Protein AF-A0A2N6DI32-F1 (afdb_monomer)

Mean predicted aligned error: 8.27 Å

Nearest PDB structures (foldseek):
  6s6u-assembly1_A  TM=7.591E-01  e=1.519E-30  Azospirillum brasilense
  6s6s-assembly1_C  TM=7.737E-01  e=5.708E-29  Azospirillum brasilense
  1ofd-assembly2_B  TM=6.991E-01  e=5.480E-30  Synechocystis sp. PCC 6803
  1ofe-assembly2_B  TM=6.999E-01  e=8.436E-29  Synechocystis sp. PCC 6803
  7mfm-assembly1_G  TM=6.688E-01  e=2.805E-30  Bacillus subtilis

Secondary structure (DSSP, 8-state):
----S--EEEEEEEEPPPS--STT----SEEEEE--TTTSTTTS-----TTTTT----SS-GGGS--SEEEEEEEEETTS-EE-TTSS--EEEEEEEEEE-GGG-----HHHHH-TT--EEEEE-HHHHSSSBTTB-HHHHHHHHHHHTT---EE--S-SSS--TTTTSEEEPP-SS-SS---TTTSS-SB--SEEE-SSS--EEES-SEE-----BTTB-HHHHHHHHHHHHHTT--EE--TT---GGGGGGGGGEEEEE-TT--STTS-GGGSSEEEEE---GGGTT---EE-GGGS-HHHHHHTTS-TTS-EE--SS-TT-SSSTHHHHHHHHHHHHH-SSSEEEEEEETT-TTHHHHHHHHHHHT-SEEEEE-TT---SSEEHHHHHS----HHHHHHHHHHHHHHTT-GGG-EEEEESS--SHHHHHHHHHTT-SEEE-SHHHHHHTT----S-GGGT--TTSSS-STTGGGS-HHHHHHHHHHHHHHHHHHHHHHHHHTT--BHHHHTT---EEE-SS-HHHIIIIISSPPPSS------------PPPPHHHHHHHTHHHHHHHHTTEETTEEEEETTTTT--HHHHHHHHHHHHHTT--EEEEEEEES-TTTTTT---SEEEEEEEBPTTTTTT-BS-EEEEE-EE-SS-EEP--B-TTTTTT-B-SEEEESS-B-TTTTTT--SSEEEESS-B-TTTTTT--S---GGGTS---GGGTT--HHHHHHHHHHHHHHHHHHHHHS-HHHHHHHHHHHHHT----EEEE---SS--B-TTTTTT-EEEEEEE--TT--SS-B-SSBTTT--EEEEEEES---GGGBPTTEEEES---HHHHHHHHHHHHHHHHHHTTS---HHHHHHHHHHHHHHHH-HHHHHHTEEEEEEGGGGTTT---

Foldseek 3Di:
DDDDDPAAEAEEEAEDDQPDDDLLSLAAQKFKAFAACVRPPQLHDPLPCQQQQQQLQDLVCNPPSGHQKDKDKWWAAPVRDTDDPPPPGDTRYIYIYIYGHGRRDLPLCSSCVSRPSSRMDMDGDCSQQVPDDPVATSVNSNLVSCVVVVHAQKWWWFDPPDHDPLPPFKDFFFDPQQVVQDDLVPDLFLQAAQDWQFLFQATATFGFQEAAEADEDLLWAPLLLLLRLLLCLVRSAADEHHCQEDALLQLLSQCRYAYEQWLLRFYLQFQNLSHLAYEYEQDAQLFPLFGDWAALVSQFLSSCQRRLFDHSHIDGGGSGNPQDDDLVCLLVVVLLRCLRRFRRHAYEYEDELPDDPLQVVLVSNLLSQHREYEYRAFQTIGLMDRPVSSVPGGDDQLVSQLSNQVSCQLQVRLSRHAYETEHSQDFLSSQLSNQLSAHLHYYDHVNLVVLLSGPPSRNSNVLRSCSSTSHHLNVVNRDSVVSSVSSNVRSVVSRSVSSNVRVSRNGSYSVLSGNQLSMAGRDDDPVCCVVGVPDDDDSDDPRDPHPPDPDCNPDGLVRLCVVCVVLLVVQLVQDDPQEGEEACVVSVAAQSRQSSSLQVSVVVRHAEYHYAPDDAREQACSNHDHAEYEAEAEHHHQHLEQAAQHEYHQFWHDDPVDIHASEYEEQYHACYAYQEHAGLAEYEYNAHANPAAHEYEHAAEYYEQHQHAFGLANFCSSVPRDNVVSSPDRSVVSSVSSVVSVVVLVVVSVVDRPVVSSVVSVVRSVPGHTYEYEYAHDDPDAYYACALALYSEYEYEYLPLVADQDRYAAQHHANHPYYKYKHFHDDDPRRHHPQKDKDQDDDPVRLVVVLVVLVVNLVVNQPRPRDPVSNVSSVVSVVCCVVCVPVSRNRIMMMGGPCVCPPDPPD

Structure (mmCIF, N/CA/C/O backbone):
data_AF-A0A2N6DI32-F1
#
_entry.id   AF-A0A2N6DI32-F1
#
loop_
_atom_site.group_PDB
_atom_site.id
_atom_site.type_symbol
_atom_site.label_atom_id
_atom_site.label_alt_id
_atom_site.label_comp_id
_atom_site.label_asym_id
_atom_site.label_entity_id
_atom_site.label_seq_id
_atom_site.pdbx_PDB_ins_code
_atom_site.Cartn_x
_atom_site.Cartn_y
_atom_site.Cartn_z
_atom_site.occupancy
_atom_site.B_iso_or_equiv
_atom_site.auth_seq_id
_atom_site.auth_comp_id
_atom_site.auth_asym_id
_atom_site.auth_atom_id
_atom_site.pdbx_PDB_model_num
ATOM 1 N N . MET A 1 1 ? -1.134 34.005 -55.681 1.00 38.00 1 MET A N 1
ATOM 2 C CA . MET A 1 1 ? 0.020 33.602 -54.850 1.00 38.00 1 MET A CA 1
ATOM 3 C C . MET A 1 1 ? 0.696 32.433 -55.537 1.00 38.00 1 MET A C 1
ATOM 5 O O . MET A 1 1 ? 0.252 31.301 -55.417 1.00 38.00 1 MET A O 1
ATOM 9 N N . THR A 1 2 ? 1.678 32.744 -56.372 1.00 32.62 2 THR A N 1
ATOM 10 C CA . THR A 1 2 ? 2.462 31.800 -57.170 1.00 32.62 2 THR A CA 1
ATOM 11 C C . THR A 1 2 ? 3.555 31.219 -56.276 1.00 32.62 2 THR A C 1
ATOM 13 O O . THR A 1 2 ? 4.546 31.882 -55.995 1.00 32.62 2 THR A O 1
ATOM 16 N N . VAL A 1 3 ? 3.347 30.003 -55.776 1.00 45.50 3 VAL A N 1
ATOM 17 C CA . VAL A 1 3 ? 4.396 29.197 -55.140 1.00 45.50 3 VAL A CA 1
ATOM 18 C C . VAL A 1 3 ? 5.023 28.359 -56.248 1.00 45.50 3 VAL A C 1
ATOM 20 O O . VAL A 1 3 ? 4.326 27.527 -56.813 1.00 45.50 3 VAL A O 1
ATOM 23 N N . ASN A 1 4 ? 6.279 28.638 -56.608 1.00 47.22 4 ASN A N 1
ATOM 24 C CA . ASN A 1 4 ? 7.213 27.694 -57.244 1.00 47.22 4 ASN A CA 1
ATOM 25 C C . ASN A 1 4 ? 8.596 28.358 -57.408 1.00 47.22 4 ASN A C 1
ATOM 27 O O . ASN A 1 4 ? 9.001 28.747 -58.500 1.00 47.22 4 ASN A O 1
ATOM 31 N N . LYS A 1 5 ? 9.321 28.507 -56.296 1.00 57.47 5 LYS A N 1
ATOM 32 C CA . LYS A 1 5 ? 10.789 28.433 -56.292 1.00 57.47 5 LYS A CA 1
ATOM 33 C C . LYS A 1 5 ? 11.129 27.150 -55.536 1.00 57.47 5 LYS A C 1
ATOM 35 O O . LYS A 1 5 ? 10.571 26.936 -54.459 1.00 57.47 5 LYS A O 1
ATOM 40 N N . ASP A 1 6 ? 11.977 26.298 -56.109 1.00 66.38 6 ASP A N 1
ATOM 41 C CA . ASP A 1 6 ? 12.478 25.091 -55.447 1.00 66.38 6 ASP A CA 1
ATOM 42 C C . ASP A 1 6 ? 13.255 25.503 -54.188 1.00 66.38 6 ASP A C 1
ATOM 44 O O . ASP A 1 6 ? 14.390 25.965 -54.269 1.00 66.38 6 ASP A O 1
ATOM 48 N N . ILE A 1 7 ? 12.624 25.396 -53.015 1.00 76.75 7 ILE A N 1
ATOM 49 C CA . ILE A 1 7 ? 13.287 25.667 -51.736 1.00 76.75 7 ILE A CA 1
ATOM 50 C C . ILE A 1 7 ? 14.304 24.551 -51.502 1.00 76.75 7 ILE A C 1
ATOM 52 O O . ILE A 1 7 ? 13.934 23.383 -51.350 1.00 76.75 7 ILE A O 1
ATOM 56 N N . VAL A 1 8 ? 15.584 24.904 -51.422 1.00 80.94 8 VAL A N 1
ATOM 57 C CA . VAL A 1 8 ? 16.639 23.954 -51.060 1.00 80.94 8 VAL A CA 1
ATOM 58 C C . VAL A 1 8 ? 16.494 23.620 -49.574 1.00 80.94 8 VAL A C 1
ATOM 60 O O . VAL A 1 8 ? 16.430 24.518 -48.737 1.00 80.94 8 VAL A O 1
ATOM 63 N N . ILE A 1 9 ? 16.427 22.332 -49.221 1.00 82.31 9 ILE A N 1
ATOM 64 C CA . ILE A 1 9 ? 16.386 21.885 -47.820 1.00 82.31 9 ILE A CA 1
ATOM 65 C C . ILE A 1 9 ? 17.758 21.343 -47.437 1.00 82.31 9 ILE A C 1
ATOM 67 O O . ILE A 1 9 ? 18.144 20.252 -47.861 1.00 82.31 9 ILE A O 1
ATOM 71 N N . GLN A 1 10 ? 18.467 22.071 -46.582 1.00 85.56 10 GLN A N 1
ATOM 72 C CA . GLN A 1 10 ? 19.710 21.612 -45.977 1.00 85.56 10 GLN A CA 1
ATOM 73 C C . GLN A 1 10 ? 19.417 20.988 -44.613 1.00 85.56 10 GLN A C 1
ATOM 75 O O . GLN A 1 10 ? 18.693 21.552 -43.795 1.00 85.56 10 GLN A O 1
ATOM 80 N N . ARG A 1 11 ? 19.977 19.806 -44.354 1.00 86.94 11 ARG A N 1
ATOM 81 C CA . ARG A 1 11 ? 19.801 19.087 -43.088 1.00 86.94 11 ARG A CA 1
ATOM 82 C C . ARG A 1 11 ? 21.128 19.034 -42.347 1.00 86.94 11 ARG A C 1
ATOM 84 O O . ARG A 1 11 ? 22.136 18.666 -42.940 1.00 86.94 11 ARG A O 1
ATOM 91 N N . SER A 1 12 ? 21.125 19.370 -41.061 1.00 89.25 12 SER A N 1
ATOM 92 C CA . SER A 1 12 ? 22.316 19.282 -40.212 1.00 89.25 12 SER A CA 1
ATOM 93 C C . SER A 1 12 ? 21.998 18.630 -38.865 1.00 89.25 12 SER A C 1
ATOM 95 O O . SER A 1 12 ? 20.857 18.641 -38.390 1.00 89.25 12 SER A O 1
ATOM 97 N N . ILE A 1 13 ? 23.002 17.983 -38.274 1.00 89.81 13 ILE A N 1
ATOM 98 C CA . ILE A 1 13 ? 22.945 17.387 -36.935 1.00 89.81 13 ILE A CA 1
ATOM 99 C C . ILE A 1 13 ? 23.963 18.137 -36.084 1.00 89.81 13 ILE A C 1
ATOM 101 O O . ILE A 1 13 ? 25.131 18.228 -36.459 1.00 89.81 13 ILE A O 1
ATOM 105 N N . ARG A 1 14 ? 23.524 18.699 -34.957 1.00 91.38 14 ARG A N 1
ATOM 106 C CA . ARG A 1 14 ? 24.370 19.497 -34.062 1.00 91.38 14 ARG A CA 1
ATOM 107 C C . ARG A 1 14 ? 24.242 19.005 -32.627 1.00 91.38 14 ARG A C 1
ATOM 109 O O . ARG A 1 14 ? 23.155 18.642 -32.184 1.00 91.38 14 ARG A O 1
ATOM 116 N N . TYR A 1 15 ? 25.350 19.020 -31.898 1.00 89.88 15 TYR A N 1
ATOM 117 C CA . TYR A 1 15 ? 25.393 18.673 -30.480 1.00 89.88 15 TYR A CA 1
ATOM 118 C C . TYR A 1 15 ? 25.462 19.951 -29.653 1.00 89.88 15 TYR A C 1
ATOM 120 O O . TYR A 1 15 ? 26.185 20.879 -30.012 1.00 89.88 15 TYR A O 1
ATOM 128 N N . THR A 1 16 ? 24.684 20.020 -28.577 1.00 86.62 16 THR A N 1
ATOM 129 C CA . THR A 1 16 ? 24.751 21.146 -27.644 1.00 86.62 16 THR A CA 1
ATOM 130 C C . THR A 1 16 ? 26.021 21.040 -26.813 1.00 86.62 16 THR A C 1
ATOM 132 O O . THR A 1 16 ? 26.351 19.954 -26.330 1.00 86.62 16 THR A O 1
ATOM 135 N N . GLU A 1 17 ? 26.710 22.160 -26.618 1.00 82.38 17 GLU A N 1
ATOM 136 C CA . GLU A 1 17 ? 27.833 22.216 -25.685 1.00 82.38 17 GLU A CA 1
ATOM 137 C C . GLU A 1 17 ? 27.347 22.023 -24.234 1.00 82.38 17 GLU A C 1
ATOM 139 O O . GLU A 1 17 ? 26.215 22.400 -23.919 1.00 82.38 17 GLU A O 1
ATOM 144 N N . PRO A 1 18 ? 28.168 21.441 -23.342 1.00 77.56 18 PRO A N 1
ATOM 145 C CA . PRO A 1 18 ? 27.829 21.337 -21.927 1.00 77.56 18 PRO A CA 1
ATOM 146 C C . PRO A 1 18 ? 27.716 22.719 -21.268 1.00 77.56 18 PRO A C 1
ATOM 148 O O . PRO A 1 18 ? 28.631 23.537 -21.369 1.00 77.56 18 PRO A O 1
ATOM 151 N N . ASP A 1 19 ? 26.630 22.947 -20.526 1.00 72.62 19 ASP A N 1
ATOM 152 C CA . ASP A 1 19 ? 26.385 24.214 -19.813 1.00 72.62 19 ASP A CA 1
ATOM 153 C C . ASP A 1 19 ? 27.373 24.461 -18.652 1.00 72.62 19 ASP A C 1
ATOM 155 O O . ASP A 1 19 ? 27.590 25.596 -18.232 1.00 72.62 19 ASP A O 1
ATOM 159 N N . GLU A 1 20 ? 27.958 23.392 -18.102 1.00 74.38 20 GLU A N 1
ATOM 160 C CA . GLU A 1 20 ? 28.834 23.425 -16.928 1.00 74.38 20 GLU A CA 1
ATOM 161 C C . GLU A 1 20 ? 30.216 22.847 -17.268 1.00 74.38 20 GLU A C 1
ATOM 163 O O . GLU A 1 20 ? 30.333 21.883 -18.025 1.00 74.38 20 GLU A O 1
ATOM 168 N N . LYS A 1 21 ? 31.274 23.410 -16.668 1.00 80.75 21 LYS A N 1
ATOM 169 C CA . LYS A 1 21 ? 32.662 22.923 -16.765 1.00 80.75 21 LYS A CA 1
ATOM 170 C C . LYS A 1 21 ? 33.224 22.664 -15.363 1.00 80.75 21 LYS A C 1
ATOM 172 O O . LYS A 1 21 ? 32.835 23.328 -14.405 1.00 80.75 21 LYS A O 1
ATOM 177 N N . GLY A 1 22 ? 34.172 21.732 -15.240 1.00 80.50 22 GLY A N 1
ATOM 178 C CA . GLY A 1 22 ? 34.866 21.426 -13.980 1.00 80.50 22 GLY A CA 1
ATOM 179 C C . GLY A 1 22 ? 34.326 20.194 -13.247 1.00 80.50 22 GLY A C 1
ATOM 180 O O . GLY A 1 22 ? 33.578 19.404 -13.809 1.00 80.50 22 GLY A O 1
ATOM 181 N N . ILE A 1 23 ? 34.713 20.012 -11.978 1.00 78.00 23 ILE A N 1
ATOM 182 C CA . ILE A 1 23 ? 34.514 18.742 -11.250 1.00 78.00 23 ILE A CA 1
ATOM 183 C C . ILE A 1 23 ? 33.040 18.332 -11.076 1.00 78.00 23 ILE A C 1
ATOM 185 O O . ILE A 1 23 ? 32.751 17.150 -10.941 1.00 78.00 23 ILE A O 1
ATOM 189 N N . PHE A 1 24 ? 32.096 19.280 -11.109 1.00 80.06 24 PHE A N 1
ATOM 190 C CA . PHE A 1 24 ? 30.657 18.996 -11.018 1.00 80.06 24 PHE A CA 1
ATOM 191 C C . PHE A 1 24 ? 29.988 18.717 -12.378 1.00 80.06 24 PHE A C 1
ATOM 193 O O . PHE A 1 24 ? 28.855 18.223 -12.404 1.00 80.06 24 PHE A O 1
ATOM 200 N N . ALA A 1 25 ? 30.696 18.946 -13.489 1.00 78.19 25 ALA A N 1
ATOM 201 C CA . ALA A 1 25 ? 30.246 18.655 -14.846 1.00 78.19 25 ALA A CA 1
ATOM 202 C C . ALA A 1 25 ? 30.511 17.180 -15.194 1.00 78.19 25 ALA A C 1
ATOM 204 O O . ALA A 1 25 ? 31.466 16.834 -15.878 1.00 78.19 25 ALA A O 1
ATOM 205 N N . GLN A 1 26 ? 29.662 16.289 -14.679 1.00 72.50 26 GLN A N 1
ATOM 206 C CA . GLN A 1 26 ? 29.861 14.831 -14.745 1.00 72.50 26 GLN A CA 1
ATOM 207 C C . GLN A 1 26 ? 29.691 14.209 -16.146 1.00 72.50 26 GLN A C 1
ATOM 209 O O . GLN A 1 26 ? 29.974 13.025 -16.314 1.00 72.50 26 GLN A O 1
ATOM 214 N N . GLY A 1 27 ? 29.187 14.970 -17.127 1.00 74.44 27 GLY A N 1
ATOM 215 C CA . GLY A 1 27 ? 28.735 14.446 -18.421 1.00 74.44 27 GLY A CA 1
ATOM 216 C C . GLY A 1 27 ? 27.597 13.416 -18.298 1.00 74.44 27 GLY A C 1
ATOM 217 O O . GLY A 1 27 ? 27.193 13.009 -17.202 1.00 74.44 27 GLY A O 1
ATOM 218 N N . ALA A 1 28 ? 27.042 12.965 -19.425 1.00 80.06 28 ALA A N 1
ATOM 219 C CA . ALA A 1 28 ? 26.132 11.814 -19.421 1.00 80.06 28 ALA A CA 1
ATOM 220 C C . ALA A 1 28 ? 26.875 10.480 -19.315 1.00 80.06 28 ALA A C 1
ATOM 222 O O . ALA A 1 28 ? 27.913 10.280 -19.933 1.00 80.06 28 ALA A O 1
ATOM 223 N N . LYS A 1 29 ? 26.242 9.498 -18.660 1.00 84.19 29 LYS A N 1
ATOM 224 C CA . LYS A 1 29 ? 26.674 8.087 -18.690 1.00 84.19 29 LYS A CA 1
ATOM 225 C C . LYS A 1 29 ? 26.616 7.468 -20.098 1.00 84.19 29 LYS A C 1
ATOM 227 O O . LYS A 1 29 ? 27.282 6.476 -20.374 1.00 84.19 29 LYS A O 1
ATOM 232 N N . TYR A 1 30 ? 25.801 8.031 -20.990 1.00 88.94 30 TYR A N 1
ATOM 233 C CA . TYR A 1 30 ? 25.572 7.501 -22.330 1.00 88.94 30 TYR A CA 1
ATOM 234 C C . TYR A 1 30 ? 25.611 8.607 -23.375 1.00 88.94 30 TYR A C 1
ATOM 236 O O . TYR A 1 30 ? 24.992 9.652 -23.187 1.00 88.94 30 TYR A O 1
ATOM 244 N N . TRP A 1 31 ? 26.232 8.329 -24.515 1.00 88.44 31 TRP A N 1
ATOM 245 C CA . TRP A 1 31 ? 26.175 9.191 -25.688 1.00 88.44 31 TRP A CA 1
ATOM 246 C C . TRP A 1 31 ? 25.137 8.715 -26.688 1.00 88.44 31 TRP A C 1
ATOM 248 O O . TRP A 1 31 ? 24.828 7.526 -26.805 1.00 88.44 31 TRP A O 1
ATOM 258 N N . VAL A 1 32 ? 24.585 9.679 -27.412 1.00 90.31 32 VAL A N 1
ATOM 259 C CA . VAL A 1 32 ? 23.668 9.453 -28.522 1.00 90.31 32 VAL A CA 1
ATOM 260 C C . VAL A 1 32 ? 24.376 9.904 -29.782 1.00 90.31 32 VAL A C 1
ATOM 262 O O . VAL A 1 32 ? 24.815 11.042 -29.833 1.00 90.31 32 VAL A O 1
ATOM 265 N N . LYS A 1 33 ? 24.437 9.046 -30.798 1.00 91.06 33 LYS A N 1
ATOM 266 C CA . LYS A 1 33 ? 24.870 9.424 -32.144 1.00 91.06 33 LYS A CA 1
ATOM 267 C C . LYS A 1 33 ? 23.714 9.247 -33.112 1.00 91.06 33 LYS A C 1
ATOM 269 O O . LYS A 1 33 ? 23.041 8.216 -33.089 1.00 91.06 33 LYS A O 1
ATOM 274 N N . VAL A 1 34 ? 23.490 10.246 -33.953 1.00 91.31 34 VAL A N 1
ATOM 275 C CA . VAL A 1 34 ? 22.561 10.159 -35.081 1.00 91.31 34 VAL A CA 1
ATOM 276 C C . VAL A 1 34 ? 23.393 10.148 -36.356 1.00 91.31 34 VAL A C 1
ATOM 278 O O . VAL A 1 34 ? 24.178 11.068 -36.559 1.00 91.31 34 VAL A O 1
ATOM 281 N N . THR A 1 35 ? 23.254 9.097 -37.160 1.00 91.50 35 THR A N 1
ATOM 282 C CA . THR A 1 35 ? 23.937 8.963 -38.452 1.00 91.50 35 THR A CA 1
ATOM 283 C C . THR A 1 35 ? 23.149 9.696 -39.536 1.00 91.50 35 THR A C 1
ATOM 285 O O . THR A 1 35 ? 21.912 9.722 -39.507 1.00 91.50 35 THR A O 1
ATOM 288 N N . ASP A 1 36 ? 23.849 10.330 -40.471 1.00 88.75 36 ASP A N 1
ATOM 289 C CA . ASP A 1 36 ? 23.265 10.910 -41.683 1.00 88.75 36 ASP A CA 1
ATOM 290 C C . ASP A 1 36 ? 23.432 9.957 -42.880 1.00 88.75 36 ASP A C 1
ATOM 292 O O . ASP A 1 36 ? 23.908 8.830 -42.734 1.00 88.75 36 ASP A O 1
ATOM 296 N N . ASP A 1 37 ? 22.953 10.370 -44.053 1.00 83.81 37 ASP A N 1
ATOM 297 C CA . ASP A 1 37 ? 22.980 9.521 -45.253 1.00 83.81 37 ASP A CA 1
ATOM 298 C C . ASP A 1 37 ? 24.383 9.415 -45.870 1.00 83.81 37 ASP A C 1
ATOM 300 O O . ASP A 1 37 ? 24.641 8.514 -46.661 1.00 83.81 37 ASP A O 1
ATOM 304 N N . ILE A 1 38 ? 25.302 10.303 -45.477 1.00 85.81 38 ILE A N 1
ATOM 305 C CA . ILE A 1 38 ? 26.711 10.235 -45.872 1.00 85.81 38 ILE A CA 1
ATOM 306 C C . ILE A 1 38 ? 27.407 9.146 -45.048 1.00 85.81 38 ILE A C 1
ATOM 308 O O . ILE A 1 38 ? 28.132 8.322 -45.602 1.00 85.81 38 ILE A O 1
ATOM 312 N N . GLU A 1 39 ? 27.170 9.116 -43.733 1.00 87.62 39 GLU A N 1
ATOM 313 C CA . GLU A 1 39 ? 27.724 8.105 -42.831 1.00 87.62 39 GLU A CA 1
ATOM 314 C C . GLU A 1 39 ? 27.109 6.714 -43.053 1.00 87.62 39 GLU A C 1
ATOM 316 O O . GLU A 1 39 ? 27.825 5.712 -43.025 1.00 87.62 39 GLU A O 1
ATOM 321 N N . GLU A 1 40 ? 25.788 6.626 -43.243 1.00 87.62 40 GLU A N 1
ATOM 322 C CA . GLU A 1 40 ? 25.073 5.363 -43.462 1.00 87.62 40 GLU A CA 1
ATOM 323 C C . GLU A 1 40 ? 24.058 5.474 -44.614 1.00 87.62 40 GLU A C 1
ATOM 325 O O . GLU A 1 40 ? 22.861 5.659 -44.365 1.00 87.62 40 GLU A O 1
ATOM 330 N N . PRO A 1 41 ? 24.498 5.299 -45.875 1.00 87.38 41 PRO A N 1
ATOM 331 C CA . PRO A 1 41 ? 23.632 5.416 -47.047 1.00 87.38 41 PRO A CA 1
ATOM 332 C C . PRO A 1 41 ? 22.394 4.518 -46.970 1.00 87.38 41 PRO A C 1
ATOM 334 O O . PRO A 1 41 ? 22.481 3.317 -46.693 1.00 87.38 41 PRO A O 1
ATOM 337 N N . GLY A 1 42 ? 21.214 5.098 -47.191 1.00 85.00 42 GLY A N 1
ATOM 338 C CA . GLY A 1 42 ? 19.931 4.393 -47.113 1.00 85.00 42 GLY A CA 1
ATOM 339 C C . GLY A 1 42 ? 19.483 4.060 -45.686 1.00 85.00 42 GLY A C 1
ATOM 340 O O . GLY A 1 42 ? 18.430 3.442 -45.511 1.00 85.00 42 GLY A O 1
ATOM 341 N N . ARG A 1 43 ? 20.251 4.476 -44.668 1.00 86.31 43 ARG A N 1
ATOM 342 C CA . ARG A 1 43 ? 19.929 4.399 -43.230 1.00 86.31 43 ARG A CA 1
ATOM 343 C C . ARG A 1 43 ? 20.187 5.712 -42.473 1.00 86.31 43 ARG A C 1
ATOM 345 O O . ARG A 1 43 ? 20.021 5.757 -41.255 1.00 86.31 43 ARG A O 1
ATOM 352 N N . GLY A 1 44 ? 20.494 6.794 -43.182 1.00 88.75 44 GLY A N 1
ATOM 353 C CA . GLY A 1 44 ? 20.724 8.113 -42.608 1.00 88.75 44 GLY A CA 1
ATOM 354 C C . GLY A 1 44 ? 19.463 8.834 -42.143 1.00 88.75 44 GLY A C 1
ATOM 355 O O . GLY A 1 44 ? 18.394 8.710 -42.738 1.00 88.75 44 GLY A O 1
ATOM 356 N N . CYS A 1 45 ? 19.571 9.621 -41.073 1.00 88.94 45 CYS A N 1
ATOM 357 C CA . CYS A 1 45 ? 18.463 10.406 -40.536 1.00 88.94 45 CYS A CA 1
ATOM 358 C C . CYS A 1 45 ? 17.845 11.337 -41.592 1.00 88.94 45 CYS A C 1
ATOM 360 O O . CYS A 1 45 ? 18.531 12.142 -42.211 1.00 88.94 45 CYS A O 1
ATOM 362 N N . VAL A 1 46 ? 16.518 11.270 -41.728 1.00 87.81 46 VAL A N 1
ATOM 363 C CA . VAL A 1 46 ? 15.738 12.097 -42.669 1.00 87.81 46 VAL A CA 1
ATOM 364 C C . VAL A 1 46 ? 15.058 13.305 -42.006 1.00 87.81 46 VAL A C 1
ATOM 366 O O . VAL A 1 46 ? 14.242 13.981 -42.631 1.00 87.81 46 VAL A O 1
ATOM 369 N N . HIS A 1 47 ? 15.350 13.565 -40.726 1.00 85.75 47 HIS A N 1
ATOM 370 C CA . HIS A 1 47 ? 14.817 14.687 -39.932 1.00 85.75 47 HIS A CA 1
ATOM 371 C C . HIS A 1 47 ? 13.277 14.747 -39.860 1.00 85.75 47 HIS A C 1
ATOM 373 O O . HIS A 1 47 ? 12.696 15.820 -39.734 1.00 85.75 47 HIS A O 1
ATOM 379 N N . CYS A 1 48 ? 12.601 13.589 -39.881 1.00 83.94 48 CYS A N 1
ATOM 380 C CA . CYS A 1 48 ? 11.140 13.501 -39.704 1.00 83.94 48 CYS A CA 1
ATOM 381 C C . CYS A 1 48 ? 10.668 13.807 -38.272 1.00 83.94 48 CYS A C 1
ATOM 383 O O . CYS A 1 48 ? 9.481 14.016 -38.046 1.00 83.94 48 CYS A O 1
ATOM 385 N N . SER A 1 49 ? 11.586 13.805 -37.299 1.00 79.56 49 SER A N 1
ATOM 386 C CA . SER A 1 49 ? 11.370 14.024 -35.860 1.00 79.56 49 SER A CA 1
ATOM 387 C C . SER A 1 49 ? 10.467 13.020 -35.124 1.00 79.56 49 SER A C 1
ATOM 389 O O . SER A 1 49 ? 10.541 12.939 -33.903 1.00 79.56 49 SER A O 1
ATOM 391 N N . THR A 1 50 ? 9.710 12.165 -35.813 1.00 80.31 50 THR A N 1
ATOM 392 C CA . THR A 1 50 ? 8.716 11.249 -35.215 1.00 80.31 50 THR A CA 1
ATOM 393 C C . THR A 1 50 ? 9.283 10.343 -34.115 1.00 80.31 50 THR A C 1
ATOM 395 O O . THR A 1 50 ? 8.645 10.078 -33.098 1.00 80.31 50 THR A O 1
ATOM 398 N N . CYS A 1 51 ? 10.517 9.862 -34.278 1.00 78.69 51 CYS A N 1
ATOM 399 C CA . CYS A 1 51 ? 11.150 8.968 -33.306 1.00 78.69 51 CYS A CA 1
ATOM 400 C C . CYS A 1 51 ? 11.625 9.673 -32.028 1.00 78.69 51 CYS A C 1
ATOM 402 O O . CYS A 1 51 ? 11.783 9.029 -30.983 1.00 78.69 51 CYS A O 1
ATOM 404 N N . VAL A 1 52 ? 11.852 10.983 -32.114 1.00 76.44 52 VAL A N 1
ATOM 405 C CA . VAL A 1 52 ? 12.326 11.838 -31.020 1.00 76.44 52 VAL A CA 1
ATOM 406 C C . VAL A 1 52 ? 11.253 12.796 -30.511 1.00 76.44 52 VAL A C 1
ATOM 408 O O . VAL A 1 52 ? 11.473 13.457 -29.496 1.00 76.44 52 VAL A O 1
ATOM 411 N N . GLU A 1 53 ? 10.088 12.812 -31.164 1.00 68.56 53 GLU A N 1
ATOM 412 C CA . GLU A 1 53 ? 8.906 13.559 -30.767 1.00 68.56 53 GLU A CA 1
ATOM 413 C C . GLU A 1 53 ? 8.624 13.274 -29.289 1.00 68.56 53 GLU A C 1
ATOM 415 O O . GLU A 1 53 ? 8.384 12.132 -28.871 1.00 68.56 53 GLU A O 1
ATOM 420 N N . SER A 1 54 ? 8.747 14.332 -28.482 1.00 68.75 54 SER A N 1
ATOM 421 C CA . SER A 1 54 ? 8.635 14.309 -27.023 1.00 68.75 54 SER A CA 1
ATOM 422 C C . SER A 1 54 ? 9.540 13.276 -26.328 1.00 68.75 54 SER A C 1
ATOM 424 O O . SER A 1 54 ? 9.099 12.494 -25.473 1.00 68.75 54 SER A O 1
ATOM 426 N N . CYS A 1 55 ? 10.839 13.267 -26.659 1.00 84.88 55 CYS A N 1
ATOM 427 C CA . CYS A 1 55 ? 11.840 12.732 -25.735 1.00 84.88 55 CYS A CA 1
ATOM 428 C C . CYS A 1 55 ? 11.634 13.380 -24.360 1.00 84.88 55 CYS A C 1
ATOM 430 O O . CYS A 1 55 ? 11.583 14.594 -24.230 1.00 84.88 55 CYS A O 1
ATOM 432 N N . THR A 1 56 ? 11.498 12.554 -23.332 1.00 82.62 56 THR A N 1
ATOM 433 C CA . THR A 1 56 ? 11.059 12.988 -21.999 1.00 82.62 56 THR A CA 1
ATOM 434 C C . THR A 1 56 ? 12.219 13.266 -21.050 1.00 82.62 56 THR A C 1
ATOM 436 O O . THR A 1 56 ? 12.002 13.655 -19.909 1.00 82.62 56 THR A O 1
ATOM 439 N N . HIS A 1 57 ? 13.450 13.002 -21.490 1.00 82.88 57 HIS A N 1
ATOM 440 C CA . HIS A 1 57 ? 14.653 13.206 -20.693 1.00 82.88 57 HIS A CA 1
ATOM 441 C C . HIS A 1 57 ? 15.116 14.652 -20.839 1.00 82.88 57 HIS A C 1
ATOM 443 O O . HIS A 1 57 ? 15.783 14.989 -21.812 1.00 82.88 57 HIS A O 1
ATOM 449 N N . ASN A 1 58 ? 14.675 15.477 -19.897 1.00 79.31 58 ASN A N 1
ATOM 450 C CA . ASN A 1 58 ? 15.028 16.883 -19.719 1.00 79.31 58 ASN A CA 1
ATOM 451 C C . ASN A 1 58 ? 15.012 17.215 -18.222 1.00 79.31 58 ASN A C 1
ATOM 453 O O . ASN A 1 58 ? 14.213 18.023 -17.753 1.00 79.31 58 ASN A O 1
ATOM 457 N N . ILE A 1 59 ? 15.828 16.521 -17.428 1.00 73.69 59 ILE A N 1
ATOM 458 C CA . ILE A 1 59 ? 15.817 16.680 -15.968 1.00 73.69 59 ILE A CA 1
ATOM 459 C C . ILE A 1 59 ? 16.208 18.110 -15.583 1.00 73.69 59 ILE A C 1
ATOM 461 O O . ILE A 1 59 ? 15.581 18.665 -14.678 1.00 73.69 59 ILE A O 1
ATOM 465 N N . LYS A 1 60 ? 17.183 18.708 -16.283 1.00 74.94 60 LYS A N 1
ATOM 466 C CA . LYS A 1 60 ? 17.611 20.098 -16.063 1.00 74.94 60 LYS A CA 1
ATOM 467 C C . LYS A 1 60 ? 16.524 21.117 -16.423 1.00 74.94 60 LYS A C 1
ATOM 469 O O . LYS A 1 60 ? 16.338 22.083 -15.692 1.00 74.94 60 LYS A O 1
ATOM 474 N N . GLN A 1 61 ? 15.775 20.888 -17.507 1.00 77.50 61 GLN A N 1
ATOM 475 C CA . GLN A 1 61 ? 14.737 21.811 -17.993 1.00 77.50 61 GLN A CA 1
ATOM 476 C C . GLN A 1 61 ? 13.411 21.098 -18.330 1.00 77.50 61 GLN A C 1
ATOM 478 O O . GLN A 1 61 ? 13.027 21.008 -19.498 1.00 77.50 61 GLN A O 1
ATOM 483 N N . PRO A 1 62 ? 12.646 20.622 -17.326 1.00 70.75 62 PRO A N 1
ATOM 484 C CA . PRO A 1 62 ? 11.415 19.864 -17.571 1.00 70.75 62 PRO A CA 1
ATOM 485 C C . PRO A 1 62 ? 10.337 20.638 -18.346 1.00 70.75 62 PRO A C 1
ATOM 487 O O . PRO A 1 62 ? 9.490 20.023 -18.993 1.00 70.75 62 PRO A O 1
ATOM 490 N N . ALA A 1 63 ? 10.366 21.974 -18.279 1.00 69.69 63 ALA A N 1
ATOM 491 C CA . ALA A 1 63 ? 9.407 22.866 -18.928 1.00 69.69 63 ALA A CA 1
ATOM 492 C C . ALA A 1 63 ? 9.649 23.059 -20.436 1.00 69.69 63 ALA A C 1
ATOM 494 O O . ALA A 1 63 ? 8.744 23.513 -21.127 1.00 69.69 63 ALA A O 1
ATOM 495 N N . ALA A 1 64 ? 10.823 22.685 -20.961 1.00 70.69 64 ALA A N 1
ATOM 496 C CA . ALA A 1 64 ? 11.219 22.970 -22.344 1.00 70.69 64 ALA A CA 1
ATOM 497 C C . ALA A 1 64 ? 10.363 22.254 -23.412 1.00 70.69 64 ALA A C 1
ATOM 499 O O . ALA A 1 64 ? 10.473 22.545 -24.597 1.00 70.69 64 ALA A O 1
ATOM 500 N N . GLY A 1 65 ? 9.536 21.273 -23.029 1.00 67.62 65 GLY A N 1
ATOM 501 C CA . GLY A 1 65 ? 8.703 20.493 -23.958 1.00 67.62 65 GLY A CA 1
ATOM 502 C C . GLY A 1 65 ? 9.481 19.517 -24.856 1.00 67.62 65 GLY A C 1
ATOM 503 O O . GLY A 1 65 ? 8.891 18.591 -25.412 1.00 67.62 65 GLY A O 1
ATOM 504 N N . HIS A 1 66 ? 10.803 19.665 -24.934 1.00 75.81 66 HIS A N 1
ATOM 505 C CA . HIS A 1 66 ? 11.734 18.781 -25.622 1.00 75.81 66 HIS A CA 1
ATOM 506 C C . HIS A 1 66 ? 12.742 18.155 -24.645 1.00 75.81 66 HIS A C 1
ATOM 508 O O . HIS A 1 66 ? 12.971 18.661 -23.544 1.00 75.81 66 HIS A O 1
ATOM 514 N N . GLY A 1 67 ? 13.309 17.018 -25.049 1.00 83.62 67 GLY A N 1
ATOM 515 C CA . GLY A 1 67 ? 14.265 16.235 -24.264 1.00 83.62 67 GLY A CA 1
ATOM 516 C C . GLY A 1 67 ? 15.694 16.391 -24.768 1.00 83.62 67 GLY A C 1
ATOM 517 O O . GLY A 1 67 ? 16.124 17.478 -25.127 1.00 83.62 67 GLY A O 1
ATOM 518 N N . VAL A 1 68 ? 16.373 15.250 -24.901 1.00 87.75 68 VAL A N 1
ATOM 519 C CA . VAL A 1 68 ? 17.659 15.085 -25.602 1.00 87.75 68 VAL A CA 1
ATOM 520 C C . VAL A 1 68 ? 17.649 15.645 -27.028 1.00 87.75 68 VAL A C 1
ATOM 522 O O . VAL A 1 68 ? 18.709 15.955 -27.545 1.00 87.75 68 VAL A O 1
ATOM 525 N N . PHE A 1 69 ? 16.494 15.749 -27.685 1.00 89.44 69 PHE A N 1
ATOM 526 C CA . PHE A 1 69 ? 16.409 16.150 -29.087 1.00 89.44 69 PHE A CA 1
ATOM 527 C C . PHE A 1 69 ? 15.479 17.345 -29.264 1.00 89.44 69 PHE A C 1
ATOM 529 O O . PHE A 1 69 ? 14.356 17.309 -28.751 1.00 89.44 69 PHE A O 1
ATOM 536 N N . THR A 1 70 ? 15.910 18.315 -30.069 1.00 87.94 70 THR A N 1
ATOM 537 C CA . THR A 1 70 ? 15.110 19.474 -30.491 1.00 87.94 70 THR A CA 1
ATOM 538 C C . THR A 1 70 ? 15.319 19.724 -31.977 1.00 87.94 70 THR A C 1
ATOM 540 O O . THR A 1 70 ? 16.427 19.574 -32.483 1.00 87.94 70 THR A O 1
ATOM 543 N N . MET A 1 71 ? 14.256 20.097 -32.684 1.00 87.31 71 MET A N 1
ATOM 544 C CA . MET A 1 71 ? 14.334 20.505 -34.085 1.00 87.31 71 MET A CA 1
ATOM 545 C C . MET A 1 71 ? 14.236 22.024 -34.177 1.00 87.31 71 MET A C 1
ATOM 547 O O . MET A 1 71 ? 13.329 22.614 -33.594 1.00 87.31 71 MET A O 1
ATOM 551 N N . GLU A 1 72 ? 15.150 22.639 -34.919 1.00 88.81 72 GLU A N 1
ATOM 552 C CA . GLU A 1 72 ? 15.105 24.057 -35.273 1.00 88.81 72 GLU A CA 1
ATOM 553 C C . GLU A 1 72 ? 15.033 24.188 -36.797 1.00 88.81 72 GLU A C 1
ATOM 555 O O . GLU A 1 72 ? 15.793 23.539 -37.518 1.00 88.81 72 GLU A O 1
ATOM 560 N N . GLU A 1 73 ? 14.126 25.031 -37.287 1.00 89.44 73 GLU A N 1
ATOM 561 C CA . GLU A 1 73 ? 14.045 25.396 -38.702 1.00 89.44 73 GLU A CA 1
ATOM 562 C C . GLU A 1 73 ? 14.452 26.863 -38.872 1.00 89.44 73 GLU A C 1
ATOM 564 O O . GLU A 1 73 ? 13.958 27.750 -38.168 1.00 89.44 73 GLU A O 1
ATOM 569 N N . ARG A 1 74 ? 15.378 27.123 -39.798 1.00 89.75 74 ARG A N 1
ATOM 570 C CA . ARG A 1 74 ? 15.836 28.471 -40.159 1.00 89.75 74 ARG A CA 1
ATOM 571 C C . ARG A 1 74 ? 15.586 28.710 -41.641 1.00 89.75 74 ARG A C 1
ATOM 573 O O . ARG A 1 74 ? 15.893 27.851 -42.463 1.00 89.75 74 ARG A O 1
ATOM 580 N N . PHE A 1 75 ? 15.041 29.876 -41.969 1.00 88.50 75 PHE A N 1
ATOM 581 C CA . PHE A 1 75 ? 14.692 30.254 -43.336 1.00 88.50 75 PHE A CA 1
ATOM 582 C C . PHE A 1 75 ? 15.596 31.391 -43.798 1.00 88.50 75 PHE A C 1
ATOM 584 O O . PHE A 1 75 ? 15.843 32.331 -43.036 1.00 88.50 75 PHE A O 1
ATOM 591 N N . TYR A 1 76 ? 16.066 31.299 -45.037 1.00 87.12 76 TYR A N 1
ATOM 592 C CA . TYR A 1 76 ? 16.968 32.266 -45.650 1.00 87.12 76 TYR A CA 1
ATOM 593 C C . TYR A 1 76 ? 16.439 32.710 -47.021 1.00 87.12 76 TYR A C 1
ATOM 595 O O . TYR A 1 76 ? 15.792 31.926 -47.726 1.00 87.12 76 TYR A O 1
ATOM 603 N N . ASN A 1 77 ? 16.693 33.971 -47.378 1.00 85.44 77 ASN A N 1
ATOM 604 C CA . ASN A 1 77 ? 16.439 34.501 -48.720 1.00 85.44 77 ASN A CA 1
ATOM 605 C C . ASN A 1 77 ? 17.623 34.217 -49.672 1.00 85.44 77 ASN A C 1
ATOM 607 O O . ASN A 1 77 ? 18.650 33.677 -49.258 1.00 85.44 77 ASN A O 1
ATOM 611 N N . ASP A 1 78 ? 17.495 34.603 -50.947 1.00 81.94 78 ASP A N 1
ATOM 612 C CA . ASP A 1 78 ? 18.540 34.429 -51.977 1.00 81.94 78 ASP A CA 1
ATOM 613 C C . ASP A 1 78 ? 19.878 35.122 -51.630 1.00 81.94 78 ASP A C 1
ATOM 615 O O . ASP A 1 78 ? 20.922 34.735 -52.146 1.00 81.94 78 ASP A O 1
ATOM 619 N N . GLU A 1 79 ? 19.862 36.110 -50.731 1.00 80.69 79 GLU A N 1
ATOM 620 C CA . GLU A 1 79 ? 21.042 36.848 -50.256 1.00 80.69 79 GLU A CA 1
ATOM 621 C C . GLU A 1 79 ? 21.686 36.211 -49.007 1.00 80.69 79 GLU A C 1
ATOM 623 O O . GLU A 1 79 ? 22.706 36.693 -48.518 1.00 80.69 79 GLU A O 1
ATOM 628 N N . GLY A 1 80 ? 21.102 35.135 -48.466 1.00 79.50 80 GLY A N 1
ATOM 629 C CA . GLY A 1 80 ? 21.575 34.469 -47.249 1.00 79.50 80 GLY A CA 1
ATOM 630 C C . GLY A 1 80 ? 21.151 35.146 -45.939 1.00 79.50 80 GLY A C 1
ATOM 631 O O . GLY A 1 80 ? 21.628 34.766 -44.867 1.00 79.50 80 GLY A O 1
ATOM 632 N N . HIS A 1 81 ? 20.239 36.120 -45.978 1.00 85.25 81 HIS A N 1
ATOM 633 C CA . HIS A 1 81 ? 19.684 36.766 -44.788 1.00 85.25 81 HIS A CA 1
ATOM 634 C C . HIS A 1 81 ? 18.568 35.923 -44.158 1.00 85.25 81 HIS A C 1
ATOM 636 O O . HIS A 1 81 ? 17.737 35.343 -44.860 1.00 85.25 81 HIS A O 1
ATOM 642 N N . ARG A 1 82 ? 18.532 35.862 -42.817 1.00 84.19 82 ARG A N 1
ATOM 643 C CA . ARG A 1 82 ? 17.498 35.131 -42.067 1.00 84.19 82 ARG A CA 1
ATOM 644 C C . ARG A 1 82 ? 16.154 35.848 -42.209 1.00 84.19 82 ARG A C 1
ATOM 646 O O . ARG A 1 82 ? 16.037 37.007 -41.824 1.00 84.19 82 ARG A O 1
ATOM 653 N N . VAL A 1 83 ? 15.140 35.138 -42.691 1.00 84.31 83 VAL A N 1
ATOM 654 C CA . VAL A 1 83 ? 13.779 35.658 -42.907 1.00 84.31 83 VAL A CA 1
ATOM 655 C C . VAL A 1 83 ? 12.749 34.859 -42.108 1.00 84.31 83 VAL A C 1
ATOM 657 O O . VAL A 1 83 ? 13.030 33.754 -41.638 1.00 84.31 83 VAL A O 1
ATOM 660 N N . SER A 1 84 ? 11.555 35.423 -41.909 1.00 79.06 84 SER A N 1
ATOM 661 C CA . SER A 1 84 ? 10.461 34.741 -41.202 1.00 79.06 84 SER A CA 1
ATOM 662 C C . SER A 1 84 ? 9.522 34.041 -42.191 1.00 79.06 84 SER A C 1
ATOM 664 O O . SER A 1 84 ? 9.236 34.603 -43.249 1.00 79.06 84 SER A O 1
ATOM 666 N N . PRO A 1 85 ? 8.982 32.851 -41.860 1.00 67.06 85 PRO A N 1
ATOM 667 C CA . PRO A 1 85 ? 8.007 32.158 -42.697 1.00 67.06 85 PRO A CA 1
ATOM 668 C C . PRO A 1 85 ? 6.677 32.931 -42.687 1.00 67.06 85 PRO A C 1
ATOM 670 O O . PRO A 1 85 ? 5.803 32.684 -41.862 1.00 67.06 85 PRO A O 1
ATOM 673 N N . GLY A 1 86 ? 6.559 33.932 -43.563 1.00 66.12 86 GLY A N 1
ATOM 674 C CA . GLY A 1 86 ? 5.381 34.799 -43.672 1.00 66.12 86 GLY A CA 1
ATOM 675 C C . GLY A 1 86 ? 5.658 36.288 -43.904 1.00 66.12 86 GLY A C 1
ATOM 676 O O . GLY A 1 86 ? 4.698 37.031 -44.076 1.00 66.12 86 GLY A O 1
ATOM 677 N N . SER A 1 87 ? 6.918 36.745 -43.948 1.00 60.44 87 SER A N 1
ATOM 678 C CA . SER A 1 87 ? 7.253 38.174 -44.125 1.00 60.44 87 SER A CA 1
ATOM 679 C C . SER A 1 87 ? 7.063 38.721 -45.549 1.00 60.44 87 SER A C 1
ATOM 681 O O . SER A 1 87 ? 7.349 39.886 -45.793 1.00 60.44 87 SER A O 1
ATOM 683 N N . GLY A 1 88 ? 6.564 37.919 -46.498 1.00 60.41 88 GLY A N 1
ATOM 684 C CA . GLY A 1 88 ? 6.444 38.306 -47.911 1.00 60.41 88 GLY A CA 1
ATOM 685 C C . GLY A 1 88 ? 7.753 38.192 -48.708 1.00 60.41 88 GLY A C 1
ATOM 686 O O . GLY A 1 88 ? 7.711 38.251 -49.935 1.00 60.41 88 GLY A O 1
ATOM 687 N N . ASP A 1 89 ? 8.881 37.955 -48.032 1.00 64.31 89 ASP A N 1
ATOM 688 C CA . ASP A 1 89 ? 10.191 37.715 -48.643 1.00 64.31 89 ASP A CA 1
ATOM 689 C C . ASP A 1 89 ? 10.273 36.323 -49.294 1.00 64.31 89 ASP A C 1
ATOM 691 O O . ASP A 1 89 ? 9.735 35.338 -48.776 1.00 64.31 89 ASP A O 1
ATOM 695 N N . SER A 1 90 ? 10.976 36.212 -50.428 1.00 73.25 90 SER A N 1
ATOM 696 C CA . SER A 1 90 ? 11.167 34.926 -51.108 1.00 73.25 90 SER A CA 1
ATOM 697 C C . SER A 1 90 ? 12.171 34.047 -50.357 1.00 73.25 90 SER A C 1
ATOM 699 O O . SER A 1 90 ? 13.371 34.324 -50.364 1.00 73.25 90 SER A O 1
ATOM 701 N N . VAL A 1 91 ? 11.678 32.970 -49.741 1.00 79.75 91 VAL A N 1
ATOM 702 C CA . VAL A 1 91 ? 12.500 31.910 -49.137 1.00 79.75 91 VAL A CA 1
ATOM 703 C C . VAL A 1 91 ? 13.147 31.075 -50.239 1.00 79.75 91 VAL A C 1
ATOM 705 O O . VAL A 1 91 ? 12.453 30.599 -51.137 1.00 79.75 91 VAL A O 1
ATOM 708 N N . SER A 1 92 ? 14.455 30.858 -50.143 1.00 82.62 92 SER A N 1
ATOM 709 C CA . SER A 1 92 ? 15.228 30.057 -51.102 1.00 82.62 92 SER A CA 1
ATOM 710 C C . SER A 1 92 ? 15.948 28.870 -50.467 1.00 82.62 92 SER A C 1
ATOM 712 O O . SER A 1 92 ? 16.102 27.828 -51.105 1.00 82.62 92 SER A O 1
ATOM 714 N N . LEU A 1 93 ? 16.311 28.983 -49.186 1.00 83.88 93 LEU A N 1
ATOM 715 C CA . LEU A 1 93 ? 16.956 27.929 -48.408 1.00 83.88 93 LEU A CA 1
ATOM 716 C C . LEU A 1 93 ? 16.251 27.745 -47.060 1.00 83.88 93 LEU A C 1
ATOM 718 O O . LEU A 1 93 ? 15.978 28.702 -46.332 1.00 83.88 93 LEU A O 1
ATOM 722 N N . MET A 1 94 ? 16.007 26.486 -46.709 1.00 87.12 94 MET A N 1
ATOM 723 C CA . MET A 1 94 ? 15.535 26.058 -45.397 1.00 87.12 94 MET A CA 1
ATOM 724 C C . MET A 1 94 ? 16.586 25.153 -44.750 1.00 87.12 94 MET A C 1
ATOM 726 O O . MET A 1 94 ? 16.855 24.059 -45.248 1.00 87.12 94 MET A O 1
ATOM 730 N N . GLU A 1 95 ? 17.149 25.571 -43.618 1.00 88.69 95 GLU A N 1
ATOM 731 C CA . GLU A 1 95 ? 18.004 24.713 -42.793 1.00 88.69 95 GLU A CA 1
ATOM 732 C C . GLU A 1 95 ? 17.154 24.016 -41.724 1.00 88.69 95 GLU A C 1
ATOM 734 O O . GLU A 1 95 ? 16.518 24.672 -40.897 1.00 88.69 95 GLU A O 1
ATOM 739 N N . LYS A 1 96 ? 17.162 22.680 -41.720 1.00 88.62 96 LYS A N 1
ATOM 740 C CA . LYS A 1 96 ? 16.596 21.849 -40.651 1.00 88.62 96 LYS A CA 1
ATOM 741 C C . LYS A 1 96 ? 17.719 21.311 -39.776 1.00 88.62 96 LYS A C 1
ATOM 743 O O . LYS A 1 96 ? 18.473 20.429 -40.195 1.00 88.62 96 LYS A O 1
ATOM 748 N N . ILE A 1 97 ? 17.796 21.809 -38.550 1.00 89.81 97 ILE A N 1
ATOM 749 C CA . ILE A 1 97 ? 18.828 21.451 -37.580 1.00 89.81 97 ILE A CA 1
ATOM 750 C C . ILE A 1 97 ? 18.229 20.508 -36.539 1.00 89.81 97 ILE A C 1
ATOM 752 O O . ILE A 1 97 ? 17.266 20.859 -35.855 1.00 89.81 97 ILE A O 1
ATOM 756 N N . LEU A 1 98 ? 18.819 19.321 -36.391 1.00 90.31 98 LEU A N 1
ATOM 757 C CA . LEU A 1 98 ? 18.562 18.438 -35.254 1.00 90.31 98 LEU A CA 1
ATOM 758 C C . LEU A 1 98 ? 19.596 18.716 -34.161 1.00 90.31 98 LEU A C 1
ATOM 760 O O . LEU A 1 98 ? 20.753 18.317 -34.289 1.00 90.31 98 LEU A O 1
ATOM 764 N N . TRP A 1 99 ? 19.163 19.365 -33.085 1.00 89.94 99 TRP A N 1
ATOM 765 C CA . TRP A 1 99 ? 19.957 19.580 -31.881 1.00 89.94 99 TRP A CA 1
ATOM 766 C C . TRP A 1 99 ? 19.886 18.362 -30.962 1.00 89.94 99 TRP A C 1
ATOM 768 O O . TRP A 1 99 ? 18.799 17.849 -30.682 1.00 89.94 99 TRP A O 1
ATOM 778 N N . ILE A 1 100 ? 21.044 17.915 -30.478 1.00 90.44 100 ILE A N 1
ATOM 779 C CA . ILE A 1 100 ? 21.193 16.776 -29.572 1.00 90.44 100 ILE A CA 1
ATOM 780 C C . ILE A 1 100 ? 21.886 17.243 -28.294 1.00 90.44 100 ILE A C 1
ATOM 782 O O . ILE A 1 100 ? 23.032 17.680 -28.341 1.00 90.44 100 ILE A O 1
ATOM 786 N N . ASN A 1 101 ? 21.217 17.084 -27.155 1.00 88.25 101 ASN A N 1
ATOM 787 C CA . ASN A 1 101 ? 21.801 17.237 -25.829 1.00 88.25 101 ASN A CA 1
ATOM 788 C C . ASN A 1 101 ? 22.162 15.860 -25.246 1.00 88.25 101 ASN A C 1
ATOM 790 O O . ASN A 1 101 ? 21.296 15.192 -24.661 1.00 88.25 101 ASN A O 1
ATOM 794 N N . PRO A 1 102 ? 23.416 15.399 -25.412 1.00 82.38 102 PRO A N 1
ATOM 795 C CA . PRO A 1 102 ? 23.821 14.077 -24.954 1.00 82.38 102 PRO A CA 1
ATOM 796 C C . PRO A 1 102 ? 23.773 13.940 -23.425 1.00 82.38 102 PRO A C 1
ATOM 798 O O . PRO A 1 102 ? 23.498 12.837 -22.951 1.00 82.38 102 PRO A O 1
ATOM 801 N N . ASP A 1 103 ? 23.925 15.031 -22.662 1.00 81.56 103 ASP A N 1
ATOM 802 C CA . ASP A 1 103 ? 24.007 15.025 -21.190 1.00 81.56 103 ASP A CA 1
ATOM 803 C C . ASP A 1 103 ? 22.727 14.540 -20.491 1.00 81.56 103 ASP A C 1
ATOM 805 O O . ASP A 1 103 ? 22.742 14.113 -19.333 1.00 81.56 103 ASP A O 1
ATOM 809 N N . GLU A 1 104 ? 21.598 14.549 -21.194 1.00 84.69 104 GLU A N 1
ATOM 810 C CA . GLU A 1 104 ? 20.315 14.102 -20.654 1.00 84.69 104 GLU A CA 1
ATOM 811 C C . GLU A 1 104 ? 20.017 12.620 -20.942 1.00 84.69 104 GLU A C 1
ATOM 813 O O . GLU A 1 104 ? 19.098 12.041 -20.343 1.00 84.69 104 GLU A O 1
ATOM 818 N N . CYS A 1 105 ? 20.789 11.962 -21.816 1.00 87.94 105 CYS A N 1
ATOM 819 C CA . CYS A 1 105 ? 20.516 10.594 -22.246 1.00 87.94 105 CYS A CA 1
ATOM 820 C C . CYS A 1 105 ? 20.619 9.576 -21.096 1.00 87.94 105 CYS A C 1
ATOM 822 O O . CYS A 1 105 ? 21.544 9.568 -20.289 1.00 87.94 105 CYS A O 1
ATOM 824 N N . CYS A 1 106 ? 19.648 8.662 -21.037 1.00 86.12 106 CYS A N 1
ATOM 825 C CA . CYS A 1 106 ? 19.562 7.614 -20.014 1.00 86.12 106 CYS A CA 1
ATOM 826 C C . CYS A 1 106 ? 19.555 6.192 -20.582 1.00 86.12 106 CYS A C 1
ATOM 828 O O . CYS A 1 106 ? 19.260 5.239 -19.863 1.00 86.12 106 CYS A O 1
ATOM 830 N N . ASN A 1 107 ? 19.777 6.055 -21.890 1.00 89.69 107 ASN A N 1
ATOM 831 C CA . ASN A 1 107 ? 19.732 4.772 -22.581 1.00 89.69 107 ASN A CA 1
ATOM 832 C C . ASN A 1 107 ? 18.380 4.025 -22.476 1.00 89.69 107 ASN A C 1
ATOM 834 O O . ASN A 1 107 ? 18.325 2.801 -22.421 1.00 89.69 107 ASN A O 1
ATOM 838 N N . CYS A 1 108 ? 17.251 4.747 -22.516 1.00 89.50 108 CYS A N 1
ATOM 839 C CA . CYS A 1 108 ? 15.914 4.129 -22.574 1.00 89.50 108 CYS A CA 1
ATOM 840 C C . CYS A 1 108 ? 15.609 3.382 -23.883 1.00 89.50 108 CYS A C 1
ATOM 842 O O . CYS A 1 108 ? 14.546 2.784 -24.005 1.00 89.50 108 CYS A O 1
ATOM 844 N N . LYS A 1 109 ? 16.472 3.497 -24.901 1.00 91.25 109 LYS A N 1
ATOM 845 C CA . LYS A 1 109 ? 16.338 2.895 -26.240 1.00 91.25 109 LYS A CA 1
ATOM 846 C C . LYS A 1 109 ? 15.036 3.184 -27.009 1.00 91.25 109 LYS A C 1
ATOM 848 O O . LYS A 1 109 ? 14.884 2.667 -28.112 1.00 91.25 109 LYS A O 1
ATOM 853 N N . ARG A 1 110 ? 14.128 4.042 -26.523 1.00 91.12 110 ARG A N 1
ATOM 854 C CA . ARG A 1 110 ? 12.895 4.372 -27.257 1.00 91.12 110 ARG A CA 1
ATOM 855 C C . ARG A 1 110 ? 13.191 5.028 -28.602 1.00 91.12 110 ARG A C 1
ATOM 857 O O . ARG A 1 110 ? 12.689 4.553 -29.607 1.00 91.12 110 ARG A O 1
ATOM 864 N N . CYS A 1 111 ? 14.015 6.077 -28.637 1.00 90.12 111 CYS A N 1
ATOM 865 C CA . CYS A 1 111 ? 14.369 6.760 -29.890 1.00 90.12 111 CYS A CA 1
ATOM 866 C C . CYS A 1 111 ? 15.001 5.798 -30.911 1.00 90.12 111 CYS A C 1
ATOM 868 O O . CYS A 1 111 ? 14.638 5.827 -32.080 1.00 90.12 111 CYS A O 1
ATOM 870 N N . VAL A 1 112 ? 15.859 4.884 -30.445 1.00 91.94 112 VAL A N 1
ATOM 871 C CA . VAL A 1 112 ? 16.470 3.824 -31.263 1.00 91.94 112 VAL A CA 1
ATOM 872 C C . VAL A 1 112 ? 15.407 2.897 -31.857 1.00 91.94 112 VAL A C 1
ATOM 874 O O . VAL A 1 112 ? 15.445 2.601 -33.045 1.00 91.94 112 VAL A O 1
ATOM 877 N N . LYS A 1 113 ? 14.443 2.442 -31.046 1.00 91.25 113 LYS A N 1
ATOM 878 C CA . LYS A 1 113 ? 13.384 1.520 -31.488 1.00 91.25 113 LYS A CA 1
ATOM 879 C C . LYS A 1 113 ? 12.311 2.178 -32.351 1.00 91.25 113 LYS A C 1
ATOM 881 O O . LYS A 1 113 ? 11.752 1.505 -33.205 1.00 91.25 113 LYS A O 1
ATOM 886 N N . MET A 1 114 ? 12.035 3.461 -32.131 1.00 89.38 114 MET A N 1
ATOM 887 C CA . MET A 1 114 ? 11.023 4.216 -32.873 1.00 89.38 114 MET A CA 1
ATOM 888 C C . MET A 1 114 ? 11.574 4.859 -34.149 1.00 89.38 114 MET A C 1
ATOM 890 O O . MET A 1 114 ? 10.789 5.386 -34.930 1.00 89.38 114 MET A O 1
ATOM 894 N N . CYS A 1 115 ? 12.896 4.866 -34.361 1.00 90.56 115 CYS A N 1
ATOM 895 C CA . CYS A 1 115 ? 13.482 5.401 -35.585 1.00 90.56 115 CYS A CA 1
ATOM 896 C C . CYS A 1 115 ? 13.181 4.458 -36.759 1.00 90.56 115 CYS A C 1
ATOM 898 O O . CYS A 1 115 ? 13.727 3.350 -36.776 1.00 90.56 115 CYS A O 1
ATOM 900 N N . PRO A 1 116 ? 12.370 4.876 -37.753 1.00 87.75 116 PRO A N 1
ATOM 901 C CA . PRO A 1 116 ? 12.046 4.023 -38.899 1.00 87.75 116 PRO A CA 1
ATOM 902 C C . PRO A 1 116 ? 13.304 3.646 -39.688 1.00 87.75 116 PRO A C 1
ATOM 904 O O . PRO A 1 116 ? 13.425 2.530 -40.183 1.00 87.75 116 PRO A O 1
ATOM 907 N N . GLN A 1 117 ? 14.275 4.556 -39.706 1.00 90.12 117 GLN A N 1
ATOM 908 C CA . GLN A 1 117 ? 15.528 4.414 -40.424 1.00 90.12 117 GLN A CA 1
ATOM 909 C C . GLN A 1 117 ? 16.621 3.682 -39.625 1.00 90.12 117 GLN A C 1
ATOM 911 O O . GLN A 1 117 ? 17.616 3.227 -40.179 1.00 90.12 117 GLN A O 1
ATOM 916 N N . ARG A 1 118 ? 16.433 3.534 -38.305 1.00 89.75 118 ARG A N 1
ATOM 917 C CA . ARG A 1 118 ? 17.440 3.000 -37.368 1.00 89.75 118 ARG A CA 1
ATOM 918 C C . ARG A 1 118 ? 18.751 3.808 -37.324 1.00 89.75 118 ARG A C 1
ATOM 920 O O . ARG A 1 118 ? 19.776 3.271 -36.919 1.00 89.75 118 ARG A O 1
ATOM 927 N N . SER A 1 119 ? 18.687 5.102 -37.640 1.00 92.12 119 SER A N 1
ATOM 928 C CA . SER A 1 119 ? 19.824 6.041 -37.649 1.00 92.12 119 SER A CA 1
ATOM 929 C C . SER A 1 119 ? 20.311 6.488 -36.262 1.00 92.12 119 SER A C 1
ATOM 931 O O . SER A 1 119 ? 21.337 7.150 -36.136 1.00 92.12 119 SER A O 1
ATOM 933 N N . ILE A 1 120 ? 19.571 6.178 -35.190 1.00 91.56 120 ILE A N 1
ATOM 934 C CA . ILE A 1 120 ? 19.912 6.610 -33.826 1.00 91.56 120 ILE A CA 1
ATOM 935 C C . ILE A 1 120 ? 20.615 5.474 -33.089 1.00 91.56 120 ILE A C 1
ATOM 937 O O . ILE A 1 120 ? 20.044 4.399 -32.897 1.00 91.56 120 ILE A O 1
ATOM 941 N N . LYS A 1 121 ? 21.819 5.746 -32.590 1.00 91.00 121 LYS A N 1
ATOM 942 C CA . LYS A 1 121 ? 22.644 4.830 -31.799 1.00 91.00 121 LYS A CA 1
ATOM 943 C C . LYS A 1 121 ? 22.884 5.419 -30.414 1.00 91.00 121 LYS A C 1
ATOM 945 O O . LYS A 1 121 ? 23.016 6.626 -30.253 1.00 91.00 121 LYS A O 1
ATOM 950 N N . VAL A 1 122 ? 22.926 4.557 -29.400 1.00 91.31 122 VAL A N 1
ATOM 951 C CA . VAL A 1 122 ? 23.231 4.955 -28.017 1.00 91.31 122 VAL A CA 1
ATOM 952 C C . VAL A 1 122 ? 24.260 3.992 -27.451 1.00 91.31 122 VAL A C 1
ATOM 954 O O . VAL A 1 122 ? 24.004 2.783 -27.462 1.00 91.31 122 VAL A O 1
ATOM 957 N N . TYR A 1 123 ? 25.370 4.522 -26.956 1.00 89.75 123 TYR A N 1
ATOM 958 C CA . TYR A 1 123 ? 26.519 3.778 -26.437 1.00 89.75 123 TYR A CA 1
ATOM 959 C C . TYR A 1 123 ? 26.998 4.388 -25.113 1.00 89.75 123 TYR A C 1
ATOM 961 O O . TYR A 1 123 ? 26.525 5.451 -24.705 1.00 89.75 123 TYR A O 1
ATOM 969 N N . GLU A 1 124 ? 27.850 3.664 -24.393 1.00 89.00 124 GLU A N 1
ATOM 970 C CA . GLU A 1 124 ? 28.462 4.152 -23.152 1.00 89.00 124 GLU A CA 1
ATOM 971 C C . GLU A 1 124 ? 29.398 5.320 -23.453 1.00 89.00 124 GLU A C 1
ATOM 973 O O . GLU A 1 124 ? 30.059 5.323 -24.489 1.00 89.00 124 GLU A O 1
ATOM 978 N N . ASN A 1 125 ? 29.402 6.330 -22.583 1.00 88.00 125 ASN A N 1
ATOM 979 C CA . ASN A 1 125 ? 30.290 7.479 -22.724 1.00 88.00 125 ASN A CA 1
ATOM 980 C C . ASN A 1 125 ? 31.687 7.117 -22.176 1.00 88.00 125 ASN A C 1
ATOM 982 O O . ASN A 1 125 ? 31.793 6.935 -20.959 1.00 88.00 125 ASN A O 1
ATOM 986 N N . PRO A 1 126 ? 32.740 7.030 -23.013 1.00 85.88 126 PRO A N 1
ATOM 987 C CA . PRO A 1 126 ? 34.093 6.719 -22.551 1.00 85.88 126 PRO A CA 1
ATOM 988 C C . PRO A 1 126 ? 34.570 7.695 -21.473 1.00 85.88 126 PRO A C 1
ATOM 990 O O . PRO A 1 126 ? 35.000 7.259 -20.410 1.00 85.88 126 PRO A O 1
ATOM 993 N N . ASP A 1 127 ? 34.330 8.996 -21.662 1.00 83.25 127 ASP A N 1
ATOM 994 C CA . ASP A 1 127 ? 34.740 10.043 -20.720 1.00 83.25 127 ASP A CA 1
ATOM 995 C C . ASP A 1 127 ? 34.099 9.866 -19.337 1.00 83.25 127 ASP A C 1
ATOM 997 O O . ASP A 1 127 ? 34.687 10.216 -18.318 1.00 83.25 127 ASP A O 1
ATOM 1001 N N . TYR A 1 128 ? 32.887 9.305 -19.278 1.00 85.06 128 TYR A N 1
ATOM 1002 C CA . TYR A 1 128 ? 32.234 8.991 -18.008 1.00 85.06 128 TYR A CA 1
ATOM 1003 C C . TYR A 1 128 ? 32.885 7.786 -17.324 1.00 85.06 128 TYR A C 1
ATOM 1005 O O . TYR A 1 128 ? 33.007 7.768 -16.100 1.00 85.06 128 TYR A O 1
ATOM 1013 N N . HIS A 1 129 ? 33.255 6.762 -18.095 1.00 82.81 129 HIS A N 1
ATOM 1014 C CA . HIS A 1 129 ? 33.729 5.476 -17.586 1.00 82.81 129 HIS A CA 1
ATOM 1015 C C . HIS A 1 129 ? 35.229 5.447 -17.271 1.00 82.81 129 HIS A C 1
ATOM 1017 O O . HIS A 1 129 ? 35.625 4.706 -16.365 1.00 82.81 129 HIS A O 1
ATOM 1023 N N . ASP A 1 130 ? 36.015 6.295 -17.935 1.00 84.62 130 ASP A N 1
ATOM 1024 C CA . ASP A 1 130 ? 37.461 6.448 -17.742 1.00 84.62 130 ASP A CA 1
ATOM 1025 C C . ASP A 1 130 ? 37.814 7.238 -16.467 1.00 84.62 130 ASP A C 1
ATOM 1027 O O . ASP A 1 130 ? 38.972 7.292 -16.053 1.00 84.62 130 ASP A O 1
ATOM 1031 N N . ILE A 1 131 ? 36.820 7.823 -15.785 1.00 82.62 131 ILE A N 1
ATOM 1032 C CA . ILE A 1 131 ? 37.024 8.503 -14.502 1.00 82.62 131 ILE A CA 1
ATOM 1033 C C . ILE A 1 131 ? 37.310 7.481 -13.391 1.00 82.62 131 ILE A C 1
ATOM 1035 O O . ILE A 1 131 ? 36.494 6.615 -13.076 1.00 82.62 131 ILE A O 1
ATOM 1039 N N . GLY A 1 132 ? 38.431 7.666 -12.697 1.00 83.94 132 GLY A N 1
ATOM 1040 C CA . GLY A 1 132 ? 38.791 6.900 -11.505 1.00 83.94 132 GLY A CA 1
ATOM 1041 C C . GLY A 1 132 ? 39.859 5.841 -11.749 1.00 83.94 132 GLY A C 1
ATOM 1042 O O . GLY A 1 132 ? 40.547 5.835 -12.762 1.00 83.94 132 GLY A O 1
ATOM 1043 N N . VAL A 1 133 ? 40.038 4.966 -10.763 1.00 84.25 133 VAL A N 1
ATOM 1044 C CA . VAL A 1 133 ? 41.030 3.877 -10.773 1.00 84.25 133 VAL A CA 1
ATOM 1045 C C . VAL A 1 133 ? 40.430 2.635 -10.119 1.00 84.25 133 VAL A C 1
ATOM 1047 O O . VAL A 1 133 ? 39.338 2.689 -9.558 1.00 84.25 133 VAL A O 1
ATOM 1050 N N . THR A 1 134 ? 41.156 1.517 -10.107 1.00 79.38 134 THR A N 1
ATOM 1051 C CA . THR A 1 134 ? 40.694 0.242 -9.527 1.00 79.38 134 THR A CA 1
ATOM 1052 C C . THR A 1 134 ? 40.205 0.356 -8.076 1.00 79.38 134 THR A C 1
ATOM 1054 O O . THR A 1 134 ? 39.308 -0.380 -7.676 1.00 79.38 134 THR A O 1
ATOM 1057 N N . LEU A 1 135 ? 40.754 1.293 -7.290 1.00 83.56 135 LEU A N 1
ATOM 1058 C CA . LEU A 1 135 ? 40.316 1.555 -5.912 1.00 83.56 135 LEU A CA 1
ATOM 1059 C C . LEU A 1 135 ? 38.946 2.251 -5.841 1.00 83.56 135 LEU A C 1
ATOM 1061 O O . LEU A 1 135 ? 38.120 1.901 -5.000 1.00 83.56 135 LEU A O 1
ATOM 1065 N N . THR A 1 136 ? 38.697 3.219 -6.726 1.00 85.06 136 THR A N 1
ATOM 1066 C CA . THR A 1 136 ? 37.469 4.021 -6.748 1.00 85.06 136 THR A CA 1
ATOM 1067 C C . THR A 1 136 ? 37.068 4.275 -8.198 1.00 85.06 136 THR A C 1
ATOM 1069 O O . THR A 1 136 ? 37.645 5.132 -8.866 1.00 85.06 136 THR A O 1
ATOM 1072 N N . GLY A 1 137 ? 36.077 3.524 -8.679 1.00 86.75 137 GLY A N 1
ATOM 1073 C CA . GLY A 1 137 ? 35.580 3.641 -10.049 1.00 86.75 137 GLY A CA 1
ATOM 1074 C C . GLY A 1 137 ? 34.696 4.870 -10.290 1.00 86.75 137 GLY A C 1
ATOM 1075 O O . GLY A 1 137 ? 34.253 5.553 -9.357 1.00 86.75 137 GLY A O 1
ATOM 1076 N N . HIS A 1 138 ? 34.391 5.112 -11.565 1.00 86.31 138 HIS A N 1
ATOM 1077 C CA . HIS A 1 138 ? 33.594 6.246 -12.037 1.00 86.31 138 HIS A CA 1
ATOM 1078 C C . HIS A 1 138 ? 32.239 6.380 -11.334 1.00 86.31 138 HIS A C 1
ATOM 1080 O O . HIS A 1 138 ? 31.838 7.490 -10.987 1.00 86.31 138 HIS A O 1
ATOM 1086 N N . GLU A 1 139 ? 31.506 5.285 -11.088 1.00 81.94 139 GLU A N 1
ATOM 1087 C CA . GLU A 1 139 ? 30.188 5.377 -10.444 1.00 81.94 139 GLU A CA 1
ATOM 1088 C C . GLU A 1 139 ? 30.301 5.902 -9.010 1.00 81.94 139 GLU A C 1
ATOM 1090 O O . GLU A 1 139 ? 29.484 6.717 -8.581 1.00 81.94 139 GLU A O 1
ATOM 1095 N N . GLN A 1 140 ? 31.298 5.449 -8.246 1.00 85.31 140 GLN A N 1
ATOM 1096 C CA . GLN A 1 140 ? 31.529 5.913 -6.880 1.00 85.31 140 GLN A CA 1
ATOM 1097 C C . GLN A 1 140 ? 31.892 7.399 -6.875 1.00 85.31 140 GLN A C 1
ATOM 1099 O O . GLN A 1 140 ? 31.276 8.162 -6.130 1.00 85.31 140 GLN A O 1
ATOM 1104 N N . ILE A 1 141 ? 32.819 7.815 -7.742 1.00 87.94 141 ILE A N 1
ATOM 1105 C CA . ILE A 1 141 ? 33.260 9.212 -7.865 1.00 87.94 141 ILE A CA 1
ATOM 1106 C C . ILE A 1 141 ? 32.086 10.115 -8.243 1.00 87.94 141 ILE A C 1
ATOM 1108 O O . ILE A 1 14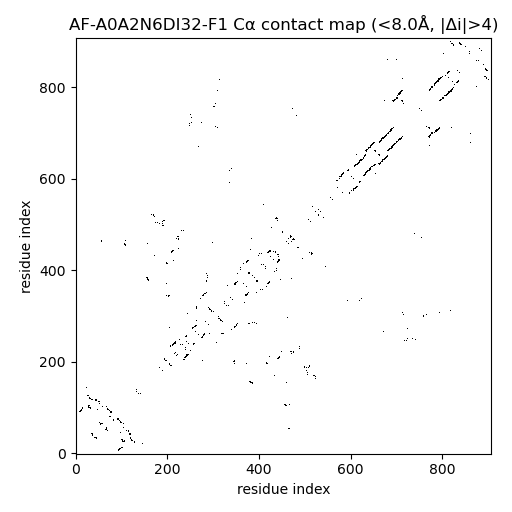1 ? 31.788 11.073 -7.530 1.00 87.94 141 ILE A O 1
ATOM 1112 N N . ASN A 1 142 ? 31.348 9.770 -9.299 1.00 85.31 142 ASN A N 1
ATOM 1113 C CA . ASN A 1 142 ? 30.199 10.552 -9.744 1.00 85.31 142 ASN A CA 1
ATOM 1114 C C . ASN A 1 142 ? 29.098 10.615 -8.676 1.00 85.31 142 ASN A C 1
ATOM 1116 O O . ASN A 1 142 ? 28.501 11.669 -8.456 1.00 85.31 142 ASN A O 1
ATOM 1120 N N . ASN A 1 143 ? 28.862 9.536 -7.929 1.00 84.62 143 ASN A N 1
ATOM 1121 C CA . ASN A 1 143 ? 27.910 9.562 -6.818 1.00 84.62 143 ASN A CA 1
ATOM 1122 C C . ASN A 1 143 ? 28.371 10.460 -5.658 1.00 84.62 143 ASN A C 1
ATOM 1124 O O . ASN A 1 143 ? 27.533 11.121 -5.042 1.00 84.62 143 ASN A O 1
ATOM 1128 N N . ILE A 1 144 ? 29.671 10.497 -5.348 1.00 86.69 144 ILE A N 1
ATOM 1129 C CA . ILE A 1 144 ? 30.243 11.381 -4.318 1.00 86.69 144 ILE A CA 1
ATOM 1130 C C . ILE A 1 144 ? 30.129 12.841 -4.753 1.00 86.69 144 ILE A C 1
ATOM 1132 O O . ILE A 1 144 ? 29.603 13.655 -3.999 1.00 86.69 144 ILE A O 1
ATOM 1136 N N . ILE A 1 145 ? 30.535 13.162 -5.980 1.00 87.44 145 ILE A N 1
ATOM 1137 C CA . ILE A 1 145 ? 30.445 14.518 -6.536 1.00 87.44 145 ILE A CA 1
ATOM 1138 C C . ILE A 1 145 ? 28.981 14.978 -6.594 1.00 87.44 145 ILE A C 1
ATOM 1140 O O . ILE A 1 145 ? 28.670 16.105 -6.215 1.00 87.44 145 ILE A O 1
ATOM 1144 N N . ALA A 1 146 ? 28.050 14.101 -6.987 1.00 83.12 146 ALA A N 1
ATOM 1145 C CA . ALA A 1 146 ? 26.626 14.429 -7.023 1.00 83.12 146 ALA A CA 1
ATOM 1146 C C . ALA A 1 146 ? 26.096 14.764 -5.620 1.00 83.12 146 ALA A C 1
ATOM 1148 O O . ALA A 1 146 ? 25.357 15.734 -5.458 1.00 83.12 146 ALA A O 1
ATOM 1149 N N . ARG A 1 147 ? 26.512 14.004 -4.597 1.00 86.38 147 ARG A N 1
ATOM 1150 C CA . ARG A 1 147 ? 26.185 14.283 -3.188 1.00 86.38 147 ARG A CA 1
ATOM 1151 C C . ARG A 1 147 ? 26.810 15.584 -2.696 1.00 86.38 147 ARG A C 1
ATOM 1153 O O . ARG A 1 147 ? 26.127 16.335 -2.011 1.00 86.38 147 ARG A O 1
ATOM 1160 N N . ALA A 1 148 ? 28.068 15.851 -3.048 1.00 87.81 148 ALA A N 1
ATOM 1161 C CA . ALA A 1 148 ? 28.748 17.101 -2.713 1.00 87.81 148 ALA A CA 1
ATOM 1162 C C . ALA A 1 148 ? 28.027 18.312 -3.330 1.00 87.81 148 ALA A C 1
ATOM 1164 O O . ALA A 1 148 ? 27.923 19.352 -2.692 1.00 87.81 148 ALA A O 1
ATOM 1165 N N . GLY A 1 149 ? 27.435 18.140 -4.517 1.00 83.19 149 GLY A N 1
ATOM 1166 C CA . GLY A 1 149 ? 26.544 19.117 -5.148 1.00 83.19 149 GLY A CA 1
ATOM 1167 C C . GLY A 1 149 ? 25.100 19.121 -4.620 1.00 83.19 149 GLY A C 1
ATOM 1168 O O . GLY A 1 149 ? 24.230 19.700 -5.261 1.00 83.19 149 GLY A O 1
ATOM 1169 N N . GLY A 1 150 ? 24.800 18.432 -3.512 1.00 81.06 150 GLY A N 1
ATOM 1170 C CA . GLY A 1 150 ? 23.468 18.404 -2.891 1.00 81.06 150 GLY A CA 1
ATOM 1171 C C . GLY A 1 150 ? 22.408 17.569 -3.625 1.00 81.06 150 GLY A C 1
ATOM 1172 O O . GLY A 1 150 ? 21.226 17.639 -3.282 1.00 81.06 150 GLY A O 1
ATOM 1173 N N . LYS A 1 151 ? 22.784 16.762 -4.629 1.00 77.81 151 LYS A N 1
ATOM 1174 C CA . LYS A 1 151 ? 21.830 15.960 -5.415 1.00 77.81 151 LYS A CA 1
ATOM 1175 C C . LYS A 1 151 ? 21.334 14.742 -4.629 1.00 77.81 151 LYS A C 1
ATOM 1177 O O . LYS A 1 151 ? 22.081 14.049 -3.934 1.00 77.81 151 LYS A O 1
ATOM 1182 N N . SER A 1 152 ? 20.046 14.438 -4.790 1.00 73.12 152 SER A N 1
ATOM 1183 C CA . SER A 1 152 ? 19.410 13.257 -4.198 1.00 73.12 152 SER A CA 1
ATOM 1184 C C . SER A 1 152 ? 19.968 11.956 -4.785 1.00 73.12 152 SER A C 1
ATOM 1186 O O . SER A 1 152 ? 20.168 11.831 -5.988 1.00 73.12 152 SER A O 1
ATOM 1188 N N . THR A 1 153 ? 20.161 10.945 -3.936 1.00 81.06 153 THR A N 1
ATOM 1189 C CA . THR A 1 153 ? 20.713 9.626 -4.312 1.00 81.06 153 THR A CA 1
ATOM 1190 C C . THR A 1 153 ? 19.633 8.580 -4.582 1.00 81.06 153 THR A C 1
ATOM 1192 O O . THR A 1 153 ? 19.816 7.388 -4.325 1.00 81.06 153 THR A O 1
ATOM 1195 N N . ILE A 1 154 ? 18.461 9.024 -5.029 1.00 83.75 154 ILE A N 1
ATOM 1196 C CA . ILE A 1 154 ? 17.332 8.145 -5.323 1.00 83.75 154 ILE A CA 1
ATOM 1197 C C . ILE A 1 154 ? 17.510 7.551 -6.721 1.00 83.75 154 ILE A C 1
ATOM 1199 O O . ILE A 1 154 ? 17.808 8.257 -7.675 1.00 83.75 154 ILE A O 1
ATOM 1203 N N . SER A 1 155 ? 17.303 6.242 -6.833 1.00 85.12 155 SER A N 1
ATOM 1204 C CA . SER A 1 155 ? 17.300 5.500 -8.092 1.00 85.12 155 SER A CA 1
ATOM 1205 C C . SER A 1 155 ? 16.113 4.528 -8.130 1.00 85.12 155 SER A C 1
ATOM 1207 O O . SER A 1 155 ? 15.209 4.582 -7.289 1.00 85.12 155 SER A O 1
ATOM 1209 N N . SER A 1 156 ? 16.043 3.680 -9.153 1.00 85.62 156 SER A N 1
ATOM 1210 C CA . SER A 1 156 ? 14.949 2.733 -9.371 1.00 85.62 156 SER A CA 1
ATOM 1211 C C . SER A 1 156 ? 15.384 1.521 -10.192 1.00 85.62 156 SER A C 1
ATOM 1213 O O . SER A 1 156 ? 16.415 1.564 -10.852 1.00 85.62 156 SER A O 1
ATOM 1215 N N . ALA A 1 157 ? 14.539 0.487 -10.202 1.00 78.69 157 ALA A N 1
ATOM 1216 C CA . ALA A 1 157 ? 14.798 -0.865 -10.690 1.00 78.69 157 ALA A CA 1
ATOM 1217 C C . ALA A 1 157 ? 15.967 -1.569 -9.969 1.00 78.69 157 ALA A C 1
ATOM 1219 O O . ALA A 1 157 ? 16.863 -0.938 -9.416 1.00 78.69 157 ALA A O 1
ATOM 1220 N N . HIS A 1 158 ? 15.937 -2.903 -9.945 1.00 69.31 158 HIS A N 1
ATOM 1221 C CA . HIS A 1 158 ? 17.065 -3.710 -9.482 1.00 69.31 158 HIS A CA 1
ATOM 1222 C C . HIS A 1 158 ? 17.204 -4.947 -10.372 1.00 69.31 158 HIS A C 1
ATOM 1224 O O . HIS A 1 158 ? 16.225 -5.666 -10.554 1.00 69.31 158 HIS A O 1
ATOM 1230 N N . LEU A 1 159 ? 18.393 -5.061 -10.981 1.00 56.12 159 LEU A N 1
ATOM 1231 C CA . LEU A 1 159 ? 18.977 -6.113 -11.847 1.00 56.12 159 LEU A CA 1
ATOM 1232 C C . LEU A 1 159 ? 20.075 -5.534 -12.777 1.00 56.12 159 LEU A C 1
ATOM 1234 O O . LEU A 1 159 ? 20.645 -6.244 -13.592 1.00 56.12 159 LEU A O 1
ATOM 1238 N N . GLY A 1 160 ? 20.412 -4.241 -12.656 1.00 51.00 160 GLY A N 1
ATOM 1239 C CA . GLY A 1 160 ? 21.368 -3.560 -13.542 1.00 51.00 160 GLY A CA 1
ATOM 1240 C C . GLY A 1 160 ? 22.836 -3.529 -13.098 1.00 51.00 160 GLY A C 1
ATOM 1241 O O . GLY A 1 160 ? 23.605 -2.807 -13.715 1.00 51.00 160 GLY A O 1
ATOM 1242 N N . ARG A 1 161 ? 23.230 -4.242 -12.029 1.00 50.50 161 ARG A N 1
ATOM 1243 C CA . ARG A 1 161 ? 24.646 -4.321 -11.589 1.00 50.50 161 ARG A CA 1
ATOM 1244 C C . ARG A 1 161 ? 25.328 -5.659 -11.899 1.00 50.50 161 ARG A C 1
ATOM 1246 O O . ARG A 1 161 ? 26.537 -5.750 -11.778 1.00 50.50 161 ARG A O 1
ATOM 1253 N N . GLY A 1 162 ? 24.575 -6.703 -12.245 1.00 55.66 162 GLY A N 1
ATOM 1254 C CA . GLY A 1 162 ? 25.118 -8.018 -12.592 1.00 55.66 162 GLY A CA 1
ATOM 1255 C C . GLY A 1 162 ? 24.018 -8.959 -13.075 1.00 55.66 162 GLY A C 1
ATOM 1256 O O . GLY A 1 162 ? 22.853 -8.752 -12.731 1.00 55.66 162 GLY A O 1
ATOM 1257 N N . GLN A 1 163 ? 24.385 -9.959 -13.877 1.00 61.78 163 GLN A N 1
ATOM 1258 C CA . GLN A 1 163 ? 23.461 -11.004 -14.320 1.00 61.78 163 GLN A CA 1
ATOM 1259 C C . GLN A 1 163 ? 23.002 -11.859 -13.128 1.00 61.78 163 GLN A C 1
ATOM 1261 O O . GLN A 1 163 ? 23.719 -11.990 -12.134 1.00 61.78 163 GLN A O 1
ATOM 1266 N N . SER A 1 164 ? 21.789 -12.414 -13.212 1.00 65.56 164 SER A N 1
ATOM 1267 C CA . SER A 1 164 ? 21.310 -13.351 -12.194 1.00 65.56 164 SER A CA 1
ATOM 1268 C C . SER A 1 164 ? 22.181 -14.605 -12.218 1.00 65.56 164 SER A C 1
ATOM 1270 O O . SER A 1 164 ? 22.349 -15.211 -13.274 1.00 65.56 164 SER A O 1
ATOM 1272 N N . LYS A 1 165 ? 22.681 -15.026 -11.051 1.00 68.44 165 LYS A N 1
ATOM 1273 C CA . LYS A 1 165 ? 23.424 -16.289 -10.905 1.00 68.44 165 LYS A CA 1
ATOM 1274 C C . LYS A 1 165 ? 22.552 -17.534 -11.141 1.00 68.44 165 LYS A C 1
ATOM 1276 O O . LYS A 1 165 ? 23.059 -18.645 -11.145 1.00 68.44 165 LYS A O 1
ATOM 1281 N N . MET A 1 166 ? 21.237 -17.377 -11.331 1.00 77.31 166 MET A N 1
ATOM 1282 C CA . MET A 1 166 ? 20.347 -18.505 -11.625 1.00 77.31 166 MET A CA 1
ATOM 1283 C C . MET A 1 166 ? 20.512 -19.070 -13.045 1.00 77.31 166 MET A C 1
ATOM 1285 O O . MET A 1 166 ? 20.094 -20.195 -13.281 1.00 77.31 166 MET A O 1
ATOM 1289 N N . TYR A 1 167 ? 21.165 -18.341 -13.958 1.00 72.00 167 TYR A N 1
ATOM 1290 C CA . TYR A 1 167 ? 21.337 -18.771 -15.350 1.00 72.00 167 TYR A CA 1
ATOM 1291 C C . TYR A 1 167 ? 22.441 -19.805 -15.570 1.00 72.00 167 TYR A C 1
ATOM 1293 O O . TYR A 1 167 ? 22.313 -20.651 -16.447 1.00 72.00 167 TYR A O 1
ATOM 1301 N N . THR A 1 168 ? 23.549 -19.693 -14.840 1.00 78.38 168 THR A N 1
ATOM 1302 C CA . THR A 1 168 ? 24.776 -20.445 -15.146 1.00 78.38 168 THR A CA 1
ATOM 1303 C C . THR A 1 168 ? 25.098 -21.519 -14.132 1.00 78.38 168 THR A C 1
ATOM 1305 O O . THR A 1 168 ? 25.883 -22.397 -14.449 1.00 78.38 168 THR A O 1
ATOM 1308 N N . ASP A 1 169 ? 24.529 -21.435 -12.931 1.00 88.75 169 ASP A N 1
ATOM 1309 C CA . ASP A 1 169 ? 25.015 -22.188 -11.774 1.00 88.75 169 ASP A CA 1
ATOM 1310 C C . ASP A 1 169 ? 24.055 -23.307 -11.338 1.00 88.75 169 ASP A C 1
ATOM 1312 O O . ASP A 1 169 ? 24.334 -24.020 -10.372 1.00 88.75 169 ASP A O 1
ATOM 1316 N N . TRP A 1 170 ? 22.905 -23.430 -12.007 1.00 90.81 170 TRP A N 1
ATOM 1317 C CA . TRP A 1 170 ? 21.825 -24.343 -11.644 1.00 90.81 170 TRP A CA 1
ATOM 1318 C C . TRP A 1 170 ? 21.467 -25.268 -12.798 1.00 90.81 170 TRP A C 1
ATOM 1320 O O . TRP A 1 170 ? 21.366 -24.841 -13.946 1.00 90.81 170 TRP A O 1
ATOM 1330 N N . LEU A 1 171 ? 21.178 -26.520 -12.460 1.00 89.00 171 LEU A N 1
ATOM 1331 C CA . LEU A 1 171 ? 20.699 -27.542 -13.382 1.00 89.00 171 LEU A CA 1
ATOM 1332 C C . LEU A 1 171 ? 19.444 -28.188 -12.793 1.00 89.00 171 LEU A C 1
ATOM 1334 O O . LEU A 1 171 ? 19.440 -28.529 -11.616 1.00 89.00 171 LEU A O 1
ATOM 1338 N N . ILE A 1 172 ? 18.400 -28.389 -13.595 1.00 88.94 172 ILE A N 1
ATOM 1339 C CA . ILE A 1 172 ? 17.277 -29.265 -13.229 1.00 88.94 172 ILE A CA 1
ATOM 1340 C C . ILE A 1 172 ? 17.630 -30.681 -13.698 1.00 88.94 172 ILE A C 1
ATOM 1342 O O . ILE A 1 172 ? 18.006 -30.866 -14.855 1.00 88.94 172 ILE A O 1
ATOM 1346 N N . ASP A 1 173 ? 17.550 -31.663 -12.799 1.00 81.06 173 ASP A N 1
ATOM 1347 C CA . ASP A 1 173 ? 17.947 -33.045 -13.093 1.00 81.06 173 ASP A CA 1
ATOM 1348 C C . ASP A 1 173 ? 17.022 -33.663 -14.143 1.00 81.06 173 ASP A C 1
ATOM 1350 O O . ASP A 1 173 ? 15.809 -33.654 -13.965 1.00 81.06 173 ASP A O 1
ATOM 1354 N N . ALA A 1 174 ? 17.566 -34.259 -15.203 1.00 73.56 174 ALA A N 1
ATOM 1355 C CA . ALA A 1 174 ? 16.757 -34.998 -16.171 1.00 73.56 174 ALA A CA 1
ATOM 1356 C C . ALA A 1 174 ? 16.251 -36.334 -15.589 1.00 73.56 174 ALA A C 1
ATOM 1358 O O . ALA A 1 174 ? 16.905 -36.946 -14.741 1.00 73.56 174 ALA A O 1
ATOM 1359 N N . ALA A 1 175 ? 15.107 -36.819 -16.078 1.00 72.81 175 ALA A N 1
ATOM 1360 C CA . ALA A 1 175 ? 14.655 -38.185 -15.829 1.00 72.81 175 ALA A CA 1
ATOM 1361 C C . ALA A 1 175 ? 14.964 -39.064 -17.052 1.00 72.81 175 ALA A C 1
ATOM 1363 O O . ALA A 1 175 ? 14.366 -38.887 -18.108 1.00 72.81 175 ALA A O 1
ATOM 1364 N N . GLU A 1 176 ? 15.891 -40.014 -16.910 1.00 69.69 176 GLU A N 1
ATOM 1365 C CA . GLU A 1 176 ? 16.242 -40.962 -17.982 1.00 69.69 176 GLU A CA 1
ATOM 1366 C C . GLU A 1 176 ? 15.181 -42.063 -18.145 1.00 69.69 176 GLU A C 1
ATOM 1368 O O . GLU A 1 176 ? 14.847 -42.464 -19.256 1.00 69.69 176 GLU A O 1
ATOM 1373 N N . ILE A 1 177 ? 14.586 -42.493 -17.027 1.00 70.62 177 ILE A N 1
ATOM 1374 C CA . ILE A 1 177 ? 13.417 -43.372 -17.003 1.00 70.62 177 ILE A CA 1
ATOM 1375 C C . ILE A 1 177 ? 12.280 -42.614 -16.328 1.00 70.62 177 ILE A C 1
ATOM 1377 O O . ILE A 1 177 ? 12.274 -42.390 -15.115 1.00 70.62 177 ILE A O 1
ATOM 1381 N N . LEU A 1 178 ? 11.301 -42.220 -17.133 1.00 67.81 178 LEU A N 1
ATOM 1382 C CA . LEU A 1 178 ? 10.046 -41.665 -16.654 1.00 67.81 178 LEU A CA 1
ATOM 1383 C C . LEU A 1 178 ? 9.236 -42.802 -16.018 1.00 67.81 178 LEU A C 1
ATOM 1385 O O . LEU A 1 178 ? 8.995 -43.835 -16.635 1.00 67.81 178 LEU A O 1
ATOM 1389 N N . SER A 1 179 ? 8.842 -42.649 -14.759 1.00 59.94 179 SER A N 1
ATOM 1390 C CA . SER A 1 179 ? 7.961 -43.599 -14.079 1.00 59.94 179 SER A CA 1
ATOM 1391 C C . SER A 1 179 ? 6.817 -42.832 -13.428 1.00 59.94 179 SER A C 1
ATOM 1393 O O . SER A 1 179 ? 7.016 -42.263 -12.351 1.00 59.94 179 SER A O 1
ATOM 1395 N N . PRO A 1 180 ? 5.636 -42.796 -14.079 1.00 60.03 180 PRO A N 1
ATOM 1396 C CA . PRO A 1 180 ? 5.288 -43.460 -15.356 1.00 60.03 180 PRO A CA 1
ATOM 1397 C C . PRO A 1 180 ? 5.950 -42.827 -16.594 1.00 60.03 180 PRO A C 1
ATOM 1399 O O . PRO A 1 180 ? 6.219 -41.626 -16.581 1.00 60.03 180 PRO A O 1
ATOM 1402 N N . THR A 1 181 ? 6.172 -43.607 -17.661 1.00 62.41 181 THR A N 1
ATOM 1403 C CA . THR A 1 181 ? 6.585 -43.103 -18.989 1.00 62.41 181 THR A CA 1
ATOM 1404 C C . THR A 1 181 ? 5.496 -42.225 -19.568 1.00 62.41 181 THR A C 1
ATOM 1406 O O . THR A 1 181 ? 4.359 -42.685 -19.629 1.00 62.41 181 THR A O 1
ATOM 1409 N N . ARG A 1 182 ? 5.829 -40.977 -19.922 1.00 66.69 182 ARG A N 1
ATOM 1410 C CA . ARG A 1 182 ? 4.835 -39.944 -20.231 1.00 66.69 182 ARG A CA 1
ATOM 1411 C C . ARG A 1 182 ? 5.263 -39.004 -21.349 1.00 66.69 182 ARG A C 1
ATOM 1413 O O . ARG A 1 182 ? 6.407 -38.555 -21.363 1.00 66.69 182 ARG A O 1
ATOM 1420 N N . ASP A 1 183 ? 4.316 -38.646 -22.212 1.00 61.72 183 ASP A N 1
ATOM 1421 C CA . ASP A 1 183 ? 4.459 -37.603 -23.234 1.00 61.72 183 ASP A CA 1
ATOM 1422 C C . ASP A 1 183 ? 3.568 -36.389 -22.924 1.00 61.72 183 ASP A C 1
ATOM 1424 O O . ASP A 1 183 ? 2.348 -36.498 -22.837 1.00 61.72 183 ASP A O 1
ATOM 1428 N N . HIS A 1 184 ? 4.174 -35.208 -22.809 1.00 63.06 184 HIS A N 1
ATOM 1429 C CA . HIS A 1 184 ? 3.470 -33.942 -22.590 1.00 63.06 184 HIS A CA 1
ATOM 1430 C C . HIS A 1 184 ? 2.479 -33.553 -23.697 1.00 63.06 184 HIS A C 1
ATOM 1432 O O . HIS A 1 184 ? 1.538 -32.811 -23.424 1.00 63.06 184 HIS A O 1
ATOM 1438 N N . MET A 1 185 ? 2.677 -34.020 -24.936 1.00 59.44 185 MET A N 1
ATOM 1439 C CA . MET A 1 185 ? 1.821 -33.634 -26.065 1.00 59.44 185 MET A CA 1
ATOM 1440 C C . MET A 1 185 ? 0.549 -34.475 -26.160 1.00 59.44 185 MET A C 1
ATOM 1442 O O . MET A 1 185 ? -0.456 -33.994 -26.681 1.00 59.44 185 MET A O 1
ATOM 1446 N N . ASN A 1 186 ? 0.592 -35.722 -25.681 1.00 61.38 186 ASN A N 1
ATOM 1447 C CA . ASN A 1 186 ? -0.456 -36.717 -25.922 1.00 61.38 186 ASN A CA 1
ATOM 1448 C C . ASN A 1 186 ? -1.022 -37.358 -24.639 1.00 61.38 186 ASN A C 1
ATOM 1450 O O . ASN A 1 186 ? -2.033 -38.057 -24.712 1.00 61.38 186 ASN A O 1
ATOM 1454 N N . GLU A 1 187 ? -0.423 -37.118 -23.467 1.00 62.91 187 GLU A N 1
ATOM 1455 C CA . GLU A 1 187 ? -0.853 -37.681 -22.181 1.00 62.91 187 GLU A CA 1
ATOM 1456 C C . GLU A 1 187 ? -1.139 -36.603 -21.120 1.00 62.91 187 GLU A C 1
ATOM 1458 O O . GLU A 1 187 ? -0.689 -35.462 -21.204 1.00 62.91 187 GLU A O 1
ATOM 1463 N N . TYR A 1 188 ? -1.881 -36.973 -20.067 1.00 62.84 188 TYR A N 1
ATOM 1464 C CA . TYR A 1 188 ? -2.197 -36.103 -18.923 1.00 62.84 188 TYR A CA 1
ATOM 1465 C C . TYR A 1 188 ? -0.987 -35.958 -17.972 1.00 62.84 188 TYR A C 1
ATOM 1467 O O . TYR A 1 188 ? -1.007 -36.400 -16.818 1.00 62.84 188 TYR A O 1
ATOM 1475 N N . ALA A 1 189 ? 0.103 -35.380 -18.477 1.00 71.75 189 ALA A N 1
ATOM 1476 C CA . ALA A 1 189 ? 1.354 -35.140 -17.761 1.00 71.75 189 ALA A CA 1
ATOM 1477 C C . ALA A 1 189 ? 1.712 -33.648 -17.748 1.00 71.75 189 ALA A C 1
ATOM 1479 O O . ALA A 1 189 ? 1.294 -32.893 -18.623 1.00 71.75 189 ALA A O 1
ATOM 1480 N N . GLY A 1 190 ? 2.460 -33.222 -16.726 1.00 77.50 190 GLY A N 1
ATOM 1481 C CA . GLY A 1 190 ? 2.922 -31.842 -16.588 1.00 77.50 190 GLY A CA 1
ATOM 1482 C C . GLY A 1 190 ? 1.821 -30.789 -16.432 1.00 77.50 190 GLY A C 1
ATOM 1483 O O . GLY A 1 190 ? 2.095 -29.622 -16.653 1.00 77.50 190 GLY A O 1
ATOM 1484 N N . GLN A 1 191 ? 0.590 -31.153 -16.060 1.00 86.25 191 GLN A N 1
ATOM 1485 C CA . GLN A 1 191 ? -0.541 -30.220 -16.001 1.00 86.25 191 GLN A CA 1
ATOM 1486 C C . GLN A 1 191 ? -0.408 -29.271 -14.802 1.00 86.25 191 GLN A C 1
ATOM 1488 O O . GLN A 1 191 ? -0.740 -29.619 -13.664 1.00 86.25 191 GLN A O 1
ATOM 1493 N N . LEU A 1 192 ? 0.038 -28.040 -15.045 1.00 90.88 192 LEU A N 1
ATOM 1494 C CA . LEU A 1 192 ? 0.207 -27.010 -14.013 1.00 90.88 192 LEU A CA 1
ATOM 1495 C C . LEU A 1 192 ? -1.008 -26.068 -13.985 1.00 90.88 192 LEU A C 1
ATOM 1497 O O . LEU A 1 192 ? -0.885 -24.848 -13.945 1.00 90.88 192 LEU A O 1
ATOM 1501 N N . ARG A 1 193 ? -2.216 -26.645 -14.012 1.00 89.19 193 ARG A N 1
ATOM 1502 C CA . ARG A 1 193 ? -3.500 -25.934 -14.167 1.00 89.19 193 ARG A CA 1
ATOM 1503 C C . ARG A 1 193 ? -4.478 -26.268 -13.043 1.00 89.19 193 ARG A C 1
ATOM 1505 O O . ARG A 1 193 ? -4.324 -27.264 -12.344 1.00 89.19 193 ARG A O 1
ATOM 1512 N N . GLY A 1 194 ? -5.512 -25.436 -12.880 1.00 86.69 194 GLY A N 1
ATOM 1513 C CA . GLY A 1 194 ? -6.597 -25.684 -11.920 1.00 86.69 194 GLY A CA 1
ATOM 1514 C C . GLY A 1 194 ? -6.157 -25.629 -10.454 1.00 86.69 194 GLY A C 1
ATOM 1515 O O . GLY A 1 194 ? -6.771 -26.265 -9.597 1.00 86.69 194 GLY A O 1
ATOM 1516 N N . MET A 1 195 ? -5.091 -24.885 -10.160 1.00 94.12 195 MET A N 1
ATOM 1517 C CA . MET A 1 195 ? -4.536 -24.777 -8.813 1.00 94.12 195 MET A CA 1
ATOM 1518 C C . MET A 1 195 ? -5.369 -23.800 -7.979 1.00 94.12 195 MET A C 1
ATOM 1520 O O . MET A 1 195 ? -6.254 -23.099 -8.480 1.00 94.12 195 MET A O 1
ATOM 1524 N N . THR A 1 196 ? -5.092 -23.738 -6.680 1.00 95.38 196 THR A N 1
ATOM 1525 C CA . THR A 1 196 ? -5.778 -22.820 -5.768 1.00 95.38 196 THR A CA 1
ATOM 1526 C C . THR A 1 196 ? -4.765 -22.049 -4.936 1.00 95.38 196 THR A C 1
ATOM 1528 O O . THR A 1 196 ? -3.932 -22.646 -4.259 1.00 95.38 196 THR A O 1
ATOM 1531 N N . LEU A 1 197 ? -4.854 -20.719 -4.971 1.00 96.69 197 LEU A N 1
ATOM 1532 C CA . LEU A 1 197 ? -4.187 -19.858 -4.003 1.00 96.69 197 LEU A CA 1
ATOM 1533 C C . LEU A 1 197 ? -5.000 -19.836 -2.706 1.00 96.69 197 LEU A C 1
ATOM 1535 O O . LEU A 1 197 ? -6.200 -19.554 -2.731 1.00 96.69 197 LEU A O 1
ATOM 1539 N N . GLY A 1 198 ? -4.325 -20.099 -1.587 1.00 92.88 198 GLY A N 1
ATOM 1540 C CA . GLY A 1 198 ? -4.937 -20.282 -0.276 1.00 92.88 198 GLY A CA 1
ATOM 1541 C C . GLY A 1 198 ? -5.313 -21.743 -0.033 1.00 92.88 198 GLY A C 1
ATOM 1542 O O . GLY A 1 198 ? -5.942 -22.390 -0.867 1.00 92.88 198 GLY A O 1
ATOM 1543 N N . LYS A 1 199 ? -4.914 -22.279 1.126 1.00 88.31 199 LYS A N 1
ATOM 1544 C CA . LYS A 1 199 ? -5.174 -23.683 1.503 1.00 88.31 199 LYS A CA 1
ATOM 1545 C C . LYS A 1 199 ? -6.249 -23.846 2.591 1.00 88.31 199 LYS A C 1
ATOM 1547 O O . LYS A 1 199 ? -6.613 -24.965 2.942 1.00 88.31 199 LYS A O 1
ATOM 1552 N N . ARG A 1 200 ? -6.786 -22.734 3.112 1.00 85.62 200 ARG A N 1
ATOM 1553 C CA . ARG A 1 200 ? -7.831 -22.692 4.156 1.00 85.62 200 ARG A CA 1
ATOM 1554 C C . ARG A 1 200 ? -9.227 -22.531 3.524 1.00 85.62 200 ARG A C 1
ATOM 1556 O O . ARG A 1 200 ? -9.479 -23.085 2.452 1.00 85.62 200 ARG A O 1
ATOM 1563 N N . ALA A 1 201 ? -10.129 -21.819 4.208 1.00 84.00 201 ALA A N 1
ATOM 1564 C CA . ALA A 1 201 ? -11.479 -21.510 3.735 1.00 84.00 201 ALA A CA 1
ATOM 1565 C C . ALA A 1 201 ? -11.455 -20.572 2.517 1.00 84.00 201 ALA A C 1
ATOM 1567 O O . ALA A 1 201 ? -12.083 -20.868 1.502 1.00 84.00 201 ALA A O 1
ATOM 1568 N N . ALA A 1 202 ? -10.674 -19.492 2.590 1.00 89.38 202 ALA A N 1
ATOM 1569 C CA . ALA A 1 202 ? -10.461 -18.594 1.465 1.00 89.38 202 ALA A CA 1
ATOM 1570 C C . ALA A 1 202 ? -9.601 -19.262 0.387 1.00 89.38 202 ALA A C 1
ATOM 1572 O O . ALA A 1 202 ? -8.504 -19.765 0.657 1.00 89.38 202 ALA A O 1
ATOM 1573 N N . ARG A 1 203 ? -10.127 -19.267 -0.839 1.00 91.56 203 ARG A N 1
ATOM 1574 C CA . ARG A 1 203 ? -9.566 -19.973 -1.991 1.00 91.56 203 ARG A CA 1
ATOM 1575 C C . ARG A 1 203 ? -9.792 -19.168 -3.259 1.00 91.56 203 ARG A C 1
ATOM 1577 O O . ARG A 1 203 ? -10.911 -18.743 -3.532 1.00 91.56 203 ARG A O 1
ATOM 1584 N N . PHE A 1 204 ? -8.748 -19.021 -4.065 1.00 95.06 204 PHE A N 1
ATOM 1585 C CA . PHE A 1 204 ? -8.831 -18.402 -5.386 1.00 95.06 204 PHE A CA 1
ATOM 1586 C C . PHE A 1 204 ? -8.311 -19.376 -6.443 1.00 95.06 204 PHE A C 1
ATOM 1588 O O . PHE A 1 204 ? -7.148 -19.777 -6.397 1.00 95.06 204 PHE A O 1
ATOM 1595 N N . LYS A 1 205 ? -9.170 -19.770 -7.390 1.00 95.12 205 LYS A N 1
ATOM 1596 C CA . LYS A 1 205 ? -8.790 -20.671 -8.488 1.00 95.12 205 LYS A CA 1
ATOM 1597 C C . LYS A 1 205 ? -7.857 -19.961 -9.461 1.00 95.12 205 LYS A C 1
ATOM 1599 O O . LYS A 1 205 ? -8.130 -18.823 -9.841 1.00 95.12 205 LYS A O 1
ATOM 1604 N N . VAL A 1 206 ? -6.787 -20.637 -9.866 1.00 95.75 206 VAL A N 1
ATOM 1605 C CA . VAL A 1 206 ? -5.775 -20.078 -10.764 1.00 95.75 206 VAL A CA 1
ATOM 1606 C C . VAL A 1 206 ? -5.429 -21.023 -11.912 1.00 95.75 206 VAL A C 1
ATOM 1608 O O . VAL A 1 206 ? -5.270 -22.231 -11.723 1.00 95.75 206 VAL A O 1
ATOM 1611 N N . ASP A 1 207 ? -5.281 -20.449 -13.107 1.00 95.25 207 ASP A N 1
ATOM 1612 C CA . ASP A 1 207 ? -5.024 -21.209 -14.341 1.00 95.25 207 ASP A CA 1
ATOM 1613 C C . ASP A 1 207 ? -3.520 -21.351 -14.664 1.00 95.25 207 ASP A C 1
ATOM 1615 O O . ASP A 1 207 ? -3.154 -22.132 -15.535 1.00 95.25 207 ASP A O 1
ATOM 1619 N N . THR A 1 208 ? -2.641 -20.603 -13.985 1.00 96.25 208 THR A N 1
ATOM 1620 C CA . THR A 1 208 ? -1.179 -20.622 -14.194 1.00 96.25 208 THR A CA 1
ATOM 1621 C C . THR A 1 208 ? -0.429 -20.398 -12.874 1.00 96.25 208 THR A C 1
ATOM 1623 O O . THR A 1 208 ? -0.915 -19.623 -12.040 1.00 96.25 208 THR A O 1
ATOM 1626 N N . PRO A 1 209 ? 0.748 -21.026 -12.662 1.00 97.12 209 PRO A N 1
ATOM 1627 C CA . PRO A 1 209 ? 1.526 -20.843 -11.440 1.00 97.12 209 PRO A CA 1
ATOM 1628 C C . PRO A 1 209 ? 2.313 -19.520 -11.408 1.00 97.12 209 PRO A C 1
ATOM 1630 O O . PRO A 1 209 ? 2.887 -19.150 -10.381 1.00 97.12 209 PRO A O 1
ATOM 1633 N N . ILE A 1 210 ? 2.364 -18.802 -12.535 1.00 97.88 210 ILE A N 1
ATOM 1634 C CA . ILE A 1 210 ? 3.092 -17.542 -12.672 1.00 97.88 210 ILE A CA 1
ATOM 1635 C C . ILE A 1 210 ? 2.135 -16.389 -12.384 1.00 97.88 210 ILE A C 1
ATOM 1637 O O . ILE A 1 210 ? 1.137 -16.207 -13.084 1.00 97.88 210 ILE A O 1
ATOM 1641 N N . PHE A 1 211 ? 2.459 -15.551 -11.408 1.00 97.50 211 PHE A N 1
ATOM 1642 C CA . PHE A 1 211 ? 1.686 -14.381 -11.004 1.00 97.50 211 PHE A CA 1
ATOM 1643 C C . PHE A 1 211 ? 2.340 -13.062 -11.433 1.00 97.50 211 PHE A C 1
ATOM 1645 O O . PHE A 1 211 ? 3.547 -12.964 -11.668 1.00 97.50 211 PHE A O 1
ATOM 1652 N N . ASP A 1 212 ? 1.508 -12.025 -11.552 1.00 96.00 212 ASP A N 1
ATOM 1653 C CA . ASP A 1 212 ? 1.985 -10.639 -11.517 1.00 96.00 212 ASP A CA 1
ATOM 1654 C C . ASP A 1 212 ? 2.387 -10.273 -10.078 1.00 96.00 212 ASP A C 1
ATOM 1656 O O . ASP A 1 212 ? 2.036 -10.986 -9.142 1.00 96.00 212 ASP A O 1
ATOM 1660 N N . VAL A 1 213 ? 3.110 -9.171 -9.880 1.00 95.44 213 VAL A N 1
ATOM 1661 C CA . VAL A 1 213 ? 3.575 -8.765 -8.541 1.00 95.44 213 VAL A CA 1
ATOM 1662 C C . VAL A 1 213 ? 2.990 -7.431 -8.108 1.00 95.44 213 VAL A C 1
ATOM 1664 O O . VAL A 1 213 ? 2.590 -6.603 -8.926 1.00 95.44 213 VAL A O 1
ATOM 1667 N N . HIS A 1 214 ? 3.011 -7.176 -6.804 1.00 95.38 214 HIS A N 1
ATOM 1668 C CA . HIS A 1 214 ? 2.602 -5.895 -6.243 1.00 95.38 214 HIS A CA 1
ATOM 1669 C C . HIS A 1 214 ? 3.445 -4.725 -6.781 1.00 95.38 214 HIS A C 1
ATOM 1671 O O . HIS A 1 214 ? 4.615 -4.555 -6.432 1.00 95.38 214 HIS A O 1
ATOM 1677 N N . GLN A 1 215 ? 2.832 -3.867 -7.602 1.00 94.31 215 GLN A N 1
ATOM 1678 C CA . GLN A 1 215 ? 3.438 -2.623 -8.087 1.00 94.31 215 GLN A CA 1
ATOM 1679 C C . GLN A 1 215 ? 2.379 -1.520 -8.169 1.00 94.31 215 GLN A C 1
ATOM 1681 O O . GLN A 1 215 ? 1.431 -1.622 -8.943 1.00 94.31 215 GLN A O 1
ATOM 1686 N N . SER A 1 216 ? 2.582 -0.445 -7.408 1.00 94.12 216 SER A N 1
ATOM 1687 C CA . SER A 1 216 ? 1.554 0.564 -7.146 1.00 94.12 216 SER A CA 1
ATOM 1688 C C . SER A 1 216 ? 1.135 1.401 -8.361 1.00 94.12 216 SER A C 1
ATOM 1690 O O . SER A 1 216 ? 1.973 1.851 -9.158 1.00 94.12 216 SER A O 1
ATOM 1692 N N . TYR A 1 217 ? -0.161 1.725 -8.417 1.00 94.25 217 TYR A N 1
ATOM 1693 C CA . TYR A 1 217 ? -0.664 2.876 -9.167 1.00 94.25 217 TYR A CA 1
ATOM 1694 C C . TYR A 1 217 ? -0.030 4.165 -8.616 1.00 94.25 217 TYR A C 1
ATOM 1696 O O . TYR A 1 217 ? 0.077 4.371 -7.399 1.00 94.25 217 TYR A O 1
ATOM 1704 N N . GLY A 1 218 ? 0.487 5.000 -9.514 1.00 91.94 218 GLY A N 1
ATOM 1705 C CA . GLY A 1 218 ? 1.340 6.147 -9.188 1.00 91.94 218 GLY A CA 1
ATOM 1706 C C . GLY A 1 218 ? 2.818 5.858 -9.437 1.00 91.94 218 GLY A C 1
ATOM 1707 O O . GLY A 1 218 ? 3.501 6.683 -10.039 1.00 91.94 218 GLY A O 1
ATOM 1708 N N . SER A 1 219 ? 3.318 4.664 -9.086 1.00 93.25 219 SER A N 1
ATOM 1709 C CA . SER A 1 219 ? 4.623 4.220 -9.601 1.00 93.25 219 SER A CA 1
ATOM 1710 C C . SER A 1 219 ? 4.517 3.903 -11.093 1.00 93.25 219 SER A C 1
ATOM 1712 O O . SER A 1 219 ? 5.320 4.403 -11.883 1.00 93.25 219 SER A O 1
ATOM 1714 N N . ASN A 1 220 ? 3.491 3.139 -11.470 1.00 95.94 220 ASN A N 1
ATOM 1715 C CA . ASN A 1 220 ? 3.120 2.850 -12.853 1.00 95.94 220 ASN A CA 1
ATOM 1716 C C . ASN A 1 220 ? 2.024 3.821 -13.329 1.00 95.94 220 ASN A C 1
ATOM 1718 O O . ASN A 1 220 ? 1.257 4.351 -12.517 1.00 95.94 220 ASN A O 1
ATOM 1722 N N . SER A 1 221 ? 1.967 4.059 -14.638 1.00 96.00 221 SER A N 1
ATOM 1723 C CA . SER A 1 221 ? 0.903 4.811 -15.303 1.00 96.00 221 SER A CA 1
ATOM 1724 C C . SER A 1 221 ? -0.418 4.043 -15.296 1.00 96.00 221 SER A C 1
ATOM 1726 O O . SER A 1 221 ? -0.464 2.849 -14.987 1.00 96.00 221 SER A O 1
ATOM 1728 N N . HIS A 1 222 ? -1.502 4.737 -15.646 1.00 96.44 222 HIS A N 1
ATOM 1729 C CA . HIS A 1 222 ? -2.827 4.132 -15.723 1.00 96.44 222 HIS A CA 1
ATOM 1730 C C . HIS A 1 222 ? -2.852 2.976 -16.727 1.00 96.44 222 HIS A C 1
ATOM 1732 O O . HIS A 1 222 ? -3.323 1.885 -16.418 1.00 96.44 222 HIS A O 1
ATOM 1738 N N . GLU A 1 223 ? -2.275 3.201 -17.901 1.00 97.56 223 GLU A N 1
ATOM 1739 C CA . GLU A 1 223 ? -2.222 2.266 -19.017 1.00 97.56 223 GLU A CA 1
ATOM 1740 C C . GLU A 1 223 ? -1.382 1.031 -18.681 1.00 97.56 223 GLU A C 1
ATOM 1742 O O . GLU A 1 223 ? -1.790 -0.090 -18.987 1.00 97.56 223 GLU A O 1
ATOM 1747 N N . ALA A 1 224 ? -0.252 1.202 -17.988 1.00 97.69 224 ALA A N 1
ATOM 1748 C CA . ALA A 1 224 ? 0.588 0.084 -17.559 1.00 97.69 224 ALA A CA 1
ATOM 1749 C C . ALA A 1 224 ? -0.108 -0.804 -16.513 1.00 97.69 224 ALA A C 1
ATOM 1751 O O . ALA A 1 224 ? -0.075 -2.032 -16.626 1.00 97.69 224 ALA A O 1
ATOM 1752 N N . VAL A 1 225 ? -0.768 -0.201 -15.515 1.00 97.62 225 VAL A N 1
ATOM 1753 C CA . VAL A 1 225 ? -1.554 -0.946 -14.513 1.00 97.62 225 VAL A CA 1
ATOM 1754 C C . VAL A 1 225 ? -2.722 -1.667 -15.181 1.00 97.62 225 VAL A C 1
ATOM 1756 O O . VAL A 1 225 ? -2.916 -2.857 -14.940 1.00 97.62 225 VAL A O 1
ATOM 1759 N N . LEU A 1 226 ? -3.451 -0.986 -16.069 1.00 98.00 226 LEU A N 1
ATOM 1760 C CA . LEU A 1 226 ? -4.583 -1.571 -16.782 1.00 98.00 226 LEU A CA 1
ATOM 1761 C C . LEU A 1 226 ? -4.162 -2.756 -17.660 1.00 98.00 226 LEU A C 1
ATOM 1763 O O . LEU A 1 226 ? -4.815 -3.795 -17.631 1.00 98.00 226 LEU A O 1
ATOM 1767 N N . SER A 1 227 ? -3.044 -2.632 -18.383 1.00 98.44 227 SER A N 1
ATOM 1768 C CA . SER A 1 227 ? -2.486 -3.708 -19.218 1.00 98.44 227 SER A CA 1
ATOM 1769 C C . SER A 1 227 ? -2.224 -4.975 -18.404 1.00 98.44 227 SER A C 1
ATOM 1771 O O . SER A 1 227 ? -2.617 -6.073 -18.798 1.00 98.44 227 SER A O 1
ATOM 1773 N N . ARG A 1 228 ? -1.575 -4.822 -17.242 1.00 98.19 228 ARG A N 1
ATOM 1774 C CA . ARG A 1 228 ? -1.257 -5.934 -16.338 1.00 98.19 228 ARG A CA 1
ATOM 1775 C C . ARG A 1 228 ? -2.515 -6.540 -15.719 1.00 98.19 228 ARG A C 1
ATOM 1777 O O . ARG A 1 228 ? -2.648 -7.760 -15.696 1.00 98.19 228 ARG A O 1
ATOM 1784 N N . MET A 1 229 ? -3.459 -5.705 -15.288 1.00 98.06 229 MET A N 1
ATOM 1785 C CA . MET A 1 229 ? -4.732 -6.153 -14.720 1.00 98.06 229 MET A CA 1
ATOM 1786 C C . MET A 1 229 ? -5.562 -6.948 -15.731 1.00 98.06 229 MET A C 1
ATOM 1788 O O . MET A 1 229 ? -5.994 -8.059 -15.430 1.00 98.06 229 MET A O 1
ATOM 1792 N N . MET A 1 230 ? -5.732 -6.426 -16.949 1.00 98.50 230 MET A N 1
ATOM 1793 C CA . MET A 1 230 ? -6.424 -7.133 -18.029 1.00 98.50 230 MET A CA 1
ATOM 1794 C C . MET A 1 230 ? -5.733 -8.460 -18.361 1.00 98.50 230 MET A C 1
ATOM 1796 O O . MET A 1 230 ? -6.412 -9.461 -18.582 1.00 98.50 230 MET A O 1
ATOM 1800 N N . ALA A 1 231 ? -4.395 -8.503 -18.347 1.00 98.44 231 ALA A N 1
ATOM 1801 C CA . ALA A 1 231 ? -3.654 -9.745 -18.549 1.00 98.44 231 ALA A CA 1
ATOM 1802 C C . ALA A 1 231 ? -3.942 -10.769 -17.438 1.00 98.44 231 ALA A C 1
ATOM 1804 O O . ALA A 1 231 ? -4.159 -11.938 -17.741 1.00 98.44 231 ALA A O 1
ATOM 1805 N N . CYS A 1 232 ? -4.009 -10.352 -16.168 1.00 98.06 232 CYS A N 1
ATOM 1806 C CA . CYS A 1 232 ? -4.375 -11.243 -15.062 1.00 98.06 232 CYS A CA 1
ATOM 1807 C C . CYS A 1 232 ? -5.794 -11.813 -15.200 1.00 98.06 232 CYS A C 1
ATOM 1809 O O . CYS A 1 232 ? -5.975 -13.015 -15.011 1.00 98.06 232 CYS A O 1
ATOM 1811 N N . VAL A 1 233 ? -6.775 -10.995 -15.603 1.00 97.31 233 VAL A N 1
ATOM 1812 C CA . VAL A 1 233 ? -8.150 -11.467 -15.864 1.00 97.31 233 VAL A CA 1
ATOM 1813 C C . VAL A 1 233 ? -8.160 -12.510 -16.990 1.00 97.31 233 VAL A C 1
ATOM 1815 O O . VAL A 1 233 ? -8.720 -13.593 -16.813 1.00 97.31 233 VAL A O 1
ATOM 1818 N N . LYS A 1 234 ? -7.473 -12.238 -18.111 1.00 97.62 234 LYS A N 1
ATOM 1819 C CA . LYS A 1 234 ? -7.327 -13.174 -19.246 1.00 97.62 234 LYS A CA 1
ATOM 1820 C C . LYS A 1 234 ? -6.669 -14.495 -18.838 1.00 97.62 234 LYS A C 1
ATOM 1822 O O . LYS A 1 234 ? -7.085 -15.555 -19.293 1.00 97.62 234 LYS A O 1
ATOM 1827 N N . LEU A 1 235 ? -5.654 -14.425 -17.979 1.00 96.62 235 LEU A N 1
ATOM 1828 C CA . LEU A 1 235 ? -4.892 -15.570 -17.474 1.00 96.62 235 LEU A CA 1
ATOM 1829 C C . LEU A 1 235 ? -5.560 -16.276 -16.284 1.00 96.62 235 LEU A C 1
ATOM 1831 O O . LEU A 1 235 ? -4.967 -17.203 -15.751 1.00 96.62 235 LEU A O 1
ATOM 1835 N N . GLY A 1 236 ? -6.734 -15.822 -15.824 1.00 95.31 236 GLY A N 1
ATOM 1836 C CA . GLY A 1 236 ? -7.428 -16.424 -14.681 1.00 95.31 236 GLY A CA 1
ATOM 1837 C C . GLY A 1 236 ? -6.588 -16.479 -13.408 1.00 95.31 236 GLY A C 1
ATOM 1838 O O . GLY A 1 236 ? -6.614 -17.476 -12.701 1.00 95.31 236 GLY A O 1
ATOM 1839 N N . ARG A 1 237 ? -5.821 -15.425 -13.126 1.00 95.75 237 ARG A N 1
ATOM 1840 C CA . ARG A 1 237 ? -4.963 -15.312 -11.936 1.00 95.75 237 ARG A CA 1
ATOM 1841 C C . ARG A 1 237 ? -5.246 -13.998 -11.197 1.00 95.75 237 ARG A C 1
ATOM 1843 O O . ARG A 1 237 ? -5.766 -13.067 -11.822 1.00 95.75 237 ARG A O 1
ATOM 1850 N N . PRO A 1 238 ? -4.908 -13.874 -9.903 1.00 96.69 238 PRO A N 1
ATOM 1851 C CA . PRO A 1 238 ? -5.087 -12.616 -9.190 1.00 96.69 238 PRO A CA 1
ATOM 1852 C C . PRO A 1 238 ? -4.190 -11.502 -9.755 1.00 96.69 238 PRO A C 1
ATOM 1854 O O . PRO A 1 238 ? -3.085 -11.734 -10.256 1.00 96.69 238 PRO A O 1
ATOM 1857 N N . PHE A 1 239 ? -4.670 -10.266 -9.662 1.00 97.56 239 PHE A N 1
ATOM 1858 C CA . PHE A 1 239 ? -3.895 -9.054 -9.897 1.00 97.56 239 PHE A CA 1
ATOM 1859 C C . PHE A 1 239 ? -3.461 -8.442 -8.562 1.00 97.56 239 PHE A C 1
ATOM 1861 O O . PHE A 1 239 ? -4.287 -8.149 -7.700 1.00 97.56 239 PHE A O 1
ATOM 1868 N N . PHE A 1 240 ? -2.163 -8.204 -8.402 1.00 97.12 240 PHE A N 1
ATOM 1869 C CA . PHE A 1 240 ? -1.576 -7.682 -7.172 1.00 97.12 240 PHE A CA 1
ATOM 1870 C C . PHE A 1 240 ? -1.365 -6.163 -7.288 1.00 97.12 240 PHE A C 1
ATOM 1872 O O . PHE A 1 240 ? -0.489 -5.680 -8.006 1.00 97.12 240 PHE A O 1
ATOM 1879 N N . THR A 1 241 ? -2.152 -5.373 -6.553 1.00 94.81 241 THR A N 1
ATOM 1880 C CA . THR A 1 241 ? -2.314 -3.926 -6.838 1.00 94.81 241 THR A CA 1
ATOM 1881 C C . THR A 1 241 ? -1.125 -3.058 -6.431 1.00 94.81 241 THR A C 1
ATOM 1883 O O . THR A 1 241 ? -0.869 -2.004 -7.012 1.00 94.81 241 THR A O 1
ATOM 1886 N N . GLY A 1 242 ? -0.411 -3.483 -5.390 1.00 93.75 242 GLY A N 1
ATOM 1887 C CA . GLY A 1 242 ? 0.631 -2.702 -4.737 1.00 93.75 242 GLY A CA 1
ATOM 1888 C C . GLY A 1 242 ? 0.058 -1.630 -3.804 1.00 93.75 242 GLY A C 1
ATOM 1889 O O . GLY A 1 242 ? -1.151 -1.412 -3.755 1.00 93.75 242 GLY A O 1
ATOM 1890 N N . GLU A 1 243 ? 0.940 -0.918 -3.101 1.00 91.31 243 GLU A N 1
ATOM 1891 C CA . GLU A 1 243 ? 0.607 0.081 -2.061 1.00 91.31 243 GLU A CA 1
ATOM 1892 C C . GLU A 1 243 ? -0.118 1.350 -2.568 1.00 91.31 243 GLU A C 1
ATOM 1894 O O . GLU A 1 243 ? -0.225 2.329 -1.841 1.00 91.31 243 GLU A O 1
ATOM 1899 N N . GLY A 1 244 ? -0.514 1.418 -3.843 1.00 87.81 244 GLY A N 1
ATOM 1900 C CA . GLY A 1 244 ? -1.072 2.631 -4.464 1.00 87.81 244 GLY A CA 1
ATOM 1901 C C . GLY A 1 244 ? -2.588 2.657 -4.585 1.00 87.81 244 GLY A C 1
ATOM 1902 O O . GLY A 1 244 ? -3.109 3.639 -5.102 1.00 87.81 244 GLY A O 1
ATOM 1903 N N . PHE A 1 245 ? -3.255 1.591 -4.142 1.00 89.62 245 PHE A N 1
ATOM 1904 C CA . PHE A 1 245 ? -4.665 1.304 -4.386 1.00 89.62 245 PHE A CA 1
ATOM 1905 C C . PHE A 1 245 ? -5.051 1.139 -5.870 1.00 89.62 245 PHE A C 1
ATOM 1907 O O . PHE A 1 245 ? -4.182 1.045 -6.740 1.00 89.62 245 PHE A O 1
ATOM 1914 N N . VAL A 1 246 ? -6.353 1.017 -6.152 1.00 90.06 246 VAL A N 1
ATOM 1915 C CA . VAL A 1 246 ? -6.925 0.753 -7.483 1.00 90.06 246 VAL A CA 1
ATOM 1916 C C . VAL A 1 246 ? -7.695 1.972 -7.968 1.00 90.06 246 VAL A C 1
ATOM 1918 O O . VAL A 1 246 ? -8.455 2.558 -7.214 1.00 90.06 246 VAL A O 1
ATOM 1921 N N . HIS A 1 247 ? -7.526 2.365 -9.229 1.00 91.69 247 HIS A N 1
ATOM 1922 C CA . HIS A 1 247 ? -8.273 3.490 -9.791 1.00 91.69 247 HIS A CA 1
ATOM 1923 C C . HIS A 1 247 ? -9.762 3.130 -10.016 1.00 91.69 247 HIS A C 1
ATOM 1925 O O . HIS A 1 247 ? -10.031 2.017 -10.466 1.00 91.69 247 HIS A O 1
ATOM 1931 N N . PRO A 1 248 ? -10.731 4.049 -9.813 1.00 89.00 248 PRO A N 1
ATOM 1932 C CA . PRO A 1 248 ? -12.162 3.809 -10.060 1.00 89.00 248 PRO A CA 1
ATOM 1933 C C . PRO A 1 248 ? -12.507 3.153 -11.408 1.00 89.00 248 PRO A C 1
ATOM 1935 O O . PRO A 1 248 ? -13.331 2.244 -11.464 1.00 89.00 248 PRO A O 1
ATOM 1938 N N . ASP A 1 249 ? -11.835 3.557 -12.492 1.00 91.12 249 ASP A N 1
ATOM 1939 C CA . ASP A 1 249 ? -11.999 2.965 -13.838 1.00 91.12 249 ASP A CA 1
ATOM 1940 C C . ASP A 1 249 ? -11.709 1.453 -13.899 1.00 91.12 249 ASP A C 1
ATOM 1942 O O . ASP A 1 249 ? -12.130 0.784 -14.839 1.00 91.12 249 ASP A O 1
ATOM 1946 N N . MET A 1 250 ? -10.988 0.917 -12.914 1.00 92.88 250 MET A N 1
ATOM 1947 C CA . MET A 1 250 ? -10.532 -0.471 -12.854 1.00 92.88 250 MET A CA 1
ATOM 1948 C C . MET A 1 250 ? -11.379 -1.346 -11.921 1.00 92.88 250 MET A C 1
ATOM 1950 O O . MET A 1 250 ? -11.169 -2.555 -11.841 1.00 92.88 250 MET A O 1
ATOM 1954 N N . MET A 1 251 ? -12.360 -0.763 -11.225 1.00 91.12 251 MET A N 1
ATOM 1955 C CA . MET A 1 251 ? -13.131 -1.453 -10.184 1.00 91.12 251 MET A CA 1
ATOM 1956 C C . MET A 1 251 ? -14.019 -2.590 -10.707 1.00 91.12 251 MET A C 1
ATOM 1958 O O . MET A 1 251 ? -14.439 -3.434 -9.921 1.00 91.12 251 MET A O 1
ATOM 1962 N N . ALA A 1 252 ? -14.252 -2.676 -12.022 1.00 93.19 252 ALA A N 1
ATOM 1963 C CA . ALA A 1 252 ? -14.908 -3.834 -12.633 1.00 93.19 252 ALA A CA 1
ATOM 1964 C C . ALA A 1 252 ? -14.141 -5.150 -12.393 1.00 93.19 252 ALA A C 1
ATOM 1966 O O . ALA A 1 252 ? -14.749 -6.213 -12.377 1.00 93.19 252 ALA A O 1
ATOM 1967 N N . ALA A 1 253 ? -12.824 -5.084 -12.168 1.00 94.38 253 ALA A N 1
ATOM 1968 C CA . ALA A 1 253 ? -11.978 -6.239 -11.872 1.00 94.38 253 ALA A CA 1
ATOM 1969 C C . ALA A 1 253 ? -11.643 -6.387 -10.376 1.00 94.38 253 ALA A C 1
ATOM 1971 O O . ALA A 1 253 ? -10.710 -7.114 -10.035 1.00 94.38 253 ALA A O 1
ATOM 1972 N N . ALA A 1 254 ? -12.364 -5.710 -9.469 1.00 92.31 254 ALA A N 1
ATOM 1973 C CA . ALA A 1 254 ? -12.074 -5.751 -8.031 1.00 92.31 254 ALA A CA 1
ATOM 1974 C C . ALA A 1 254 ? -12.031 -7.190 -7.481 1.00 92.31 254 ALA A C 1
ATOM 1976 O O . ALA A 1 254 ? -11.095 -7.535 -6.764 1.00 92.31 254 ALA A O 1
ATOM 1977 N N . SER A 1 255 ? -12.943 -8.061 -7.922 1.00 91.50 255 SER A N 1
ATOM 1978 C CA . SER A 1 255 ? -13.002 -9.483 -7.544 1.00 91.50 255 SER A CA 1
ATOM 1979 C C . SER A 1 255 ? -11.794 -10.319 -7.989 1.00 91.50 255 SER A C 1
ATOM 1981 O O . SER A 1 255 ? -11.627 -11.435 -7.513 1.00 91.50 255 SER A O 1
ATOM 1983 N N . HIS A 1 256 ? -10.934 -9.791 -8.866 1.00 94.00 256 HIS A N 1
ATOM 1984 C CA . HIS A 1 256 ? -9.655 -10.391 -9.261 1.00 94.00 256 HIS A CA 1
ATOM 1985 C C . HIS A 1 256 ? -8.453 -9.738 -8.567 1.00 94.00 256 HIS A C 1
ATOM 1987 O O . HIS A 1 256 ? -7.318 -10.164 -8.774 1.00 94.00 256 HIS A O 1
ATOM 1993 N N . CYS A 1 257 ? -8.663 -8.681 -7.787 1.00 95.06 257 CYS A N 1
ATOM 1994 C CA . CYS A 1 257 ? -7.593 -7.869 -7.228 1.00 95.06 257 CYS A CA 1
ATOM 1995 C C . CYS A 1 257 ? -7.294 -8.260 -5.777 1.00 95.06 257 CYS A C 1
ATOM 1997 O O . CYS A 1 257 ? -8.192 -8.322 -4.940 1.00 95.06 257 CYS A O 1
ATOM 1999 N N . ILE A 1 258 ? -6.010 -8.449 -5.480 1.00 96.19 258 ILE A N 1
ATOM 2000 C CA . ILE A 1 258 ? -5.465 -8.565 -4.129 1.00 96.19 258 ILE A CA 1
ATOM 2001 C C . ILE A 1 258 ? -4.864 -7.215 -3.749 1.00 96.19 258 ILE A C 1
ATOM 2003 O O . ILE A 1 258 ? -3.861 -6.774 -4.329 1.00 96.19 258 ILE A O 1
ATOM 2007 N N . LEU A 1 259 ? -5.490 -6.542 -2.788 1.00 94.94 259 LEU A N 1
ATOM 2008 C CA . LEU A 1 259 ? -5.072 -5.220 -2.336 1.00 94.94 259 LEU A CA 1
ATOM 2009 C C . LEU A 1 259 ? -3.856 -5.305 -1.430 1.00 94.94 259 LEU A C 1
ATOM 2011 O O . LEU A 1 259 ? -3.870 -6.048 -0.461 1.00 94.94 259 LEU A O 1
ATOM 2015 N N . GLN A 1 260 ? -2.825 -4.504 -1.679 1.00 94.50 260 GLN A N 1
ATOM 2016 C CA . GLN A 1 260 ? -1.705 -4.426 -0.741 1.00 94.50 260 GLN A CA 1
ATOM 2017 C C . GLN A 1 260 ? -1.935 -3.338 0.308 1.00 94.50 260 GLN A C 1
ATOM 2019 O O . GLN A 1 260 ? -2.038 -2.160 -0.036 1.00 94.50 260 GLN A O 1
ATOM 2024 N N . PHE A 1 261 ? -1.914 -3.714 1.582 1.00 93.00 261 PHE A N 1
ATOM 2025 C CA . PHE A 1 261 ? -1.907 -2.783 2.702 1.00 93.00 261 PHE A CA 1
ATOM 2026 C C . PHE A 1 261 ? -0.465 -2.552 3.178 1.00 93.00 261 PHE A C 1
ATOM 2028 O O . PHE A 1 261 ? 0.127 -3.372 3.884 1.00 93.00 261 PHE A O 1
ATOM 2035 N N . GLY A 1 262 ? 0.128 -1.439 2.740 1.00 92.19 262 GLY A N 1
ATOM 2036 C CA . GLY A 1 262 ? 1.458 -0.989 3.168 1.00 92.19 262 GLY A CA 1
ATOM 2037 C C . GLY A 1 262 ? 1.430 -0.109 4.416 1.00 92.19 262 GLY A C 1
ATOM 2038 O O . GLY A 1 262 ? 0.370 0.302 4.878 1.00 92.19 262 GLY A O 1
ATOM 2039 N N . SER A 1 263 ? 2.607 0.255 4.928 1.00 92.31 263 SER A N 1
ATOM 2040 C CA . SER A 1 263 ? 2.748 1.141 6.096 1.00 92.31 263 SER A CA 1
ATOM 2041 C C . SER A 1 263 ? 2.212 2.559 5.868 1.00 92.31 263 SER A C 1
ATOM 2043 O O . SER A 1 263 ? 1.931 3.267 6.822 1.00 92.31 263 SER A O 1
ATOM 2045 N N . GLY A 1 264 ? 2.040 2.996 4.615 1.00 91.12 264 GLY A N 1
ATOM 2046 C CA . GLY A 1 264 ? 1.375 4.268 4.302 1.00 91.12 264 GLY A CA 1
ATOM 2047 C C . GLY A 1 264 ? -0.151 4.230 4.457 1.00 91.12 264 GLY A C 1
ATOM 2048 O O . GLY A 1 264 ? -0.779 5.290 4.448 1.00 91.12 264 GLY A O 1
ATOM 2049 N N . GLY A 1 265 ? -0.737 3.029 4.566 1.00 89.50 265 GLY A N 1
ATOM 2050 C CA . GLY A 1 265 ? -2.178 2.792 4.680 1.00 89.50 265 GLY A CA 1
ATOM 2051 C C . GLY A 1 265 ? -2.995 3.452 3.574 1.00 89.50 265 GLY A C 1
ATOM 2052 O O . GLY A 1 265 ? -3.991 4.109 3.853 1.00 89.50 265 GLY A O 1
ATOM 2053 N N . PHE A 1 266 ? -2.541 3.341 2.323 1.00 88.50 266 PHE A N 1
ATOM 2054 C CA . PHE A 1 266 ? -3.285 3.833 1.166 1.00 88.50 266 PHE A CA 1
ATOM 2055 C C . PHE A 1 266 ? -4.241 2.759 0.648 1.00 88.50 266 PHE A C 1
ATOM 2057 O O . PHE A 1 266 ? -3.836 1.616 0.448 1.00 88.50 266 PHE A O 1
ATOM 2064 N N . GLY A 1 267 ? -5.478 3.149 0.353 1.00 75.88 267 GLY A N 1
ATOM 2065 C CA . GLY A 1 267 ? -6.458 2.302 -0.312 1.00 75.88 267 GLY A CA 1
ATOM 2066 C C . GLY A 1 267 ? -7.543 1.590 0.497 1.00 75.88 267 GLY A C 1
ATOM 2067 O O . GLY A 1 267 ? -8.462 1.074 -0.122 1.00 75.88 267 GLY A O 1
ATOM 2068 N N . PRO A 1 268 ? -7.572 1.552 1.832 1.00 76.94 268 PRO A N 1
ATOM 2069 C CA . PRO A 1 268 ? -8.680 0.912 2.545 1.00 76.94 268 PRO A CA 1
ATOM 2070 C C . PRO A 1 268 ? -9.954 1.788 2.607 1.00 76.94 268 PRO A C 1
ATOM 2072 O O . PRO A 1 268 ? -10.568 1.930 3.656 1.00 76.94 268 PRO A O 1
ATOM 2075 N N . TRP A 1 269 ? -10.318 2.451 1.506 1.00 73.75 269 TRP A N 1
ATOM 2076 C CA . TRP A 1 269 ? -11.311 3.536 1.488 1.00 73.75 269 TRP A CA 1
ATOM 2077 C C . TRP A 1 269 ? -12.746 3.080 1.215 1.00 73.75 269 TRP A C 1
ATOM 2079 O O . TRP A 1 269 ? -13.701 3.800 1.498 1.00 73.75 269 TRP A O 1
ATOM 2089 N N . VAL A 1 270 ? -12.892 1.925 0.572 1.00 68.31 270 VAL A N 1
ATOM 2090 C CA . VAL A 1 270 ? -14.167 1.377 0.094 1.00 68.31 270 VAL A CA 1
ATOM 2091 C C . VAL A 1 270 ? -14.399 -0.007 0.658 1.00 68.31 270 VAL A C 1
ATOM 2093 O O . VAL A 1 270 ? -13.509 -0.574 1.273 1.00 68.31 270 VAL A O 1
ATOM 2096 N N . GLU A 1 271 ? -15.595 -0.540 0.422 1.00 72.56 271 GLU A N 1
ATOM 2097 C CA . GLU A 1 271 ? -16.015 -1.880 0.823 1.00 72.56 271 GLU A CA 1
ATOM 2098 C C . GLU A 1 271 ? -14.980 -2.935 0.377 1.00 72.56 271 GLU A C 1
ATOM 2100 O O . GLU A 1 271 ? -14.893 -3.319 -0.792 1.00 72.56 271 GLU A O 1
ATOM 2105 N N . LEU A 1 272 ? -14.102 -3.331 1.305 1.00 84.69 272 LEU A N 1
ATOM 2106 C CA . LEU A 1 272 ? -12.944 -4.178 1.015 1.00 84.69 272 LEU A CA 1
ATOM 2107 C C . LEU A 1 272 ? -13.340 -5.632 0.716 1.00 84.69 272 LEU A C 1
ATOM 2109 O O . LEU A 1 272 ? -12.589 -6.355 0.064 1.00 84.69 272 LEU A O 1
ATOM 2113 N N . ASP A 1 273 ? -14.552 -6.031 1.104 1.00 84.75 273 ASP A N 1
ATOM 2114 C CA . ASP A 1 273 ? -15.196 -7.314 0.791 1.00 84.75 273 ASP A CA 1
ATOM 2115 C C . ASP A 1 273 ? -15.451 -7.522 -0.714 1.00 84.75 273 ASP A C 1
ATOM 2117 O O . ASP A 1 273 ? -15.801 -8.620 -1.147 1.00 84.75 273 ASP A O 1
ATOM 2121 N N . LYS A 1 274 ? -15.273 -6.490 -1.547 1.00 86.94 274 LYS A N 1
ATOM 2122 C CA . LYS A 1 274 ? -15.406 -6.594 -3.011 1.00 86.94 274 LYS A CA 1
ATOM 2123 C C . LYS A 1 274 ? -14.161 -7.157 -3.689 1.00 86.94 274 LYS A C 1
ATOM 2125 O O . LYS A 1 274 ? -14.224 -7.543 -4.856 1.00 86.94 274 LYS A O 1
ATOM 2130 N N . PHE A 1 275 ? -13.034 -7.165 -2.986 1.00 92.06 275 PHE A N 1
ATOM 2131 C CA . PHE A 1 275 ? -11.755 -7.615 -3.514 1.00 92.06 275 PHE A CA 1
ATOM 2132 C C . PHE A 1 275 ? -11.562 -9.120 -3.313 1.00 92.06 275 PHE A C 1
ATOM 2134 O O . PHE A 1 275 ? -12.218 -9.732 -2.471 1.00 92.06 275 PHE A O 1
ATOM 2141 N N . ALA A 1 276 ? -10.647 -9.731 -4.072 1.00 93.44 276 ALA A N 1
ATOM 2142 C CA . ALA A 1 276 ? -10.279 -11.139 -3.877 1.00 93.44 276 ALA A CA 1
ATOM 2143 C C . ALA A 1 276 ? -9.623 -11.379 -2.503 1.00 93.44 276 ALA A C 1
ATOM 2145 O O . ALA A 1 276 ? -9.652 -12.487 -1.964 1.00 93.44 276 ALA A O 1
ATOM 2146 N N . GLY A 1 277 ? -9.010 -10.335 -1.946 1.00 94.56 277 GLY A N 1
ATOM 2147 C CA . GLY A 1 277 ? -8.296 -10.391 -0.684 1.00 94.56 277 GLY A CA 1
ATOM 2148 C C . GLY A 1 277 ? -7.400 -9.182 -0.445 1.00 94.56 277 GLY A C 1
ATOM 2149 O O . GLY A 1 277 ? -7.340 -8.250 -1.255 1.00 94.56 277 GLY A O 1
ATOM 2150 N N . ILE A 1 278 ? -6.682 -9.222 0.673 1.00 94.94 278 ILE A N 1
ATOM 2151 C CA . ILE A 1 278 ? -5.729 -8.200 1.109 1.00 94.94 278 ILE A CA 1
ATOM 2152 C C . ILE A 1 278 ? -4.391 -8.863 1.448 1.00 94.94 278 ILE A C 1
ATOM 2154 O O . ILE A 1 278 ? -4.364 -9.889 2.114 1.00 94.94 278 ILE A O 1
ATOM 2158 N N . SER A 1 279 ? -3.278 -8.252 1.045 1.00 95.50 279 SER A N 1
ATOM 2159 C CA . SER A 1 279 ? -1.923 -8.617 1.461 1.00 95.50 279 SER A CA 1
ATOM 2160 C C . SER A 1 279 ? -1.345 -7.556 2.389 1.00 95.50 279 SER A C 1
ATOM 2162 O O . SER A 1 279 ? -1.206 -6.392 2.004 1.00 95.50 279 SER A O 1
ATOM 2164 N N . MET A 1 280 ? -0.966 -7.946 3.601 1.00 95.12 280 MET A N 1
ATOM 2165 C CA . MET A 1 280 ? -0.228 -7.097 4.531 1.00 95.12 280 MET A CA 1
ATOM 2166 C C . MET A 1 280 ? 1.232 -7.020 4.100 1.00 95.12 280 MET A C 1
ATOM 2168 O O . MET A 1 280 ? 1.923 -8.034 4.033 1.00 95.12 280 MET A O 1
ATOM 2172 N N . LYS A 1 281 ? 1.736 -5.817 3.827 1.00 93.38 281 LYS A N 1
ATOM 2173 C CA . LYS A 1 281 ? 3.143 -5.636 3.471 1.00 93.38 281 LYS A CA 1
ATOM 2174 C C . LYS A 1 281 ? 3.989 -5.381 4.713 1.00 93.38 281 LYS A C 1
ATOM 2176 O O . LYS A 1 281 ? 3.940 -4.288 5.275 1.00 93.38 281 LYS A O 1
ATOM 2181 N N . TYR A 1 282 ? 4.828 -6.352 5.058 1.00 91.44 282 TYR A N 1
ATOM 2182 C CA . TYR A 1 282 ? 5.853 -6.222 6.094 1.00 91.44 282 TYR A CA 1
ATOM 2183 C C . TYR A 1 282 ? 7.190 -5.756 5.517 1.00 91.44 282 TYR A C 1
ATOM 2185 O O . TYR A 1 282 ? 7.914 -5.016 6.175 1.00 91.44 282 TYR A O 1
ATOM 2193 N N . GLY A 1 283 ? 7.491 -6.057 4.249 1.00 86.25 283 GLY A N 1
ATOM 2194 C CA . GLY A 1 283 ? 8.521 -5.302 3.537 1.00 86.25 283 GLY A CA 1
ATOM 2195 C C . GLY A 1 283 ? 8.790 -5.726 2.100 1.00 86.25 283 GLY A C 1
ATOM 2196 O O . GLY A 1 283 ? 8.002 -6.417 1.463 1.00 86.25 283 GLY A O 1
ATOM 2197 N N . GLN A 1 284 ? 9.879 -5.184 1.559 1.00 87.69 284 GLN A N 1
ATOM 2198 C CA . GLN A 1 284 ? 10.292 -5.318 0.165 1.00 87.69 284 GLN A CA 1
ATOM 2199 C C . GLN A 1 284 ? 11.819 -5.266 0.106 1.00 87.69 284 GLN A C 1
ATOM 2201 O O . GLN A 1 284 ? 12.411 -4.262 0.502 1.00 87.69 284 GLN A O 1
ATOM 2206 N N . ASP A 1 285 ? 12.451 -6.303 -0.438 1.00 85.75 285 ASP A N 1
ATOM 2207 C CA . ASP A 1 285 ? 13.907 -6.453 -0.335 1.00 85.75 285 ASP A CA 1
ATOM 2208 C C . ASP A 1 285 ? 14.711 -5.377 -1.082 1.00 85.75 285 ASP A C 1
ATOM 2210 O O . ASP A 1 285 ? 15.770 -4.963 -0.626 1.00 85.75 285 ASP A O 1
ATOM 2214 N N . ALA A 1 286 ? 14.140 -4.794 -2.145 1.00 82.94 286 ALA A N 1
ATOM 2215 C CA . ALA A 1 286 ? 14.717 -3.642 -2.850 1.00 82.94 286 ALA A CA 1
ATOM 2216 C C . ALA A 1 286 ? 15.007 -2.427 -1.937 1.00 82.94 286 ALA A C 1
ATOM 2218 O O . ALA A 1 286 ? 15.691 -1.487 -2.346 1.00 82.94 286 ALA A O 1
ATOM 2219 N N . LYS A 1 287 ? 14.399 -2.391 -0.742 1.00 84.12 287 LYS A N 1
ATOM 2220 C CA . LYS A 1 287 ? 14.588 -1.366 0.288 1.00 84.12 287 LYS A CA 1
ATOM 2221 C C . LYS A 1 287 ? 14.290 -1.924 1.683 1.00 84.12 287 LYS A C 1
ATOM 2223 O O . LYS A 1 287 ? 13.260 -1.634 2.293 1.00 84.12 287 LYS A O 1
ATOM 2228 N N . LYS A 1 288 ? 15.231 -2.727 2.176 1.00 81.81 288 LYS A N 1
ATOM 2229 C CA . LYS A 1 288 ? 15.172 -3.406 3.478 1.00 81.81 288 LYS A CA 1
ATOM 2230 C C . LYS A 1 288 ? 14.866 -2.432 4.621 1.00 81.81 288 LYS A C 1
ATOM 2232 O O . LYS A 1 288 ? 15.487 -1.375 4.730 1.00 81.81 288 LYS A O 1
ATOM 2237 N N . GLY A 1 289 ? 13.891 -2.796 5.456 1.00 80.06 289 GLY A N 1
ATOM 2238 C CA . GLY A 1 289 ? 13.477 -2.012 6.625 1.00 80.06 289 GLY A CA 1
ATOM 2239 C C . GLY A 1 289 ? 12.884 -0.632 6.311 1.00 80.06 289 GLY A C 1
ATOM 2240 O O . GLY A 1 289 ? 12.840 0.212 7.202 1.00 80.06 289 GLY A O 1
ATOM 2241 N N . LYS A 1 290 ? 12.474 -0.362 5.061 1.00 85.56 290 LYS A N 1
ATOM 2242 C CA . LYS A 1 290 ? 11.983 0.956 4.627 1.00 85.56 290 LYS A CA 1
ATOM 2243 C C . LYS A 1 290 ? 10.637 0.894 3.904 1.00 85.56 290 LYS A C 1
ATOM 2245 O O . LYS A 1 290 ? 10.350 -0.016 3.123 1.00 85.56 290 LYS A O 1
ATOM 2250 N N . GLY A 1 291 ? 9.830 1.932 4.113 1.00 84.12 291 GLY A N 1
ATOM 2251 C CA . GLY A 1 291 ? 8.489 2.062 3.543 1.00 84.12 291 GLY A CA 1
ATOM 2252 C C . GLY A 1 291 ? 8.426 2.378 2.040 1.00 84.12 291 GLY A C 1
ATOM 2253 O O . GLY A 1 291 ? 9.424 2.613 1.344 1.00 84.12 291 GLY A O 1
ATOM 2254 N N . GLY A 1 292 ? 7.199 2.387 1.508 1.00 88.31 292 GLY A N 1
ATOM 2255 C CA . GLY A 1 292 ? 6.832 2.944 0.203 1.00 88.31 292 GLY A CA 1
ATOM 2256 C C . GLY A 1 292 ? 7.427 4.340 -0.049 1.00 88.31 292 GLY A C 1
ATOM 2257 O O . GLY A 1 292 ? 7.563 5.138 0.872 1.00 88.31 292 GLY A O 1
ATOM 2258 N N . ARG A 1 293 ? 7.802 4.644 -1.301 1.00 88.81 293 ARG A N 1
ATOM 2259 C CA . ARG A 1 293 ? 8.260 5.987 -1.701 1.00 88.81 293 ARG A CA 1
ATOM 2260 C C . ARG A 1 293 ? 7.659 6.385 -3.038 1.00 88.81 293 ARG A C 1
ATOM 2262 O O . ARG A 1 293 ? 7.761 5.624 -4.000 1.00 88.81 293 ARG A O 1
ATOM 2269 N N . LEU A 1 294 ? 7.077 7.577 -3.096 1.00 91.56 294 LEU A N 1
ATOM 2270 C CA . LEU A 1 294 ? 6.618 8.220 -4.322 1.00 91.56 294 LEU A CA 1
ATOM 2271 C C . LEU A 1 294 ? 7.093 9.677 -4.329 1.00 91.56 294 LEU A C 1
ATOM 2273 O O . LEU A 1 294 ? 6.900 10.394 -3.350 1.00 91.56 294 LEU A O 1
ATOM 2277 N N . GLN A 1 295 ? 7.740 10.091 -5.420 1.00 86.69 295 GLN A N 1
ATOM 2278 C CA . GLN A 1 295 ? 8.211 11.468 -5.568 1.00 86.69 295 GLN A CA 1
ATOM 2279 C C . GLN A 1 295 ? 7.035 12.424 -5.793 1.00 86.69 295 GLN A C 1
ATOM 2281 O O . GLN A 1 295 ? 6.044 12.043 -6.416 1.00 86.69 295 GLN A O 1
ATOM 2286 N N . ASP A 1 296 ? 7.183 13.650 -5.306 1.00 83.19 296 ASP A N 1
ATOM 2287 C CA . ASP A 1 296 ? 6.285 14.797 -5.471 1.00 83.19 296 ASP A CA 1
ATOM 2288 C C . ASP A 1 296 ? 5.701 14.928 -6.887 1.00 83.19 296 ASP A C 1
ATOM 2290 O O . ASP A 1 296 ? 4.484 14.909 -7.053 1.00 83.19 296 ASP A O 1
ATOM 2294 N N . LYS A 1 297 ? 6.546 14.916 -7.926 1.00 83.06 297 LYS A N 1
ATOM 2295 C CA . LYS A 1 297 ? 6.13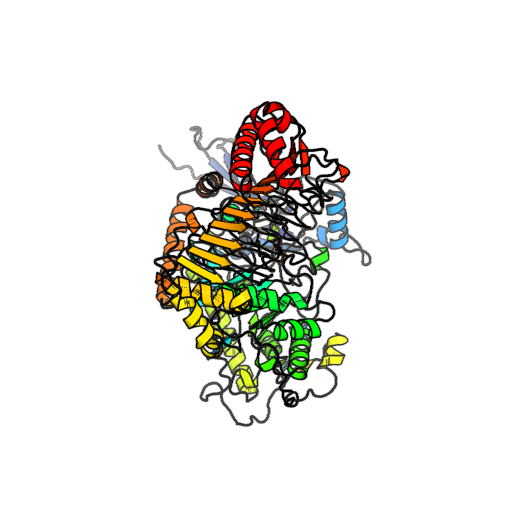3 15.037 -9.338 1.00 83.06 297 LYS A CA 1
ATOM 2296 C C . LYS A 1 297 ? 5.221 13.905 -9.814 1.00 83.06 297 LYS A C 1
ATOM 2298 O O . LYS A 1 297 ? 4.562 14.030 -10.842 1.00 83.06 297 LYS A O 1
ATOM 2303 N N . LYS A 1 298 ? 5.217 12.772 -9.107 1.00 90.62 298 LYS A N 1
ATOM 2304 C CA . LYS A 1 298 ? 4.363 11.611 -9.392 1.00 90.62 298 LYS A CA 1
ATOM 2305 C C . LYS A 1 298 ? 3.130 11.554 -8.493 1.00 90.62 298 LYS A C 1
ATOM 2307 O O . LYS A 1 298 ? 2.230 10.774 -8.788 1.00 90.62 298 LYS A O 1
ATOM 2312 N N . ASN A 1 299 ? 3.081 12.344 -7.424 1.00 92.06 299 ASN A N 1
ATOM 2313 C CA . ASN A 1 299 ? 1.902 12.536 -6.589 1.00 92.06 299 ASN A CA 1
ATOM 2314 C C . ASN A 1 299 ? 1.050 13.687 -7.155 1.00 92.06 299 ASN A C 1
ATOM 2316 O O . ASN A 1 299 ? 0.864 14.716 -6.513 1.00 92.06 299 ASN A O 1
ATOM 2320 N N . ASP A 1 300 ? 0.591 13.542 -8.400 1.00 92.31 300 ASP A N 1
ATOM 2321 C CA . ASP A 1 300 ? -0.290 14.530 -9.033 1.00 92.31 300 ASP A CA 1
ATOM 2322 C C . ASP A 1 300 ? -1.693 14.552 -8.395 1.00 92.31 300 ASP A C 1
ATOM 2324 O O . ASP A 1 300 ? -2.010 13.744 -7.521 1.00 92.31 300 ASP A O 1
ATOM 2328 N N . TYR A 1 301 ? -2.553 15.469 -8.842 1.00 92.81 301 TYR A N 1
ATOM 2329 C CA . TYR A 1 301 ? -3.897 15.644 -8.286 1.00 92.81 301 TYR A CA 1
ATOM 2330 C C . TYR A 1 301 ? -4.771 14.374 -8.341 1.00 92.81 301 TYR A C 1
ATOM 2332 O O . TYR A 1 301 ? -5.560 14.129 -7.430 1.00 92.81 301 TYR A O 1
ATOM 2340 N N . GLU A 1 302 ? -4.617 13.519 -9.359 1.00 92.31 302 GLU A N 1
ATOM 2341 C CA . GLU A 1 302 ? -5.361 12.254 -9.435 1.00 92.31 302 GLU A CA 1
ATOM 2342 C C . GLU A 1 302 ? -4.827 11.235 -8.417 1.00 92.31 302 GLU A C 1
ATOM 2344 O O . GLU A 1 302 ? -5.605 10.546 -7.756 1.00 92.31 302 GLU A O 1
ATOM 2349 N N . ILE A 1 303 ? -3.502 11.145 -8.253 1.00 93.44 303 ILE A N 1
ATOM 2350 C CA . ILE A 1 303 ? -2.887 10.277 -7.237 1.00 93.44 303 ILE A CA 1
ATOM 2351 C C . ILE A 1 303 ? -3.236 10.746 -5.823 1.00 93.44 303 ILE A C 1
ATOM 2353 O O . ILE A 1 303 ? -3.530 9.914 -4.962 1.00 93.44 303 ILE A O 1
ATOM 2357 N N . ALA A 1 304 ? -3.259 12.055 -5.594 1.00 92.56 304 ALA A N 1
ATOM 2358 C CA . ALA A 1 304 ? -3.627 12.651 -4.319 1.00 92.56 304 ALA A CA 1
ATOM 2359 C C . ALA A 1 304 ? -5.081 12.345 -3.931 1.00 92.56 304 ALA A C 1
ATOM 2361 O O . ALA A 1 304 ? -5.355 12.006 -2.777 1.00 92.56 304 ALA A O 1
ATOM 2362 N N . LEU A 1 305 ? -6.006 12.381 -4.900 1.00 90.56 305 LEU A N 1
ATOM 2363 C CA . LEU A 1 305 ? -7.388 11.935 -4.697 1.00 90.56 305 LEU A CA 1
ATOM 2364 C C . LEU A 1 305 ? -7.430 10.452 -4.352 1.00 90.56 305 LEU A C 1
ATOM 2366 O O . LEU A 1 305 ? -8.047 10.064 -3.364 1.00 90.56 305 LEU A O 1
ATOM 2370 N N . LEU A 1 306 ? -6.739 9.628 -5.143 1.00 90.44 306 LEU A N 1
ATOM 2371 C CA . LEU A 1 306 ? -6.739 8.179 -4.977 1.00 90.44 306 LEU A CA 1
ATOM 2372 C C . LEU A 1 306 ? -6.213 7.747 -3.608 1.00 90.44 306 LEU A C 1
ATOM 2374 O O . LEU A 1 306 ? -6.700 6.777 -3.035 1.00 90.44 306 LEU A O 1
ATOM 2378 N N . ARG A 1 307 ? -5.204 8.446 -3.093 1.00 91.81 307 ARG A N 1
ATOM 2379 C CA . ARG A 1 307 ? -4.543 8.133 -1.821 1.00 91.81 307 ARG A CA 1
ATOM 2380 C C . ARG A 1 307 ? -5.089 8.928 -0.639 1.00 91.81 307 ARG A C 1
ATOM 2382 O O . ARG A 1 307 ? -4.578 8.750 0.462 1.00 91.81 307 ARG A O 1
ATOM 2389 N N . CYS A 1 308 ? -6.091 9.779 -0.859 1.00 91.62 308 CYS A N 1
ATOM 2390 C CA . CYS A 1 308 ? -6.630 10.684 0.152 1.00 91.62 308 CYS A CA 1
ATOM 2391 C C . CYS A 1 308 ? -5.529 11.544 0.806 1.00 91.62 308 CYS A C 1
ATOM 2393 O O . CYS A 1 308 ? -5.485 11.695 2.016 1.00 91.62 308 CYS A O 1
ATOM 2395 N N . VAL A 1 309 ? -4.600 12.090 0.023 1.00 91.38 309 VAL A N 1
ATOM 2396 C CA . VAL A 1 309 ? -3.497 12.944 0.513 1.00 91.38 309 VAL A CA 1
ATOM 2397 C C . VAL A 1 309 ? -3.512 14.302 -0.181 1.00 91.38 309 VAL A C 1
ATOM 2399 O O . VAL A 1 309 ? -4.336 14.540 -1.069 1.00 91.38 309 VAL A O 1
ATOM 2402 N N . GLU A 1 310 ? -2.615 15.200 0.215 1.00 87.75 310 GLU A N 1
ATOM 2403 C CA . GLU A 1 310 ? -2.312 16.408 -0.554 1.00 87.75 310 GLU A CA 1
ATOM 2404 C C . GLU A 1 310 ? -1.484 16.103 -1.810 1.00 87.75 310 GLU A C 1
ATOM 2406 O O . GLU A 1 310 ? -0.639 15.201 -1.833 1.00 87.75 310 GLU A O 1
ATOM 2411 N N . ALA A 1 311 ? -1.741 16.871 -2.869 1.00 90.31 311 ALA A N 1
ATOM 2412 C CA . ALA A 1 311 ? -1.028 16.767 -4.136 1.00 90.31 311 ALA A CA 1
ATOM 2413 C C . ALA A 1 311 ? 0.358 17.418 -4.063 1.00 90.31 311 ALA A C 1
ATOM 2415 O O . ALA A 1 311 ? 0.618 18.283 -3.232 1.00 90.31 311 ALA A O 1
ATOM 2416 N N . LEU A 1 312 ? 1.248 16.999 -4.963 1.00 87.62 312 LEU A N 1
ATOM 2417 C CA . LEU A 1 312 ? 2.578 17.579 -5.188 1.00 87.62 312 LEU A CA 1
ATOM 2418 C C . LEU A 1 312 ? 3.514 17.526 -3.967 1.00 87.62 312 LEU A C 1
ATOM 2420 O O . LEU A 1 312 ? 4.501 18.251 -3.888 1.00 87.62 312 LEU A O 1
ATOM 2424 N N . ARG A 1 313 ? 3.239 16.620 -3.023 1.00 85.50 313 ARG A N 1
ATOM 2425 C CA . ARG A 1 313 ? 4.110 16.306 -1.880 1.00 85.50 313 ARG A CA 1
ATOM 2426 C C . ARG A 1 313 ? 4.786 14.953 -2.058 1.00 85.50 313 ARG A C 1
ATOM 2428 O O . ARG A 1 313 ? 4.190 14.024 -2.610 1.00 85.50 313 ARG A O 1
ATOM 2435 N N . HIS A 1 314 ? 6.010 14.812 -1.546 1.00 84.31 314 HIS A N 1
ATOM 2436 C CA . HIS A 1 314 ? 6.653 13.503 -1.437 1.00 84.31 314 HIS A CA 1
ATOM 2437 C C . HIS A 1 314 ? 5.848 12.603 -0.498 1.00 84.31 314 HIS A C 1
ATOM 2439 O O . HIS A 1 314 ? 5.555 12.979 0.634 1.00 84.31 314 HIS A O 1
ATOM 2445 N N . LEU A 1 315 ? 5.559 11.379 -0.936 1.00 88.25 315 LEU A N 1
ATOM 2446 C CA . LEU A 1 315 ? 4.940 10.369 -0.085 1.00 88.25 315 LEU A CA 1
ATOM 2447 C C . LEU A 1 315 ? 6.015 9.375 0.342 1.00 88.25 315 LEU A C 1
ATOM 2449 O O . LEU A 1 315 ? 6.441 8.529 -0.450 1.00 88.25 315 LEU A O 1
ATOM 2453 N N . SER A 1 316 ? 6.448 9.484 1.594 1.00 86.38 316 SER A N 1
ATOM 2454 C CA . SER A 1 316 ? 7.306 8.496 2.246 1.00 86.38 316 SER A CA 1
ATOM 2455 C C . SER A 1 316 ? 6.485 7.776 3.301 1.00 86.38 316 SER A C 1
ATOM 2457 O O . SER A 1 316 ? 6.024 8.394 4.254 1.00 86.38 316 SER A O 1
ATOM 2459 N N . SER A 1 317 ? 6.256 6.483 3.103 1.00 90.25 317 SER A N 1
ATOM 2460 C CA . SER A 1 317 ? 5.571 5.667 4.100 1.00 90.25 317 SER A CA 1
ATOM 2461 C C . SER A 1 317 ? 6.509 5.379 5.277 1.00 90.25 317 SER A C 1
ATOM 2463 O O . SER A 1 317 ? 7.719 5.258 5.050 1.00 90.25 317 SER A O 1
ATOM 2465 N N . PRO A 1 318 ? 5.977 5.208 6.499 1.00 91.00 318 PRO A N 1
ATOM 2466 C CA . PRO A 1 318 ? 6.769 4.791 7.648 1.00 91.00 318 PRO A CA 1
ATOM 2467 C C . PRO A 1 318 ? 7.547 3.502 7.384 1.00 91.00 318 PRO A C 1
ATOM 2469 O O . PRO A 1 318 ? 7.155 2.668 6.561 1.00 91.00 318 PRO A O 1
ATOM 2472 N N . ASN A 1 319 ? 8.663 3.341 8.087 1.00 89.38 319 ASN A N 1
ATOM 2473 C CA . ASN A 1 319 ? 9.482 2.138 7.995 1.00 89.38 319 ASN A CA 1
ATOM 2474 C C . ASN A 1 319 ? 8.769 0.906 8.583 1.00 89.38 319 ASN A C 1
ATOM 2476 O O . ASN A 1 319 ? 8.626 -0.071 7.846 1.00 89.38 319 ASN A O 1
ATOM 2480 N N . PRO A 1 320 ? 8.298 0.926 9.848 1.00 89.56 320 PRO A N 1
ATOM 2481 C CA . PRO A 1 320 ? 7.537 -0.185 10.397 1.00 89.56 320 PRO A CA 1
ATOM 2482 C C . PRO A 1 320 ? 6.077 -0.147 9.937 1.00 89.56 320 PRO A C 1
ATOM 2484 O O . PRO A 1 320 ? 5.525 0.898 9.582 1.00 89.56 320 PRO A O 1
ATOM 2487 N N . GLN A 1 321 ? 5.424 -1.303 10.007 1.00 89.12 321 GLN A N 1
ATOM 2488 C CA . GLN A 1 321 ? 3.972 -1.369 9.989 1.00 89.12 321 GLN A CA 1
ATOM 2489 C C . GLN A 1 321 ? 3.466 -1.020 11.395 1.00 89.12 321 GLN A C 1
ATOM 2491 O O . GLN A 1 321 ? 3.426 -1.883 12.255 1.00 89.12 321 GLN A O 1
ATOM 2496 N N . HIS A 1 322 ? 3.072 0.232 11.643 1.00 89.25 322 HIS A N 1
ATOM 2497 C CA . HIS A 1 322 ? 2.625 0.689 12.975 1.00 89.25 322 HIS A CA 1
ATOM 2498 C C . HIS A 1 322 ? 1.396 -0.046 13.524 1.00 89.25 322 HIS A C 1
ATOM 2500 O O . HIS A 1 322 ? 1.081 0.056 14.698 1.00 89.25 322 HIS A O 1
ATOM 2506 N N . LEU A 1 323 ? 0.693 -0.782 12.670 1.00 85.06 323 LEU A N 1
ATOM 2507 C CA . LEU A 1 323 ? -0.402 -1.663 13.053 1.00 85.06 323 LEU A CA 1
ATOM 2508 C C . LEU A 1 323 ? 0.059 -3.016 13.626 1.00 85.06 323 LEU A C 1
ATOM 2510 O O . LEU A 1 323 ? -0.798 -3.855 13.915 1.00 85.06 323 LEU A O 1
ATOM 2514 N N . GLN A 1 324 ? 1.374 -3.245 13.688 1.00 87.81 324 GLN A N 1
ATOM 2515 C CA . GLN A 1 324 ? 2.004 -4.514 14.019 1.00 87.81 324 GLN A CA 1
ATOM 2516 C C . GLN A 1 324 ? 3.442 -4.314 14.545 1.00 87.81 324 GLN A C 1
ATOM 2518 O O . GLN A 1 324 ? 4.385 -4.150 13.766 1.00 87.81 324 GLN A O 1
ATOM 2523 N N . TYR A 1 325 ? 3.628 -4.393 15.854 1.00 88.38 325 TYR A N 1
ATOM 2524 C CA . TYR A 1 325 ? 4.920 -4.308 16.534 1.00 88.38 325 TYR A CA 1
ATOM 2525 C C . TYR A 1 325 ? 5.459 -5.654 17.007 1.00 88.38 325 TYR A C 1
ATOM 2527 O O . TYR A 1 325 ? 6.671 -5.783 17.186 1.00 88.38 325 TYR A O 1
ATOM 2535 N N . SER A 1 326 ? 4.597 -6.652 17.194 1.00 89.19 326 SER A N 1
ATOM 2536 C CA . SER A 1 326 ? 5.008 -7.944 17.744 1.00 89.19 326 SER A CA 1
ATOM 2537 C C . SER A 1 326 ? 4.351 -9.130 17.028 1.00 89.19 326 SER A C 1
ATOM 2539 O O . SER A 1 326 ? 3.461 -8.964 16.194 1.00 89.19 326 SER A O 1
ATOM 2541 N N . ILE A 1 327 ? 4.813 -10.351 17.298 1.00 86.94 327 ILE A N 1
ATOM 2542 C CA . ILE A 1 327 ? 4.290 -11.583 16.678 1.00 86.94 327 ILE A CA 1
ATOM 2543 C C . ILE A 1 327 ? 2.892 -11.946 17.219 1.00 86.94 327 ILE A C 1
ATOM 2545 O O . ILE A 1 327 ? 2.062 -12.513 16.510 1.00 86.94 327 ILE A O 1
ATOM 2549 N N . GLU A 1 328 ? 2.611 -11.556 18.455 1.00 85.56 328 GLU A N 1
ATOM 2550 C CA . GLU A 1 328 ? 1.389 -11.770 19.237 1.00 85.56 328 GLU A CA 1
ATOM 2551 C C . GLU A 1 328 ? 0.207 -10.982 18.673 1.00 85.56 328 GLU A C 1
ATOM 2553 O O . GLU A 1 328 ? -0.945 -11.396 18.798 1.00 85.56 328 GLU A O 1
ATOM 2558 N N . GLU A 1 329 ? 0.490 -9.871 18.002 1.00 88.19 329 GLU A N 1
ATOM 2559 C CA . GLU A 1 329 ? -0.511 -9.052 17.333 1.00 88.19 329 GLU A CA 1
ATOM 2560 C C . GLU A 1 329 ? -0.916 -9.645 15.965 1.00 88.19 329 GLU A C 1
ATOM 2562 O O . GLU A 1 329 ? -1.918 -9.225 15.390 1.00 88.19 329 GLU A O 1
ATOM 2567 N N . LEU A 1 330 ? -0.158 -10.602 15.388 1.00 90.00 330 LEU A N 1
ATOM 2568 C CA . LEU A 1 330 ? -0.419 -11.107 14.024 1.00 90.00 330 LEU A CA 1
ATOM 2569 C C . LEU A 1 330 ? -1.784 -11.808 13.946 1.00 90.00 330 LEU A C 1
ATOM 2571 O O . LEU A 1 330 ? -2.546 -11.503 13.025 1.00 90.00 330 LEU A O 1
ATOM 2575 N N . PRO A 1 331 ? -2.153 -12.689 14.903 1.00 87.25 331 PRO A N 1
ATOM 2576 C CA . PRO A 1 331 ? -3.502 -13.239 14.955 1.00 87.25 331 PRO A CA 1
ATOM 2577 C C . PRO A 1 331 ? -4.567 -12.152 15.118 1.00 87.25 331 PRO A C 1
ATOM 2579 O O . PRO A 1 331 ? -5.622 -12.252 14.505 1.00 87.25 331 PRO A O 1
ATOM 2582 N N . MET A 1 332 ? -4.287 -11.088 15.882 1.00 86.06 332 MET A N 1
ATOM 2583 C CA . MET A 1 332 ? -5.226 -9.973 16.081 1.00 86.06 332 MET A CA 1
ATOM 2584 C C . MET A 1 332 ? -5.467 -9.199 14.782 1.00 86.06 332 MET A C 1
ATOM 2586 O O . MET A 1 332 ? -6.583 -8.765 14.495 1.00 86.06 332 MET A O 1
ATOM 2590 N N . ARG A 1 333 ? -4.427 -9.059 13.954 1.00 89.25 333 ARG A N 1
ATOM 2591 C CA . ARG A 1 333 ? -4.543 -8.475 12.619 1.00 89.25 333 ARG A CA 1
ATOM 2592 C C . ARG A 1 333 ? -5.422 -9.333 11.720 1.00 89.25 333 ARG A C 1
ATOM 2594 O O . ARG A 1 333 ? -6.350 -8.793 11.117 1.00 89.25 333 ARG A O 1
ATOM 2601 N N . VAL A 1 334 ? -5.165 -10.639 11.654 1.00 90.19 334 VAL A N 1
ATOM 2602 C CA . VAL A 1 334 ? -5.990 -11.585 10.882 1.00 90.19 334 VAL A CA 1
ATOM 2603 C C . VAL A 1 334 ? -7.438 -11.552 11.370 1.00 90.19 334 VAL A C 1
ATOM 2605 O O . VAL A 1 334 ? -8.343 -11.440 10.552 1.00 90.19 334 VAL A O 1
ATOM 2608 N N . GLU A 1 335 ? -7.661 -11.542 12.683 1.00 86.62 335 GLU A N 1
ATOM 2609 C CA . GLU A 1 335 ? -8.975 -11.425 13.323 1.00 86.62 335 GLU A CA 1
ATOM 2610 C C . GLU A 1 335 ? -9.712 -10.149 12.887 1.00 86.62 335 GLU A C 1
ATOM 2612 O O . GLU A 1 335 ? -10.841 -10.230 12.406 1.00 86.62 335 GLU A O 1
ATOM 2617 N N . SER A 1 336 ? -9.055 -8.983 12.934 1.00 87.88 336 SER A N 1
ATOM 2618 C CA . SER A 1 336 ? -9.647 -7.713 12.483 1.00 87.88 336 SER A CA 1
ATOM 2619 C C . SER A 1 336 ? -9.993 -7.704 10.988 1.00 87.88 336 SER A C 1
ATOM 2621 O O . SER A 1 336 ? -11.032 -7.182 10.585 1.00 87.88 336 SER A O 1
ATOM 2623 N N . LEU A 1 337 ? -9.149 -8.318 10.154 1.00 90.81 337 LEU A N 1
ATOM 2624 C CA . LEU A 1 337 ? -9.373 -8.415 8.714 1.00 90.81 337 LEU A CA 1
ATOM 2625 C C . LEU A 1 337 ? -10.469 -9.428 8.382 1.00 90.81 337 LEU A C 1
ATOM 2627 O O . LEU A 1 337 ? -11.261 -9.168 7.486 1.00 90.81 337 LEU A O 1
ATOM 2631 N N . ARG A 1 338 ? -10.580 -10.537 9.117 1.00 88.75 338 ARG A N 1
ATOM 2632 C CA . ARG A 1 338 ? -11.695 -11.490 8.997 1.00 88.75 338 ARG A CA 1
ATOM 2633 C C . ARG A 1 338 ? -13.010 -10.864 9.444 1.00 88.75 338 ARG A C 1
ATOM 2635 O O . ARG A 1 338 ? -14.018 -10.988 8.748 1.00 88.75 338 ARG A O 1
ATOM 2642 N N . ALA A 1 339 ? -12.982 -10.121 10.551 1.00 87.12 339 ALA A N 1
ATOM 2643 C CA . ALA A 1 339 ? -14.109 -9.333 11.029 1.00 87.12 339 ALA A CA 1
ATOM 2644 C C . ALA A 1 339 ? -14.586 -8.320 9.981 1.00 87.12 339 ALA A C 1
ATOM 2646 O O . ALA A 1 339 ? -15.774 -8.037 9.936 1.00 87.12 339 ALA A O 1
ATOM 2647 N N . LEU A 1 340 ? -13.721 -7.835 9.090 1.00 88.44 340 LEU A N 1
ATOM 2648 C CA . LEU A 1 340 ? -14.113 -6.997 7.957 1.00 88.44 340 LEU A CA 1
ATOM 2649 C C . LEU A 1 340 ? -14.564 -7.817 6.735 1.00 88.44 340 LEU A C 1
ATOM 2651 O O . LEU A 1 340 ? -15.687 -7.663 6.265 1.00 88.44 340 LEU A O 1
ATOM 2655 N N . LEU A 1 341 ? -13.684 -8.678 6.225 1.00 88.88 341 LEU A N 1
ATOM 2656 C CA . LEU A 1 341 ? -13.764 -9.290 4.897 1.00 88.88 341 LEU A CA 1
ATOM 2657 C C . LEU A 1 341 ? -14.656 -10.533 4.826 1.00 88.88 341 LEU A C 1
ATOM 2659 O O . LEU A 1 341 ? -15.126 -10.868 3.745 1.00 88.88 341 LEU A O 1
ATOM 2663 N N . GLY A 1 342 ? -14.862 -11.226 5.948 1.00 86.25 342 GLY A N 1
ATOM 2664 C CA . GLY A 1 342 ? -15.413 -12.580 5.954 1.00 86.25 342 GLY A CA 1
ATOM 2665 C C . GLY A 1 342 ? -14.358 -13.654 5.673 1.00 86.25 342 GLY A C 1
ATOM 2666 O O . GLY A 1 342 ? -13.155 -13.383 5.627 1.00 86.25 342 GLY A O 1
ATOM 2667 N N . ASP A 1 343 ? -14.812 -14.896 5.527 1.00 83.94 343 ASP A N 1
ATOM 2668 C CA . ASP A 1 343 ? -13.957 -16.093 5.513 1.00 83.94 343 ASP A CA 1
ATOM 2669 C C . ASP A 1 343 ? -13.512 -16.534 4.115 1.00 83.94 343 ASP A C 1
ATOM 2671 O O . ASP A 1 343 ? -12.581 -17.326 3.985 1.00 83.94 343 ASP A O 1
ATOM 2675 N N . ASP A 1 344 ? -14.162 -16.030 3.068 1.00 87.38 344 ASP A N 1
ATOM 2676 C CA . ASP A 1 344 ? -13.914 -16.397 1.673 1.00 87.38 344 ASP A CA 1
ATOM 2677 C C . ASP A 1 344 ? -12.797 -15.567 1.021 1.00 87.38 344 ASP A C 1
ATOM 2679 O O . ASP A 1 344 ? -12.304 -15.924 -0.050 1.00 87.38 344 ASP A O 1
ATOM 2683 N N . LYS A 1 345 ? -12.365 -14.473 1.663 1.00 92.38 345 LYS A N 1
ATOM 2684 C CA . LYS A 1 345 ? -11.347 -13.555 1.126 1.00 92.38 345 LYS A CA 1
ATOM 2685 C C . LYS A 1 345 ? -9.943 -13.926 1.564 1.00 92.38 345 LYS A C 1
ATOM 2687 O O . LYS A 1 345 ? -9.711 -14.263 2.724 1.00 92.38 345 LYS A O 1
ATOM 2692 N N . LEU A 1 346 ? -8.976 -13.815 0.663 1.00 95.38 346 LEU A N 1
ATOM 2693 C CA . LEU A 1 346 ? -7.584 -14.117 0.988 1.00 95.38 346 LEU A CA 1
ATOM 2694 C C . LEU A 1 346 ? -6.974 -13.040 1.899 1.00 95.38 346 LEU A C 1
ATOM 2696 O O . LEU A 1 346 ? -7.166 -11.846 1.669 1.00 95.38 346 LEU A O 1
ATOM 2700 N N . ILE A 1 347 ? -6.200 -13.458 2.899 1.00 95.88 347 ILE A N 1
ATOM 2701 C CA . ILE A 1 347 ? -5.361 -12.594 3.729 1.00 95.88 347 ILE A CA 1
ATOM 2702 C C . ILE A 1 347 ? -3.914 -13.077 3.593 1.00 95.88 347 ILE A C 1
ATOM 2704 O O . ILE A 1 347 ? -3.543 -14.158 4.048 1.00 95.88 347 ILE A O 1
ATOM 2708 N N . GLY A 1 348 ? -3.089 -12.269 2.937 1.00 96.62 348 GLY A N 1
ATOM 2709 C CA . GLY A 1 348 ? -1.683 -12.559 2.682 1.00 96.62 348 GLY A CA 1
ATOM 2710 C C . GLY A 1 348 ? -0.716 -11.725 3.498 1.00 96.62 348 GLY A C 1
ATOM 2711 O O . GLY A 1 348 ? -1.085 -10.699 4.074 1.00 96.62 348 GLY A O 1
ATOM 2712 N N . ALA A 1 349 ? 0.542 -12.150 3.505 1.00 96.62 349 ALA A N 1
ATOM 2713 C CA . ALA A 1 349 ? 1.644 -11.409 4.099 1.00 96.62 349 ALA A CA 1
ATOM 2714 C C . ALA A 1 349 ? 2.841 -11.350 3.146 1.00 96.62 349 ALA A C 1
ATOM 2716 O O . ALA A 1 349 ? 3.339 -12.384 2.708 1.00 96.62 349 ALA A O 1
ATOM 2717 N N . ASP A 1 350 ? 3.351 -10.150 2.876 1.00 95.31 350 ASP A N 1
ATOM 2718 C CA . ASP A 1 350 ? 4.563 -9.940 2.087 1.00 95.31 350 ASP A CA 1
ATOM 2719 C C . ASP A 1 350 ? 5.747 -9.676 3.017 1.00 95.31 350 ASP A C 1
ATOM 2721 O O . ASP A 1 350 ? 5.815 -8.630 3.673 1.00 95.31 350 ASP A O 1
ATOM 2725 N N . VAL A 1 351 ? 6.702 -10.601 3.040 1.00 92.88 351 VAL A N 1
ATOM 2726 C CA . VAL A 1 351 ? 7.873 -10.566 3.922 1.00 92.88 351 VAL A CA 1
ATOM 2727 C C . VAL A 1 351 ? 9.159 -10.375 3.128 1.00 92.88 351 VAL A C 1
ATOM 2729 O O . VAL A 1 351 ? 9.320 -10.911 2.032 1.00 92.88 351 VAL A O 1
ATOM 2732 N N . TYR A 1 352 ? 10.095 -9.606 3.682 1.00 87.50 352 TYR A N 1
ATOM 2733 C CA . TYR A 1 352 ? 11.443 -9.491 3.130 1.00 87.50 352 TYR A CA 1
ATOM 2734 C C . TYR A 1 352 ? 12.243 -10.736 3.508 1.00 87.50 352 TYR A C 1
ATOM 2736 O O . TYR A 1 352 ? 12.336 -11.095 4.681 1.00 87.50 352 TYR A O 1
ATOM 2744 N N . GLY A 1 353 ? 12.817 -11.393 2.505 1.00 82.50 353 GLY A N 1
ATOM 2745 C CA . GLY A 1 353 ? 13.571 -12.630 2.668 1.00 82.50 353 GLY A CA 1
ATOM 2746 C C . GLY A 1 353 ? 14.807 -12.472 3.546 1.00 82.50 353 GLY A C 1
ATOM 2747 O O . GLY A 1 353 ? 15.228 -13.417 4.198 1.00 82.50 353 GLY A O 1
ATOM 2748 N N . THR A 1 354 ? 15.371 -11.266 3.631 1.00 80.31 354 THR A N 1
ATOM 2749 C CA . THR A 1 354 ? 16.511 -10.993 4.518 1.00 80.31 354 THR A CA 1
ATOM 2750 C C . THR A 1 354 ? 16.123 -10.610 5.939 1.00 80.31 354 THR A C 1
ATOM 2752 O O . THR A 1 354 ? 16.923 -9.980 6.634 1.00 80.31 354 THR A O 1
ATOM 2755 N N . ALA A 1 355 ? 14.891 -10.879 6.370 1.00 83.31 355 ALA A N 1
ATOM 2756 C CA . ALA A 1 355 ? 14.543 -10.709 7.770 1.00 83.31 355 ALA A CA 1
ATOM 2757 C C . ALA A 1 355 ? 15.419 -11.622 8.636 1.00 83.31 355 ALA A C 1
ATOM 2759 O O . ALA A 1 355 ? 15.659 -12.781 8.294 1.00 83.31 355 ALA A O 1
ATOM 2760 N N . TRP A 1 356 ? 15.881 -11.105 9.774 1.00 79.44 356 TRP A N 1
ATOM 2761 C CA . TRP A 1 356 ? 16.469 -11.958 10.800 1.00 79.44 356 TRP A CA 1
ATOM 2762 C C . TRP A 1 356 ? 15.383 -12.939 11.280 1.00 79.44 356 TRP A C 1
ATOM 2764 O O . TRP A 1 356 ? 14.241 -12.519 11.459 1.00 79.44 356 TRP A O 1
ATOM 2774 N N . ASN A 1 357 ? 15.711 -14.223 11.459 1.00 89.69 357 ASN A N 1
ATOM 2775 C CA . ASN A 1 357 ? 14.741 -15.287 11.780 1.00 89.69 357 ASN A CA 1
ATOM 2776 C C . ASN A 1 357 ? 13.632 -15.462 10.718 1.00 89.69 357 ASN A C 1
ATOM 2778 O O . ASN A 1 357 ? 12.451 -15.620 11.033 1.00 89.69 357 ASN A O 1
ATOM 2782 N N . PHE A 1 358 ? 13.990 -15.379 9.431 1.00 93.38 358 PHE A N 1
ATOM 2783 C CA . PHE A 1 358 ? 13.036 -15.489 8.320 1.00 93.38 358 PHE A CA 1
ATOM 2784 C C . PHE A 1 358 ? 12.167 -16.762 8.380 1.00 93.38 358 PHE A C 1
ATOM 2786 O O . PHE A 1 358 ? 10.958 -16.699 8.139 1.00 93.38 358 PHE A O 1
ATOM 2793 N N . ALA A 1 359 ? 12.760 -17.905 8.736 1.00 94.62 359 ALA A N 1
ATOM 2794 C CA . ALA A 1 359 ? 12.052 -19.177 8.866 1.00 94.62 359 ALA A CA 1
ATOM 2795 C C . ALA A 1 359 ? 10.979 -19.120 9.969 1.00 94.62 359 ALA A C 1
ATOM 2797 O O . ALA A 1 359 ? 9.820 -19.480 9.743 1.00 94.62 359 ALA A O 1
ATOM 2798 N N . GLU A 1 360 ? 11.335 -18.594 11.139 1.00 94.75 360 GLU A N 1
ATOM 2799 C CA . GLU A 1 360 ? 10.447 -18.431 12.289 1.00 94.75 360 GLU A CA 1
ATOM 2800 C C . GLU A 1 360 ? 9.324 -17.436 11.989 1.00 94.75 360 GLU A C 1
ATOM 2802 O O . GLU A 1 360 ? 8.179 -17.671 12.373 1.00 94.75 360 GLU A O 1
ATOM 2807 N N . ILE A 1 361 ? 9.616 -16.359 11.252 1.00 94.62 361 ILE A N 1
ATOM 2808 C CA . ILE A 1 361 ? 8.608 -15.394 10.787 1.00 94.62 361 ILE A CA 1
ATOM 2809 C C . ILE A 1 361 ? 7.599 -16.072 9.851 1.00 94.62 361 ILE A C 1
ATOM 2811 O O . ILE A 1 361 ? 6.394 -15.852 9.986 1.00 94.62 361 ILE A O 1
ATOM 2815 N N . CYS A 1 362 ? 8.045 -16.937 8.934 1.00 96.12 362 CYS A N 1
ATOM 2816 C CA . CYS A 1 362 ? 7.128 -17.682 8.066 1.00 96.12 362 CYS A CA 1
ATOM 2817 C C . CYS A 1 362 ? 6.203 -18.600 8.880 1.00 96.12 362 CYS A C 1
ATOM 2819 O O . CYS A 1 362 ? 4.988 -18.620 8.671 1.00 96.12 362 CYS A O 1
ATOM 2821 N N . VAL A 1 363 ? 6.763 -19.312 9.861 1.00 94.50 363 VAL A N 1
ATOM 2822 C CA . VAL A 1 363 ? 6.005 -20.159 10.794 1.00 94.50 363 VAL A CA 1
ATOM 2823 C C . VAL A 1 363 ? 5.003 -19.334 11.605 1.00 94.50 363 VAL A C 1
ATOM 2825 O O . VAL A 1 363 ? 3.855 -19.747 11.778 1.00 94.50 363 VAL A O 1
ATOM 2828 N N . ALA A 1 364 ? 5.409 -18.164 12.090 1.00 93.38 364 ALA A N 1
ATOM 2829 C CA . ALA A 1 364 ? 4.571 -17.244 12.847 1.00 93.38 364 ALA A CA 1
ATOM 2830 C C . ALA A 1 364 ? 3.350 -16.770 12.056 1.00 93.38 364 ALA A C 1
ATOM 2832 O O . ALA A 1 364 ? 2.220 -16.843 12.539 1.00 93.38 364 ALA A O 1
ATOM 2833 N N . ILE A 1 365 ? 3.576 -16.334 10.818 1.00 94.44 365 ILE A N 1
ATOM 2834 C CA . ILE A 1 365 ? 2.529 -15.867 9.908 1.00 94.44 365 ILE A CA 1
ATOM 2835 C C . ILE A 1 365 ? 1.550 -17.002 9.591 1.00 94.44 365 ILE A C 1
ATOM 2837 O O . ILE A 1 365 ? 0.335 -16.819 9.681 1.00 94.44 365 ILE A O 1
ATOM 2841 N N . ALA A 1 366 ? 2.055 -18.205 9.307 1.00 93.19 366 ALA A N 1
ATOM 2842 C CA . ALA A 1 366 ? 1.201 -19.367 9.075 1.00 93.19 366 ALA A CA 1
ATOM 2843 C C . ALA A 1 366 ? 0.361 -19.735 10.317 1.00 93.19 366 ALA A C 1
ATOM 2845 O O . ALA A 1 366 ? -0.824 -20.062 10.182 1.00 93.19 366 ALA A O 1
ATOM 2846 N N . LYS A 1 367 ? 0.940 -19.635 11.527 1.00 90.50 367 LYS A N 1
ATOM 2847 C CA . LYS A 1 367 ? 0.241 -19.837 12.814 1.00 90.50 367 LYS A CA 1
ATOM 2848 C C . LYS A 1 367 ? -0.821 -18.767 13.081 1.00 90.50 367 LYS A C 1
ATOM 2850 O O . LYS A 1 367 ? -1.846 -19.094 13.670 1.00 90.50 367 LYS A O 1
ATOM 2855 N N . ALA A 1 368 ? -0.595 -17.529 12.645 1.00 90.69 368 ALA A N 1
ATOM 2856 C CA . ALA A 1 368 ? -1.536 -16.424 12.815 1.00 90.69 368 ALA A CA 1
ATOM 2857 C C . ALA A 1 368 ? -2.799 -16.547 11.947 1.00 90.69 368 ALA A C 1
ATOM 2859 O O . ALA A 1 368 ? -3.804 -15.911 12.252 1.00 90.69 368 ALA A O 1
ATOM 2860 N N . GLY A 1 369 ? -2.773 -17.389 10.908 1.00 89.44 369 GLY A N 1
ATOM 2861 C CA . GLY A 1 369 ? -3.947 -17.690 10.085 1.00 89.44 369 GLY A CA 1
ATOM 2862 C C . GLY A 1 369 ? -3.971 -17.012 8.717 1.00 89.44 369 GLY A C 1
ATOM 2863 O O . GLY A 1 369 ? -5.018 -17.016 8.085 1.00 89.44 369 GLY A O 1
ATOM 2864 N N . PHE A 1 370 ? -2.846 -16.469 8.246 1.00 93.94 370 PHE A N 1
ATOM 2865 C CA . PHE A 1 370 ? -2.715 -16.002 6.863 1.00 93.94 370 PHE A CA 1
ATOM 2866 C C . PHE A 1 370 ? -2.834 -17.173 5.868 1.00 93.94 370 PHE A C 1
ATOM 2868 O O . PHE A 1 370 ? -2.366 -18.284 6.139 1.00 93.94 370 PHE A O 1
ATOM 2875 N N . GLU A 1 371 ? -3.434 -16.934 4.700 1.00 94.88 371 GLU A N 1
ATOM 2876 C CA . GLU A 1 371 ? -3.623 -17.951 3.654 1.00 94.88 371 GLU A CA 1
ATOM 2877 C C . GLU A 1 371 ? -2.406 -18.143 2.765 1.00 94.88 371 GLU A C 1
ATOM 2879 O O . GLU A 1 371 ? -2.205 -19.237 2.227 1.00 94.88 371 GLU A O 1
ATOM 2884 N N . TYR A 1 372 ? -1.610 -17.093 2.582 1.00 97.81 372 TYR A N 1
ATOM 2885 C CA . TYR A 1 372 ? -0.387 -17.168 1.802 1.00 97.81 372 TYR A CA 1
ATOM 2886 C C . TYR A 1 372 ? 0.699 -16.232 2.328 1.00 97.81 372 TYR A C 1
ATOM 2888 O O . TYR A 1 372 ? 0.429 -15.197 2.942 1.00 97.81 372 TYR A O 1
ATOM 2896 N N . ILE A 1 373 ? 1.943 -16.608 2.051 1.00 98.19 373 ILE A N 1
ATOM 2897 C CA . ILE A 1 373 ? 3.143 -15.833 2.349 1.00 98.19 373 ILE A CA 1
ATOM 2898 C C . ILE A 1 373 ? 3.829 -15.530 1.029 1.00 98.19 373 ILE A C 1
ATOM 2900 O O . ILE A 1 373 ? 4.162 -16.438 0.270 1.00 98.19 373 ILE A O 1
ATOM 2904 N N . THR A 1 374 ? 4.062 -14.251 0.777 1.00 97.81 374 THR A N 1
ATOM 2905 C CA . THR A 1 374 ? 4.843 -13.782 -0.356 1.00 97.81 374 THR A CA 1
ATOM 2906 C C . THR A 1 374 ? 6.265 -13.485 0.095 1.00 97.81 374 THR A C 1
ATOM 2908 O O . THR A 1 374 ? 6.513 -12.523 0.826 1.00 97.81 374 THR A O 1
ATOM 2911 N N . ILE A 1 375 ? 7.209 -14.295 -0.364 1.00 96.38 375 ILE A N 1
ATOM 2912 C CA . ILE A 1 375 ? 8.637 -14.159 -0.103 1.00 96.38 375 ILE A CA 1
ATOM 2913 C C . ILE A 1 375 ? 9.213 -13.156 -1.102 1.00 96.38 375 ILE A C 1
ATOM 2915 O O . ILE A 1 375 ? 9.268 -13.423 -2.302 1.00 96.38 375 ILE A O 1
ATOM 2919 N N . LYS A 1 376 ? 9.652 -11.993 -0.613 1.00 92.06 376 LYS A N 1
ATOM 2920 C CA . LYS A 1 376 ? 10.340 -10.974 -1.418 1.00 92.06 376 LYS A CA 1
ATOM 2921 C C . LYS A 1 376 ? 11.852 -11.137 -1.249 1.00 92.06 376 LYS A C 1
ATOM 2923 O O . LYS A 1 376 ? 12.390 -10.748 -0.216 1.00 92.06 376 LYS A O 1
ATOM 2928 N N . ALA A 1 377 ? 12.533 -11.695 -2.245 1.00 88.75 377 ALA A N 1
ATOM 2929 C CA . ALA A 1 377 ? 13.979 -11.940 -2.233 1.00 88.75 377 ALA A CA 1
ATOM 2930 C C . ALA A 1 377 ? 14.816 -10.793 -2.835 1.00 88.75 377 ALA A C 1
ATOM 2932 O O . ALA A 1 377 ? 14.283 -9.819 -3.377 1.00 88.75 377 ALA A O 1
ATOM 2933 N N . GLY A 1 378 ? 16.145 -10.942 -2.752 1.00 79.19 378 GLY A N 1
ATOM 2934 C CA . GLY A 1 378 ? 17.147 -9.900 -3.007 1.00 79.19 378 GLY A CA 1
ATOM 2935 C C . GLY A 1 378 ? 17.143 -9.247 -4.378 1.00 79.19 378 GLY A C 1
ATOM 2936 O O . GLY A 1 378 ? 17.439 -8.060 -4.494 1.00 79.19 378 GLY A O 1
ATOM 2937 N N . ASP A 1 379 ? 16.747 -9.983 -5.410 1.00 79.88 379 ASP A N 1
ATOM 2938 C CA . ASP A 1 379 ? 16.717 -9.485 -6.788 1.00 79.88 379 ASP A CA 1
ATOM 2939 C C . ASP A 1 379 ? 15.385 -8.778 -7.135 1.00 79.88 379 ASP A C 1
ATOM 2941 O O . ASP A 1 379 ? 14.991 -8.656 -8.299 1.00 79.88 379 ASP A O 1
ATOM 2945 N N . GLY A 1 380 ? 14.640 -8.330 -6.119 1.00 79.50 380 GLY A N 1
ATOM 2946 C CA . GLY A 1 380 ? 13.411 -7.553 -6.269 1.00 79.50 380 GLY A CA 1
ATOM 2947 C C . GLY A 1 380 ? 13.667 -6.116 -6.742 1.00 79.50 380 GLY A C 1
ATOM 2948 O O . GLY A 1 380 ? 14.583 -5.442 -6.286 1.00 79.50 380 GLY A O 1
ATOM 2949 N N . SER A 1 381 ? 12.812 -5.598 -7.629 1.00 85.19 381 SER A N 1
ATOM 2950 C CA . SER A 1 381 ? 12.915 -4.232 -8.174 1.00 85.19 381 SER A CA 1
ATOM 2951 C C . SER A 1 381 ? 12.036 -3.212 -7.425 1.00 85.19 381 SER A C 1
ATOM 2953 O O . SER A 1 381 ? 11.185 -3.570 -6.610 1.00 85.19 381 SER A O 1
ATOM 2955 N N . THR A 1 382 ? 12.225 -1.913 -7.687 1.00 90.50 382 THR A N 1
ATOM 2956 C CA . THR A 1 382 ? 11.420 -0.828 -7.088 1.00 90.50 382 THR A CA 1
ATOM 2957 C C . THR A 1 382 ? 11.284 0.375 -8.017 1.00 90.50 382 THR A C 1
ATOM 2959 O O . THR A 1 382 ? 12.182 0.670 -8.799 1.00 90.50 382 THR A O 1
ATOM 2962 N N . GLY A 1 383 ? 10.183 1.121 -7.912 1.00 90.81 383 GLY A N 1
ATOM 2963 C CA . GLY A 1 383 ? 10.013 2.389 -8.630 1.00 90.81 383 GLY A CA 1
ATOM 2964 C C . GLY A 1 383 ? 10.857 3.538 -8.066 1.00 90.81 383 GLY A C 1
ATOM 2965 O O . GLY A 1 383 ? 11.158 4.472 -8.805 1.00 90.81 383 GLY A O 1
ATOM 2966 N N . ALA A 1 384 ? 11.238 3.469 -6.784 1.00 90.69 384 ALA A N 1
ATOM 2967 C CA . ALA A 1 384 ? 12.094 4.445 -6.108 1.00 90.69 384 ALA A CA 1
ATOM 2968 C C . ALA A 1 384 ? 12.697 3.868 -4.808 1.00 90.69 384 ALA A C 1
ATOM 2970 O O . ALA A 1 384 ? 11.962 3.365 -3.949 1.00 90.69 384 ALA A O 1
ATOM 2971 N N . ALA A 1 385 ? 14.015 3.979 -4.644 1.00 88.75 385 ALA A N 1
ATOM 2972 C CA . ALA A 1 385 ? 14.761 3.694 -3.410 1.00 88.75 385 ALA A CA 1
ATOM 2973 C C . ALA A 1 385 ? 16.083 4.479 -3.390 1.00 88.75 385 ALA A C 1
ATOM 2975 O O . ALA A 1 385 ? 16.514 4.973 -4.432 1.00 88.75 385 ALA A O 1
ATOM 2976 N N . HIS A 1 386 ? 16.737 4.610 -2.233 1.00 84.75 386 HIS A N 1
ATOM 2977 C CA . HIS A 1 386 ? 18.098 5.152 -2.220 1.00 84.75 386 HIS A CA 1
ATOM 2978 C C . HIS A 1 386 ? 19.075 4.151 -2.841 1.00 84.75 386 HIS A C 1
ATOM 2980 O O . HIS A 1 386 ? 18.916 2.943 -2.686 1.00 84.75 386 HIS A O 1
ATOM 2986 N N . MET A 1 387 ? 20.126 4.645 -3.495 1.00 81.00 387 MET A N 1
ATOM 2987 C CA . MET A 1 387 ? 21.144 3.782 -4.105 1.00 81.00 387 MET A CA 1
ATOM 2988 C C . MET A 1 387 ? 21.789 2.809 -3.113 1.00 81.00 387 MET A C 1
ATOM 2990 O O . MET A 1 387 ? 22.030 1.666 -3.481 1.00 81.00 387 MET A O 1
ATOM 2994 N N . VAL A 1 388 ? 22.012 3.229 -1.862 1.00 81.06 388 VAL A N 1
ATOM 2995 C CA . VAL A 1 388 ? 22.570 2.352 -0.814 1.00 81.06 388 VAL A CA 1
ATOM 2996 C C . VAL A 1 388 ? 21.644 1.176 -0.490 1.00 81.06 388 VAL A C 1
ATOM 2998 O O . VAL A 1 388 ? 22.111 0.069 -0.244 1.00 81.06 388 VAL A O 1
ATOM 3001 N N . ASP A 1 389 ? 20.329 1.388 -0.571 1.00 83.62 389 ASP A N 1
ATOM 3002 C CA . ASP A 1 389 ? 19.341 0.335 -0.335 1.00 83.62 389 ASP A CA 1
ATOM 3003 C C . ASP A 1 389 ? 19.372 -0.692 -1.466 1.00 83.62 389 ASP A C 1
ATOM 3005 O O . ASP A 1 389 ? 19.375 -1.890 -1.216 1.00 83.62 389 ASP A O 1
ATOM 3009 N N . LEU A 1 390 ? 19.494 -0.215 -2.709 1.00 79.88 390 LEU A N 1
ATOM 3010 C CA . LEU A 1 390 ? 19.640 -1.067 -3.889 1.00 79.88 390 LEU A CA 1
ATOM 3011 C C . LEU A 1 390 ? 20.981 -1.815 -3.922 1.00 79.88 390 LEU A C 1
ATOM 3013 O O . LEU A 1 390 ? 21.086 -2.833 -4.594 1.00 79.88 390 LEU A O 1
ATOM 3017 N N . GLN A 1 391 ? 22.025 -1.310 -3.262 1.00 76.81 391 GLN A N 1
ATOM 3018 C CA . GLN A 1 391 ? 23.325 -1.985 -3.171 1.00 76.81 391 GLN A CA 1
ATOM 3019 C C . GLN A 1 391 ? 23.313 -3.141 -2.174 1.00 76.81 391 GLN A C 1
ATOM 3021 O O . GLN A 1 391 ? 24.018 -4.128 -2.377 1.00 76.81 391 GLN A O 1
ATOM 3026 N N . ASN A 1 392 ? 22.516 -3.023 -1.114 1.00 76.81 392 ASN A N 1
ATOM 3027 C CA . ASN A 1 392 ? 22.381 -4.038 -0.083 1.00 76.81 392 ASN A CA 1
ATOM 3028 C C . ASN A 1 392 ? 21.503 -5.199 -0.583 1.00 76.81 392 ASN A C 1
ATOM 3030 O O . ASN A 1 392 ? 20.351 -5.331 -0.175 1.00 76.81 392 ASN A O 1
ATOM 3034 N N . ARG A 1 393 ? 22.046 -6.032 -1.483 1.00 71.62 393 ARG A N 1
ATOM 3035 C CA . ARG A 1 393 ? 21.344 -7.183 -2.075 1.00 71.62 393 ARG A CA 1
ATOM 3036 C C . ARG A 1 393 ? 20.892 -8.177 -1.018 1.00 71.62 393 ARG A C 1
ATOM 3038 O O . ARG A 1 393 ? 21.583 -8.406 -0.026 1.00 71.62 393 ARG A O 1
ATOM 3045 N N . GLY A 1 394 ? 19.709 -8.744 -1.204 1.00 76.62 394 GLY A N 1
ATOM 3046 C CA . GLY A 1 394 ? 19.247 -9.846 -0.372 1.00 76.62 394 GLY A CA 1
ATOM 3047 C C . GLY A 1 394 ? 19.695 -11.216 -0.828 1.00 76.62 394 GLY A C 1
ATOM 3048 O O . GLY A 1 394 ? 20.479 -11.361 -1.762 1.00 76.62 394 GLY A O 1
ATOM 3049 N N . LEU A 1 395 ? 19.178 -12.220 -0.127 1.00 86.56 395 LEU A N 1
ATOM 3050 C CA . LEU A 1 395 ? 19.462 -13.620 -0.400 1.00 86.56 395 LEU A CA 1
ATOM 3051 C C . LEU A 1 395 ? 18.723 -14.096 -1.655 1.00 86.56 395 LEU A C 1
ATOM 3053 O O . LEU A 1 395 ? 17.707 -13.523 -2.065 1.00 86.56 395 LEU A O 1
ATOM 3057 N N . ASN A 1 396 ? 19.262 -15.153 -2.258 1.00 89.06 396 ASN A N 1
ATOM 3058 C CA . ASN A 1 396 ? 18.710 -15.784 -3.448 1.00 89.06 396 ASN A CA 1
ATOM 3059 C C . ASN A 1 396 ? 17.319 -16.387 -3.162 1.00 89.06 396 ASN A C 1
ATOM 3061 O O . ASN A 1 396 ? 17.076 -16.948 -2.090 1.00 89.06 396 ASN A O 1
ATOM 3065 N N . ILE A 1 397 ? 16.410 -16.285 -4.135 1.00 91.94 397 ILE A N 1
ATOM 3066 C CA . ILE A 1 397 ? 15.022 -16.731 -3.979 1.00 91.94 397 ILE A CA 1
ATOM 3067 C C . ILE A 1 397 ? 14.889 -18.244 -3.763 1.00 91.94 397 ILE A C 1
ATOM 3069 O O . ILE A 1 397 ? 14.028 -18.657 -2.990 1.00 91.94 397 ILE A O 1
ATOM 3073 N N . ILE A 1 398 ? 15.750 -19.066 -4.370 1.00 93.12 398 ILE A N 1
ATOM 3074 C CA . ILE A 1 398 ? 15.734 -20.530 -4.225 1.00 93.12 398 ILE A CA 1
ATOM 3075 C C . ILE A 1 398 ? 16.049 -20.921 -2.781 1.00 93.12 398 ILE A C 1
ATOM 3077 O O . ILE A 1 398 ? 15.305 -21.684 -2.167 1.00 93.12 398 ILE A O 1
ATOM 3081 N N . TYR A 1 399 ? 17.092 -20.316 -2.207 1.00 92.44 399 TYR A N 1
ATOM 3082 C CA . TYR A 1 399 ? 17.482 -20.522 -0.812 1.00 92.44 399 TYR A CA 1
ATOM 3083 C C . TYR A 1 399 ? 16.366 -20.137 0.166 1.00 92.44 399 TYR A C 1
ATOM 3085 O O . TYR A 1 399 ? 15.967 -20.935 1.010 1.00 92.44 399 TYR A O 1
ATOM 3093 N N . LEU A 1 400 ? 15.803 -18.936 0.014 1.00 94.56 400 LEU A N 1
ATOM 3094 C CA . LEU A 1 400 ? 14.736 -18.452 0.892 1.00 94.56 400 LEU A CA 1
ATOM 3095 C C . LEU A 1 400 ? 13.461 -19.291 0.780 1.00 94.56 400 LEU A C 1
ATOM 3097 O O . LEU A 1 400 ? 12.837 -19.615 1.788 1.00 94.56 400 LEU A O 1
ATOM 3101 N N . THR A 1 401 ? 13.091 -19.678 -0.440 1.00 96.00 401 THR A N 1
ATOM 3102 C CA . THR A 1 401 ? 11.935 -20.549 -0.681 1.00 96.00 401 THR A CA 1
ATOM 3103 C C . THR A 1 401 ? 12.123 -21.896 0.008 1.00 96.00 401 THR A C 1
ATOM 3105 O O . THR A 1 401 ? 11.227 -22.349 0.720 1.00 96.00 401 THR A O 1
ATOM 3108 N N . HIS A 1 402 ? 13.306 -22.498 -0.140 1.00 94.12 402 HIS A N 1
ATOM 3109 C CA . HIS A 1 402 ? 13.654 -23.749 0.521 1.00 94.12 402 HIS A CA 1
ATOM 3110 C C . HIS A 1 402 ? 13.560 -23.634 2.046 1.00 94.12 402 HIS A C 1
ATOM 3112 O O . HIS A 1 402 ? 12.932 -24.484 2.675 1.00 94.12 402 HIS A O 1
ATOM 3118 N N . MET A 1 403 ? 14.129 -22.581 2.642 1.00 95.00 403 MET A N 1
ATOM 3119 C CA . MET A 1 403 ? 14.061 -22.356 4.091 1.00 95.00 403 MET A CA 1
ATOM 3120 C C . MET A 1 403 ? 12.618 -22.261 4.597 1.00 95.00 403 MET A C 1
ATOM 3122 O O . MET A 1 403 ? 12.274 -22.906 5.587 1.00 95.00 403 MET A O 1
ATOM 3126 N N . ALA A 1 404 ? 11.772 -21.474 3.923 1.00 96.56 404 ALA A N 1
ATOM 3127 C CA . ALA A 1 404 ? 10.372 -21.317 4.308 1.00 96.56 404 ALA A CA 1
ATOM 3128 C C . ALA A 1 404 ? 9.600 -22.640 4.195 1.00 96.56 404 ALA A C 1
ATOM 3130 O O . ALA A 1 404 ? 8.882 -23.010 5.124 1.00 96.56 404 ALA A O 1
ATOM 3131 N N . ASP A 1 405 ? 9.769 -23.373 3.088 1.00 95.75 405 ASP A N 1
ATOM 3132 C CA . ASP A 1 405 ? 9.131 -24.677 2.878 1.00 95.75 405 ASP A CA 1
ATOM 3133 C C . ASP A 1 405 ? 9.550 -25.687 3.958 1.00 95.75 405 ASP A C 1
ATOM 3135 O O . ASP A 1 405 ? 8.683 -26.307 4.576 1.00 95.75 405 ASP A O 1
ATOM 3139 N N . MET A 1 406 ? 10.851 -25.797 4.257 1.00 92.81 406 MET A N 1
ATOM 3140 C CA . MET A 1 406 ? 11.367 -26.697 5.297 1.00 92.81 406 MET A CA 1
ATOM 3141 C C . MET A 1 406 ? 10.827 -26.348 6.686 1.00 92.81 406 MET A C 1
ATOM 3143 O O . MET A 1 406 ? 10.342 -27.233 7.391 1.00 92.81 406 MET A O 1
ATOM 3147 N N . ALA A 1 407 ? 10.860 -25.070 7.071 1.00 94.12 407 ALA A N 1
ATOM 3148 C CA . ALA A 1 407 ? 10.388 -24.620 8.379 1.00 94.12 407 ALA A CA 1
ATOM 3149 C C . ALA A 1 407 ? 8.886 -24.881 8.571 1.00 94.12 407 ALA A C 1
ATOM 3151 O O . ALA A 1 407 ? 8.451 -25.365 9.617 1.00 94.12 407 ALA A O 1
ATOM 3152 N N . LEU A 1 408 ? 8.081 -24.621 7.538 1.00 94.25 408 LEU A N 1
ATOM 3153 C CA . LEU A 1 408 ? 6.645 -24.885 7.573 1.00 94.25 408 LEU A CA 1
ATOM 3154 C C . LEU A 1 408 ? 6.328 -26.380 7.620 1.00 94.25 408 LEU A C 1
ATOM 3156 O O . LEU A 1 408 ? 5.376 -26.767 8.296 1.00 94.25 408 LEU A O 1
ATOM 3160 N N . ARG A 1 409 ? 7.097 -27.227 6.926 1.00 90.12 409 ARG A N 1
ATOM 3161 C CA . ARG A 1 409 ? 6.933 -28.689 6.987 1.00 90.12 409 ARG A CA 1
ATOM 3162 C C . ARG A 1 409 ? 7.315 -29.245 8.353 1.00 90.12 409 ARG A C 1
ATOM 3164 O O . ARG A 1 409 ? 6.553 -30.038 8.896 1.00 90.12 409 ARG A O 1
ATOM 3171 N N . ALA A 1 410 ? 8.429 -28.788 8.925 1.00 89.19 410 ALA A N 1
ATOM 3172 C CA . ALA A 1 410 ? 8.875 -29.191 10.259 1.00 89.19 410 ALA A CA 1
ATOM 3173 C C . ALA A 1 410 ? 7.814 -28.911 11.339 1.00 89.19 410 ALA A C 1
ATOM 3175 O O . ALA A 1 410 ? 7.641 -29.698 12.266 1.00 89.19 410 ALA A O 1
ATOM 3176 N N . GLU A 1 411 ? 7.051 -27.829 11.175 1.00 88.25 411 GLU A N 1
ATOM 3177 C CA . GLU A 1 411 ? 5.972 -27.435 12.087 1.00 88.25 411 GLU A CA 1
ATOM 3178 C C . GLU A 1 411 ? 4.586 -27.989 11.700 1.00 88.25 411 GLU A C 1
ATOM 3180 O O . GLU A 1 411 ? 3.603 -27.687 12.378 1.00 88.25 411 GLU A O 1
ATOM 3185 N N . GLY A 1 412 ? 4.471 -28.769 10.618 1.00 87.69 412 GLY A N 1
ATOM 3186 C CA . GLY A 1 412 ? 3.191 -29.311 10.137 1.00 87.69 412 GLY A CA 1
ATOM 3187 C C . GLY A 1 412 ? 2.225 -28.259 9.570 1.00 87.69 412 GLY A C 1
ATOM 3188 O O . GLY A 1 412 ? 1.016 -28.465 9.565 1.00 87.69 412 GLY A O 1
ATOM 3189 N N . LEU A 1 413 ? 2.731 -27.110 9.111 1.00 90.62 413 LEU A N 1
ATOM 3190 C CA . LEU A 1 413 ? 1.934 -25.961 8.653 1.00 90.62 413 LEU A CA 1
ATOM 3191 C C . LEU A 1 413 ? 1.862 -25.810 7.130 1.00 90.62 413 LEU A C 1
ATOM 3193 O O . LEU A 1 413 ? 1.054 -25.022 6.636 1.00 90.62 413 LEU A O 1
ATOM 3197 N N . ARG A 1 414 ? 2.693 -26.536 6.374 1.00 91.12 414 ARG A N 1
ATOM 3198 C CA . ARG A 1 414 ? 2.834 -26.364 4.915 1.00 91.12 414 ARG A CA 1
ATOM 3199 C C . ARG A 1 414 ? 1.538 -26.596 4.126 1.00 91.12 414 ARG A C 1
ATOM 3201 O O . ARG A 1 414 ? 1.338 -25.969 3.082 1.00 91.12 414 ARG A O 1
ATOM 3208 N N . GLU A 1 415 ? 0.640 -27.430 4.646 1.00 89.06 415 GLU A N 1
ATOM 3209 C CA . GLU A 1 415 ? -0.676 -27.697 4.049 1.00 89.06 415 GLU A CA 1
ATOM 3210 C C . GLU A 1 415 ? -1.744 -26.651 4.394 1.00 89.06 415 GLU A C 1
ATOM 3212 O O . GLU A 1 415 ? -2.846 -26.689 3.857 1.00 89.06 415 GLU A O 1
ATOM 3217 N N . HIS A 1 416 ? -1.425 -25.664 5.233 1.00 88.75 416 HIS A N 1
ATOM 3218 C CA . HIS A 1 416 ? -2.355 -24.603 5.630 1.00 88.75 416 HIS A CA 1
ATOM 3219 C C . HIS A 1 416 ? -2.042 -23.240 5.010 1.00 88.75 416 HIS A C 1
ATOM 3221 O O . HIS A 1 416 ? -2.820 -22.303 5.187 1.00 88.75 416 HIS A O 1
ATOM 3227 N N . VAL A 1 417 ? -0.926 -23.113 4.289 1.00 94.06 417 VAL A N 1
ATOM 3228 C CA . VAL A 1 417 ? -0.466 -21.841 3.727 1.00 94.06 417 VAL A CA 1
ATOM 3229 C C . VAL A 1 417 ? 0.156 -22.043 2.347 1.00 94.06 417 VAL A C 1
ATOM 3231 O O . VAL A 1 417 ? 0.864 -23.023 2.109 1.00 94.06 417 VAL A O 1
ATOM 3234 N N . SER A 1 418 ? -0.133 -21.129 1.420 1.00 98.00 418 SER A N 1
ATOM 3235 C CA . SER A 1 418 ? 0.550 -21.073 0.122 1.00 98.00 418 SER A CA 1
ATOM 3236 C C . SER A 1 418 ? 1.818 -20.216 0.201 1.00 98.00 418 SER A C 1
ATOM 3238 O O . SER A 1 418 ? 1.836 -19.198 0.886 1.00 98.00 418 SER A O 1
ATOM 3240 N N . LEU A 1 419 ? 2.864 -20.584 -0.529 1.00 98.50 419 LEU A N 1
ATOM 3241 C CA . LEU A 1 419 ? 4.082 -19.800 -0.705 1.00 98.50 419 LEU A CA 1
ATOM 3242 C C . LEU A 1 419 ? 4.114 -19.197 -2.110 1.00 98.50 419 LEU A C 1
ATOM 3244 O O . LEU A 1 419 ? 4.056 -19.922 -3.104 1.00 98.50 419 LEU A O 1
ATOM 3248 N N . ILE A 1 420 ? 4.229 -17.872 -2.180 1.00 98.38 420 ILE A N 1
ATOM 3249 C CA . ILE A 1 420 ? 4.492 -17.124 -3.410 1.00 98.38 420 ILE A CA 1
ATOM 3250 C C . ILE A 1 420 ? 5.929 -16.616 -3.339 1.00 98.38 420 ILE A C 1
ATOM 3252 O O . ILE A 1 420 ? 6.283 -15.903 -2.404 1.00 98.38 420 ILE A O 1
ATOM 3256 N N . SER A 1 421 ? 6.752 -16.936 -4.328 1.00 97.25 421 SER A N 1
ATOM 3257 C CA . SER A 1 421 ? 8.164 -16.548 -4.339 1.00 97.25 421 SER A CA 1
ATOM 3258 C C . SER A 1 421 ? 8.454 -15.515 -5.424 1.00 97.25 421 SER A C 1
ATOM 3260 O O . SER A 1 421 ? 8.190 -15.739 -6.605 1.00 97.25 421 SER A O 1
ATOM 3262 N N . GLU A 1 422 ? 9.002 -14.362 -5.033 1.00 93.50 422 GLU A N 1
ATOM 3263 C CA . GLU A 1 422 ? 9.308 -13.250 -5.935 1.00 93.50 422 GLU A CA 1
ATOM 3264 C C . GLU A 1 422 ? 10.719 -12.691 -5.714 1.00 93.50 422 GLU A C 1
ATOM 3266 O O . GLU A 1 422 ? 11.191 -12.563 -4.587 1.00 93.50 422 GLU A O 1
ATOM 3271 N N . GLY A 1 423 ? 11.351 -12.228 -6.793 1.00 88.19 423 GLY A N 1
ATOM 3272 C CA . GLY A 1 423 ? 12.679 -11.605 -6.766 1.00 88.19 423 GLY A CA 1
ATOM 3273 C C . GLY A 1 423 ? 13.657 -12.387 -7.632 1.00 88.19 423 GLY A C 1
ATOM 3274 O O . GLY A 1 423 ? 14.055 -13.489 -7.284 1.00 88.19 423 GLY A O 1
ATOM 3275 N N . GLY A 1 424 ? 14.018 -11.831 -8.791 1.00 83.88 424 GLY A N 1
ATOM 3276 C CA . GLY A 1 424 ? 14.958 -12.475 -9.717 1.00 83.88 424 GLY A CA 1
ATOM 3277 C C . GLY A 1 424 ? 14.393 -13.608 -10.584 1.00 83.88 424 GLY A C 1
ATOM 3278 O O . GLY A 1 424 ? 15.142 -14.175 -11.373 1.00 83.88 424 GLY A O 1
ATOM 3279 N N . VAL A 1 425 ? 13.096 -13.927 -10.513 1.00 90.69 425 VAL A N 1
ATOM 3280 C CA . VAL A 1 425 ? 12.462 -14.908 -11.417 1.00 90.69 425 VAL A CA 1
ATOM 3281 C C . VAL A 1 425 ? 12.274 -14.280 -12.803 1.00 90.69 425 VAL A C 1
ATOM 3283 O O . VAL A 1 425 ? 11.622 -13.239 -12.941 1.00 90.69 425 VAL A O 1
ATOM 3286 N N . MET A 1 426 ? 12.908 -14.860 -13.824 1.00 87.88 426 MET A N 1
ATOM 3287 C CA . MET A 1 426 ? 13.164 -14.165 -15.093 1.00 87.88 426 MET A CA 1
ATOM 3288 C C . MET A 1 426 ? 12.559 -14.850 -16.323 1.00 87.88 426 MET A C 1
ATOM 3290 O O . MET A 1 426 ? 12.330 -14.158 -17.315 1.00 87.88 426 MET A O 1
ATOM 3294 N N . ASP A 1 427 ? 12.301 -16.149 -16.254 1.00 92.56 427 ASP A N 1
ATOM 3295 C CA . ASP A 1 427 ? 11.796 -17.005 -17.331 1.00 92.56 427 ASP A CA 1
ATOM 3296 C C . ASP A 1 427 ? 11.178 -18.285 -16.737 1.00 92.56 427 ASP A C 1
ATOM 3298 O O . ASP A 1 427 ? 11.055 -18.417 -15.512 1.00 92.56 427 ASP A O 1
ATOM 3302 N N . SER A 1 428 ? 10.756 -19.200 -17.612 1.00 94.75 428 SER A N 1
ATOM 3303 C CA . SER A 1 428 ? 10.178 -20.505 -17.278 1.00 94.75 428 SER A CA 1
ATOM 3304 C C . SER A 1 428 ? 11.132 -21.399 -16.480 1.00 94.75 428 SER A C 1
ATOM 3306 O O . SER A 1 428 ? 10.697 -22.027 -15.515 1.00 94.75 428 SER A O 1
ATOM 3308 N N . PHE A 1 429 ? 12.434 -21.398 -16.789 1.00 94.06 429 PHE A N 1
ATOM 3309 C CA . PHE A 1 429 ? 13.435 -22.174 -16.048 1.00 94.06 429 PHE A CA 1
ATOM 3310 C C . PHE A 1 429 ? 13.559 -21.700 -14.593 1.00 94.06 429 PHE A C 1
ATOM 3312 O O . PHE A 1 429 ? 13.430 -22.502 -13.666 1.00 94.06 429 PHE A O 1
ATOM 3319 N N . HIS A 1 430 ? 13.715 -20.390 -14.360 1.00 93.69 430 HIS A N 1
ATOM 3320 C CA . HIS A 1 430 ? 13.759 -19.844 -12.995 1.00 93.69 430 HIS A CA 1
ATOM 3321 C C . HIS A 1 430 ? 12.454 -20.105 -12.233 1.00 93.69 430 HIS A C 1
ATOM 3323 O O . HIS A 1 430 ? 12.479 -20.368 -11.028 1.00 93.69 430 HIS A O 1
ATOM 3329 N N . ALA A 1 431 ? 11.310 -20.004 -12.917 1.00 95.94 431 ALA A N 1
ATOM 3330 C CA . ALA A 1 431 ? 10.002 -20.280 -12.333 1.00 95.94 431 ALA A CA 1
ATOM 3331 C C . ALA A 1 431 ? 9.897 -21.735 -11.859 1.00 95.94 431 ALA A C 1
ATOM 3333 O O . ALA A 1 431 ? 9.561 -21.975 -10.697 1.00 95.94 431 ALA A O 1
ATOM 3334 N N . MET A 1 432 ? 10.260 -22.685 -12.724 1.00 95.81 432 MET A N 1
ATOM 3335 C CA . MET A 1 432 ? 10.272 -24.112 -12.409 1.00 95.81 432 MET A CA 1
ATOM 3336 C C . MET A 1 432 ? 11.227 -24.424 -11.251 1.00 95.81 432 MET A C 1
ATOM 3338 O O . MET A 1 432 ? 10.829 -25.063 -10.278 1.00 95.81 432 MET A O 1
ATOM 3342 N N . LEU A 1 433 ? 12.455 -23.896 -11.296 1.00 94.75 433 LEU A N 1
ATOM 3343 C CA . LEU A 1 433 ? 13.450 -24.058 -10.232 1.00 94.75 433 LEU A CA 1
ATOM 3344 C C . LEU A 1 433 ? 12.927 -23.561 -8.873 1.00 94.75 433 LEU A C 1
ATOM 3346 O O . LEU A 1 433 ? 13.093 -24.221 -7.848 1.00 94.75 433 LEU A O 1
ATOM 3350 N N . THR A 1 434 ? 12.238 -22.419 -8.862 1.00 96.12 434 THR A N 1
ATOM 3351 C CA . THR A 1 434 ? 11.658 -21.840 -7.640 1.00 96.12 434 THR A CA 1
ATOM 3352 C C . THR A 1 434 ? 10.522 -22.702 -7.078 1.00 96.12 434 THR A C 1
ATOM 3354 O O . THR A 1 434 ? 10.424 -22.872 -5.862 1.00 96.12 434 THR A O 1
ATOM 3357 N N . MET A 1 435 ? 9.684 -23.297 -7.932 1.00 97.00 435 MET A N 1
ATOM 3358 C CA . MET A 1 435 ? 8.642 -24.233 -7.488 1.00 97.00 435 MET A CA 1
ATOM 3359 C C . MET A 1 435 ? 9.233 -25.532 -6.936 1.00 97.00 435 MET A C 1
ATOM 3361 O O . MET A 1 435 ? 8.847 -25.973 -5.851 1.00 97.00 435 MET A O 1
ATOM 3365 N N . LEU A 1 436 ? 10.240 -26.096 -7.613 1.00 94.81 436 LEU A N 1
ATOM 3366 C CA . LEU A 1 436 ? 10.982 -27.264 -7.126 1.00 94.81 436 LEU A CA 1
ATOM 3367 C C . LEU A 1 436 ? 11.611 -27.011 -5.747 1.00 94.81 436 LEU A C 1
ATOM 3369 O O . LEU A 1 436 ? 11.764 -27.950 -4.967 1.00 94.81 436 LEU A O 1
ATOM 3373 N N . ALA A 1 437 ? 11.956 -25.760 -5.426 1.00 94.94 437 ALA A N 1
ATOM 3374 C CA . ALA A 1 437 ? 12.492 -25.371 -4.123 1.00 94.94 437 ALA A CA 1
ATOM 3375 C C . ALA A 1 437 ? 11.434 -25.328 -3.005 1.00 94.94 437 ALA A C 1
ATOM 3377 O O . ALA A 1 437 ? 11.798 -25.375 -1.831 1.00 94.94 437 ALA A O 1
ATOM 3378 N N . GLY A 1 438 ? 10.142 -25.258 -3.349 1.00 95.56 438 GLY A N 1
ATOM 3379 C CA . GLY A 1 438 ? 9.031 -25.303 -2.392 1.00 95.56 438 GLY A CA 1
ATOM 3380 C C . GLY A 1 438 ? 7.925 -24.267 -2.602 1.00 95.56 438 GLY A C 1
ATOM 3381 O O . GLY A 1 438 ? 6.940 -24.298 -1.860 1.00 95.56 438 GLY A O 1
ATOM 3382 N N . ALA A 1 439 ? 8.049 -23.358 -3.576 1.00 97.88 439 ALA A N 1
ATOM 3383 C CA . ALA A 1 439 ? 7.012 -22.364 -3.854 1.00 97.88 439 ALA A CA 1
ATOM 3384 C C . ALA A 1 439 ? 5.779 -23.013 -4.496 1.00 97.88 439 ALA A C 1
ATOM 3386 O O . ALA A 1 439 ? 5.914 -23.819 -5.414 1.00 97.88 439 ALA A O 1
ATOM 3387 N N . ASP A 1 440 ? 4.578 -22.622 -4.062 1.00 98.06 440 ASP A N 1
ATOM 3388 C CA . ASP A 1 440 ? 3.350 -22.978 -4.781 1.00 98.06 440 ASP A CA 1
ATOM 3389 C C . ASP A 1 440 ? 3.198 -22.101 -6.034 1.00 98.06 440 ASP A C 1
ATOM 3391 O O . ASP A 1 440 ? 2.765 -22.572 -7.080 1.00 98.06 440 ASP A O 1
ATOM 3395 N N . PHE A 1 441 ? 3.582 -20.827 -5.949 1.00 98.31 441 PHE A N 1
ATOM 3396 C CA . PHE A 1 441 ? 3.452 -19.861 -7.040 1.00 98.31 441 PHE A CA 1
ATOM 3397 C C . PHE A 1 441 ? 4.690 -18.971 -7.138 1.00 98.31 441 PHE A C 1
ATOM 3399 O O . PHE A 1 441 ? 5.408 -18.767 -6.157 1.00 98.31 441 PHE A O 1
ATOM 3406 N N . VAL A 1 442 ? 4.927 -18.386 -8.310 1.00 97.75 442 VAL A N 1
ATOM 3407 C CA . VAL A 1 442 ? 6.070 -17.489 -8.541 1.00 97.75 442 VAL A CA 1
ATOM 3408 C C . VAL A 1 442 ? 5.617 -16.142 -9.081 1.00 97.75 442 VAL A C 1
ATOM 3410 O O . VAL A 1 442 ? 4.719 -16.075 -9.914 1.00 97.75 442 VAL A O 1
ATOM 3413 N N . GLY A 1 443 ? 6.237 -15.050 -8.639 1.00 96.06 443 GLY A N 1
ATOM 3414 C CA . GLY A 1 443 ? 5.902 -13.705 -9.110 1.00 96.06 443 GLY A CA 1
ATOM 3415 C C . GLY A 1 443 ? 6.918 -13.136 -10.098 1.00 96.06 443 GLY A C 1
ATOM 3416 O O . GLY A 1 443 ? 8.120 -13.097 -9.824 1.00 96.06 443 GLY A O 1
ATOM 3417 N N . MET A 1 444 ? 6.429 -12.604 -11.224 1.00 93.75 444 MET A N 1
ATOM 3418 C CA . MET A 1 444 ? 7.241 -11.940 -12.250 1.00 93.75 444 MET A CA 1
ATOM 3419 C C . MET A 1 444 ? 6.813 -10.483 -12.462 1.00 93.75 444 MET A C 1
ATOM 3421 O O . MET A 1 444 ? 5.839 -10.194 -13.152 1.00 93.75 444 MET A O 1
ATOM 3425 N N . GLY A 1 445 ? 7.586 -9.538 -11.917 1.00 91.50 445 GLY A N 1
ATOM 3426 C CA . GLY A 1 445 ? 7.327 -8.102 -12.091 1.00 91.50 445 GLY A CA 1
ATOM 3427 C C . GLY A 1 445 ? 8.023 -7.478 -13.296 1.00 91.50 445 GLY A C 1
ATOM 3428 O O . GLY A 1 445 ? 7.396 -6.890 -14.166 1.00 91.50 445 GLY A O 1
ATOM 3429 N N . MET A 1 446 ? 9.352 -7.577 -13.373 1.00 89.62 446 MET A N 1
ATOM 3430 C CA . MET A 1 446 ? 10.107 -6.857 -14.410 1.00 89.62 446 MET A CA 1
ATOM 3431 C C . MET A 1 446 ? 9.801 -7.342 -15.831 1.00 89.62 446 MET A C 1
ATOM 3433 O O . MET A 1 446 ? 9.821 -6.542 -16.764 1.00 89.62 446 MET A O 1
ATOM 3437 N N . ARG A 1 447 ? 9.494 -8.633 -16.001 1.00 90.88 447 ARG A N 1
ATOM 3438 C CA . ARG A 1 447 ? 9.203 -9.220 -17.315 1.00 90.88 447 ARG A CA 1
ATOM 3439 C C . ARG A 1 447 ? 7.906 -8.697 -17.916 1.00 90.88 447 ARG A C 1
ATOM 3441 O O . ARG A 1 447 ? 7.888 -8.387 -19.102 1.00 90.88 447 ARG A O 1
ATOM 3448 N N . THR A 1 448 ? 6.875 -8.467 -17.102 1.00 93.81 448 THR A N 1
ATOM 3449 C CA . THR A 1 448 ? 5.644 -7.828 -17.590 1.00 93.81 448 THR A CA 1
ATOM 3450 C C . THR A 1 448 ? 5.919 -6.399 -18.065 1.00 93.81 448 THR A C 1
ATOM 3452 O O . THR A 1 448 ? 5.402 -5.996 -19.101 1.00 93.81 448 THR A O 1
ATOM 3455 N N . LEU A 1 449 ? 6.817 -5.658 -17.402 1.00 95.06 449 LEU A N 1
ATOM 3456 C CA . LEU A 1 449 ? 7.216 -4.311 -17.835 1.00 95.06 449 LEU A CA 1
ATOM 3457 C C . LEU A 1 449 ? 8.101 -4.300 -19.093 1.00 95.06 449 LEU A C 1
ATOM 3459 O O . LEU A 1 449 ? 8.074 -3.319 -19.835 1.00 95.06 449 LEU A O 1
ATOM 3463 N N . HIS A 1 450 ? 8.880 -5.353 -19.358 1.00 93.62 450 HIS A N 1
ATOM 3464 C CA . HIS A 1 450 ? 9.652 -5.475 -20.604 1.00 93.62 450 HIS A CA 1
ATOM 3465 C C . HIS A 1 450 ? 8.737 -5.591 -21.825 1.00 93.62 450 HIS A C 1
ATOM 3467 O O . HIS A 1 450 ? 9.009 -4.957 -22.841 1.00 93.62 450 HIS A O 1
ATOM 3473 N N . VAL A 1 451 ? 7.613 -6.304 -21.700 1.00 95.50 451 VAL A N 1
ATOM 3474 C CA . VAL A 1 451 ? 6.580 -6.366 -22.751 1.00 95.50 451 VAL A CA 1
ATOM 3475 C C . VAL A 1 451 ? 6.002 -4.979 -23.060 1.00 95.50 451 VAL A C 1
ATOM 3477 O O . VAL A 1 451 ? 5.663 -4.695 -24.204 1.00 95.50 451 VAL A O 1
ATOM 3480 N N . LEU A 1 452 ? 5.954 -4.085 -22.065 1.00 95.81 452 LEU A N 1
ATOM 3481 C CA . LEU A 1 452 ? 5.535 -2.686 -22.234 1.00 95.81 452 LEU A CA 1
ATOM 3482 C C . LEU A 1 452 ? 6.646 -1.770 -22.791 1.00 95.81 452 LEU A C 1
ATOM 3484 O O . LEU A 1 452 ? 6.420 -0.576 -22.976 1.00 95.81 452 LEU A O 1
ATOM 3488 N N . GLY A 1 453 ? 7.853 -2.298 -23.022 1.00 92.56 453 GLY A N 1
ATOM 3489 C CA . GLY A 1 453 ? 8.996 -1.572 -23.584 1.00 92.56 453 GLY A CA 1
ATOM 3490 C C . GLY A 1 453 ? 10.085 -1.171 -22.585 1.00 92.56 453 GLY A C 1
ATOM 3491 O O . GLY A 1 453 ? 11.047 -0.512 -22.971 1.00 92.56 453 GLY A O 1
ATOM 3492 N N . CYS A 1 454 ? 9.995 -1.546 -21.304 1.00 93.00 454 CYS A N 1
ATOM 3493 C CA . CYS A 1 454 ? 11.041 -1.211 -20.334 1.00 93.00 454 CYS A CA 1
ATOM 3494 C C . CYS A 1 454 ? 12.398 -1.800 -20.756 1.00 93.00 454 CYS A C 1
ATOM 3496 O O . CYS A 1 454 ? 12.528 -3.006 -20.936 1.00 93.00 454 CYS A O 1
ATOM 3498 N N . THR A 1 455 ? 13.421 -0.947 -20.837 1.00 90.00 455 THR A N 1
ATOM 3499 C CA . THR A 1 455 ? 14.812 -1.335 -21.133 1.00 90.00 455 THR A CA 1
ATOM 3500 C C . THR A 1 455 ? 15.749 -1.109 -19.943 1.00 90.00 455 THR A C 1
ATOM 3502 O O . THR A 1 455 ? 16.951 -0.952 -20.126 1.00 90.00 455 THR A O 1
ATOM 3505 N N . LEU A 1 456 ? 15.199 -1.024 -18.724 1.00 88.06 456 LEU A N 1
ATOM 3506 C CA . LEU A 1 456 ? 15.955 -0.832 -17.479 1.00 88.06 456 LEU A CA 1
ATOM 3507 C C . LEU A 1 456 ? 16.832 0.438 -17.441 1.00 88.06 456 LEU A C 1
ATOM 3509 O O . LEU A 1 456 ? 17.939 0.422 -16.916 1.00 88.06 456 LEU A O 1
ATOM 3513 N N . CYS A 1 457 ? 16.310 1.582 -17.896 1.00 87.50 457 CYS A N 1
ATOM 3514 C CA . CYS A 1 457 ? 17.020 2.872 -17.820 1.00 87.50 457 CYS A CA 1
ATOM 3515 C C . CYS A 1 457 ? 17.099 3.490 -16.405 1.00 87.50 457 CYS A C 1
ATOM 3517 O O . CYS A 1 457 ? 17.622 4.587 -16.243 1.00 87.50 457 CYS A O 1
ATOM 3519 N N . GLN A 1 458 ? 16.514 2.837 -15.390 1.00 87.88 458 GLN A N 1
ATOM 3520 C CA . GLN A 1 458 ? 16.586 3.202 -13.962 1.00 87.88 458 GLN A CA 1
ATOM 3521 C C . GLN A 1 458 ? 16.116 4.628 -13.594 1.00 87.88 458 GLN A C 1
ATOM 3523 O O . GLN A 1 458 ? 16.386 5.119 -12.497 1.00 87.88 458 GLN A O 1
ATOM 3528 N N . ARG A 1 459 ? 15.301 5.265 -14.447 1.00 87.38 459 ARG A N 1
ATOM 3529 C CA . ARG A 1 459 ? 14.699 6.596 -14.211 1.00 87.38 459 ARG A CA 1
ATOM 3530 C C . ARG A 1 459 ? 13.214 6.561 -13.822 1.00 87.38 459 ARG A C 1
ATOM 3532 O O . ARG A 1 459 ? 12.483 7.523 -14.025 1.00 87.38 459 ARG A O 1
ATOM 3539 N N . CYS A 1 460 ? 12.725 5.467 -13.244 1.00 91.62 460 CYS A N 1
ATOM 3540 C CA . CYS A 1 460 ? 11.302 5.322 -12.904 1.00 91.62 460 CYS A CA 1
ATOM 3541 C C . CYS A 1 460 ? 10.815 6.341 -11.860 1.00 91.62 460 CYS A C 1
ATOM 3543 O O . CYS A 1 460 ? 9.635 6.703 -11.834 1.00 91.62 460 CYS A O 1
ATOM 3545 N N . HIS A 1 461 ? 11.721 6.794 -10.996 1.00 90.06 461 HIS A N 1
ATOM 3546 C CA . HIS A 1 461 ? 11.444 7.733 -9.915 1.00 90.06 461 HIS A CA 1
ATOM 3547 C C . HIS A 1 461 ? 11.188 9.166 -10.413 1.00 90.06 461 HIS A C 1
ATOM 3549 O O . HIS A 1 461 ? 10.534 9.923 -9.705 1.00 90.06 461 HIS A O 1
ATOM 3555 N N . THR A 1 462 ? 11.642 9.531 -11.620 1.00 87.44 462 THR A N 1
ATOM 3556 C CA . THR A 1 462 ? 11.549 10.912 -12.135 1.00 87.44 462 THR A CA 1
ATOM 3557 C C . THR A 1 462 ? 10.173 11.266 -12.695 1.00 87.44 462 THR A C 1
ATOM 3559 O O . THR A 1 462 ? 9.870 12.437 -12.892 1.00 87.44 462 THR A O 1
ATOM 3562 N N . GLY A 1 463 ? 9.342 10.262 -12.999 1.00 88.88 463 GLY A N 1
ATOM 3563 C CA . GLY A 1 463 ? 8.073 10.476 -13.697 1.00 88.88 463 GLY A CA 1
ATOM 3564 C C . GLY A 1 463 ? 8.233 10.759 -15.195 1.00 88.88 463 GLY A C 1
ATOM 3565 O O . GLY A 1 463 ? 7.262 11.145 -15.836 1.00 88.88 463 GLY A O 1
ATOM 3566 N N . GLN A 1 464 ? 9.420 10.535 -15.772 1.00 88.31 464 GLN A N 1
ATOM 3567 C CA . GLN A 1 464 ? 9.749 10.847 -17.172 1.00 88.31 464 GLN A CA 1
ATOM 3568 C C . GLN A 1 464 ? 10.110 9.604 -18.004 1.00 88.31 464 GLN A C 1
ATOM 3570 O O . GLN A 1 464 ? 10.888 9.684 -18.950 1.00 88.31 464 GLN A O 1
ATOM 3575 N N . CYS A 1 465 ? 9.582 8.426 -17.671 1.00 91.56 465 CYS A N 1
ATOM 3576 C CA . CYS A 1 465 ? 9.770 7.232 -18.495 1.00 91.56 465 CYS A CA 1
ATOM 3577 C C . CYS A 1 465 ? 9.284 7.467 -19.935 1.00 91.56 465 CYS A C 1
ATOM 3579 O O . CYS A 1 465 ? 8.085 7.620 -20.168 1.00 91.56 465 CYS A O 1
ATOM 3581 N N . ALA A 1 466 ? 10.205 7.423 -20.902 1.00 90.06 466 ALA A N 1
ATOM 3582 C CA . ALA A 1 466 ? 9.876 7.635 -22.311 1.00 90.06 466 ALA A CA 1
ATOM 3583 C C . ALA A 1 466 ? 8.913 6.574 -22.871 1.00 90.06 466 ALA A C 1
ATOM 3585 O O . ALA A 1 466 ? 8.167 6.855 -23.802 1.00 90.06 466 ALA A O 1
ATOM 3586 N N . TRP A 1 467 ? 8.874 5.373 -22.302 1.00 93.19 467 TRP A N 1
ATOM 3587 C CA . TRP A 1 467 ? 7.918 4.337 -22.704 1.00 93.19 467 TRP A CA 1
ATOM 3588 C C . TRP A 1 467 ? 6.509 4.544 -22.131 1.00 93.19 467 TRP A C 1
ATOM 3590 O O . TRP A 1 467 ? 5.602 3.811 -22.492 1.00 93.19 467 TRP A O 1
ATOM 3600 N N . GLY A 1 468 ? 6.303 5.522 -21.240 1.00 93.06 468 GLY A N 1
ATOM 3601 C CA . GLY A 1 468 ? 5.001 5.756 -20.607 1.00 93.06 468 GLY A CA 1
ATOM 3602 C C . GLY A 1 468 ? 4.664 4.781 -19.473 1.00 93.06 468 GLY A C 1
ATOM 3603 O O . GLY A 1 468 ? 3.572 4.840 -18.924 1.00 93.06 468 GLY A O 1
ATOM 3604 N N . ILE A 1 469 ? 5.590 3.900 -19.071 1.00 96.12 469 ILE A N 1
ATOM 3605 C CA . ILE A 1 469 ? 5.335 2.867 -18.047 1.00 96.12 469 ILE A CA 1
ATOM 3606 C C . ILE A 1 469 ? 5.233 3.485 -16.655 1.00 96.12 469 ILE A C 1
ATOM 3608 O O . ILE A 1 469 ? 4.290 3.231 -15.917 1.00 96.12 469 ILE A O 1
ATOM 3612 N N . THR A 1 470 ? 6.210 4.311 -16.284 1.00 94.62 470 THR A N 1
ATOM 3613 C CA . THR A 1 470 ? 6.281 4.969 -14.968 1.00 94.62 470 THR A CA 1
ATOM 3614 C C . THR A 1 470 ? 6.142 6.487 -15.078 1.00 94.62 470 THR A C 1
ATOM 3616 O O . THR A 1 470 ? 6.623 7.235 -14.222 1.00 94.62 470 THR A O 1
ATOM 3619 N N . SER A 1 471 ? 5.466 6.930 -16.145 1.00 91.56 471 SER A N 1
ATOM 3620 C CA . SER A 1 471 ? 5.143 8.321 -16.452 1.00 91.56 471 SER A CA 1
ATOM 3621 C C . SER A 1 471 ? 3.691 8.441 -16.904 1.00 91.56 471 SER A C 1
ATOM 3623 O O . SER A 1 471 ? 3.285 7.798 -17.866 1.00 91.56 471 SER A O 1
ATOM 3625 N N . ARG A 1 472 ? 2.910 9.264 -16.206 1.00 91.00 472 ARG A N 1
ATOM 3626 C CA . ARG A 1 472 ? 1.475 9.442 -16.463 1.00 91.00 472 ARG A CA 1
ATOM 3627 C C . ARG A 1 472 ? 1.160 10.376 -17.648 1.00 91.00 472 ARG A C 1
ATOM 3629 O O . ARG A 1 472 ? 0.311 9.991 -18.447 1.00 91.00 472 ARG A O 1
ATOM 3636 N N . PRO A 1 473 ? 1.869 11.506 -17.866 1.00 88.94 473 PRO A N 1
ATOM 3637 C CA . PRO A 1 473 ? 1.650 12.352 -19.048 1.00 88.94 473 PRO A CA 1
ATOM 3638 C C . PRO A 1 473 ? 1.847 11.636 -20.393 1.00 88.94 473 PRO A C 1
ATOM 3640 O O . PRO A 1 473 ? 1.268 12.052 -21.398 1.00 88.94 473 PRO A O 1
ATOM 3643 N N . TYR A 1 474 ? 2.669 10.579 -20.402 1.00 89.56 474 TYR A N 1
ATOM 3644 C CA . TYR A 1 474 ? 3.046 9.804 -21.588 1.00 89.56 474 TYR A CA 1
ATOM 3645 C C . TYR A 1 474 ? 2.481 8.374 -21.590 1.00 89.56 474 TYR A C 1
ATOM 3647 O O . TYR A 1 474 ? 2.891 7.563 -22.422 1.00 89.56 474 TYR A O 1
ATOM 3655 N N . GLY A 1 475 ? 1.562 8.045 -20.675 1.00 92.12 475 GLY A N 1
ATOM 3656 C CA . GLY A 1 475 ? 0.999 6.698 -20.531 1.00 92.12 475 GLY A CA 1
ATOM 3657 C C . GLY A 1 475 ? 0.272 6.190 -21.780 1.00 92.12 475 GLY A C 1
ATOM 3658 O O . GLY A 1 475 ? 0.358 5.010 -22.103 1.00 92.12 475 GLY A O 1
ATOM 3659 N N . GLN A 1 476 ? -0.316 7.093 -22.571 1.00 90.69 476 GLN A N 1
ATOM 3660 C CA . GLN A 1 476 ? -0.987 6.817 -23.850 1.00 90.69 476 GLN A CA 1
ATOM 3661 C C . GLN A 1 476 ? -0.092 6.179 -24.925 1.00 90.69 476 GLN A C 1
ATOM 3663 O O . GLN A 1 476 ? -0.597 5.759 -25.962 1.00 90.69 476 GLN A O 1
ATOM 3668 N N . ARG A 1 477 ? 1.229 6.119 -24.705 1.00 91.19 477 ARG A N 1
ATOM 3669 C CA . ARG A 1 477 ? 2.168 5.364 -25.553 1.00 91.19 477 ARG A CA 1
ATOM 3670 C C . ARG A 1 477 ? 1.972 3.846 -25.439 1.00 91.19 477 ARG A C 1
ATOM 3672 O O . ARG A 1 477 ? 2.506 3.115 -26.265 1.00 91.19 477 ARG A O 1
ATOM 3679 N N . ILE A 1 478 ? 1.230 3.391 -24.432 1.00 95.75 478 ILE A N 1
ATOM 3680 C CA . ILE A 1 478 ? 0.890 1.993 -24.181 1.00 95.75 478 ILE A CA 1
ATOM 3681 C C . ILE A 1 478 ? -0.593 1.809 -24.507 1.00 95.75 478 ILE A C 1
ATOM 3683 O O . ILE A 1 478 ? -1.442 2.445 -23.884 1.00 95.75 478 ILE A O 1
ATOM 3687 N N . ASP A 1 479 ? -0.904 0.923 -25.453 1.00 96.31 479 ASP A N 1
ATOM 3688 C CA . ASP A 1 479 ? -2.276 0.462 -25.681 1.00 96.31 479 ASP A CA 1
ATOM 3689 C C . ASP A 1 479 ? -2.585 -0.723 -24.748 1.00 96.31 479 ASP A C 1
ATOM 3691 O O . ASP A 1 479 ? -1.963 -1.782 -24.903 1.00 96.31 479 ASP A O 1
ATOM 3695 N N . PRO A 1 480 ? -3.513 -0.593 -23.780 1.00 97.69 480 PRO A N 1
ATOM 3696 C CA . PRO A 1 480 ? -3.749 -1.633 -22.785 1.00 97.69 480 PRO A CA 1
ATOM 3697 C C . PRO A 1 480 ? -4.287 -2.942 -23.354 1.00 97.69 480 PRO A C 1
ATOM 3699 O O . PRO A 1 480 ? -3.930 -4.009 -22.853 1.00 97.69 480 PRO A O 1
ATOM 3702 N N . ALA A 1 481 ? -5.100 -2.887 -24.413 1.00 96.19 481 ALA A N 1
ATOM 3703 C CA . ALA A 1 481 ? -5.648 -4.083 -25.043 1.00 96.19 481 ALA A CA 1
ATOM 3704 C C . ALA A 1 481 ? -4.519 -4.933 -25.644 1.00 96.19 481 ALA A C 1
ATOM 3706 O O . ALA A 1 481 ? -4.274 -6.042 -25.165 1.00 96.19 481 ALA A O 1
ATOM 3707 N N . THR A 1 482 ? -3.746 -4.357 -26.566 1.00 97.56 482 THR A N 1
ATOM 3708 C CA . THR A 1 482 ? -2.607 -5.022 -27.219 1.00 97.56 482 THR A CA 1
ATOM 3709 C C . THR A 1 482 ? -1.550 -5.460 -26.208 1.00 97.56 482 THR A C 1
ATOM 3711 O O . THR A 1 482 ? -1.041 -6.581 -26.253 1.00 97.56 482 THR A O 1
ATOM 3714 N N . SER A 1 483 ? -1.228 -4.591 -25.249 1.00 98.00 483 SER A N 1
ATOM 3715 C CA . SER A 1 483 ? -0.206 -4.876 -24.239 1.00 98.00 483 SER A CA 1
ATOM 3716 C C . SER A 1 483 ? -0.615 -6.024 -23.320 1.00 98.00 483 SER A C 1
ATOM 3718 O O . SER A 1 483 ? 0.210 -6.881 -23.005 1.00 98.00 483 SER A O 1
ATOM 3720 N N . SER A 1 484 ? -1.889 -6.083 -22.923 1.00 98.50 484 SER A N 1
ATOM 3721 C CA . SER A 1 484 ? -2.404 -7.188 -22.112 1.00 98.50 484 SER A CA 1
ATOM 3722 C C . SER A 1 484 ? -2.363 -8.528 -22.853 1.00 98.50 484 SER A C 1
ATOM 3724 O O . SER A 1 484 ? -2.027 -9.538 -22.238 1.00 98.50 484 SER A O 1
ATOM 3726 N N . ASP A 1 485 ? -2.631 -8.545 -24.165 1.00 98.50 485 ASP A N 1
ATOM 3727 C CA . ASP A 1 485 ? -2.509 -9.752 -24.995 1.00 98.50 485 ASP A CA 1
ATOM 3728 C C . ASP A 1 485 ? -1.062 -10.220 -25.116 1.00 98.50 485 ASP A C 1
ATOM 3730 O O . ASP A 1 485 ? -0.784 -11.413 -25.004 1.00 98.50 485 ASP A O 1
ATOM 3734 N N . ASN A 1 486 ? -0.122 -9.290 -25.279 1.00 98.44 486 ASN A N 1
ATOM 3735 C CA . ASN A 1 486 ? 1.297 -9.623 -25.340 1.00 98.44 486 ASN A CA 1
ATOM 3736 C C . ASN A 1 486 ? 1.814 -10.178 -24.004 1.00 98.44 486 ASN A C 1
ATOM 3738 O O . ASN A 1 486 ? 2.556 -11.160 -24.005 1.00 98.44 486 ASN A O 1
ATOM 3742 N N . ILE A 1 487 ? 1.391 -9.604 -22.869 1.00 98.56 487 ILE A N 1
ATOM 3743 C CA . ILE A 1 487 ? 1.719 -10.147 -21.541 1.00 98.56 487 ILE A CA 1
ATOM 3744 C C . ILE A 1 487 ? 1.120 -11.548 -21.398 1.00 98.56 487 ILE A C 1
ATOM 3746 O O . ILE A 1 487 ? 1.828 -12.470 -21.000 1.00 98.56 487 ILE A O 1
ATOM 3750 N N . ALA A 1 488 ? -0.157 -11.727 -21.745 1.00 98.44 488 ALA A N 1
ATOM 3751 C CA . ALA A 1 488 ? -0.817 -13.025 -21.656 1.00 98.44 488 ALA A CA 1
ATOM 3752 C C . ALA A 1 488 ? -0.120 -14.083 -22.524 1.00 98.44 488 ALA A C 1
ATOM 3754 O O . ALA A 1 488 ? 0.085 -15.200 -22.059 1.00 98.44 488 ALA A O 1
ATOM 3755 N N . ARG A 1 489 ? 0.299 -13.730 -23.745 1.00 98.50 489 ARG A N 1
ATOM 3756 C CA . ARG A 1 489 ? 1.043 -14.629 -24.636 1.00 98.50 489 ARG A CA 1
ATOM 3757 C C . ARG A 1 489 ? 2.385 -15.045 -24.033 1.00 98.50 489 ARG A C 1
ATOM 3759 O O . ARG A 1 489 ? 2.659 -16.232 -24.000 1.00 98.50 489 ARG A O 1
ATOM 3766 N N . MET A 1 490 ? 3.166 -14.101 -23.502 1.00 98.06 490 MET A N 1
ATOM 3767 C CA . MET A 1 490 ? 4.453 -14.400 -22.854 1.00 98.06 490 MET A CA 1
ATOM 3768 C C . MET A 1 490 ? 4.295 -15.332 -21.644 1.00 98.06 490 MET A C 1
ATOM 3770 O O . MET A 1 490 ? 5.083 -16.251 -21.455 1.00 98.06 490 MET A O 1
ATOM 3774 N N . ILE A 1 491 ? 3.281 -15.103 -20.803 1.00 98.06 491 ILE A N 1
ATOM 3775 C CA . ILE A 1 491 ? 3.038 -15.979 -19.648 1.00 98.06 491 ILE A CA 1
ATOM 3776 C C . ILE A 1 491 ? 2.594 -17.367 -20.102 1.00 98.06 491 ILE A C 1
ATOM 3778 O O . ILE A 1 491 ? 3.058 -18.344 -19.530 1.00 98.06 491 ILE A O 1
ATOM 3782 N N . LYS A 1 492 ? 1.740 -17.466 -21.129 1.00 97.12 492 LYS A N 1
ATOM 3783 C CA . LYS A 1 492 ? 1.339 -18.758 -21.698 1.00 97.12 492 LYS A CA 1
ATOM 3784 C C . LYS A 1 492 ? 2.542 -19.534 -22.229 1.00 97.12 492 LYS A C 1
ATOM 3786 O O . LYS A 1 492 ? 2.702 -20.674 -21.839 1.00 97.12 492 LYS A O 1
ATOM 3791 N N . THR A 1 493 ? 3.439 -18.899 -22.986 1.00 97.06 493 THR A N 1
ATOM 3792 C CA . THR A 1 493 ? 4.644 -19.584 -23.486 1.00 97.06 493 THR A CA 1
ATOM 3793 C C . THR A 1 493 ? 5.541 -20.075 -22.351 1.00 97.06 493 THR A C 1
ATOM 3795 O O . THR A 1 493 ? 5.994 -21.208 -22.384 1.00 97.06 493 THR A O 1
ATOM 3798 N N . PHE A 1 494 ? 5.750 -19.267 -21.304 1.00 97.25 494 PHE A N 1
ATOM 3799 C CA . PHE A 1 494 ? 6.516 -19.729 -20.140 1.00 97.25 494 PHE A CA 1
ATOM 3800 C C . PHE A 1 494 ? 5.812 -20.848 -19.378 1.00 97.25 494 PHE A C 1
ATOM 3802 O O . PHE A 1 494 ? 6.470 -21.713 -18.814 1.00 97.25 494 PHE A O 1
ATOM 3809 N N . HIS A 1 495 ? 4.485 -20.814 -19.328 1.00 95.88 495 HIS A N 1
ATOM 3810 C CA . HIS A 1 495 ? 3.706 -21.862 -18.700 1.00 95.88 495 HIS A CA 1
ATOM 3811 C C . HIS A 1 495 ? 3.833 -23.177 -19.476 1.00 95.88 495 HIS A C 1
ATOM 3813 O O . HIS A 1 495 ? 4.152 -24.186 -18.861 1.00 95.88 495 HIS A O 1
ATOM 3819 N N . ASP A 1 496 ? 3.685 -23.143 -20.801 1.00 94.19 496 ASP A N 1
ATOM 3820 C CA . ASP A 1 496 ? 3.829 -24.313 -21.672 1.00 94.19 496 ASP A CA 1
ATOM 3821 C C . ASP A 1 496 ? 5.245 -24.921 -21.553 1.00 94.19 496 ASP A C 1
ATOM 3823 O O . ASP A 1 496 ? 5.383 -26.136 -21.408 1.00 94.19 496 ASP A O 1
ATOM 3827 N N . ASP A 1 497 ? 6.296 -24.087 -21.495 1.00 94.56 497 ASP A N 1
ATOM 3828 C CA . ASP A 1 497 ? 7.670 -24.543 -21.220 1.00 94.56 497 ASP A CA 1
ATOM 3829 C C . ASP A 1 497 ? 7.768 -25.288 -19.876 1.00 94.56 497 ASP A C 1
ATOM 3831 O O . ASP A 1 497 ? 8.434 -26.319 -19.775 1.00 94.56 497 ASP A O 1
ATOM 3835 N N . MET A 1 498 ? 7.117 -24.771 -18.826 1.00 94.56 498 MET A N 1
ATOM 3836 C CA . MET A 1 498 ? 7.112 -25.399 -17.501 1.00 94.56 498 MET A CA 1
ATOM 3837 C C . MET A 1 498 ? 6.339 -26.721 -17.492 1.00 94.56 498 MET A C 1
ATOM 3839 O O . MET A 1 498 ? 6.788 -27.664 -16.843 1.00 94.56 498 MET A O 1
ATOM 3843 N N . GLU A 1 499 ? 5.208 -26.813 -18.200 1.00 92.38 499 GLU A N 1
ATOM 3844 C CA . GLU A 1 499 ? 4.452 -28.066 -18.354 1.00 92.38 499 GLU A CA 1
ATOM 3845 C C . GLU A 1 499 ? 5.308 -29.120 -19.084 1.00 92.38 499 GLU A C 1
ATOM 3847 O O . GLU A 1 499 ? 5.404 -30.264 -18.632 1.00 92.38 499 GLU A O 1
ATOM 3852 N N . GLY A 1 500 ? 6.030 -28.715 -20.137 1.00 89.25 500 GLY A N 1
ATOM 3853 C CA . GLY A 1 500 ? 7.001 -29.561 -20.838 1.00 89.25 500 GLY A CA 1
ATOM 3854 C C . GLY A 1 500 ? 8.148 -30.032 -19.936 1.00 89.25 500 GLY A C 1
ATOM 3855 O O . GLY A 1 500 ? 8.456 -31.225 -19.900 1.00 89.25 500 GLY A O 1
ATOM 3856 N N . MET A 1 501 ? 8.741 -29.129 -19.143 1.00 90.19 501 MET A N 1
ATOM 3857 C CA . MET A 1 501 ? 9.764 -29.489 -18.150 1.00 90.19 501 MET A CA 1
ATOM 3858 C C . MET A 1 501 ? 9.218 -30.470 -17.106 1.00 90.19 501 MET A C 1
ATOM 3860 O O . MET A 1 501 ? 9.857 -31.478 -16.822 1.00 90.19 501 MET A O 1
ATOM 3864 N N . ALA A 1 502 ? 8.035 -30.212 -16.543 1.00 90.19 502 ALA A N 1
ATOM 3865 C CA . ALA A 1 502 ? 7.418 -31.077 -15.538 1.00 90.19 502 ALA A CA 1
ATOM 3866 C C . ALA A 1 502 ? 7.145 -32.486 -16.088 1.00 90.19 502 ALA A C 1
ATOM 3868 O O . ALA A 1 502 ? 7.462 -33.482 -15.432 1.00 90.19 502 ALA A O 1
ATOM 3869 N N . ALA A 1 503 ? 6.630 -32.587 -17.313 1.00 86.38 503 ALA A N 1
ATOM 3870 C CA . ALA A 1 503 ? 6.431 -33.867 -17.981 1.00 86.38 503 ALA A CA 1
ATOM 3871 C C . ALA A 1 503 ? 7.757 -34.604 -18.236 1.00 86.38 503 ALA A C 1
ATOM 3873 O O . ALA A 1 503 ? 7.845 -35.797 -17.951 1.00 86.38 503 ALA A O 1
ATOM 3874 N N . GLY A 1 504 ? 8.810 -33.892 -18.658 1.00 83.81 504 GLY A N 1
ATOM 3875 C CA . GLY A 1 504 ? 10.169 -34.435 -18.800 1.00 83.81 504 GLY A CA 1
ATOM 3876 C C . GLY A 1 504 ? 10.813 -34.890 -17.482 1.00 83.81 504 GLY A C 1
ATOM 3877 O O . GLY A 1 504 ? 11.783 -35.643 -17.495 1.00 83.81 504 GLY A O 1
ATOM 3878 N N . LEU A 1 505 ? 10.257 -34.486 -16.336 1.00 84.94 505 LEU A N 1
ATOM 3879 C CA . LEU A 1 505 ? 10.611 -34.987 -15.002 1.00 84.94 505 LEU A CA 1
ATOM 3880 C C . LEU A 1 505 ? 9.706 -36.139 -14.530 1.00 84.94 505 LEU A C 1
ATOM 3882 O O . LEU A 1 505 ? 9.917 -36.687 -13.443 1.00 84.94 505 LEU A O 1
ATOM 3886 N N . GLY A 1 506 ? 8.689 -36.509 -15.306 1.00 82.44 506 GLY A N 1
ATOM 3887 C CA . GLY A 1 506 ? 7.689 -37.521 -14.956 1.00 82.44 506 GLY A CA 1
ATOM 3888 C C . GLY A 1 506 ? 6.601 -37.025 -14.002 1.00 82.44 506 GLY A C 1
ATOM 3889 O O . GLY A 1 506 ? 5.850 -37.835 -13.459 1.00 82.44 506 GLY A O 1
ATOM 3890 N N . MET A 1 507 ? 6.490 -35.714 -13.786 1.00 86.12 507 MET A N 1
ATOM 3891 C CA . MET A 1 507 ? 5.506 -35.103 -12.887 1.00 86.12 507 MET A CA 1
ATOM 3892 C C . MET A 1 507 ? 4.147 -34.973 -13.591 1.00 86.12 507 MET A C 1
ATOM 3894 O O . MET A 1 507 ? 4.074 -34.603 -14.763 1.00 86.12 507 MET A O 1
ATOM 3898 N N . SER A 1 508 ? 3.050 -35.295 -12.899 1.00 83.75 508 SER A N 1
ATOM 3899 C CA . SER A 1 508 ? 1.692 -35.194 -13.458 1.00 83.75 508 SER A CA 1
ATOM 3900 C C . SER A 1 508 ? 1.097 -33.812 -13.292 1.00 83.75 508 SER A C 1
ATOM 3902 O O . SER A 1 508 ? 0.391 -33.342 -14.179 1.00 83.75 508 SER A O 1
ATOM 3904 N N . ASN A 1 509 ? 1.294 -33.219 -12.120 1.00 87.56 509 ASN A N 1
ATOM 3905 C CA . ASN A 1 509 ? 0.534 -32.058 -11.697 1.00 87.56 509 ASN A CA 1
ATOM 3906 C C . ASN A 1 509 ? 1.386 -31.097 -10.862 1.00 87.56 509 ASN A C 1
ATOM 3908 O O . ASN A 1 509 ? 2.513 -31.397 -10.472 1.00 87.56 509 ASN A O 1
ATOM 3912 N N . HIS A 1 510 ? 0.799 -29.945 -10.560 1.00 92.06 510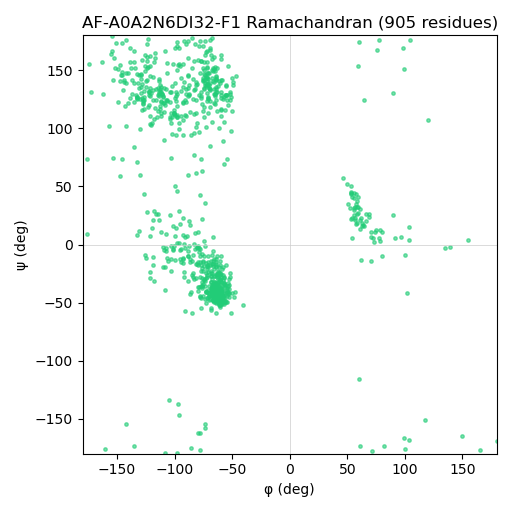 HIS A N 1
ATOM 3913 C CA . HIS A 1 510 ? 1.390 -28.903 -9.724 1.00 92.06 510 HIS A CA 1
ATOM 3914 C C . HIS A 1 510 ? 1.976 -29.404 -8.393 1.00 92.06 510 HIS A C 1
ATOM 3916 O O . HIS A 1 510 ? 3.103 -29.044 -8.060 1.00 92.06 510 HIS A O 1
ATOM 3922 N N . ALA A 1 511 ? 1.266 -30.263 -7.660 1.00 89.69 511 ALA A N 1
ATOM 3923 C CA . ALA A 1 511 ? 1.710 -30.766 -6.361 1.00 89.69 511 ALA A CA 1
ATOM 3924 C C . ALA A 1 511 ? 2.944 -31.679 -6.455 1.00 89.69 511 ALA A C 1
ATOM 3926 O O . ALA A 1 511 ? 3.755 -31.682 -5.532 1.00 89.69 511 ALA A O 1
ATOM 3927 N N . ASP A 1 512 ? 3.124 -32.393 -7.571 1.00 88.50 512 ASP A N 1
ATOM 3928 C CA . ASP A 1 512 ? 4.304 -33.241 -7.798 1.00 88.50 512 ASP A CA 1
ATOM 3929 C C . ASP A 1 512 ? 5.587 -32.413 -7.980 1.00 88.50 512 ASP A C 1
ATOM 3931 O O . ASP A 1 512 ? 6.683 -32.901 -7.702 1.00 88.50 512 ASP A O 1
ATOM 3935 N N . VAL A 1 513 ? 5.462 -31.170 -8.463 1.00 92.31 513 VAL A N 1
ATOM 3936 C CA . VAL A 1 513 ? 6.594 -30.252 -8.673 1.00 92.31 513 VAL A CA 1
ATOM 3937 C C . VAL A 1 513 ? 7.040 -29.624 -7.355 1.00 92.31 513 VAL A C 1
ATOM 3939 O O . VAL A 1 513 ? 8.238 -29.510 -7.083 1.00 92.31 513 VAL A O 1
ATOM 3942 N N . ILE A 1 514 ? 6.084 -29.181 -6.538 1.00 93.44 514 ILE A N 1
ATOM 3943 C CA . ILE A 1 514 ? 6.352 -28.340 -5.369 1.00 93.44 514 ILE A CA 1
ATOM 3944 C C . ILE A 1 514 ? 7.286 -29.044 -4.383 1.00 93.44 514 ILE A C 1
ATOM 3946 O O . ILE A 1 514 ? 6.938 -30.046 -3.759 1.00 93.44 514 ILE A O 1
ATOM 3950 N N . GLY A 1 515 ? 8.467 -28.464 -4.170 1.00 91.81 515 GLY A N 1
ATOM 3951 C CA . GLY A 1 515 ? 9.414 -28.960 -3.171 1.00 91.81 515 GLY A CA 1
ATOM 3952 C C . GLY A 1 515 ? 10.077 -30.297 -3.522 1.00 91.81 515 GLY A C 1
ATOM 3953 O O . GLY A 1 515 ? 10.742 -30.863 -2.652 1.00 91.81 515 GLY A O 1
ATOM 3954 N N . ALA A 1 516 ? 9.937 -30.792 -4.758 1.00 89.69 516 ALA A N 1
ATOM 3955 C CA . ALA A 1 516 ? 10.555 -32.044 -5.204 1.00 89.69 516 ALA A CA 1
ATOM 3956 C C . ALA A 1 516 ? 12.090 -31.974 -5.291 1.00 89.69 516 ALA A C 1
ATOM 3958 O O . ALA A 1 516 ? 12.744 -33.012 -5.374 1.00 89.69 516 ALA A O 1
ATOM 3959 N N . ARG A 1 517 ? 12.659 -30.755 -5.296 1.00 90.12 517 ARG A N 1
ATOM 3960 C CA . ARG A 1 517 ? 14.106 -30.478 -5.221 1.00 90.12 517 ARG A CA 1
ATOM 3961 C C . ARG A 1 517 ? 14.950 -31.267 -6.236 1.00 90.12 517 ARG A C 1
ATOM 3963 O O . ARG A 1 517 ? 16.083 -31.636 -5.951 1.00 90.12 517 ARG A O 1
ATOM 3970 N N . ARG A 1 518 ? 14.405 -31.503 -7.437 1.00 87.38 518 ARG A N 1
ATOM 3971 C CA . ARG A 1 518 ? 15.099 -32.158 -8.563 1.00 87.38 518 ARG A CA 1
ATOM 3972 C C . ARG A 1 518 ? 15.993 -31.184 -9.324 1.00 87.38 518 ARG A C 1
ATOM 3974 O O . ARG A 1 518 ? 15.744 -30.864 -10.484 1.00 87.38 518 ARG A O 1
ATOM 3981 N N . PHE A 1 519 ? 16.980 -30.641 -8.633 1.00 90.06 519 PHE A N 1
ATOM 3982 C CA . PHE A 1 519 ? 17.953 -29.726 -9.207 1.00 90.06 519 PHE A CA 1
ATOM 3983 C C . PHE A 1 519 ? 19.274 -29.802 -8.449 1.00 90.06 519 PHE A C 1
ATOM 3985 O O . PHE A 1 519 ? 19.325 -30.204 -7.286 1.00 90.06 519 PHE A O 1
ATOM 3992 N N . ARG A 1 520 ? 20.339 -29.333 -9.093 1.00 87.69 520 ARG A N 1
ATOM 3993 C CA . ARG A 1 520 ? 21.683 -29.221 -8.526 1.00 87.69 520 ARG A CA 1
ATOM 3994 C C . ARG A 1 520 ? 22.203 -27.807 -8.676 1.00 87.69 520 ARG A C 1
ATOM 3996 O O . ARG A 1 520 ? 21.890 -27.116 -9.647 1.00 87.69 520 ARG A O 1
ATOM 4003 N N . TYR A 1 521 ? 23.038 -27.415 -7.725 1.00 90.88 521 TYR A N 1
ATOM 4004 C CA . TYR A 1 521 ? 23.787 -26.172 -7.779 1.00 90.88 521 TYR A CA 1
ATOM 4005 C C . TYR A 1 521 ? 25.284 -26.455 -7.893 1.00 90.88 521 TYR A C 1
ATOM 4007 O O . TYR A 1 521 ? 25.834 -27.235 -7.118 1.00 90.88 521 TYR A O 1
ATOM 4015 N N . HIS A 1 522 ? 25.947 -25.801 -8.841 1.00 89.50 522 HIS A N 1
ATOM 4016 C CA . HIS A 1 522 ? 27.376 -25.969 -9.127 1.00 89.50 522 HIS A CA 1
ATOM 4017 C C . HIS A 1 522 ? 28.129 -24.633 -9.227 1.00 89.50 522 HIS A C 1
ATOM 4019 O O . HIS A 1 522 ? 29.268 -24.588 -9.693 1.00 89.50 522 HIS A O 1
ATOM 4025 N N . GLY A 1 523 ? 27.494 -23.536 -8.813 1.00 88.38 523 GLY A N 1
ATOM 4026 C CA . GLY A 1 523 ? 28.121 -22.219 -8.767 1.00 88.38 523 GLY A CA 1
ATOM 4027 C C . GLY A 1 523 ? 29.053 -22.026 -7.575 1.00 88.38 523 GLY A C 1
ATOM 4028 O O . GLY A 1 523 ? 29.143 -22.848 -6.663 1.00 88.38 523 GLY A O 1
ATOM 4029 N N . SER A 1 524 ? 29.722 -20.874 -7.558 1.00 88.56 524 SER A N 1
ATOM 4030 C CA . SER A 1 524 ? 30.741 -20.545 -6.554 1.00 88.56 524 SER A CA 1
ATOM 4031 C C . SER A 1 524 ? 30.201 -19.878 -5.285 1.00 88.56 524 SER A C 1
ATOM 4033 O O . SER A 1 524 ? 30.970 -19.611 -4.365 1.00 88.56 524 SER A O 1
ATOM 4035 N N . ASP A 1 525 ? 28.907 -19.543 -5.231 1.00 88.44 525 ASP A N 1
ATOM 4036 C CA . ASP A 1 525 ? 28.286 -18.971 -4.027 1.00 88.44 525 ASP A CA 1
ATOM 4037 C C . ASP A 1 525 ? 28.336 -19.973 -2.853 1.00 88.44 525 ASP A C 1
ATOM 4039 O O . ASP A 1 525 ? 27.695 -21.024 -2.949 1.00 88.44 525 ASP A O 1
ATOM 4043 N N . PRO A 1 526 ? 29.070 -19.683 -1.758 1.00 89.88 526 PRO A N 1
ATOM 4044 C CA . PRO A 1 526 ? 29.314 -20.665 -0.702 1.00 89.88 526 PRO A CA 1
ATOM 4045 C C . PRO A 1 526 ? 28.040 -21.134 -0.005 1.00 89.88 526 PRO A C 1
ATOM 4047 O O . PRO A 1 526 ? 27.904 -22.322 0.268 1.00 89.88 526 PRO A O 1
ATOM 4050 N N . LEU A 1 527 ? 27.091 -20.222 0.236 1.00 88.88 527 LEU A N 1
ATOM 4051 C CA . LEU A 1 527 ? 25.839 -20.539 0.921 1.00 88.88 527 LEU A CA 1
ATOM 4052 C C . LEU A 1 527 ? 24.971 -21.467 0.069 1.00 88.88 527 LEU A C 1
ATOM 4054 O O . LEU A 1 527 ? 24.437 -22.462 0.559 1.00 88.88 527 LEU A O 1
ATOM 4058 N N . LEU A 1 528 ? 24.845 -21.159 -1.224 1.00 90.19 528 LEU A N 1
ATOM 4059 C CA . LEU A 1 528 ? 24.103 -22.009 -2.153 1.00 90.19 528 LEU A CA 1
ATOM 4060 C C . LEU A 1 528 ? 24.804 -23.350 -2.371 1.00 90.19 528 LEU A C 1
ATOM 4062 O O . LEU A 1 528 ? 24.126 -24.367 -2.460 1.00 90.19 528 LEU A O 1
ATOM 4066 N N . PHE A 1 529 ? 26.137 -23.379 -2.406 1.00 90.56 529 PHE A N 1
ATOM 4067 C CA . PHE A 1 529 ? 26.903 -24.618 -2.541 1.00 90.56 529 PHE A CA 1
ATOM 4068 C C . PHE A 1 529 ? 26.777 -25.513 -1.312 1.00 90.56 529 PHE A C 1
ATOM 4070 O O . PHE A 1 529 ? 26.560 -26.714 -1.441 1.00 90.56 529 PHE A O 1
ATOM 4077 N N . GLU A 1 530 ? 26.855 -24.938 -0.117 1.00 90.06 530 GLU A N 1
ATOM 4078 C CA . GLU A 1 530 ? 26.633 -25.668 1.127 1.00 90.06 530 GLU A CA 1
ATOM 4079 C C . GLU A 1 530 ? 25.209 -26.224 1.201 1.00 90.06 530 GLU A C 1
ATOM 4081 O O . GLU A 1 530 ? 25.026 -27.382 1.570 1.00 90.06 530 GLU A O 1
ATOM 4086 N N . THR A 1 531 ? 24.219 -25.429 0.785 1.00 88.81 531 THR A N 1
ATOM 4087 C CA . THR A 1 531 ? 22.807 -25.824 0.847 1.00 88.81 531 THR A CA 1
ATOM 4088 C C . THR A 1 531 ? 22.431 -26.824 -0.243 1.00 88.81 531 THR A C 1
ATOM 4090 O O . THR A 1 531 ? 21.720 -27.773 0.042 1.00 88.81 531 THR A O 1
ATOM 4093 N N . PHE A 1 532 ? 22.867 -26.625 -1.489 1.00 89.69 532 PHE A N 1
ATOM 4094 C CA . PHE A 1 532 ? 22.350 -27.334 -2.671 1.00 89.69 532 PHE A CA 1
ATOM 4095 C C . PHE A 1 532 ? 23.414 -28.054 -3.507 1.00 89.69 532 PHE A C 1
ATOM 4097 O O . PHE A 1 532 ? 23.062 -28.834 -4.388 1.00 89.69 532 PHE A O 1
ATOM 4104 N N . GLY A 1 533 ? 24.699 -27.795 -3.264 1.00 84.06 533 GLY A N 1
ATOM 4105 C CA . GLY A 1 533 ? 25.811 -28.396 -4.010 1.00 84.06 533 GLY A CA 1
ATOM 4106 C C . GLY A 1 533 ? 26.397 -29.658 -3.370 1.00 84.06 533 GLY A C 1
ATOM 4107 O O . GLY A 1 533 ? 27.128 -30.393 -4.031 1.00 84.06 533 GLY A O 1
ATOM 4108 N N . ARG A 1 534 ? 26.094 -29.936 -2.093 1.00 78.12 534 ARG A N 1
ATOM 4109 C CA . ARG A 1 534 ? 26.591 -31.118 -1.370 1.00 78.12 534 ARG A CA 1
ATOM 4110 C C . ARG A 1 534 ? 25.539 -32.228 -1.305 1.00 78.12 534 ARG A C 1
ATOM 4112 O O . ARG A 1 534 ? 24.537 -32.082 -0.615 1.00 78.12 534 ARG A O 1
ATOM 4119 N N . GLY A 1 535 ? 25.837 -33.365 -1.937 1.00 66.81 535 GLY A N 1
ATOM 4120 C CA . GLY A 1 535 ? 25.015 -34.578 -1.861 1.00 66.81 535 GLY A CA 1
ATOM 4121 C C . GLY A 1 535 ? 23.681 -34.481 -2.608 1.00 66.81 535 GLY A C 1
ATOM 4122 O O . GLY A 1 535 ? 23.385 -33.486 -3.264 1.00 66.81 535 GLY A O 1
ATOM 4123 N N . GLU A 1 536 ? 22.884 -35.545 -2.530 1.00 65.62 536 GLU A N 1
ATOM 4124 C CA . GLU A 1 536 ? 21.517 -35.546 -3.054 1.00 65.62 536 GLU A CA 1
ATOM 4125 C C . GLU A 1 536 ? 20.542 -35.023 -1.994 1.00 65.62 536 GLU A C 1
ATOM 4127 O O . GLU A 1 536 ? 20.615 -35.394 -0.820 1.00 65.62 536 GLU A O 1
ATOM 4132 N N . HIS A 1 537 ? 19.598 -34.180 -2.412 1.00 67.44 537 HIS A N 1
ATOM 4133 C CA . HIS A 1 537 ? 18.488 -33.754 -1.562 1.00 67.44 537 HIS A CA 1
ATOM 4134 C C . HIS A 1 537 ? 17.412 -34.829 -1.555 1.00 67.44 537 HIS A C 1
ATOM 4136 O O . HIS A 1 537 ? 17.083 -35.395 -2.598 1.00 67.44 537 HIS A O 1
ATOM 4142 N N . ALA A 1 538 ? 16.834 -35.111 -0.385 1.00 59.03 538 ALA A N 1
ATOM 4143 C CA . ALA A 1 538 ? 15.727 -36.055 -0.300 1.00 59.03 538 ALA A CA 1
ATOM 4144 C C . ALA A 1 538 ? 14.606 -35.625 -1.265 1.00 59.03 538 ALA A C 1
ATOM 4146 O O . ALA A 1 538 ? 14.113 -34.499 -1.183 1.00 59.03 538 ALA A O 1
ATOM 4147 N N . LYS A 1 539 ? 14.203 -36.541 -2.164 1.00 55.72 539 LYS A N 1
ATOM 4148 C CA . LYS A 1 539 ? 13.179 -36.319 -3.210 1.00 55.72 539 LYS A CA 1
ATOM 4149 C C . LYS A 1 539 ? 11.873 -35.743 -2.649 1.00 55.72 539 LYS A C 1
ATOM 4151 O O . LYS A 1 539 ? 11.145 -35.054 -3.354 1.00 55.72 539 LYS A O 1
ATOM 4156 N N . GLN A 1 540 ? 11.586 -36.052 -1.385 1.00 53.31 540 GLN A N 1
ATOM 4157 C CA . GLN A 1 540 ? 10.537 -35.469 -0.563 1.00 53.31 540 GLN A CA 1
ATOM 4158 C C . GLN A 1 540 ? 11.052 -35.371 0.876 1.00 53.31 540 GLN A C 1
ATOM 4160 O O . GLN A 1 540 ? 11.729 -36.278 1.365 1.00 53.31 540 GLN A O 1
ATOM 4165 N N . VAL A 1 541 ? 10.716 -34.285 1.571 1.00 49.44 541 VAL A N 1
ATOM 4166 C CA . VAL A 1 541 ? 10.895 -34.216 3.027 1.00 49.44 541 VAL A CA 1
ATOM 4167 C C . VAL A 1 541 ? 9.966 -35.270 3.646 1.00 49.44 541 VAL A C 1
ATOM 4169 O O . VAL A 1 541 ? 8.809 -35.333 3.216 1.00 49.44 541 VAL A O 1
ATOM 4172 N N . PRO A 1 542 ? 10.419 -36.094 4.614 1.00 47.69 542 PRO A N 1
ATOM 4173 C CA . PRO A 1 542 ? 9.574 -37.100 5.250 1.00 47.69 542 PRO A CA 1
ATOM 4174 C C . PRO A 1 542 ? 8.247 -36.495 5.699 1.00 47.69 542 PRO A C 1
ATOM 4176 O O . PRO A 1 542 ? 8.219 -35.368 6.198 1.00 47.69 542 PRO A O 1
ATOM 4179 N N . HIS A 1 543 ? 7.152 -37.238 5.525 1.00 47.56 543 HIS A N 1
ATOM 4180 C CA . HIS A 1 543 ? 5.857 -36.838 6.057 1.00 47.56 543 HIS A CA 1
ATOM 4181 C C . HIS A 1 543 ? 5.987 -36.657 7.575 1.00 47.56 543 HIS A C 1
ATOM 4183 O O . HIS A 1 543 ? 6.120 -37.627 8.321 1.00 47.56 543 HIS A O 1
ATOM 4189 N N . VAL A 1 544 ? 6.010 -35.404 8.031 1.00 52.06 544 VAL A N 1
ATOM 4190 C CA . VAL A 1 544 ? 6.030 -35.087 9.456 1.00 52.06 544 VAL A CA 1
ATOM 4191 C C . VAL A 1 544 ? 4.618 -35.325 9.964 1.00 52.06 544 VAL A C 1
ATOM 4193 O O . VAL A 1 544 ? 3.687 -34.640 9.541 1.00 52.06 544 VAL A O 1
ATOM 4196 N N . GLN A 1 545 ? 4.459 -36.309 10.853 1.00 44.84 545 GLN A N 1
ATOM 4197 C CA . GLN A 1 545 ? 3.184 -36.561 11.513 1.00 44.84 545 GLN A CA 1
ATOM 4198 C C . GLN A 1 545 ? 2.710 -35.258 12.161 1.00 44.84 545 GLN A C 1
ATOM 4200 O O . GLN A 1 545 ? 3.411 -34.671 12.993 1.00 44.84 545 GLN A O 1
ATOM 4205 N N . MET A 1 546 ? 1.535 -34.786 11.746 1.00 47.41 546 MET A N 1
ATOM 4206 C CA . MET A 1 546 ? 0.949 -33.577 12.303 1.00 47.41 546 MET A CA 1
ATOM 4207 C C . MET A 1 546 ? 0.745 -33.800 13.798 1.00 47.41 546 MET A C 1
ATOM 4209 O O . MET A 1 546 ? -0.044 -34.649 14.207 1.00 47.41 546 MET A O 1
ATOM 4213 N N . LYS A 1 547 ? 1.443 -33.028 14.634 1.00 46.59 547 LYS A N 1
ATOM 4214 C CA . LYS A 1 547 ? 1.023 -32.907 16.027 1.00 46.59 547 LYS A CA 1
ATOM 4215 C C . LYS A 1 547 ? -0.301 -32.157 15.994 1.00 46.59 547 LYS A C 1
ATOM 4217 O O . LYS A 1 547 ? -0.297 -30.946 15.767 1.00 46.59 547 LYS A O 1
ATOM 4222 N N . GLU A 1 548 ? -1.409 -32.863 16.210 1.00 41.31 548 GLU A N 1
ATOM 4223 C CA . GLU A 1 548 ? -2.683 -32.253 16.583 1.00 41.31 548 GLU A CA 1
ATOM 4224 C C . GLU A 1 548 ? -2.449 -31.466 17.872 1.00 41.31 548 GLU A C 1
ATOM 4226 O O . GLU A 1 548 ? -2.527 -31.954 18.994 1.00 41.31 548 GLU A O 1
ATOM 4231 N N . ARG A 1 549 ? -2.061 -30.209 17.717 1.00 45.06 549 ARG A N 1
ATOM 4232 C CA . ARG A 1 549 ? -2.400 -29.206 18.701 1.00 45.06 549 ARG A CA 1
ATOM 4233 C C . ARG A 1 549 ? -3.611 -28.531 18.109 1.00 45.06 549 ARG A C 1
ATOM 4235 O O . ARG A 1 549 ? -3.466 -27.814 17.119 1.00 45.06 549 ARG A O 1
ATOM 4242 N N . GLU A 1 550 ? -4.768 -28.762 18.722 1.00 41.88 550 GLU A N 1
ATOM 4243 C CA . GLU A 1 550 ? -5.943 -27.897 18.629 1.00 41.88 550 GLU A CA 1
ATOM 4244 C C . GLU A 1 550 ? -5.526 -26.476 19.034 1.00 41.88 550 GLU A C 1
ATOM 4246 O O . GLU A 1 550 ? -5.750 -25.998 20.144 1.00 41.88 550 GLU A O 1
ATOM 4251 N N . LYS A 1 551 ? -4.788 -25.781 18.175 1.00 45.03 551 LYS A N 1
ATOM 4252 C CA . LYS A 1 551 ? -4.558 -24.361 18.363 1.00 45.03 551 LYS A CA 1
ATOM 4253 C C . LYS A 1 551 ? -5.838 -23.657 17.965 1.00 45.03 551 LYS A C 1
ATOM 4255 O O . LYS A 1 551 ? -6.580 -24.143 17.117 1.00 45.03 551 LYS A O 1
ATOM 4260 N N . LYS A 1 552 ? -6.054 -22.500 18.588 1.00 49.16 552 LYS A N 1
ATOM 4261 C CA . LYS A 1 552 ? -7.118 -21.528 18.321 1.00 49.16 552 LYS A CA 1
ATOM 4262 C C . LYS A 1 552 ? -7.080 -21.063 16.856 1.00 49.16 552 LYS A C 1
ATOM 4264 O O . LYS A 1 552 ? -6.689 -19.938 16.565 1.00 49.16 552 LYS A O 1
ATOM 4269 N N . ILE A 1 553 ? -7.412 -21.948 15.922 1.00 53.59 553 ILE A N 1
ATOM 4270 C CA . ILE A 1 553 ? -7.648 -21.602 14.529 1.00 53.59 553 ILE A CA 1
ATOM 4271 C C . ILE A 1 553 ? -8.881 -20.709 14.546 1.00 53.59 553 ILE A C 1
ATOM 4273 O O . ILE A 1 553 ? -9.890 -21.039 15.173 1.00 53.59 553 ILE A O 1
ATOM 4277 N N . PHE A 1 554 ? -8.767 -19.557 13.892 1.00 62.50 554 PHE A N 1
ATOM 4278 C CA . PHE A 1 554 ? -9.876 -18.638 13.707 1.00 62.50 554 PHE A CA 1
ATOM 4279 C C . PHE A 1 554 ? -11.082 -19.395 13.128 1.00 62.50 554 PHE A C 1
ATOM 4281 O O . PHE A 1 554 ? -10.965 -20.066 12.100 1.00 62.50 554 PHE A O 1
ATOM 4288 N N . LYS A 1 555 ? -12.225 -19.318 13.813 1.00 72.25 555 LYS A N 1
ATOM 4289 C CA . LYS A 1 555 ? -13.465 -19.975 13.392 1.00 72.25 555 LYS A CA 1
ATOM 4290 C C . LYS A 1 555 ? -14.288 -19.005 12.556 1.00 72.25 555 LYS A C 1
ATOM 4292 O O . LYS A 1 555 ? -14.453 -17.850 12.942 1.00 72.25 555 LYS A O 1
ATOM 4297 N N . SER A 1 556 ? -14.829 -19.503 11.447 1.00 73.94 556 SER A N 1
ATOM 4298 C CA . SER A 1 556 ? -15.701 -18.724 10.568 1.00 73.94 556 SER A CA 1
ATOM 4299 C C . SER A 1 556 ? -16.947 -18.230 11.292 1.00 73.94 556 SER A C 1
ATOM 4301 O O . SER A 1 556 ? -17.371 -18.826 12.290 1.00 73.94 556 SER A O 1
ATOM 4303 N N . ARG A 1 557 ? -17.593 -17.188 10.754 1.00 81.38 557 ARG A N 1
ATOM 4304 C CA . ARG A 1 557 ? -18.884 -16.704 11.280 1.00 81.38 557 ARG A CA 1
ATOM 4305 C C . ARG A 1 557 ? -19.910 -17.836 11.347 1.00 81.38 557 ARG A C 1
ATOM 4307 O O . ARG A 1 557 ? -20.565 -18.007 12.369 1.00 81.38 557 ARG A O 1
ATOM 4314 N N . THR A 1 558 ? -19.994 -18.650 10.297 1.00 80.81 558 THR A N 1
ATOM 4315 C CA . THR A 1 558 ? -20.919 -19.790 10.215 1.00 80.81 558 THR A CA 1
ATOM 4316 C C . THR A 1 558 ? -20.612 -20.868 11.254 1.00 80.81 558 THR A C 1
ATOM 4318 O O . THR A 1 558 ? -21.526 -21.360 11.910 1.00 80.81 558 THR A O 1
ATOM 4321 N N . VAL A 1 559 ? -19.336 -21.224 11.444 1.00 82.56 559 VAL A N 1
ATOM 4322 C CA . VAL A 1 559 ? -18.939 -22.224 12.451 1.00 82.56 559 VAL A CA 1
ATOM 4323 C C . VAL A 1 559 ? -19.173 -21.687 13.861 1.00 82.56 559 VAL A C 1
ATOM 4325 O O . VAL A 1 559 ? -19.675 -22.410 14.717 1.00 82.56 559 VAL A O 1
ATOM 4328 N N . SER A 1 560 ? -18.853 -20.413 14.097 1.00 83.38 560 SER A N 1
ATOM 4329 C CA . SER A 1 560 ? -19.078 -19.729 15.371 1.00 83.38 560 SER A CA 1
ATOM 4330 C C . SER A 1 560 ? -20.564 -19.690 15.734 1.00 83.38 560 SER A C 1
ATOM 4332 O O . SER A 1 560 ? -20.912 -20.076 16.849 1.00 83.38 560 SER A O 1
ATOM 4334 N N . TYR A 1 561 ? -21.431 -19.329 14.782 1.00 85.19 561 TYR A N 1
ATOM 4335 C CA . TYR A 1 561 ? -22.883 -19.374 14.952 1.00 85.19 561 TYR A CA 1
ATOM 4336 C C . TYR A 1 561 ? -23.365 -20.799 15.249 1.00 85.19 561 TYR A C 1
ATOM 4338 O O . TYR A 1 561 ? -24.066 -21.012 16.230 1.00 85.19 561 TYR A O 1
ATOM 4346 N N . ALA A 1 562 ? -22.949 -21.796 14.460 1.00 87.00 562 ALA A N 1
ATOM 4347 C CA . ALA A 1 562 ? -23.396 -23.179 14.642 1.00 87.00 562 ALA A CA 1
ATOM 4348 C C . ALA A 1 562 ? -23.014 -23.751 16.019 1.00 87.00 562 ALA A C 1
ATOM 4350 O O . ALA A 1 562 ? -23.810 -24.455 16.633 1.00 87.00 562 ALA A O 1
ATOM 4351 N N . GLN A 1 563 ? -21.817 -23.4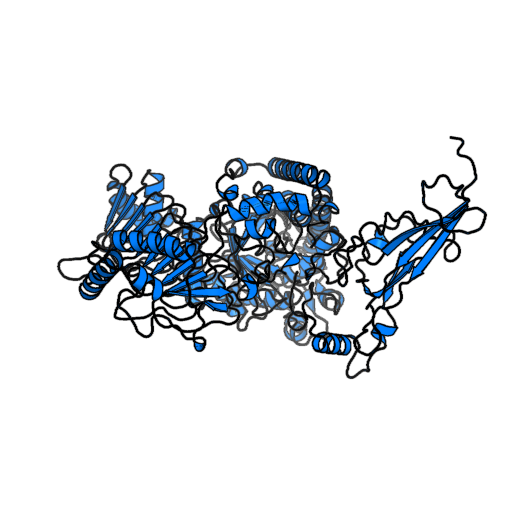29 16.518 1.00 87.81 563 GLN A N 1
ATOM 4352 C CA . GLN A 1 563 ? -21.327 -23.899 17.819 1.00 87.81 563 GLN A CA 1
ATOM 4353 C C . GLN A 1 563 ? -21.937 -23.157 19.014 1.00 87.81 563 GLN A C 1
ATOM 4355 O O . GLN A 1 563 ? -21.938 -23.700 20.113 1.00 87.81 563 GLN A O 1
ATOM 4360 N N . ASN A 1 564 ? -22.438 -21.934 18.819 1.00 87.12 564 ASN A N 1
ATOM 4361 C CA . ASN A 1 564 ? -22.961 -21.077 19.890 1.00 87.12 564 ASN A CA 1
ATOM 4362 C C . ASN A 1 564 ? -24.406 -20.639 19.617 1.00 87.12 564 ASN A C 1
ATOM 4364 O O . ASN A 1 564 ? -24.824 -19.564 20.049 1.00 87.12 564 ASN A O 1
ATOM 4368 N N . LYS A 1 565 ? -25.160 -21.460 18.878 1.00 89.31 565 LYS A N 1
ATOM 4369 C CA . LYS A 1 565 ? -26.474 -21.102 18.337 1.00 89.31 565 LYS A CA 1
ATOM 4370 C C . LYS A 1 565 ? -27.434 -20.606 19.414 1.00 89.31 565 LYS A C 1
ATOM 4372 O O . LYS A 1 565 ? -28.093 -19.596 19.206 1.00 89.31 565 LYS A O 1
ATOM 4377 N N . ASP A 1 566 ? -27.454 -21.262 20.571 1.00 89.50 566 ASP A N 1
ATOM 4378 C CA . ASP A 1 566 ? -28.351 -20.905 21.675 1.00 89.50 566 ASP A CA 1
ATOM 4379 C C . ASP A 1 566 ? -28.071 -19.501 22.222 1.00 89.50 566 ASP A C 1
ATOM 4381 O O . ASP A 1 566 ? -28.998 -18.759 22.535 1.00 89.50 566 ASP A O 1
ATOM 4385 N N . VAL A 1 567 ? -26.796 -19.108 22.308 1.00 88.50 567 VAL A N 1
ATOM 4386 C CA . VAL A 1 567 ? -26.403 -17.759 22.745 1.00 88.50 567 VAL A CA 1
ATOM 4387 C C . VAL A 1 567 ? -26.752 -16.735 21.671 1.00 88.50 567 VAL A C 1
ATOM 4389 O O . VAL A 1 567 ? -27.328 -15.699 21.988 1.00 88.50 567 VAL A O 1
ATOM 4392 N N . PHE A 1 568 ? -26.445 -17.033 20.406 1.00 91.69 568 PHE A N 1
ATOM 4393 C CA . PHE A 1 568 ? -26.749 -16.138 19.290 1.00 91.69 568 PHE A CA 1
ATOM 4394 C C . PHE A 1 568 ? -28.251 -15.887 19.183 1.00 91.69 568 PHE A C 1
ATOM 4396 O O . PHE A 1 568 ? -28.668 -14.736 19.211 1.00 91.69 568 PHE A O 1
ATOM 4403 N N . GLU A 1 569 ? -29.072 -16.936 19.113 1.00 92.44 569 GLU A N 1
ATOM 4404 C CA . GLU A 1 569 ? -30.522 -16.776 18.994 1.00 92.44 569 GLU A CA 1
ATOM 4405 C C . GLU A 1 569 ? -31.136 -16.147 20.243 1.00 92.44 569 GLU A C 1
ATOM 4407 O O . GLU A 1 569 ? -31.986 -15.275 20.100 1.00 92.44 569 GLU A O 1
ATOM 4412 N N . ARG A 1 570 ? -30.664 -16.471 21.457 1.00 92.50 570 ARG A N 1
ATOM 4413 C CA . ARG A 1 570 ? -31.121 -15.772 22.670 1.00 92.50 570 ARG A CA 1
ATOM 4414 C C . ARG A 1 570 ? -30.913 -14.262 22.552 1.00 92.50 570 ARG A C 1
ATOM 4416 O O . ARG A 1 570 ? -31.854 -13.509 22.773 1.00 92.50 570 ARG A O 1
ATOM 4423 N N . VAL A 1 571 ? -29.720 -13.820 22.157 1.00 93.06 571 VAL A N 1
ATOM 4424 C CA . VAL A 1 571 ? -29.436 -12.388 21.979 1.00 93.06 571 VAL A CA 1
ATOM 4425 C C . VAL A 1 571 ? -30.277 -11.801 20.840 1.00 93.06 571 VAL A C 1
ATOM 4427 O O . VAL A 1 571 ? -30.883 -10.747 20.998 1.00 93.06 571 VAL A O 1
ATOM 4430 N N . LEU A 1 572 ? -30.376 -12.497 19.706 1.00 93.88 572 LEU A N 1
ATOM 4431 C CA . LEU A 1 572 ? -31.090 -12.020 18.516 1.00 93.88 572 LEU A CA 1
ATOM 4432 C C . LEU A 1 572 ? -32.619 -12.008 18.677 1.00 93.88 572 LEU A C 1
ATOM 4434 O O . LEU A 1 572 ? -33.289 -11.291 17.942 1.00 93.88 572 LEU A O 1
ATOM 4438 N N . THR A 1 573 ? -33.192 -12.742 19.638 1.00 94.31 573 THR A N 1
ATOM 4439 C CA . THR A 1 573 ? -34.616 -12.588 20.001 1.00 94.31 573 THR A CA 1
ATOM 4440 C C . THR A 1 573 ? -34.918 -11.257 20.688 1.00 94.31 573 THR A C 1
ATOM 4442 O O . THR A 1 573 ? -36.070 -10.840 20.709 1.00 94.31 573 THR A O 1
ATOM 4445 N N . GLY A 1 574 ? -33.896 -10.562 21.200 1.00 92.75 574 GLY A N 1
ATOM 4446 C CA . GLY A 1 574 ? -34.012 -9.230 21.796 1.00 92.75 574 GLY A CA 1
ATOM 4447 C C . GLY A 1 574 ? -34.024 -8.074 20.790 1.00 92.75 574 GLY A C 1
ATOM 4448 O O . GLY A 1 574 ? -33.883 -6.926 21.206 1.00 92.75 574 GLY A O 1
ATOM 4449 N N . ILE A 1 575 ? -34.135 -8.352 19.483 1.00 96.25 575 ILE A N 1
ATOM 4450 C CA . ILE A 1 575 ? -34.279 -7.310 18.458 1.00 96.25 575 ILE A CA 1
ATOM 4451 C C . ILE A 1 575 ? -35.623 -6.602 18.659 1.00 96.25 575 ILE A C 1
ATOM 4453 O O . ILE A 1 575 ? -36.677 -7.233 18.593 1.00 96.25 575 ILE A O 1
ATOM 4457 N N . ASP A 1 576 ? -35.571 -5.287 18.857 1.00 95.38 576 ASP A N 1
ATOM 4458 C CA . ASP A 1 576 ? -36.734 -4.415 19.008 1.00 95.38 576 ASP A CA 1
ATOM 4459 C C . ASP A 1 576 ? -36.726 -3.353 17.902 1.00 95.38 576 ASP A C 1
ATOM 4461 O O . ASP A 1 576 ? -35.915 -2.418 17.901 1.00 95.38 576 ASP A O 1
ATOM 4465 N N . GLY A 1 577 ? -37.599 -3.539 16.908 1.00 94.12 577 GLY A N 1
ATOM 4466 C CA . GLY A 1 577 ? -37.654 -2.700 15.713 1.00 94.12 577 GLY A CA 1
ATOM 4467 C C . GLY A 1 577 ? -36.342 -2.728 14.921 1.00 94.12 577 GLY A C 1
ATOM 4468 O O . GLY A 1 577 ? -35.952 -3.764 14.387 1.00 94.12 577 GLY A O 1
ATOM 4469 N N . ASP A 1 578 ? -35.672 -1.576 14.826 1.00 96.06 578 ASP A N 1
ATOM 4470 C CA . ASP A 1 578 ? -34.364 -1.413 14.177 1.00 96.06 578 ASP A CA 1
ATOM 4471 C C . ASP A 1 578 ? -33.193 -1.398 15.177 1.00 96.06 578 ASP A C 1
ATOM 4473 O O . ASP A 1 578 ? -32.073 -1.018 14.822 1.00 96.06 578 ASP A O 1
ATOM 4477 N N . SER A 1 579 ? -33.427 -1.804 16.425 1.00 97.25 579 SER A N 1
ATOM 4478 C CA . SER A 1 579 ? -32.446 -1.721 17.503 1.00 97.25 579 SER A CA 1
ATOM 4479 C C . SER A 1 579 ? -32.200 -3.063 18.189 1.00 97.25 579 SER A C 1
ATOM 4481 O O . SER A 1 579 ? -33.053 -3.949 18.202 1.00 97.25 579 SER A O 1
ATOM 4483 N N . LEU A 1 580 ? -31.005 -3.223 18.757 1.00 97.50 580 LEU A N 1
ATOM 4484 C CA . LEU A 1 580 ? -30.655 -4.383 19.567 1.00 97.50 580 LEU A CA 1
ATOM 4485 C C . LEU A 1 580 ? -29.843 -3.961 20.786 1.00 97.50 580 LEU A C 1
ATOM 4487 O O . LEU A 1 580 ? -28.789 -3.325 20.669 1.00 97.50 580 LEU A O 1
ATOM 4491 N N . LYS A 1 581 ? -30.320 -4.377 21.957 1.00 96.81 581 LYS A N 1
ATOM 4492 C CA . LYS A 1 581 ? -29.592 -4.272 23.216 1.00 96.81 581 LYS A CA 1
ATOM 4493 C C . LYS A 1 581 ? -28.909 -5.602 23.539 1.00 96.81 581 LYS A C 1
ATOM 4495 O O . LYS A 1 581 ? -29.556 -6.642 23.511 1.00 96.81 581 LYS A O 1
ATOM 4500 N N . ILE A 1 582 ? -27.616 -5.565 23.856 1.00 94.62 582 ILE A N 1
ATOM 4501 C CA . ILE A 1 582 ? -26.810 -6.748 24.182 1.00 94.62 582 ILE A CA 1
ATOM 4502 C C . ILE A 1 582 ? -26.109 -6.516 25.517 1.00 94.62 582 ILE A C 1
ATOM 4504 O O . ILE A 1 582 ? -25.354 -5.554 25.652 1.00 94.62 582 ILE A O 1
ATOM 4508 N N . ASP A 1 583 ? -26.314 -7.408 26.484 1.00 92.62 583 ASP A N 1
ATOM 4509 C CA . ASP A 1 583 ? -25.548 -7.414 27.730 1.00 92.62 583 ASP A CA 1
ATOM 4510 C C . ASP A 1 583 ? -24.342 -8.349 27.588 1.00 92.62 583 ASP A C 1
ATOM 4512 O O . ASP A 1 583 ? -24.414 -9.563 27.779 1.00 92.62 583 ASP A O 1
ATOM 4516 N N . VAL A 1 584 ? -23.206 -7.769 27.213 1.00 90.69 584 VAL A N 1
ATOM 4517 C CA . VAL A 1 584 ? -22.006 -8.521 26.836 1.00 90.69 584 VAL A CA 1
ATOM 4518 C C . VAL A 1 584 ? -21.427 -9.295 28.024 1.00 90.69 584 VAL A C 1
ATOM 4520 O O . VAL A 1 584 ? -20.941 -10.419 27.859 1.00 90.69 584 VAL A O 1
ATOM 4523 N N . GLY A 1 585 ? -21.493 -8.707 29.220 1.00 84.81 585 GLY A N 1
ATOM 4524 C CA . GLY A 1 585 ? -20.999 -9.307 30.456 1.00 84.81 585 GLY A CA 1
ATOM 4525 C C . GLY A 1 585 ? -21.895 -10.437 30.960 1.00 84.81 585 GLY A C 1
ATOM 4526 O O . GLY A 1 585 ? -21.390 -11.518 31.275 1.00 84.81 585 GLY A O 1
ATOM 4527 N N . PHE A 1 586 ? -23.212 -10.217 30.998 1.00 84.38 586 PHE A N 1
ATOM 4528 C CA . PHE A 1 586 ? -24.185 -11.214 31.453 1.00 84.38 586 PHE A CA 1
ATOM 4529 C C . PHE A 1 586 ? -24.212 -12.441 30.537 1.00 84.38 586 PHE A C 1
ATOM 4531 O O . PHE A 1 586 ? -24.143 -13.577 31.013 1.00 84.38 586 PHE A O 1
ATOM 4538 N N . ASP A 1 587 ? -24.225 -12.221 29.220 1.00 82.88 587 ASP A N 1
ATOM 4539 C CA . ASP A 1 587 ? -24.242 -13.294 28.224 1.00 82.88 587 ASP A CA 1
ATOM 4540 C C . ASP A 1 587 ? -22.867 -13.956 28.009 1.00 82.88 587 ASP A C 1
ATOM 4542 O O . ASP A 1 587 ? -22.773 -14.939 27.269 1.00 82.88 587 ASP A O 1
ATOM 4546 N N . LYS A 1 588 ? -21.808 -13.457 28.669 1.00 84.88 588 LYS A N 1
ATOM 4547 C CA . LYS A 1 588 ? -20.416 -13.944 28.578 1.00 84.88 588 LYS A CA 1
ATOM 4548 C C . LYS A 1 588 ? -19.909 -14.018 27.133 1.00 84.88 588 LYS A C 1
ATOM 4550 O O . LYS A 1 588 ? -19.304 -15.007 26.715 1.00 84.88 588 LYS A O 1
ATOM 4555 N N . ILE A 1 589 ? -20.163 -12.967 26.357 1.00 86.00 589 ILE A N 1
ATOM 4556 C CA . ILE A 1 589 ? -19.865 -12.946 24.921 1.00 86.00 589 ILE A CA 1
ATOM 4557 C C . ILE A 1 589 ? -18.378 -12.630 24.687 1.00 86.00 589 ILE A C 1
ATOM 4559 O O . ILE A 1 589 ? -17.846 -11.604 25.125 1.00 86.00 589 ILE A O 1
ATOM 4563 N N . GLU A 1 590 ? -17.698 -13.513 23.952 1.00 86.94 590 GLU A N 1
ATOM 4564 C CA . GLU A 1 590 ? -16.310 -13.318 23.523 1.00 86.94 590 GLU A CA 1
ATOM 4565 C C . GLU A 1 590 ? -16.178 -12.272 22.398 1.00 86.94 590 GLU A C 1
ATOM 4567 O O . GLU A 1 590 ? -17.131 -11.968 21.684 1.00 86.94 590 GLU A O 1
ATOM 4572 N N . SER A 1 591 ? -14.957 -11.764 22.185 1.00 84.62 591 SER A N 1
ATOM 4573 C CA . SER A 1 591 ? -14.662 -10.667 21.239 1.00 84.62 591 SER A CA 1
ATOM 4574 C C . SER A 1 591 ? -15.223 -10.897 19.825 1.00 84.62 591 SER A C 1
ATOM 4576 O O . SER A 1 591 ? -16.063 -10.131 19.357 1.00 84.62 591 SER A O 1
ATOM 4578 N N . MET A 1 592 ? -14.819 -11.983 19.155 1.00 81.50 592 MET A N 1
ATOM 4579 C CA . MET A 1 592 ? -15.293 -12.271 17.793 1.00 81.50 592 MET A CA 1
ATOM 4580 C C . MET A 1 592 ? -16.770 -12.640 17.732 1.00 81.50 592 MET A C 1
ATOM 4582 O O . MET A 1 592 ? -17.435 -12.323 16.747 1.00 81.50 592 MET A O 1
ATOM 4586 N N . HIS A 1 593 ? -17.292 -13.291 18.774 1.00 88.81 593 HIS A N 1
ATOM 4587 C CA . HIS A 1 593 ? -18.702 -13.662 18.838 1.00 88.81 593 HIS A CA 1
ATOM 4588 C C . HIS A 1 593 ? -19.587 -12.422 18.846 1.00 88.81 593 HIS A C 1
ATOM 4590 O O . HIS A 1 593 ? -20.565 -12.386 18.109 1.00 88.81 593 HIS A O 1
ATOM 4596 N N . LEU A 1 594 ? -19.196 -11.376 19.578 1.00 92.00 594 LEU A N 1
ATOM 4597 C CA . LEU A 1 594 ? -19.932 -10.117 19.598 1.00 92.00 594 LEU A CA 1
ATOM 4598 C C . LEU A 1 594 ? -20.045 -9.508 18.196 1.00 92.00 594 LEU A C 1
ATOM 4600 O O . LEU A 1 594 ? -21.149 -9.209 17.750 1.00 92.00 594 LEU A O 1
ATOM 4604 N N . ASN A 1 595 ? -18.936 -9.397 17.457 1.00 91.94 595 ASN A N 1
ATOM 4605 C CA . ASN A 1 595 ? -18.983 -8.839 16.102 1.00 91.94 595 ASN A CA 1
ATOM 4606 C C . ASN A 1 595 ? -19.776 -9.740 15.131 1.00 91.94 595 ASN A C 1
ATOM 4608 O O . ASN A 1 595 ? -20.480 -9.235 14.260 1.00 91.94 595 ASN A O 1
ATOM 4612 N N . HIS A 1 596 ? -19.713 -11.070 15.285 1.00 91.69 596 HIS A N 1
ATOM 4613 C CA . HIS A 1 596 ? -20.538 -12.005 14.506 1.00 91.69 596 HIS A CA 1
ATOM 4614 C C . HIS A 1 596 ? -22.038 -11.857 14.798 1.00 91.69 596 HIS A C 1
ATOM 4616 O O . HIS A 1 596 ? -22.825 -11.846 13.853 1.00 91.69 596 HIS A O 1
ATOM 4622 N N . ILE A 1 597 ? -22.425 -11.711 16.069 1.00 93.56 597 ILE A N 1
ATOM 4623 C CA . ILE A 1 597 ? -23.812 -11.453 16.486 1.00 93.56 597 ILE A CA 1
ATOM 4624 C C . ILE A 1 597 ? -24.289 -10.121 15.907 1.00 93.56 597 ILE A C 1
ATOM 4626 O O . ILE A 1 597 ? -25.370 -10.062 15.331 1.00 93.56 597 ILE A O 1
ATOM 4630 N N . MET A 1 598 ? -23.472 -9.067 15.985 1.00 94.88 598 MET A N 1
ATOM 4631 C CA . MET A 1 598 ? -23.815 -7.763 15.407 1.00 94.88 598 MET A CA 1
ATOM 4632 C C . MET A 1 598 ? -24.042 -7.851 13.894 1.00 94.88 598 MET A C 1
ATOM 4634 O O . MET A 1 598 ? -25.007 -7.286 13.393 1.00 94.88 598 MET A O 1
ATOM 4638 N N . LYS A 1 599 ? -23.205 -8.594 13.156 1.00 92.62 599 LYS A N 1
ATOM 4639 C CA . LYS A 1 599 ? -23.428 -8.821 11.717 1.00 92.62 599 LYS A CA 1
ATOM 4640 C C . LYS A 1 599 ? -24.732 -9.566 11.437 1.00 92.62 599 LYS A C 1
ATOM 4642 O O . LYS A 1 599 ? -25.440 -9.205 10.507 1.00 92.62 599 LYS A O 1
ATOM 4647 N N . GLU A 1 600 ? -25.054 -10.572 12.245 1.00 93.12 600 GLU A N 1
ATOM 4648 C CA . GLU A 1 600 ? -26.316 -11.312 12.135 1.00 93.12 600 GLU A CA 1
ATOM 4649 C C . GLU A 1 600 ? -27.527 -10.426 12.415 1.00 93.12 600 GLU A C 1
ATOM 4651 O O . GLU A 1 600 ? -28.515 -10.482 11.691 1.00 93.12 600 GLU A O 1
ATOM 4656 N N . ALA A 1 601 ? -27.427 -9.545 13.404 1.00 95.31 601 ALA A N 1
ATOM 4657 C CA . ALA A 1 601 ? -28.454 -8.561 13.698 1.00 95.31 601 ALA A CA 1
ATOM 4658 C C . ALA A 1 601 ? -28.636 -7.548 12.551 1.00 95.31 601 ALA A C 1
ATOM 4660 O O . ALA A 1 601 ? -29.771 -7.242 12.188 1.00 95.31 601 ALA A O 1
ATOM 4661 N N . VAL A 1 602 ? -27.546 -7.068 11.934 1.00 95.44 602 VAL A N 1
ATOM 4662 C CA . VAL A 1 602 ? -27.616 -6.195 10.743 1.00 95.44 602 VAL A CA 1
ATOM 4663 C C . VAL A 1 602 ? -28.309 -6.903 9.581 1.00 95.44 602 VAL A C 1
ATOM 4665 O O . VAL A 1 602 ? -29.176 -6.309 8.942 1.00 95.44 602 VAL A O 1
ATOM 4668 N N . ASP A 1 603 ? -27.988 -8.176 9.336 1.00 93.88 603 ASP A N 1
ATOM 4669 C CA . ASP A 1 603 ? -28.647 -8.976 8.294 1.00 93.88 603 ASP A CA 1
ATOM 4670 C C . ASP A 1 603 ? -30.163 -9.140 8.566 1.00 93.88 603 ASP A C 1
ATOM 4672 O O . ASP A 1 603 ? -30.946 -9.300 7.630 1.00 93.88 603 ASP A O 1
ATOM 4676 N N . ARG A 1 604 ? -30.595 -9.019 9.834 1.00 95.31 604 ARG A N 1
ATOM 4677 C CA . ARG A 1 604 ? -32.004 -8.994 10.282 1.00 95.31 604 ARG A CA 1
ATOM 4678 C C . ARG A 1 604 ? -32.618 -7.585 10.357 1.00 95.31 604 ARG A C 1
ATOM 4680 O O . ARG A 1 604 ? -33.754 -7.445 10.799 1.00 95.31 604 ARG A O 1
ATOM 4687 N N . GLY A 1 605 ? -31.909 -6.550 9.904 1.00 95.88 605 GLY A N 1
ATOM 4688 C CA . GLY A 1 605 ? -32.420 -5.178 9.790 1.00 95.88 605 GLY A CA 1
ATOM 4689 C C . GLY A 1 605 ? -32.080 -4.236 10.949 1.00 95.88 605 GLY A C 1
ATOM 4690 O O . GLY A 1 605 ? -32.550 -3.098 10.944 1.00 95.88 605 GLY A O 1
ATOM 4691 N N . VAL A 1 606 ? -31.255 -4.658 11.913 1.00 97.75 606 VAL A N 1
ATOM 4692 C CA . VAL A 1 606 ? -30.808 -3.790 13.016 1.00 97.75 606 VAL A CA 1
ATOM 4693 C C . VAL A 1 606 ? -29.866 -2.701 12.507 1.00 97.75 606 VAL A C 1
ATOM 4695 O O . VAL A 1 606 ? -28.904 -2.960 11.787 1.00 97.75 606 VAL A O 1
ATOM 4698 N N . LYS A 1 607 ? -30.121 -1.469 12.945 1.00 97.50 607 LYS A N 1
ATOM 4699 C CA . LYS A 1 607 ? -29.346 -0.263 12.642 1.00 97.50 607 LYS A CA 1
ATOM 4700 C C . LYS A 1 607 ? -28.751 0.401 13.878 1.00 97.50 607 LYS A C 1
ATOM 4702 O O . LYS A 1 607 ? -27.837 1.210 13.731 1.00 97.50 607 LYS A O 1
ATOM 4707 N N . LYS A 1 608 ? -29.240 0.085 15.079 1.00 98.25 608 LYS A N 1
ATOM 4708 C CA . LYS A 1 608 ? -28.777 0.700 16.330 1.00 98.25 608 LYS A CA 1
ATOM 4709 C C . LYS A 1 608 ? -28.413 -0.359 17.356 1.00 98.25 608 LYS A C 1
ATOM 4711 O O . LYS A 1 608 ? -29.231 -1.214 17.684 1.00 98.25 608 LYS A O 1
ATOM 4716 N N . PHE A 1 609 ? -27.200 -0.285 17.885 1.00 98.31 609 PHE A N 1
ATOM 4717 C CA . PHE A 1 609 ? -26.701 -1.220 18.890 1.00 98.31 609 PHE A CA 1
ATOM 4718 C C . PHE A 1 609 ? -26.496 -0.529 20.234 1.00 98.31 609 PHE A C 1
ATOM 4720 O O . PHE A 1 609 ? -25.867 0.526 20.297 1.00 98.31 609 PHE A O 1
ATOM 4727 N N . PHE A 1 610 ? -26.962 -1.162 21.309 1.00 97.50 610 PHE A N 1
ATOM 4728 C CA . PHE A 1 610 ? -26.712 -0.751 22.691 1.00 97.50 610 PHE A CA 1
ATOM 4729 C C . PHE A 1 610 ? -26.018 -1.896 23.427 1.00 97.50 610 PHE A C 1
ATOM 4731 O O . PHE A 1 610 ? -26.639 -2.906 23.746 1.00 97.50 610 PHE A O 1
ATOM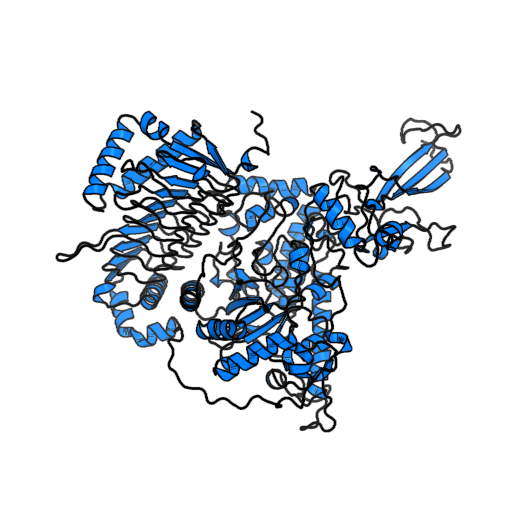 4738 N N . LEU A 1 611 ? -24.712 -1.765 23.636 1.00 96.31 611 LEU A N 1
ATOM 4739 C CA . LEU A 1 611 ? -23.861 -2.803 24.204 1.00 96.31 611 LEU A CA 1
ATOM 4740 C C . LEU A 1 611 ? -23.542 -2.443 25.655 1.00 96.31 611 LEU A C 1
ATOM 4742 O O . LEU A 1 611 ? -22.763 -1.523 25.904 1.00 96.31 611 LEU A O 1
ATOM 4746 N N . ASP A 1 612 ? -24.136 -3.162 26.598 1.00 93.56 612 ASP A N 1
ATOM 4747 C CA . ASP A 1 612 ? -23.931 -2.963 28.031 1.00 93.56 612 ASP A CA 1
ATOM 4748 C C . ASP A 1 612 ? -22.874 -3.940 28.571 1.00 93.56 612 ASP A C 1
ATOM 4750 O O . ASP A 1 612 ? -22.644 -5.012 28.004 1.00 93.56 612 ASP A O 1
ATOM 4754 N N . ASN A 1 613 ? -22.230 -3.570 29.684 1.00 91.25 613 ASN A N 1
ATOM 4755 C CA . ASN A 1 613 ? -21.228 -4.393 30.372 1.00 91.25 613 ASN A CA 1
ATOM 4756 C C . ASN A 1 613 ? -20.076 -4.858 29.460 1.00 91.25 613 ASN A C 1
ATOM 4758 O O . ASN A 1 613 ? -19.623 -6.002 29.544 1.00 91.25 613 ASN A O 1
ATOM 4762 N N . VAL A 1 614 ? -19.587 -3.974 28.585 1.00 93.25 614 VAL A N 1
ATOM 4763 C CA . VAL A 1 614 ? -18.433 -4.271 27.725 1.00 93.25 614 VAL A CA 1
ATOM 4764 C C . VAL A 1 614 ? -17.148 -4.158 28.545 1.00 93.25 614 VAL A C 1
ATOM 4766 O O . VAL A 1 614 ? -16.897 -3.155 29.213 1.00 93.25 614 VAL A O 1
ATOM 4769 N N . MET A 1 615 ? -16.331 -5.209 28.496 1.00 90.75 615 MET A N 1
ATOM 4770 C CA . MET A 1 615 ? -15.163 -5.412 29.362 1.00 90.75 615 MET A CA 1
ATOM 4771 C C . MET A 1 615 ? -13.899 -5.679 28.534 1.00 90.75 615 MET A C 1
ATOM 4773 O O . MET A 1 615 ? -13.114 -6.575 28.839 1.00 90.75 615 MET A O 1
ATOM 4777 N N . GLY A 1 616 ? -13.700 -4.916 27.457 1.00 91.19 616 GLY A N 1
ATOM 4778 C CA . GLY A 1 616 ? -12.515 -5.017 26.603 1.00 91.19 616 GLY A CA 1
ATOM 4779 C C . GLY A 1 616 ? -12.637 -6.006 25.441 1.00 91.19 616 GLY A C 1
ATOM 4780 O O . GLY A 1 616 ? -11.620 -6.503 24.954 1.00 91.19 616 GLY A O 1
ATOM 4781 N N . GLN A 1 617 ? -13.852 -6.302 24.964 1.00 92.88 617 GLN A N 1
ATOM 4782 C CA . GLN A 1 617 ? -14.049 -7.078 23.735 1.00 92.88 617 GLN A CA 1
ATOM 4783 C C . GLN A 1 617 ? -13.333 -6.402 22.554 1.00 92.88 617 GLN A C 1
ATOM 4785 O O . GLN A 1 617 ? -13.519 -5.214 22.289 1.00 92.88 617 GLN A O 1
ATOM 4790 N N . ARG A 1 618 ? -12.493 -7.172 21.856 1.00 91.88 618 ARG A N 1
ATOM 4791 C CA . ARG A 1 618 ? -11.690 -6.731 20.705 1.00 91.88 618 ARG A CA 1
ATOM 4792 C C . ARG A 1 618 ? -12.506 -6.775 19.414 1.00 91.88 618 ARG A C 1
ATOM 4794 O O . ARG A 1 618 ? -13.470 -7.530 19.321 1.00 91.88 618 ARG A O 1
ATOM 4801 N N . CYS A 1 619 ? -12.081 -6.009 18.409 1.00 90.69 619 CYS A N 1
ATOM 4802 C CA . CYS A 1 619 ? -12.710 -5.955 17.079 1.00 90.69 619 CYS A CA 1
ATOM 4803 C C . CYS A 1 619 ? -14.222 -5.650 17.102 1.00 90.69 619 CYS A C 1
ATOM 4805 O O . CYS A 1 619 ? -14.937 -5.975 16.152 1.00 90.69 619 CYS A O 1
ATOM 4807 N N . LEU A 1 620 ? -14.709 -5.025 18.178 1.00 94.00 620 LEU A N 1
ATOM 4808 C CA . LEU A 1 620 ? -16.113 -4.681 18.359 1.00 94.00 620 LEU A CA 1
ATOM 4809 C C . LEU A 1 620 ? -16.514 -3.651 17.305 1.00 94.00 620 LEU A C 1
ATOM 4811 O O . LEU A 1 620 ? -15.854 -2.627 17.153 1.00 94.00 620 LEU A O 1
ATOM 4815 N N . GLY A 1 621 ? -17.593 -3.910 16.569 1.00 92.94 621 GLY A N 1
ATOM 4816 C CA . GLY A 1 621 ? -18.096 -2.983 15.557 1.00 92.94 621 GLY A CA 1
ATOM 4817 C C . GLY A 1 621 ? -17.234 -2.907 14.294 1.00 92.94 621 GLY A C 1
ATOM 4818 O O . GLY A 1 621 ? -17.508 -2.085 13.428 1.00 92.94 621 GLY A O 1
ATOM 4819 N N . THR A 1 622 ? -16.192 -3.728 14.150 1.00 92.44 622 THR A N 1
ATOM 4820 C CA . THR A 1 622 ? -15.308 -3.667 12.981 1.00 92.44 622 THR A CA 1
ATOM 4821 C C . THR A 1 622 ? -16.061 -4.046 11.706 1.00 92.44 622 THR A C 1
ATOM 4823 O O . THR A 1 622 ? -16.584 -5.157 11.587 1.00 92.44 622 THR A O 1
ATOM 4826 N N . GLY A 1 623 ? -16.098 -3.116 10.743 1.00 89.94 623 GLY A N 1
ATOM 4827 C 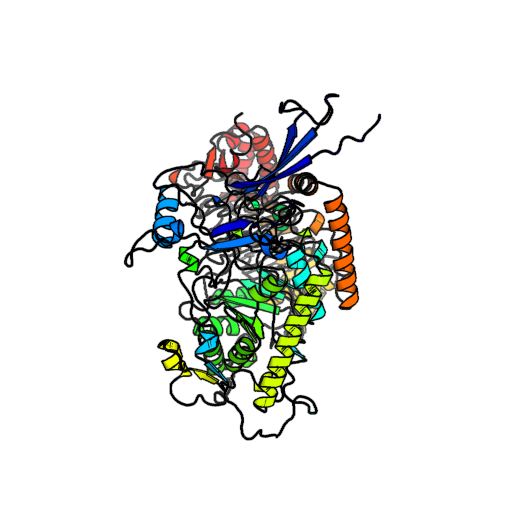CA . GLY A 1 623 ? -16.780 -3.277 9.454 1.00 89.94 623 GLY A CA 1
ATOM 4828 C C . GLY A 1 623 ? -18.306 -3.437 9.532 1.00 89.94 623 GLY A C 1
ATOM 4829 O O . GLY A 1 623 ? -18.909 -3.907 8.566 1.00 89.94 623 GLY A O 1
ATOM 4830 N N . ILE A 1 624 ? -18.935 -3.100 10.664 1.00 92.44 624 ILE A N 1
ATOM 4831 C CA . ILE A 1 624 ? -20.394 -3.160 10.818 1.00 92.44 624 ILE A CA 1
ATOM 4832 C C . ILE A 1 624 ? -21.053 -2.017 10.037 1.00 92.44 624 ILE A C 1
ATOM 4834 O O . ILE A 1 624 ? -20.601 -0.874 10.079 1.00 92.44 624 ILE A O 1
ATOM 4838 N N . LYS A 1 625 ? -22.134 -2.343 9.323 1.00 92.31 625 LYS A N 1
ATOM 4839 C CA . LYS A 1 625 ? -22.957 -1.392 8.568 1.00 92.31 625 LYS A CA 1
ATOM 4840 C C . LYS A 1 625 ? -24.228 -1.093 9.359 1.00 92.31 625 LYS A C 1
ATOM 4842 O O . LYS A 1 625 ? -25.182 -1.858 9.287 1.00 92.31 625 LYS A O 1
ATOM 4847 N N . CYS A 1 626 ? -24.217 -0.017 10.133 1.00 95.75 626 CYS A N 1
ATOM 4848 C CA . CYS A 1 626 ? -25.340 0.410 10.964 1.00 95.75 626 CYS A CA 1
ATOM 4849 C C . CYS A 1 626 ? -25.325 1.937 11.126 1.00 95.75 626 CYS A C 1
ATOM 4851 O O . CYS A 1 626 ? -24.365 2.587 10.719 1.00 95.75 626 CYS A O 1
ATOM 4853 N N . ASP A 1 627 ? -26.357 2.505 11.739 1.00 97.62 627 ASP A N 1
ATOM 4854 C CA . ASP A 1 627 ? -26.453 3.950 11.958 1.00 97.62 627 ASP A CA 1
ATOM 4855 C C . ASP A 1 627 ? -25.731 4.354 13.254 1.00 97.62 627 ASP A C 1
ATOM 4857 O O . ASP A 1 627 ? -25.014 5.358 13.288 1.00 97.62 627 ASP A O 1
ATOM 4861 N N . GLU A 1 628 ? -25.875 3.554 14.320 1.00 98.06 628 GLU A N 1
ATOM 4862 C CA . GLU A 1 628 ? -25.356 3.901 15.647 1.00 98.06 628 GLU A CA 1
ATOM 4863 C C . GLU A 1 628 ? -24.895 2.690 16.473 1.00 98.06 628 GLU A C 1
ATOM 4865 O O . GLU A 1 628 ? -25.540 1.640 16.494 1.00 98.06 628 GLU A O 1
ATOM 4870 N N . ILE A 1 629 ? -23.788 2.857 17.203 1.00 98.38 629 ILE A N 1
ATOM 4871 C CA . ILE A 1 629 ? -23.297 1.913 18.214 1.00 98.38 629 ILE A CA 1
ATOM 4872 C C . ILE A 1 629 ? -23.040 2.679 19.512 1.00 98.38 629 ILE A C 1
ATOM 4874 O O . ILE A 1 629 ? -22.143 3.515 19.586 1.00 98.38 629 ILE A O 1
ATOM 4878 N N . THR A 1 630 ? -23.784 2.361 20.563 1.00 97.94 630 THR A N 1
ATOM 4879 C CA . THR A 1 630 ? -23.532 2.862 21.915 1.00 97.94 630 THR A CA 1
ATOM 4880 C C . THR A 1 630 ? -22.962 1.742 22.775 1.00 97.94 630 THR A C 1
ATOM 4882 O O . THR A 1 630 ? -23.573 0.686 22.904 1.00 97.94 630 THR A O 1
ATOM 4885 N N . VAL A 1 631 ? -21.792 1.971 23.366 1.00 97.31 631 VAL A N 1
ATOM 4886 C CA . VAL A 1 631 ? -21.095 1.041 24.258 1.00 97.31 631 VAL A CA 1
ATOM 4887 C C . VAL A 1 631 ? -21.053 1.612 25.667 1.00 97.31 631 VAL A C 1
ATOM 4889 O O . VAL A 1 631 ? -20.606 2.741 25.855 1.00 97.31 631 VAL A O 1
ATOM 4892 N N . ARG A 1 632 ? -21.450 0.817 26.662 1.00 95.50 632 ARG A N 1
ATOM 4893 C CA . ARG A 1 632 ? -21.227 1.107 28.080 1.00 95.50 632 ARG A CA 1
ATOM 4894 C C . ARG A 1 632 ? -20.082 0.254 28.612 1.00 95.50 632 ARG A C 1
ATOM 4896 O O . ARG A 1 632 ? -20.215 -0.966 28.733 1.00 95.50 632 ARG A O 1
ATOM 4903 N N . GLY A 1 633 ? -18.976 0.906 28.964 1.00 93.94 633 GLY A N 1
ATOM 4904 C CA . GLY A 1 633 ? -17.791 0.273 29.546 1.00 93.94 633 GLY A CA 1
ATOM 4905 C C . GLY A 1 633 ? -16.533 0.404 28.685 1.00 93.94 633 GLY A C 1
ATOM 4906 O O . GLY A 1 633 ? -16.360 1.373 27.948 1.00 93.94 633 GLY A O 1
ATOM 4907 N N . LEU A 1 634 ? -15.638 -0.576 28.806 1.00 94.50 634 LEU A N 1
ATOM 4908 C CA . LEU A 1 634 ? -14.294 -0.557 28.229 1.00 94.50 634 LEU A CA 1
ATOM 4909 C C . LEU A 1 634 ? -14.283 -1.184 26.831 1.00 94.50 634 LEU A C 1
ATOM 4911 O O . LEU A 1 634 ? -14.619 -2.357 26.667 1.00 94.50 634 LEU A O 1
ATOM 4915 N N . VAL A 1 635 ? -13.799 -0.451 25.831 1.00 95.44 635 VAL A N 1
ATOM 4916 C CA . VAL A 1 635 ? -13.659 -0.946 24.452 1.00 95.44 635 VAL A CA 1
ATOM 4917 C C . VAL A 1 635 ? -12.290 -1.587 24.233 1.00 95.44 635 VAL A C 1
ATOM 4919 O O . VAL A 1 635 ? -11.259 -0.981 24.525 1.00 95.44 635 VAL A O 1
ATOM 4922 N N . GLY A 1 636 ? -12.267 -2.802 23.678 1.00 94.56 636 GLY A N 1
ATOM 4923 C CA . GLY A 1 636 ? -11.037 -3.557 23.443 1.00 94.56 636 GLY A CA 1
ATOM 4924 C C . GLY A 1 636 ? -10.281 -3.183 22.167 1.00 94.56 636 GLY A C 1
ATOM 4925 O O . GLY A 1 636 ? -10.773 -2.442 21.313 1.00 94.56 636 GLY A O 1
ATOM 4926 N N . ASN A 1 637 ? -9.084 -3.756 22.017 1.00 93.06 637 ASN A N 1
ATOM 4927 C CA . ASN A 1 637 ? -8.180 -3.518 20.885 1.00 93.06 637 ASN A CA 1
ATOM 4928 C C . ASN A 1 637 ? -8.853 -3.673 19.507 1.00 93.06 637 ASN A C 1
ATOM 4930 O O . ASN A 1 637 ? -9.658 -4.582 19.288 1.00 93.06 637 ASN A O 1
ATOM 4934 N N . HIS A 1 638 ? -8.462 -2.827 18.550 1.00 91.88 638 HIS A N 1
ATOM 4935 C CA . HIS A 1 638 ? -8.915 -2.862 17.145 1.00 91.88 638 HIS A CA 1
ATOM 4936 C C . HIS A 1 638 ? -10.428 -2.745 16.918 1.00 91.88 638 HIS A C 1
ATOM 4938 O O . HIS A 1 638 ? -10.917 -3.097 15.842 1.00 91.88 638 HIS A O 1
ATOM 4944 N N . SER A 1 639 ? -11.173 -2.270 17.912 1.00 95.38 639 SER A N 1
ATOM 4945 C CA . SER A 1 639 ? -12.602 -2.003 17.772 1.00 95.38 639 SER A CA 1
ATOM 4946 C C . SER A 1 639 ? -12.856 -0.783 16.894 1.00 95.38 639 SER A C 1
ATOM 4948 O O . SER A 1 639 ? -11.996 0.087 16.736 1.00 95.38 639 SER A O 1
ATOM 4950 N N . PHE A 1 640 ? -14.051 -0.725 16.318 1.00 95.44 640 PHE A N 1
ATOM 4951 C CA . PHE A 1 640 ? -14.532 0.341 15.448 1.00 95.44 640 PHE A CA 1
ATOM 4952 C C . PHE A 1 640 ? -13.678 0.569 14.206 1.00 95.44 640 PHE A C 1
ATOM 4954 O O . PHE A 1 640 ? -13.775 1.639 13.615 1.00 95.44 640 PHE A O 1
ATOM 4961 N N . ALA A 1 641 ? -12.835 -0.390 13.814 1.00 92.31 641 ALA A N 1
ATOM 4962 C CA . ALA A 1 641 ? -12.003 -0.279 12.625 1.00 92.31 641 ALA A CA 1
ATOM 4963 C C . ALA A 1 641 ? -12.856 -0.398 11.352 1.00 92.31 641 ALA A C 1
ATOM 4965 O O . ALA A 1 641 ? -13.812 -1.178 11.306 1.00 92.31 641 ALA A O 1
ATOM 4966 N N . PHE A 1 642 ? -12.495 0.350 10.308 1.00 90.38 642 PHE A N 1
ATOM 4967 C CA . PHE A 1 642 ? -13.202 0.362 9.016 1.00 90.38 642 PHE A CA 1
ATOM 4968 C C . PHE A 1 642 ? -14.707 0.689 9.116 1.00 90.38 642 PHE A C 1
ATOM 4970 O O . PHE A 1 642 ? -15.492 0.269 8.265 1.00 90.38 642 PHE A O 1
ATOM 4977 N N . LEU A 1 643 ? -15.124 1.411 10.161 1.00 91.75 643 LEU A N 1
ATOM 4978 C CA . LEU A 1 643 ? -16.495 1.909 10.268 1.00 91.75 643 LEU A CA 1
ATOM 4979 C C . LEU A 1 643 ? -16.732 3.026 9.268 1.00 91.75 643 LEU A C 1
ATOM 4981 O O . LEU A 1 643 ? -15.906 3.929 9.160 1.00 91.75 643 LEU A O 1
ATOM 4985 N N . ARG A 1 644 ? -17.898 3.004 8.628 1.00 89.50 644 ARG A N 1
ATOM 4986 C CA . ARG A 1 644 ? -18.284 3.980 7.619 1.00 89.50 644 ARG A CA 1
ATOM 4987 C C . ARG A 1 644 ? -19.634 4.589 7.938 1.00 89.50 644 ARG A C 1
ATOM 4989 O O . ARG A 1 644 ? -20.611 3.862 8.042 1.00 89.50 644 ARG A O 1
ATOM 4996 N N . ASP A 1 645 ? -19.661 5.915 8.030 1.00 91.44 645 ASP A N 1
ATOM 4997 C CA . ASP A 1 645 ? -20.882 6.698 8.225 1.00 91.44 645 ASP A CA 1
ATOM 4998 C C . ASP A 1 645 ? -21.681 6.294 9.495 1.00 91.44 645 ASP A C 1
ATOM 5000 O O . ASP A 1 645 ? -22.870 6.575 9.601 1.00 91.44 645 ASP A O 1
ATOM 5004 N N . VAL A 1 646 ? -21.010 5.685 10.485 1.00 95.38 646 VAL A N 1
ATOM 5005 C CA . VAL A 1 646 ? -21.596 5.223 11.759 1.00 95.38 646 VAL A CA 1
ATOM 5006 C C . VAL A 1 646 ? -21.313 6.223 12.875 1.00 95.38 646 VAL A C 1
ATOM 5008 O O . VAL A 1 646 ? -20.183 6.715 12.976 1.00 95.38 646 VAL A O 1
ATOM 5011 N N . LYS A 1 647 ? -22.309 6.482 13.730 1.00 97.94 647 LYS A N 1
ATOM 5012 C CA . LYS A 1 647 ? -22.132 7.202 14.998 1.00 97.94 647 LYS A CA 1
ATOM 5013 C C . LYS A 1 647 ? -21.765 6.221 16.110 1.00 97.94 647 LYS A C 1
ATOM 5015 O O . LYS A 1 647 ? -22.457 5.228 16.312 1.00 97.94 647 LYS A O 1
ATOM 5020 N N . VAL A 1 648 ? -20.699 6.495 16.854 1.00 98.31 648 VAL A N 1
ATOM 5021 C CA . VAL A 1 648 ? -20.296 5.670 18.001 1.00 98.31 648 VAL A CA 1
ATOM 5022 C C . VAL A 1 648 ? -20.242 6.511 19.262 1.00 98.31 648 VAL A C 1
ATOM 5024 O O . VAL A 1 648 ? -19.589 7.551 19.275 1.00 98.31 648 VAL A O 1
ATOM 5027 N N . ASN A 1 649 ? -20.858 6.027 20.337 1.00 97.94 649 ASN A N 1
ATOM 5028 C CA . ASN A 1 649 ? -20.721 6.611 21.668 1.00 97.94 649 ASN A CA 1
ATOM 5029 C C . ASN A 1 649 ? -20.173 5.554 22.625 1.00 97.94 649 ASN A C 1
ATOM 5031 O O . ASN A 1 649 ? -20.739 4.469 22.734 1.00 97.94 649 ASN A O 1
ATOM 5035 N N . VAL A 1 650 ? -19.099 5.865 23.340 1.00 97.62 650 VAL A N 1
ATOM 5036 C CA . VAL A 1 650 ? -18.565 5.026 24.416 1.00 97.62 650 VAL A CA 1
ATOM 5037 C C . VAL A 1 650 ? -18.727 5.799 25.708 1.00 97.62 650 VAL A C 1
ATOM 5039 O O . VAL A 1 650 ? -18.131 6.863 25.862 1.00 97.62 650 VAL A O 1
ATOM 5042 N N . ILE A 1 651 ? -19.558 5.283 26.606 1.00 96.06 651 ILE A N 1
ATOM 5043 C CA . ILE A 1 651 ? -19.957 5.939 27.852 1.00 96.06 651 ILE A CA 1
ATOM 5044 C C . ILE A 1 651 ? -19.647 5.053 29.063 1.00 96.06 651 ILE A C 1
ATOM 5046 O O . ILE A 1 651 ? -19.491 3.835 28.910 1.00 96.06 651 ILE A O 1
ATOM 5050 N N . PRO A 1 652 ? -19.522 5.634 30.268 1.00 94.31 652 PRO A N 1
ATOM 5051 C CA . PRO A 1 652 ? -19.231 4.854 31.458 1.00 94.31 652 PRO A CA 1
ATOM 5052 C C . PRO A 1 652 ? -20.361 3.874 31.764 1.00 94.31 652 PRO A C 1
ATOM 5054 O O . PRO A 1 652 ? -21.530 4.093 31.427 1.00 94.31 652 PRO A O 1
ATOM 5057 N N . ASN A 1 653 ? -19.998 2.768 32.401 1.00 90.31 653 ASN A N 1
ATOM 5058 C CA . ASN A 1 653 ? -20.964 1.803 32.894 1.00 90.31 653 ASN A CA 1
ATOM 5059 C C . ASN A 1 653 ? -20.964 1.817 34.419 1.00 90.31 653 ASN A C 1
ATOM 5061 O O . ASN A 1 653 ? -19.977 1.418 35.039 1.00 90.31 653 ASN A O 1
ATOM 5065 N N . HIS A 1 654 ? -22.068 2.258 35.013 1.00 85.31 654 HIS A N 1
ATOM 5066 C CA . HIS A 1 654 ? -22.240 2.298 36.459 1.00 85.31 654 HIS A CA 1
ATOM 5067 C C . HIS A 1 654 ? -23.082 1.104 36.896 1.00 85.31 654 HIS A C 1
ATOM 5069 O O . HIS A 1 654 ? -24.268 1.017 36.579 1.00 85.31 654 HIS A O 1
ATOM 5075 N N . SER A 1 655 ? -22.470 0.183 37.636 1.00 75.25 655 SER A N 1
ATOM 5076 C CA . SER A 1 655 ? -23.209 -0.826 38.397 1.00 75.25 655 SER A CA 1
ATOM 5077 C C . SER A 1 655 ? -23.334 -0.391 39.858 1.00 75.25 655 SER A C 1
ATOM 5079 O O . SER A 1 655 ? -22.667 0.543 40.300 1.00 75.25 655 SER A O 1
ATOM 5081 N N . THR A 1 656 ? -24.143 -1.101 40.643 1.00 70.50 656 THR A N 1
ATOM 5082 C CA . THR A 1 656 ? -24.276 -0.852 42.088 1.00 70.50 656 THR A CA 1
ATOM 5083 C C . THR A 1 656 ? -22.985 -1.098 42.881 1.00 70.50 656 THR A C 1
ATOM 5085 O O . THR A 1 656 ? -22.891 -0.649 44.020 1.00 70.50 656 THR A O 1
ATOM 5088 N N . ILE A 1 657 ? -22.000 -1.806 42.308 1.00 69.12 657 ILE A N 1
ATOM 5089 C CA . ILE A 1 657 ? -20.777 -2.260 42.998 1.00 69.12 657 ILE A CA 1
ATOM 5090 C C . ILE A 1 657 ? -19.505 -1.650 42.385 1.00 69.12 657 ILE A C 1
ATOM 5092 O O . ILE A 1 657 ? -18.503 -1.464 43.073 1.00 69.12 657 ILE A O 1
ATOM 5096 N N . THR A 1 658 ? -19.489 -1.366 41.083 1.00 77.25 658 THR A N 1
ATOM 5097 C CA . THR A 1 658 ? -18.284 -0.922 40.360 1.00 77.25 658 THR A CA 1
ATOM 5098 C C . THR A 1 658 ? -18.647 -0.075 39.142 1.00 77.25 658 THR A C 1
ATOM 5100 O O . THR A 1 658 ? -19.596 -0.389 38.420 1.00 77.25 658 THR A O 1
ATOM 5103 N N . THR A 1 659 ? -17.856 0.966 38.885 1.00 83.62 659 THR A N 1
ATOM 5104 C CA . THR A 1 659 ? -17.915 1.760 37.652 1.00 83.62 659 THR A CA 1
ATOM 5105 C C . THR A 1 659 ? -16.826 1.292 36.695 1.00 83.62 659 THR A C 1
ATOM 5107 O O . THR A 1 659 ? -15.654 1.241 37.067 1.00 83.62 659 THR A O 1
ATOM 5110 N N . VAL A 1 660 ? -17.198 0.971 35.458 1.00 87.31 660 VAL A N 1
ATOM 5111 C CA . VAL A 1 660 ? -16.246 0.679 34.380 1.00 87.31 660 VAL A CA 1
ATOM 5112 C C . VAL A 1 660 ? -16.081 1.945 33.539 1.00 87.31 660 VAL A C 1
ATOM 5114 O O . VAL A 1 660 ? -17.071 2.421 32.972 1.00 87.31 660 VAL A O 1
ATOM 5117 N N . PRO A 1 661 ? -14.863 2.505 33.445 1.00 88.00 661 PRO A N 1
ATOM 5118 C CA . PRO A 1 661 ? -14.631 3.723 32.684 1.00 88.00 661 PRO A CA 1
ATOM 5119 C C . PRO A 1 661 ? -14.814 3.477 31.184 1.00 88.00 661 PRO A C 1
ATOM 5121 O O . PRO A 1 661 ? -14.518 2.397 30.670 1.00 88.00 661 PRO A O 1
ATOM 5124 N N . ALA A 1 662 ? -15.243 4.521 30.478 1.00 93.50 662 ALA A N 1
ATOM 5125 C CA . ALA A 1 662 ? -15.499 4.546 29.037 1.00 93.50 662 ALA A CA 1
ATOM 5126 C C . ALA A 1 662 ? -14.221 4.555 28.172 1.00 93.50 662 ALA A C 1
ATOM 5128 O O . ALA A 1 662 ? -14.147 5.259 27.164 1.00 93.50 662 ALA A O 1
ATOM 5129 N N . ASN A 1 663 ? -13.171 3.859 28.604 1.00 94.94 663 ASN A N 1
ATOM 5130 C CA . ASN A 1 663 ? -11.867 3.920 27.956 1.00 94.94 663 ASN A CA 1
ATOM 5131 C C . ASN A 1 663 ? -11.847 3.080 26.670 1.00 94.94 663 ASN A C 1
ATOM 5133 O O . ASN A 1 663 ? -12.614 2.126 26.508 1.00 94.94 663 ASN A O 1
ATOM 5137 N N . ALA A 1 664 ? -10.923 3.400 25.767 1.00 96.69 664 ALA A N 1
ATOM 5138 C CA . ALA A 1 664 ? -10.678 2.626 24.555 1.00 96.69 664 ALA A CA 1
ATOM 5139 C C . ALA A 1 664 ? -9.219 2.163 24.491 1.00 96.69 664 ALA A C 1
ATOM 5141 O O . ALA A 1 664 ? -8.296 2.953 24.684 1.00 96.69 664 ALA A O 1
ATOM 5142 N N . GLN A 1 665 ? -9.004 0.877 24.219 1.00 95.69 665 GLN A N 1
ATOM 5143 C CA . GLN A 1 665 ? -7.664 0.293 24.145 1.00 95.69 665 GLN A CA 1
ATOM 5144 C C . GLN A 1 665 ? -6.963 0.574 22.794 1.00 95.69 665 GLN A C 1
ATOM 5146 O O . GLN A 1 665 ? -7.310 1.508 22.071 1.00 95.69 665 GLN A O 1
ATOM 5151 N N . VAL A 1 666 ? -5.922 -0.198 22.470 1.00 94.62 666 VAL A N 1
ATOM 5152 C CA . VAL A 1 666 ? -4.976 0.086 21.383 1.00 94.62 666 VAL A CA 1
ATOM 5153 C C . VAL A 1 666 ? -5.624 -0.086 20.009 1.00 94.62 666 VAL A C 1
ATOM 5155 O O . VAL A 1 666 ? -6.322 -1.066 19.722 1.00 94.62 666 VAL A O 1
ATOM 5158 N N . GLY A 1 667 ? -5.337 0.850 19.107 1.00 93.69 667 GLY A N 1
ATOM 5159 C CA . GLY A 1 667 ? -5.691 0.739 17.694 1.00 93.69 667 GLY A CA 1
ATOM 5160 C C . GLY A 1 667 ? -7.188 0.827 17.406 1.00 93.69 667 GLY A C 1
ATOM 5161 O O . GLY A 1 667 ? -7.650 0.233 16.426 1.00 93.69 667 GLY A O 1
ATOM 5162 N N . VAL A 1 668 ? -7.944 1.503 18.270 1.00 96.00 668 VAL A N 1
ATOM 5163 C CA . VAL A 1 668 ? -9.383 1.735 18.107 1.00 96.00 668 VAL A CA 1
ATOM 5164 C C . VAL A 1 668 ? -9.638 2.790 17.027 1.00 96.00 668 VAL A C 1
ATOM 5166 O O . VAL A 1 668 ? -8.912 3.777 16.911 1.00 96.00 668 VAL A O 1
ATOM 5169 N N . ALA A 1 669 ? -10.686 2.572 16.229 1.00 95.69 669 ALA A N 1
ATOM 5170 C CA . ALA A 1 669 ? -11.099 3.422 15.111 1.00 95.69 669 ALA A CA 1
ATOM 5171 C C . ALA A 1 669 ? -10.068 3.548 13.972 1.00 95.69 669 ALA A C 1
ATOM 5173 O O . ALA A 1 669 ? -10.095 4.499 13.185 1.00 95.69 669 ALA A O 1
ATOM 5174 N N . ASN A 1 670 ? -9.161 2.577 13.854 1.00 92.88 670 ASN A N 1
ATOM 5175 C CA . ASN A 1 670 ? -8.171 2.581 12.788 1.00 92.88 670 ASN A CA 1
ATOM 5176 C C . ASN A 1 670 ? -8.814 2.413 11.417 1.00 92.88 670 ASN A C 1
ATOM 5178 O O . ASN A 1 670 ? -9.614 1.507 11.190 1.00 92.88 670 ASN A O 1
ATOM 5182 N N . THR A 1 671 ? -8.379 3.253 10.476 1.00 90.69 671 THR A N 1
ATOM 5183 C CA . THR A 1 671 ? -8.860 3.273 9.087 1.00 90.69 671 THR A CA 1
ATOM 5184 C C . THR A 1 671 ? -10.347 3.622 8.956 1.00 90.69 671 THR A C 1
ATOM 5186 O O . THR A 1 671 ? -10.957 3.412 7.912 1.00 90.69 671 THR A O 1
ATOM 5189 N N . SER A 1 672 ? -10.951 4.166 10.009 1.00 91.00 672 SER A N 1
ATOM 5190 C CA . SER A 1 672 ? -12.383 4.445 10.027 1.00 91.00 672 SER A CA 1
ATOM 5191 C C . SER A 1 672 ? -12.719 5.791 9.396 1.00 91.00 672 SER A C 1
ATOM 5193 O O . SER A 1 672 ? -11.931 6.742 9.393 1.00 91.00 672 SER A O 1
ATOM 5195 N N . ASN A 1 673 ? -13.930 5.856 8.861 1.00 91.12 673 ASN A N 1
ATOM 5196 C CA . ASN A 1 673 ? -14.581 7.024 8.295 1.00 91.12 673 ASN A CA 1
ATOM 5197 C C . ASN A 1 673 ? -16.003 7.185 8.879 1.00 91.12 673 ASN A C 1
ATOM 5199 O O . ASN A 1 673 ? -16.983 7.133 8.131 1.00 91.12 673 ASN A O 1
ATOM 5203 N N . PRO A 1 674 ? -16.130 7.347 10.211 1.00 93.88 674 PRO A N 1
ATOM 5204 C CA . PRO A 1 674 ? -17.415 7.473 10.898 1.00 93.88 674 PRO A CA 1
ATOM 5205 C C . PRO A 1 674 ? -18.105 8.806 10.574 1.00 93.88 674 PRO A C 1
ATOM 5207 O O . PRO A 1 674 ? -17.477 9.730 10.049 1.00 93.88 674 PRO A O 1
ATOM 5210 N N . THR A 1 675 ? -19.375 8.949 10.957 1.00 95.06 675 THR A N 1
ATOM 5211 C CA . THR A 1 675 ? -19.963 10.291 11.123 1.00 95.06 675 THR A CA 1
ATOM 5212 C C . THR A 1 675 ? -19.301 10.965 12.319 1.00 95.06 675 THR A C 1
ATOM 5214 O O . THR A 1 675 ? -18.647 12.005 12.179 1.00 95.06 675 THR A O 1
ATOM 5217 N N . GLU A 1 676 ? -19.379 10.306 13.474 1.00 96.94 676 GLU A N 1
ATOM 5218 C CA . GLU A 1 676 ? -18.636 10.669 14.669 1.00 96.94 676 GLU A CA 1
ATOM 5219 C C . GLU A 1 676 ? -18.340 9.484 15.593 1.00 96.94 676 GLU A C 1
ATOM 5221 O O . GLU A 1 676 ? -19.085 8.508 15.636 1.00 96.94 676 GLU A O 1
ATOM 5226 N N . ILE A 1 677 ? -17.243 9.578 16.343 1.00 98.25 677 ILE A N 1
ATOM 5227 C CA . ILE A 1 677 ? -16.912 8.665 17.443 1.00 98.25 677 ILE A CA 1
ATOM 5228 C C . ILE A 1 677 ? -16.641 9.509 18.679 1.00 98.25 677 ILE A C 1
ATOM 5230 O O . ILE A 1 677 ? -15.683 10.281 18.695 1.00 98.25 677 ILE A O 1
ATOM 5234 N N . ASN A 1 678 ? -17.465 9.339 19.706 1.00 98.25 678 ASN A N 1
ATOM 5235 C CA . ASN A 1 678 ? -17.394 10.063 20.965 1.00 98.25 678 ASN A CA 1
ATOM 5236 C C . ASN A 1 678 ? -17.000 9.086 22.084 1.00 98.25 678 ASN A C 1
ATOM 5238 O O . ASN A 1 678 ? -17.727 8.136 22.370 1.00 98.25 678 ASN A O 1
ATOM 5242 N N . ILE A 1 679 ? -15.840 9.304 22.704 1.00 98.06 679 ILE A N 1
ATOM 5243 C CA . ILE A 1 679 ? -15.296 8.490 23.797 1.00 98.06 679 ILE A CA 1
ATOM 5244 C C . ILE A 1 679 ? -15.314 9.317 25.081 1.00 98.06 679 ILE A C 1
ATOM 5246 O O . ILE A 1 679 ? -14.523 10.248 25.233 1.00 98.06 679 ILE A O 1
ATOM 5250 N N . SER A 1 680 ? -16.176 8.963 26.030 1.00 97.19 680 SER A N 1
ATOM 5251 C CA . SER A 1 680 ? -16.299 9.619 27.341 1.00 97.19 680 SER A CA 1
ATOM 5252 C C . SER A 1 680 ? -15.180 9.236 28.323 1.00 97.19 680 SER A C 1
ATOM 5254 O O . SER A 1 680 ? -15.359 9.319 29.529 1.00 97.19 680 SER A O 1
ATOM 5256 N N . GLY A 1 681 ? -14.030 8.775 27.838 1.00 95.44 681 GLY A N 1
ATOM 5257 C CA . GLY A 1 681 ? -12.902 8.300 28.640 1.00 95.44 681 GLY A CA 1
ATOM 5258 C C . GLY A 1 681 ? -11.565 8.700 28.025 1.00 95.44 681 GLY A C 1
ATOM 5259 O O . GLY A 1 681 ? -11.478 9.697 27.303 1.00 95.44 681 GLY A O 1
ATOM 5260 N N . GLU A 1 682 ? -10.519 7.931 28.319 1.00 95.62 682 GLU A N 1
ATOM 5261 C CA . GLU A 1 682 ? -9.223 8.026 27.634 1.00 95.62 682 GLU A CA 1
ATOM 5262 C C . GLU A 1 682 ? -9.095 6.986 26.515 1.00 95.62 682 GLU A C 1
ATOM 5264 O O . GLU A 1 682 ? -9.722 5.923 26.543 1.00 95.62 682 GLU A O 1
ATOM 5269 N N . VAL A 1 683 ? -8.256 7.289 25.526 1.00 97.50 683 VAL A N 1
ATOM 5270 C CA . VAL A 1 683 ? -7.899 6.352 24.454 1.00 97.50 683 VAL A CA 1
ATOM 5271 C C . VAL A 1 683 ? -6.424 5.974 24.557 1.00 97.50 683 VAL A C 1
ATOM 5273 O O . VAL A 1 683 ? -5.569 6.810 24.851 1.00 97.50 683 VAL A O 1
ATOM 5276 N N . SER A 1 684 ? -6.110 4.708 24.307 1.00 96.38 684 SER A N 1
ATOM 5277 C CA . SER A 1 684 ? -4.735 4.210 24.279 1.00 96.38 684 SER A CA 1
ATOM 5278 C C . SER A 1 684 ? -4.036 4.577 22.961 1.00 96.38 684 SER A C 1
ATOM 5280 O O . SER A 1 684 ? -4.454 5.496 22.255 1.00 96.38 684 SER A O 1
ATOM 5282 N N . ASP A 1 685 ? -2.944 3.882 22.661 1.00 96.31 685 ASP A N 1
ATOM 5283 C CA . ASP A 1 685 ? -2.086 4.128 21.511 1.00 96.31 685 ASP A CA 1
ATOM 5284 C C . ASP A 1 685 ? -2.811 3.871 20.185 1.00 96.31 685 ASP A C 1
ATOM 5286 O O . ASP A 1 685 ? -3.689 3.005 20.076 1.00 96.31 685 ASP A O 1
ATOM 5290 N N . LEU A 1 686 ? -2.366 4.568 19.137 1.00 95.62 686 LEU A N 1
ATOM 5291 C CA . LEU A 1 686 ? -2.844 4.398 17.762 1.00 95.62 686 LEU A CA 1
ATOM 5292 C C . LEU A 1 686 ? -4.355 4.615 17.605 1.00 95.62 686 LEU A C 1
ATOM 5294 O O . LEU A 1 686 ? -4.977 3.933 16.796 1.00 95.62 686 LEU A O 1
ATOM 5298 N N . PHE A 1 687 ? -4.969 5.534 18.345 1.00 97.62 687 PHE A N 1
ATOM 5299 C CA . PHE A 1 687 ? -6.371 5.883 18.121 1.00 97.62 687 PHE A CA 1
ATOM 5300 C C . PHE A 1 687 ? -6.557 6.646 16.802 1.00 97.62 687 PHE A C 1
ATOM 5302 O O . PHE A 1 687 ? -5.815 7.590 16.504 1.00 97.62 687 PHE A O 1
ATOM 5309 N N . ALA A 1 688 ? -7.572 6.246 16.029 1.00 96.31 688 ALA A N 1
ATOM 5310 C CA . ALA A 1 688 ? -7.941 6.838 14.741 1.00 96.31 688 ALA A CA 1
ATOM 5311 C C . ALA A 1 688 ? -6.768 6.940 13.741 1.00 96.31 688 ALA A C 1
ATOM 5313 O O . ALA A 1 688 ? -6.713 7.846 12.902 1.00 96.31 688 ALA A O 1
ATOM 5314 N N . ALA A 1 689 ? -5.818 6.001 13.803 1.00 94.75 689 ALA A N 1
ATOM 5315 C CA . ALA A 1 689 ? -4.737 5.942 12.832 1.00 94.75 689 ALA A CA 1
ATOM 5316 C C . ALA A 1 689 ? -5.305 5.642 11.439 1.00 94.75 689 ALA A C 1
ATOM 5318 O O . ALA A 1 689 ? -6.212 4.822 11.282 1.00 94.75 689 ALA A O 1
ATOM 5319 N N . TYR A 1 690 ? -4.752 6.274 10.406 1.00 93.75 690 TYR A N 1
ATOM 5320 C CA . TYR A 1 690 ? -5.195 6.160 9.012 1.00 93.75 690 TYR A CA 1
ATOM 5321 C C . TYR A 1 690 ? -6.636 6.629 8.758 1.00 93.75 690 TYR A C 1
ATOM 5323 O O . TYR A 1 690 ? -7.172 6.348 7.685 1.00 93.75 690 TYR A O 1
ATOM 5331 N N . ALA A 1 691 ? -7.270 7.327 9.708 1.00 93.81 691 ALA A N 1
ATOM 5332 C CA . ALA A 1 691 ? -8.623 7.842 9.539 1.00 93.81 691 ALA A CA 1
ATOM 5333 C C . ALA A 1 691 ? -8.712 8.793 8.340 1.00 93.81 691 ALA A C 1
ATOM 5335 O O . ALA A 1 691 ? -7.796 9.578 8.062 1.00 93.81 691 ALA A O 1
ATOM 5336 N N . ILE A 1 692 ? -9.833 8.703 7.624 1.00 90.81 692 ILE A N 1
ATOM 5337 C CA . ILE A 1 692 ? -9.993 9.356 6.319 1.00 90.81 692 ILE A CA 1
ATOM 5338 C C . ILE A 1 692 ? -10.935 10.538 6.388 1.00 90.81 692 ILE A C 1
ATOM 5340 O O . ILE A 1 692 ? -10.689 11.551 5.746 1.00 90.81 692 ILE A O 1
ATOM 5344 N N . SER A 1 693 ? -12.006 10.403 7.156 1.00 92.12 693 SER A N 1
ATOM 5345 C CA . SER A 1 693 ? -13.018 11.427 7.392 1.00 92.12 693 SER A CA 1
ATOM 5346 C C . SER A 1 693 ? -13.689 11.165 8.740 1.00 92.12 693 SER A C 1
ATOM 5348 O O . SER A 1 693 ? -13.358 10.192 9.416 1.00 92.12 693 SER A O 1
ATOM 5350 N N . GLY A 1 694 ? -14.636 12.022 9.113 1.00 94.19 694 GLY A N 1
ATOM 5351 C CA . GLY A 1 694 ? -15.386 11.898 10.360 1.00 94.19 694 GLY A CA 1
ATOM 5352 C C . GLY A 1 694 ? -14.855 12.791 11.473 1.00 94.19 694 GLY A C 1
ATOM 5353 O O . GLY A 1 694 ? -13.787 13.399 11.353 1.00 94.19 694 GLY A O 1
ATOM 5354 N N . THR A 1 695 ? -15.640 12.88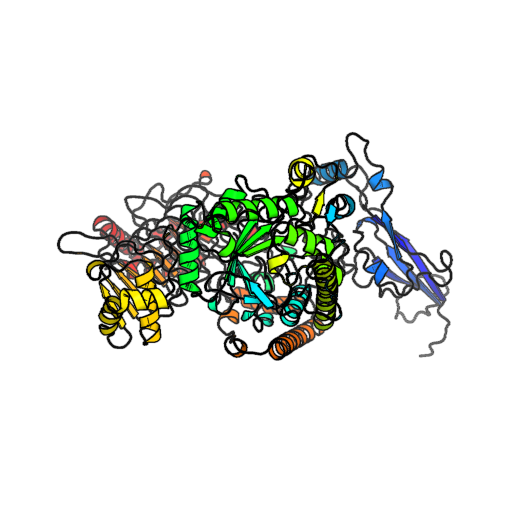9 12.544 1.00 97.31 695 THR A N 1
ATOM 5355 C CA . THR A 1 695 ? -15.268 13.642 13.748 1.00 97.31 695 THR A CA 1
ATOM 5356 C C . THR A 1 695 ? -15.008 12.688 14.904 1.00 97.31 695 THR A C 1
ATOM 5358 O O . THR A 1 695 ? -15.850 11.867 15.239 1.00 97.31 695 THR A O 1
ATOM 5361 N N . PHE A 1 696 ? -13.860 12.804 15.550 1.00 98.44 696 PHE A N 1
ATOM 5362 C CA . PHE A 1 696 ? -13.502 12.003 16.711 1.00 98.44 696 PHE A CA 1
ATOM 5363 C C . PHE A 1 696 ? -13.457 12.926 17.923 1.00 98.44 696 PHE A C 1
ATOM 5365 O O . PHE A 1 696 ? -12.862 14.000 17.859 1.00 98.44 696 PHE A O 1
ATOM 5372 N N . ARG A 1 697 ? -14.092 12.545 19.024 1.00 98.38 697 ARG A N 1
ATOM 5373 C CA . ARG A 1 697 ? -14.061 13.305 20.272 1.00 98.38 697 ARG A CA 1
ATOM 5374 C C . ARG A 1 697 ? -13.689 12.377 21.406 1.00 98.38 697 ARG A C 1
ATOM 5376 O O . ARG A 1 697 ? -14.281 11.315 21.557 1.00 98.38 697 ARG A O 1
ATOM 5383 N N . VAL A 1 698 ? -12.717 12.787 22.199 1.00 98.31 698 VAL A N 1
ATOM 5384 C CA . VAL A 1 698 ? -12.243 12.051 23.367 1.00 98.31 698 VAL A CA 1
ATOM 5385 C C . VAL A 1 698 ? -12.279 13.005 24.546 1.00 98.31 698 VAL A C 1
ATOM 5387 O O . VAL A 1 698 ? -11.638 14.054 24.512 1.00 98.31 698 VAL A O 1
ATOM 5390 N N . ALA A 1 699 ? -13.033 12.664 25.584 1.00 97.44 699 ALA A N 1
ATOM 5391 C CA . ALA A 1 699 ? -13.151 13.512 26.759 1.00 97.44 699 ALA A CA 1
ATOM 5392 C C . ALA A 1 699 ? -11.780 13.720 27.423 1.00 97.44 699 ALA A C 1
ATOM 5394 O O . ALA A 1 699 ? -11.335 14.851 27.617 1.00 97.44 699 ALA A O 1
ATOM 5395 N N . LYS A 1 700 ? -11.050 12.638 27.710 1.00 96.19 700 LYS A N 1
ATOM 5396 C CA . LYS A 1 700 ? -9.776 12.705 28.439 1.00 96.19 700 LYS A CA 1
ATOM 5397 C C . LYS A 1 700 ? -8.566 12.706 27.489 1.00 96.19 700 LYS A C 1
ATOM 5399 O O . LYS A 1 700 ? -8.522 13.463 26.518 1.00 96.19 700 LYS A O 1
ATOM 5404 N N . SER A 1 701 ? -7.534 11.944 27.840 1.00 95.88 701 SER A N 1
ATOM 5405 C CA . SER A 1 701 ? -6.214 11.883 27.209 1.00 95.88 701 SER A CA 1
ATOM 5406 C C . SER A 1 701 ? -6.127 10.845 26.088 1.00 95.88 701 SER A C 1
ATOM 5408 O O . SER A 1 701 ? -7.046 10.056 25.855 1.00 95.88 701 SER A O 1
ATOM 5410 N N . GLY A 1 702 ? -4.989 10.865 25.392 1.00 96.88 702 GLY A N 1
ATOM 5411 C CA . GLY A 1 702 ? -4.622 9.905 24.362 1.00 96.88 702 GLY A CA 1
ATOM 5412 C C . GLY A 1 702 ? -3.207 9.358 24.566 1.00 96.88 702 GLY A C 1
ATOM 5413 O O . GLY A 1 702 ? -2.334 10.089 25.031 1.00 96.88 702 GLY A O 1
ATOM 5414 N N . GLY A 1 703 ? -2.989 8.089 24.216 1.00 96.94 703 GLY A N 1
ATOM 5415 C CA . GLY A 1 703 ? -1.676 7.442 24.224 1.00 96.94 703 GLY A CA 1
ATOM 5416 C C . GLY A 1 703 ? -0.735 7.879 23.092 1.00 96.94 703 GLY A C 1
ATOM 5417 O O . GLY A 1 703 ? -0.860 8.952 22.499 1.00 96.94 703 GLY A O 1
ATOM 5418 N N . VAL A 1 704 ? 0.243 7.026 22.799 1.00 96.62 704 VAL A N 1
ATOM 5419 C CA . VAL A 1 704 ? 1.297 7.244 21.802 1.00 96.62 704 VAL A CA 1
ATOM 5420 C C . VAL A 1 704 ? 0.753 7.070 20.380 1.00 96.62 704 VAL A C 1
ATOM 5422 O O . VAL A 1 704 ? -0.007 6.145 20.089 1.00 96.62 704 VAL A O 1
ATOM 5425 N N . ARG A 1 705 ? 1.198 7.923 19.446 1.00 96.69 705 ARG A N 1
ATOM 5426 C CA . ARG A 1 705 ? 0.857 7.846 18.005 1.00 96.69 705 ARG A CA 1
ATOM 5427 C C . ARG A 1 705 ? -0.634 7.923 17.691 1.00 96.69 705 ARG A C 1
ATOM 5429 O O . ARG A 1 705 ? -1.105 7.362 16.697 1.00 96.69 705 ARG A O 1
ATOM 5436 N N . ASN A 1 706 ? -1.387 8.656 18.495 1.00 97.88 706 ASN A N 1
ATOM 5437 C CA . ASN A 1 706 ? -2.752 8.982 18.121 1.00 97.88 706 ASN A CA 1
ATOM 5438 C C . ASN A 1 706 ? -2.764 9.856 16.874 1.00 97.88 706 ASN A C 1
ATOM 5440 O O . ASN A 1 706 ? -1.908 10.729 16.703 1.00 97.88 706 ASN A O 1
ATOM 5444 N N . LEU A 1 707 ? -3.747 9.606 16.007 1.00 97.31 707 LEU A N 1
ATOM 5445 C CA . LEU A 1 707 ? -3.921 10.307 14.735 1.00 97.31 707 LEU A CA 1
ATOM 5446 C C . LEU A 1 707 ? -2.799 10.060 13.708 1.00 97.31 707 LEU A C 1
ATOM 5448 O O . LEU A 1 707 ? -2.625 10.840 12.767 1.00 97.31 707 LEU A O 1
ATOM 5452 N N . LEU A 1 708 ? -2.040 8.970 13.864 1.00 96.00 708 LEU A N 1
ATOM 5453 C CA . LEU A 1 708 ? -1.008 8.549 12.913 1.00 96.00 708 LEU A CA 1
ATOM 5454 C C . LEU A 1 708 ? -1.578 8.475 11.489 1.00 96.00 708 LEU A C 1
ATOM 5456 O O . LEU A 1 708 ? -2.574 7.794 11.250 1.00 96.00 708 LEU A O 1
ATOM 5460 N N . LEU A 1 709 ? -0.910 9.101 10.516 1.00 94.31 709 LEU A N 1
ATOM 5461 C CA . LEU A 1 709 ? -1.273 9.018 9.093 1.00 94.31 709 LEU A CA 1
ATOM 5462 C C . 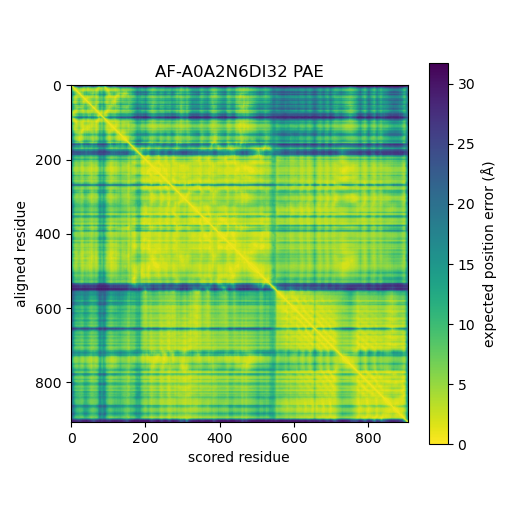LEU A 1 709 ? -2.723 9.426 8.766 1.00 94.31 709 LEU A C 1
ATOM 5464 O O . LEU A 1 709 ? -3.270 8.933 7.772 1.00 94.31 709 LEU A O 1
ATOM 5468 N N . MET A 1 710 ? -3.334 10.333 9.541 1.00 93.81 710 MET A N 1
ATOM 5469 C CA . MET A 1 710 ? -4.608 10.960 9.159 1.00 93.81 710 MET A CA 1
ATOM 5470 C C . MET A 1 710 ? -4.550 11.492 7.723 1.00 93.81 710 MET A C 1
ATOM 5472 O O . MET A 1 710 ? -3.541 12.050 7.277 1.00 93.81 710 MET A O 1
ATOM 5476 N N . LYS A 1 711 ? -5.631 11.266 6.978 1.00 93.44 711 LYS A N 1
ATOM 5477 C CA . LYS A 1 711 ? -5.722 11.564 5.544 1.00 93.44 711 LYS A CA 1
ATOM 5478 C C . LYS A 1 711 ? -6.425 12.900 5.293 1.00 93.44 711 LYS A C 1
ATOM 5480 O O . LYS A 1 711 ? -6.931 13.547 6.200 1.00 93.44 711 LYS A O 1
ATOM 5485 N N . ALA A 1 712 ? -6.465 13.322 4.037 1.00 91.88 712 ALA A N 1
ATOM 5486 C CA . ALA A 1 712 ? -7.009 14.603 3.586 1.00 91.88 712 ALA A CA 1
ATOM 5487 C C . ALA A 1 712 ? -8.492 14.543 3.162 1.00 91.88 712 ALA A C 1
ATOM 5489 O O . ALA A 1 712 ? -8.939 15.378 2.377 1.00 91.88 712 ALA A O 1
ATOM 5490 N N . GLY A 1 713 ? -9.258 13.560 3.643 1.00 90.69 713 GLY A N 1
ATOM 5491 C CA . GLY A 1 713 ? -10.669 13.396 3.286 1.00 90.69 713 GLY A CA 1
ATOM 5492 C C . GLY A 1 713 ? -10.928 12.354 2.198 1.00 90.69 713 GLY A C 1
ATOM 5493 O O . GLY A 1 713 ? -10.091 12.110 1.323 1.00 90.69 713 GLY A O 1
ATOM 5494 N N . LEU A 1 714 ? -12.115 11.744 2.252 1.00 86.88 714 LEU A N 1
ATOM 5495 C CA . LEU A 1 714 ? -12.581 10.758 1.275 1.00 86.88 714 LEU A CA 1
ATOM 5496 C C . LEU A 1 714 ? -13.193 11.472 0.051 1.00 86.88 714 LEU A C 1
ATOM 5498 O O . LEU A 1 714 ? -14.121 12.263 0.232 1.00 86.88 714 LEU A O 1
ATOM 5502 N N . PRO A 1 715 ? -12.725 11.199 -1.181 1.00 82.50 715 PRO A N 1
ATOM 5503 C CA . PRO A 1 715 ? -13.349 11.717 -2.398 1.00 82.50 715 PRO A CA 1
ATOM 5504 C C . PRO A 1 715 ? -14.778 11.194 -2.606 1.00 82.50 715 PRO A C 1
ATOM 5506 O O . PRO A 1 715 ? -15.055 10.017 -2.359 1.00 82.50 715 PRO A O 1
ATOM 5509 N N . ASP A 1 716 ? -15.668 12.027 -3.148 1.00 81.38 716 ASP A N 1
ATOM 5510 C CA . ASP A 1 716 ? -17.055 11.637 -3.448 1.00 81.38 716 ASP A CA 1
ATOM 5511 C C . ASP A 1 716 ? -17.158 10.572 -4.552 1.00 81.38 716 ASP A C 1
ATOM 5513 O O . ASP A 1 716 ? -18.134 9.820 -4.605 1.00 81.38 716 ASP A O 1
ATOM 5517 N N . GLU A 1 717 ? -16.135 10.429 -5.400 1.00 76.69 717 GLU A N 1
ATOM 5518 C CA . GLU A 1 717 ? -16.039 9.352 -6.395 1.00 76.69 717 GLU A CA 1
ATOM 5519 C C . GLU A 1 717 ? -16.196 7.971 -5.762 1.00 76.69 717 GLU A C 1
ATOM 5521 O O . GLU A 1 717 ? -16.788 7.075 -6.364 1.00 76.69 717 GLU A O 1
ATOM 5526 N N . TRP A 1 718 ? -15.685 7.804 -4.542 1.00 77.62 718 TRP A N 1
ATOM 5527 C CA . TRP A 1 718 ? -15.733 6.541 -3.818 1.00 77.62 718 TRP A CA 1
ATOM 5528 C C . TRP A 1 718 ? -17.097 6.235 -3.207 1.00 77.62 718 TRP A C 1
ATOM 5530 O O . TRP A 1 718 ? -17.381 5.079 -2.896 1.00 77.62 718 TRP A O 1
ATOM 5540 N N . LYS A 1 719 ? -17.969 7.239 -3.064 1.00 73.50 719 LYS A N 1
ATOM 5541 C CA . LYS A 1 719 ? -19.329 7.051 -2.542 1.00 73.50 719 LYS A CA 1
ATOM 5542 C C . LYS A 1 719 ? -20.283 6.464 -3.581 1.00 73.50 719 LYS A C 1
ATOM 5544 O O . LYS A 1 719 ? -21.200 5.749 -3.206 1.00 73.50 719 LYS A O 1
ATOM 5549 N N . ASN A 1 720 ? -20.031 6.703 -4.868 1.00 70.31 720 ASN A N 1
ATOM 5550 C CA . ASN A 1 720 ? -20.977 6.407 -5.952 1.00 70.31 720 ASN A CA 1
ATOM 5551 C C . ASN A 1 720 ? -20.587 5.199 -6.831 1.00 70.31 720 ASN A C 1
ATOM 5553 O O . ASN A 1 720 ? -21.178 4.971 -7.888 1.00 70.31 720 ASN A O 1
ATOM 5557 N N . LEU A 1 721 ? -19.569 4.428 -6.442 1.00 76.62 721 LEU A N 1
ATOM 5558 C CA . LEU A 1 721 ? -19.089 3.281 -7.217 1.00 76.62 721 LEU A CA 1
ATOM 5559 C C . LEU A 1 721 ? -19.972 2.042 -6.999 1.00 76.62 721 LEU A C 1
ATOM 5561 O O . LEU A 1 721 ? -19.839 1.344 -5.999 1.00 76.62 721 LEU A O 1
ATOM 5565 N N . ASN A 1 722 ? -20.821 1.715 -7.978 1.00 77.25 722 ASN A N 1
ATOM 5566 C CA . ASN A 1 722 ? -21.546 0.442 -8.001 1.00 77.25 722 ASN A CA 1
ATOM 5567 C C . ASN A 1 722 ? -20.667 -0.674 -8.590 1.00 77.25 722 ASN A C 1
ATOM 5569 O O . ASN A 1 722 ? -20.573 -0.846 -9.810 1.00 77.25 722 ASN A O 1
ATOM 5573 N N . VAL A 1 723 ? -20.025 -1.430 -7.703 1.00 78.81 723 VAL A N 1
ATOM 5574 C CA . VAL A 1 723 ? -19.211 -2.607 -8.049 1.00 78.81 723 VAL A CA 1
ATOM 5575 C C . VAL A 1 723 ? -19.980 -3.921 -7.945 1.00 78.81 723 VAL A C 1
ATOM 5577 O O . VAL A 1 723 ? -19.524 -4.935 -8.469 1.00 78.81 723 VAL A O 1
ATOM 5580 N N . ASP A 1 724 ? -21.162 -3.914 -7.325 1.00 81.50 724 ASP A N 1
ATOM 5581 C CA . ASP A 1 724 ? -21.943 -5.130 -7.091 1.00 81.50 724 ASP A CA 1
ATOM 5582 C C . ASP A 1 724 ? -22.369 -5.806 -8.397 1.00 81.50 724 ASP A C 1
ATOM 5584 O O . ASP A 1 724 ? -22.352 -7.033 -8.476 1.00 81.50 724 ASP A O 1
ATOM 5588 N N . ARG A 1 725 ? -22.618 -5.031 -9.463 1.00 84.19 725 ARG A N 1
ATOM 5589 C CA . ARG A 1 725 ? -22.941 -5.584 -10.792 1.00 84.19 725 ARG A CA 1
ATOM 5590 C C . ARG A 1 725 ? -21.840 -6.470 -11.396 1.00 84.19 725 ARG A C 1
ATOM 5592 O O . ARG A 1 725 ? -22.118 -7.206 -12.334 1.00 84.19 725 ARG A O 1
ATOM 5599 N N . PHE A 1 726 ? -20.602 -6.387 -10.898 1.00 84.94 726 PHE A N 1
ATOM 5600 C CA . PHE A 1 726 ? -19.463 -7.167 -11.398 1.00 84.94 726 PHE A CA 1
ATOM 5601 C C . PHE A 1 726 ? -19.076 -8.348 -10.508 1.00 84.94 726 PHE A C 1
ATOM 5603 O O . PHE A 1 726 ? -18.179 -9.104 -10.872 1.00 84.94 726 PHE A O 1
ATOM 5610 N N . LYS A 1 727 ? -19.759 -8.562 -9.375 1.00 79.44 727 LYS A N 1
ATOM 5611 C CA . LYS A 1 727 ? -19.461 -9.683 -8.466 1.00 79.44 727 LYS A CA 1
ATOM 5612 C C . LYS A 1 727 ? -19.527 -11.049 -9.151 1.00 79.44 727 LYS A C 1
ATOM 5614 O O . LYS A 1 727 ? -18.731 -11.923 -8.827 1.00 79.44 727 LYS A O 1
ATOM 5619 N N . SER A 1 728 ? -20.446 -11.206 -10.101 1.00 81.62 728 SER A N 1
ATOM 5620 C CA . SER A 1 728 ? -20.682 -12.456 -10.838 1.00 81.62 728 SER A CA 1
ATOM 5621 C C . SER A 1 728 ? -20.471 -12.307 -12.347 1.00 81.62 728 SER A C 1
ATOM 5623 O O . SER A 1 728 ? -20.910 -13.160 -13.114 1.00 81.62 728 SER A O 1
ATOM 5625 N N . ALA A 1 729 ? -19.837 -11.217 -12.790 1.00 87.69 729 ALA A N 1
ATOM 5626 C CA . ALA A 1 729 ? -19.600 -10.979 -14.209 1.00 87.69 729 ALA A CA 1
ATOM 5627 C C . ALA A 1 729 ? -18.533 -11.934 -14.762 1.00 87.69 729 ALA A C 1
ATOM 5629 O O . ALA A 1 729 ? -17.537 -12.229 -14.098 1.00 87.69 729 ALA A O 1
ATOM 5630 N N . GLY A 1 730 ? -18.725 -12.395 -16.000 1.00 91.56 730 GLY A N 1
ATOM 5631 C CA . GLY A 1 730 ? -17.725 -13.199 -16.698 1.00 91.56 730 GLY A CA 1
ATOM 5632 C C . GLY A 1 730 ? -16.464 -12.393 -17.028 1.00 91.56 730 GLY A C 1
ATOM 5633 O O . GLY A 1 730 ? -16.498 -11.162 -17.120 1.00 91.56 730 GLY A O 1
ATOM 5634 N N . LYS A 1 731 ? -15.346 -13.098 -17.270 1.00 93.94 731 LYS A N 1
ATOM 5635 C CA . LYS A 1 731 ? -14.054 -12.489 -17.651 1.00 93.94 731 LYS A CA 1
ATOM 5636 C C . LYS A 1 731 ? -14.216 -11.503 -18.823 1.00 93.94 731 LYS A C 1
ATOM 5638 O O . LYS A 1 731 ? -13.664 -10.405 -18.779 1.00 93.94 731 LYS A O 1
ATOM 5643 N N . ASP A 1 732 ? -15.014 -11.856 -19.831 1.00 95.06 732 ASP A N 1
ATOM 5644 C CA . ASP A 1 732 ? -15.216 -11.031 -21.029 1.00 95.06 732 ASP A CA 1
ATOM 5645 C C . ASP A 1 732 ? -15.970 -9.727 -20.751 1.00 95.06 732 ASP A C 1
ATOM 5647 O O . ASP A 1 732 ? -15.628 -8.689 -21.319 1.00 95.06 732 ASP A O 1
ATOM 5651 N N . ASP A 1 733 ? -16.960 -9.742 -19.860 1.00 94.94 733 ASP A N 1
ATOM 5652 C CA . ASP A 1 733 ? -17.726 -8.541 -19.509 1.00 94.94 733 ASP A CA 1
ATOM 5653 C C . ASP A 1 733 ? -16.877 -7.562 -18.697 1.00 94.94 733 ASP A C 1
ATOM 5655 O O . ASP A 1 733 ? -16.905 -6.353 -18.944 1.00 94.94 733 ASP A O 1
ATOM 5659 N N . ILE A 1 734 ? -16.050 -8.092 -17.789 1.00 95.44 734 ILE A N 1
ATOM 5660 C CA . ILE A 1 734 ? -15.050 -7.310 -17.055 1.00 95.44 734 ILE A CA 1
ATOM 5661 C C . ILE A 1 734 ? -14.085 -6.648 -18.045 1.00 95.44 734 ILE A C 1
ATOM 5663 O O . ILE A 1 734 ? -13.882 -5.434 -17.996 1.00 95.44 734 ILE A O 1
ATOM 5667 N N . LEU A 1 735 ? -13.517 -7.417 -18.981 1.00 97.12 735 LEU A N 1
ATOM 5668 C CA . LEU A 1 735 ? -12.577 -6.898 -19.980 1.00 97.12 735 LEU A CA 1
ATOM 5669 C C . LEU A 1 735 ? -13.217 -5.830 -20.879 1.00 97.12 735 LEU A C 1
ATOM 5671 O O . LEU A 1 735 ? -12.595 -4.794 -21.126 1.00 97.12 735 LEU A O 1
ATOM 5675 N N . LYS A 1 736 ? -14.461 -6.035 -21.330 1.00 96.25 736 LYS A N 1
ATOM 5676 C CA . LYS A 1 736 ? -15.211 -5.047 -22.125 1.00 96.25 736 LYS A CA 1
ATOM 5677 C C . LYS A 1 736 ? -15.420 -3.743 -21.359 1.00 96.25 736 LYS A C 1
ATOM 5679 O O . LYS A 1 736 ? -15.195 -2.672 -21.925 1.00 96.25 736 LYS A O 1
ATOM 5684 N N . GLU A 1 737 ? -15.806 -3.804 -20.083 1.00 95.62 737 GLU A N 1
ATOM 5685 C CA . GLU A 1 737 ? -15.981 -2.594 -19.270 1.00 95.62 737 GLU A CA 1
ATOM 5686 C C . GLU A 1 737 ? -14.652 -1.859 -19.062 1.00 95.62 737 GLU A C 1
ATOM 5688 O O . GLU A 1 737 ? -14.600 -0.639 -19.231 1.00 95.62 737 GLU A O 1
ATOM 5693 N N . LEU A 1 738 ? -13.571 -2.580 -18.749 1.00 96.62 738 LEU A N 1
ATOM 5694 C CA . LEU A 1 738 ? -12.238 -1.994 -18.582 1.00 96.62 738 LEU A CA 1
ATOM 5695 C C . LEU A 1 738 ? -11.788 -1.246 -19.845 1.00 96.62 738 LEU A C 1
ATOM 5697 O O . LEU A 1 738 ? -11.348 -0.096 -19.769 1.00 96.62 738 LEU A O 1
ATOM 5701 N N . VAL A 1 739 ? -11.963 -1.858 -21.021 1.00 96.75 739 VAL A N 1
ATOM 5702 C CA . VAL A 1 739 ? -11.658 -1.215 -22.308 1.00 96.75 739 VAL A CA 1
ATOM 5703 C C . VAL A 1 739 ? -12.555 -0.001 -22.534 1.00 96.75 739 VAL A C 1
ATOM 5705 O O . VAL A 1 739 ? -12.058 1.062 -22.901 1.00 96.75 739 VAL A O 1
ATOM 5708 N N . LYS A 1 740 ? -13.862 -0.103 -22.274 1.00 96.19 740 LYS A N 1
ATOM 5709 C CA . LYS A 1 740 ? -14.810 1.014 -22.423 1.00 96.19 740 LYS A CA 1
ATOM 5710 C C . LYS A 1 740 ? -14.434 2.215 -21.547 1.00 96.19 740 LYS A C 1
ATOM 5712 O O . LYS A 1 740 ? -14.438 3.358 -22.021 1.00 96.19 740 LYS A O 1
ATOM 5717 N N . LYS A 1 741 ? -14.088 1.977 -20.279 1.00 95.12 741 LYS A N 1
ATOM 5718 C CA . LYS A 1 741 ? -13.619 3.016 -19.346 1.00 95.12 741 LYS A CA 1
ATOM 5719 C C . LYS A 1 741 ? -12.326 3.653 -19.838 1.00 95.12 741 LYS A C 1
ATOM 5721 O O . LYS A 1 741 ? -12.240 4.881 -19.896 1.00 95.12 741 LYS A O 1
ATOM 5726 N N . TYR A 1 742 ? -11.378 2.841 -20.300 1.00 96.00 742 TYR A N 1
ATOM 5727 C CA . TYR A 1 742 ? -10.145 3.341 -20.894 1.00 96.00 742 TYR A CA 1
ATOM 5728 C C . TYR A 1 742 ? -10.384 4.194 -22.143 1.00 96.00 742 TYR A C 1
ATOM 5730 O O . TYR A 1 742 ? -9.847 5.295 -22.221 1.00 96.00 742 TYR A O 1
ATOM 5738 N N . GLN A 1 743 ? -11.224 3.764 -23.089 1.00 95.19 743 GLN A N 1
ATOM 5739 C CA . GLN A 1 743 ? -11.516 4.564 -24.286 1.00 95.19 743 GLN A CA 1
ATOM 5740 C C . GLN A 1 743 ? -12.166 5.905 -23.924 1.00 95.19 743 GLN A C 1
ATOM 5742 O O . GLN A 1 743 ? -11.823 6.937 -24.500 1.00 95.19 743 GLN A O 1
ATOM 5747 N N . SER A 1 744 ? -13.028 5.920 -22.904 1.00 94.44 744 SER A N 1
ATOM 5748 C CA . SER A 1 744 ? -13.627 7.154 -22.376 1.00 94.44 744 SER A CA 1
ATOM 5749 C C . SER A 1 744 ? -12.566 8.093 -21.787 1.00 94.44 744 SER A C 1
ATOM 5751 O O . SER A 1 744 ? -12.568 9.296 -22.057 1.00 94.44 744 SER A O 1
ATOM 5753 N N . ARG A 1 745 ? -11.620 7.550 -21.010 1.00 93.44 745 ARG A N 1
ATOM 5754 C CA . ARG A 1 745 ? -10.472 8.294 -20.466 1.00 93.44 745 ARG A CA 1
ATOM 5755 C C . ARG A 1 745 ? -9.562 8.818 -21.579 1.00 93.44 745 ARG A C 1
ATOM 5757 O O . ARG A 1 745 ? -9.192 9.992 -21.567 1.00 93.44 745 ARG A O 1
ATOM 5764 N N . ARG A 1 746 ? -9.234 7.975 -22.558 1.00 93.12 746 ARG A N 1
ATOM 5765 C CA . ARG A 1 746 ? -8.400 8.309 -23.719 1.00 93.12 746 ARG A CA 1
ATOM 5766 C C . ARG A 1 746 ? -9.023 9.429 -24.545 1.00 93.12 746 ARG A C 1
ATOM 5768 O O . ARG A 1 746 ? -8.327 10.382 -24.875 1.00 93.12 746 ARG A O 1
ATOM 5775 N N . ALA A 1 747 ? -10.330 9.380 -24.801 1.00 93.25 747 ALA A N 1
ATOM 5776 C CA . ALA A 1 747 ? -11.044 10.436 -25.518 1.00 93.25 747 ALA A CA 1
ATOM 5777 C C . ALA A 1 747 ? -10.922 11.803 -24.820 1.00 93.25 747 ALA A C 1
ATOM 5779 O O . ALA A 1 747 ? -10.736 12.817 -25.489 1.00 93.25 747 ALA A O 1
ATOM 5780 N N . LYS A 1 748 ? -10.958 11.838 -23.479 1.00 91.69 748 LYS A N 1
ATOM 5781 C CA . LYS A 1 748 ? -10.702 13.068 -22.707 1.00 91.69 748 LYS A CA 1
ATOM 5782 C C . LYS A 1 748 ? -9.246 13.525 -22.821 1.00 91.69 748 LYS A C 1
ATOM 5784 O O . LYS A 1 748 ? -8.996 14.707 -23.013 1.00 91.69 748 LYS A O 1
ATOM 5789 N N . ARG A 1 749 ? -8.290 12.594 -22.734 1.00 89.69 749 ARG A N 1
ATOM 5790 C CA . ARG A 1 749 ? -6.846 12.880 -22.836 1.00 89.69 749 ARG A CA 1
ATOM 5791 C C . ARG A 1 749 ? -6.417 13.402 -24.205 1.00 89.69 749 ARG A C 1
ATOM 5793 O O . ARG A 1 749 ? -5.486 14.189 -24.256 1.00 89.69 749 ARG A O 1
ATOM 5800 N N . VAL A 1 750 ? -7.064 12.972 -25.286 1.00 88.56 750 VAL A N 1
ATOM 5801 C CA . VAL A 1 750 ? -6.766 13.451 -26.648 1.00 88.56 750 VAL A CA 1
ATOM 5802 C C . VAL A 1 750 ? -7.278 14.878 -26.865 1.00 88.56 750 VAL A C 1
ATOM 5804 O O . VAL A 1 750 ? -6.662 15.641 -27.596 1.00 88.56 750 VAL A O 1
ATOM 5807 N N . LYS A 1 751 ? -8.382 15.255 -26.210 1.00 89.62 751 LYS A N 1
ATOM 5808 C CA . LYS A 1 751 ? -9.007 16.580 -26.355 1.00 89.62 751 LYS A CA 1
ATOM 5809 C C . LYS A 1 751 ? -8.391 17.672 -25.471 1.00 89.62 751 LYS A C 1
ATOM 5811 O O . LYS A 1 751 ? -8.771 18.826 -25.618 1.00 89.62 751 LYS A O 1
ATOM 5816 N N . ALA A 1 752 ? -7.502 17.325 -24.539 1.00 88.50 752 ALA A N 1
ATOM 5817 C CA . ALA A 1 752 ? -6.997 18.249 -23.525 1.00 88.50 752 ALA A CA 1
ATOM 5818 C C . ALA A 1 752 ? -5.500 18.055 -23.256 1.00 88.50 752 ALA A C 1
ATOM 5820 O O . ALA A 1 752 ? -4.984 16.932 -23.272 1.00 88.50 752 ALA A O 1
ATOM 5821 N N . SER A 1 753 ? -4.807 19.147 -22.918 1.00 88.62 753 SER A N 1
ATOM 5822 C CA . SER A 1 753 ? -3.433 19.079 -22.412 1.00 88.62 753 SER A CA 1
ATOM 5823 C C . SER A 1 753 ? -3.361 18.238 -21.125 1.00 88.62 753 SER A C 1
ATOM 5825 O O . SER A 1 753 ? -4.376 17.942 -20.487 1.00 88.62 753 SER A O 1
ATOM 5827 N N . TRP A 1 754 ? -2.163 17.795 -20.724 1.00 88.12 754 TRP A N 1
ATOM 5828 C CA . TRP A 1 754 ? -2.015 17.068 -19.452 1.00 88.12 754 TRP A CA 1
ATOM 5829 C C . TRP A 1 754 ? -2.420 17.930 -18.254 1.00 88.12 754 TRP A C 1
ATOM 5831 O O . TRP A 1 754 ? -3.096 17.445 -17.350 1.00 88.12 754 TRP A O 1
ATOM 5841 N N . GLN A 1 755 ? -2.065 19.211 -18.284 1.00 88.88 755 GLN A N 1
ATOM 5842 C CA . GLN A 1 755 ? -2.415 20.184 -17.259 1.00 88.88 755 GLN A CA 1
ATOM 5843 C C . GLN A 1 755 ? -3.933 20.374 -17.177 1.00 88.88 755 GLN A C 1
ATOM 5845 O O . GLN A 1 755 ? -4.496 20.279 -16.090 1.00 88.88 755 GLN A O 1
ATOM 5850 N N . ASP A 1 756 ? -4.618 20.545 -18.310 1.00 90.44 756 ASP A N 1
ATOM 5851 C CA . ASP A 1 756 ? -6.080 20.701 -18.318 1.00 90.44 756 ASP A CA 1
ATOM 5852 C C . ASP A 1 756 ? -6.799 19.416 -17.900 1.00 90.44 756 ASP A C 1
ATOM 5854 O O . ASP A 1 756 ? -7.805 19.459 -17.194 1.00 90.44 756 ASP A O 1
ATOM 5858 N N . PHE A 1 757 ? -6.246 18.253 -18.256 1.00 91.12 757 PHE A N 1
ATOM 5859 C CA . PHE A 1 757 ? -6.734 16.975 -17.750 1.00 91.12 757 PHE A CA 1
ATOM 5860 C C . PHE A 1 757 ? -6.584 16.863 -16.226 1.00 91.12 757 PHE A C 1
ATOM 5862 O O . PHE A 1 757 ? -7.441 16.259 -15.583 1.00 91.12 757 PHE A O 1
ATOM 5869 N N . LEU A 1 758 ? -5.530 17.428 -15.633 1.00 91.38 758 LEU A N 1
ATOM 5870 C CA . LEU A 1 758 ? -5.322 17.401 -14.186 1.00 91.38 758 LEU A CA 1
ATOM 5871 C C . LEU A 1 758 ? -6.227 18.374 -13.417 1.00 91.38 758 LEU A C 1
ATOM 5873 O O . LEU A 1 758 ? -6.683 18.015 -12.331 1.00 91.38 758 LEU A O 1
ATOM 5877 N N . LYS A 1 759 ? -6.565 19.540 -13.987 1.00 89.62 759 LYS A N 1
ATOM 5878 C CA . LYS A 1 759 ? -7.456 20.539 -13.355 1.00 89.62 759 LYS A CA 1
ATOM 5879 C C . LYS A 1 759 ? -8.802 19.957 -12.908 1.00 89.62 759 LYS A C 1
ATOM 5881 O O . LYS A 1 759 ? -9.335 20.346 -11.874 1.00 89.62 759 LYS A O 1
ATOM 5886 N N . GLN A 1 760 ? -9.341 18.969 -13.631 1.00 87.94 760 GLN A N 1
ATOM 5887 C CA . GLN A 1 760 ? -10.605 18.321 -13.242 1.00 87.94 760 GLN A CA 1
ATOM 5888 C C . GLN A 1 760 ? -10.517 17.599 -11.883 1.00 87.94 760 GLN A C 1
ATOM 5890 O O . GLN A 1 760 ? -11.537 17.413 -11.226 1.00 87.94 760 GLN A O 1
ATOM 5895 N N . PHE A 1 761 ? -9.319 17.150 -11.489 1.00 90.44 761 PHE A N 1
ATOM 5896 C CA . PHE A 1 761 ? -9.053 16.467 -10.222 1.00 90.44 761 PHE A CA 1
ATOM 5897 C C . PHE A 1 761 ? -8.727 17.453 -9.101 1.00 90.44 761 PHE A C 1
ATOM 5899 O O . PHE A 1 761 ? -9.090 17.209 -7.955 1.00 90.44 761 PHE A O 1
ATOM 5906 N N . GLU A 1 762 ? -8.107 18.584 -9.428 1.00 89.62 762 GLU A N 1
ATOM 5907 C CA . GLU A 1 762 ? -7.826 19.660 -8.476 1.00 89.62 762 GLU A CA 1
ATOM 5908 C C . GLU A 1 762 ? -9.101 20.166 -7.790 1.00 89.62 762 GLU A C 1
ATOM 5910 O O . GLU A 1 762 ? -9.182 20.157 -6.563 1.00 89.62 762 GLU A O 1
ATOM 5915 N N . LEU A 1 763 ? -10.147 20.469 -8.566 1.00 84.19 763 LEU A N 1
ATOM 5916 C CA . LEU A 1 763 ? -11.443 20.915 -8.033 1.00 84.19 763 LEU A CA 1
ATOM 5917 C C . LEU A 1 763 ? -12.062 19.914 -7.044 1.00 84.19 763 LEU A C 1
ATOM 5919 O O . LEU A 1 763 ? -12.720 20.293 -6.080 1.00 84.19 763 LEU A O 1
ATOM 5923 N N . LYS A 1 764 ? -11.834 18.619 -7.267 1.00 87.06 764 LYS A N 1
ATOM 5924 C CA . LYS A 1 764 ? -12.365 17.544 -6.421 1.00 87.06 764 LYS A CA 1
ATOM 5925 C C . LYS A 1 764 ? -11.609 17.416 -5.103 1.00 87.06 764 LYS A C 1
ATOM 5927 O O . LYS A 1 764 ? -12.194 16.985 -4.116 1.00 87.06 764 LYS A O 1
ATOM 5932 N N . LEU A 1 765 ? -10.326 17.785 -5.071 1.00 85.19 765 LEU A N 1
ATOM 5933 C CA . LEU A 1 765 ? -9.522 17.751 -3.846 1.00 85.19 765 LEU A CA 1
ATOM 5934 C C . LEU A 1 765 ? -9.996 18.790 -2.833 1.00 85.19 765 LEU A C 1
ATOM 5936 O O . LEU A 1 765 ? -10.014 18.480 -1.642 1.00 85.19 765 LEU A O 1
ATOM 5940 N N . VAL A 1 766 ? -10.391 19.975 -3.312 1.00 80.19 766 VAL A N 1
ATOM 5941 C CA . VAL A 1 766 ? -10.844 21.109 -2.486 1.00 80.19 766 VAL A CA 1
ATOM 5942 C C . VAL A 1 766 ? -12.128 20.780 -1.721 1.00 80.19 766 VAL A C 1
ATOM 5944 O O . VAL A 1 766 ? -12.289 21.191 -0.579 1.00 80.19 766 VAL A O 1
ATOM 5947 N N . ASN A 1 767 ? -13.018 19.978 -2.306 1.00 81.62 767 ASN A N 1
ATOM 5948 C CA . ASN A 1 767 ? -14.316 19.657 -1.704 1.00 81.62 767 ASN A CA 1
ATOM 5949 C C . ASN A 1 767 ? -14.257 18.558 -0.629 1.00 81.62 767 ASN A C 1
ATOM 5951 O O . ASN A 1 767 ? -15.280 18.217 -0.029 1.00 81.62 767 ASN A O 1
ATOM 5955 N N . ARG A 1 768 ? -13.084 17.961 -0.384 1.00 87.19 768 ARG A N 1
ATOM 5956 C CA . ARG A 1 768 ? -12.949 16.879 0.595 1.00 87.19 768 ARG A CA 1
ATOM 5957 C C . ARG A 1 768 ? -13.032 17.425 2.015 1.00 87.19 768 ARG A C 1
ATOM 5959 O O . ARG A 1 768 ? -12.417 18.429 2.353 1.00 87.19 768 ARG A O 1
ATOM 5966 N N . LYS A 1 769 ? -13.735 16.696 2.879 1.00 88.06 769 LYS A N 1
ATOM 5967 C CA . LYS A 1 769 ? -13.752 16.969 4.318 1.00 88.06 769 LYS A CA 1
ATOM 5968 C C . LYS A 1 769 ? -12.707 16.104 5.004 1.00 88.06 769 LYS A C 1
ATOM 5970 O O . LYS A 1 769 ? -12.858 14.883 5.062 1.00 88.06 769 LYS A O 1
ATOM 5975 N N . ALA A 1 770 ? -11.648 16.743 5.486 1.00 91.38 770 ALA A N 1
ATOM 5976 C CA . ALA A 1 770 ? -10.624 16.081 6.276 1.00 91.38 770 ALA A CA 1
ATOM 5977 C C . ALA A 1 770 ? -11.199 15.615 7.633 1.00 91.38 770 ALA A C 1
ATOM 5979 O O . ALA A 1 770 ? -12.158 16.214 8.127 1.00 91.38 770 ALA A O 1
ATOM 5980 N N . PRO A 1 771 ? -10.646 14.551 8.237 1.00 95.25 771 PRO A N 1
ATOM 5981 C CA . PRO A 1 771 ? -11.074 14.103 9.550 1.00 95.25 771 PRO A CA 1
ATOM 5982 C C . PRO A 1 771 ? -10.614 15.092 10.627 1.00 95.25 771 PRO A C 1
ATOM 5984 O O . PRO A 1 771 ? -9.547 15.698 10.505 1.00 95.25 771 PRO A O 1
ATOM 5987 N N . VAL A 1 772 ? -11.406 15.238 11.687 1.00 97.75 772 VAL A N 1
ATOM 5988 C CA . VAL A 1 772 ? -11.095 16.125 12.820 1.00 97.75 772 VAL A CA 1
ATOM 5989 C C . VAL A 1 772 ? -11.164 15.329 14.111 1.00 97.75 772 VAL A C 1
ATOM 5991 O O . VAL A 1 772 ? -12.148 14.633 14.336 1.00 97.75 772 VAL A O 1
ATOM 5994 N N . ALA A 1 773 ? -10.157 15.444 14.968 1.00 98.31 773 ALA A N 1
ATOM 5995 C CA . ALA A 1 773 ? -10.143 14.815 16.281 1.00 98.31 773 ALA A CA 1
ATOM 5996 C C . ALA A 1 773 ? -9.971 15.859 17.389 1.00 98.31 773 ALA A C 1
ATOM 5998 O O . ALA A 1 773 ? -9.083 16.701 17.302 1.00 98.31 773 ALA A O 1
ATOM 5999 N N . VAL A 1 774 ? -10.805 15.795 18.426 1.00 98.62 774 VAL A N 1
ATOM 6000 C CA . VAL A 1 774 ? -10.837 16.740 19.550 1.00 98.62 774 VAL A CA 1
ATOM 6001 C C . VAL A 1 774 ? -10.631 15.994 20.862 1.00 98.62 774 VAL A C 1
ATOM 6003 O O . VAL A 1 774 ? -11.345 15.034 21.139 1.00 98.62 774 VAL A O 1
ATOM 6006 N N . TYR A 1 775 ? -9.687 16.455 21.675 1.00 98.62 775 TYR A N 1
ATOM 6007 C CA . TYR A 1 775 ? -9.353 15.879 22.976 1.00 98.62 775 TYR A CA 1
ATOM 6008 C C . TYR A 1 775 ? -9.537 16.920 24.081 1.00 98.62 775 TYR A C 1
ATOM 6010 O O . TYR A 1 775 ? -9.007 18.028 23.972 1.00 98.62 775 TYR A O 1
ATOM 6018 N N . GLY A 1 776 ? -10.241 16.567 25.157 1.00 96.94 776 GLY A N 1
ATOM 6019 C CA . GLY A 1 776 ? -10.426 17.456 26.308 1.00 96.94 776 GLY A CA 1
ATOM 6020 C C . GLY A 1 776 ? -9.230 17.486 27.261 1.00 96.94 776 GLY A C 1
ATOM 6021 O O . GLY A 1 776 ? -8.868 18.561 27.717 1.00 96.94 776 GLY A O 1
ATOM 6022 N N . LEU A 1 777 ? -8.565 16.341 27.461 1.00 84.81 777 LEU A N 1
ATOM 6023 C CA . LEU A 1 777 ? -7.397 16.091 28.330 1.00 84.81 777 LEU A CA 1
ATOM 6024 C C . LEU A 1 777 ? -7.625 16.259 29.841 1.00 84.81 777 LEU A C 1
ATOM 6026 O O . LEU A 1 777 ? -8.076 17.295 30.313 1.00 84.81 777 LEU A O 1
ATOM 6030 N N . GLY A 1 778 ? -7.308 15.197 30.593 1.00 86.00 778 GLY A N 1
ATOM 6031 C CA . GLY A 1 778 ? -7.687 15.008 31.996 1.00 86.00 778 GLY A CA 1
ATOM 6032 C C . GLY A 1 778 ? -6.545 15.134 33.012 1.00 86.00 778 GLY A C 1
ATOM 6033 O O . GLY A 1 778 ? -5.387 15.394 32.677 1.00 86.00 778 GLY A O 1
ATOM 6034 N N . HIS A 1 779 ? -6.890 14.940 34.286 1.00 88.00 779 HIS A N 1
ATOM 6035 C CA . HIS A 1 779 ? -5.989 15.161 35.427 1.00 88.00 779 HIS A CA 1
ATOM 6036 C C . HIS A 1 779 ? -4.827 14.158 35.501 1.00 88.00 779 HIS A C 1
ATOM 6038 O O . HIS A 1 779 ? -3.716 14.518 35.884 1.00 88.00 779 HIS A O 1
ATOM 6044 N N . GLU A 1 780 ? -5.039 12.918 35.064 1.00 87.44 780 GLU A N 1
ATOM 6045 C CA . GLU A 1 780 ? -4.062 11.835 35.235 1.00 87.44 780 GLU A CA 1
ATOM 6046 C C . GLU A 1 780 ? -2.900 11.893 34.235 1.00 87.44 780 GLU A C 1
ATOM 6048 O O . GLU A 1 780 ? -1.741 11.723 34.614 1.00 87.44 780 GLU A O 1
ATOM 6053 N N . LYS A 1 781 ? -3.189 12.131 32.949 1.00 90.00 781 LYS A N 1
ATOM 6054 C CA . LYS A 1 781 ? -2.203 12.031 31.864 1.00 90.00 781 LYS A CA 1
ATOM 6055 C C . LYS A 1 781 ? -2.392 13.117 30.811 1.00 90.00 781 LYS A C 1
ATOM 6057 O O . LYS A 1 781 ? -3.508 13.549 30.530 1.00 90.00 781 LYS A O 1
ATOM 6062 N N . GLY A 1 782 ? -1.268 13.530 30.228 1.00 93.56 782 GLY A N 1
ATOM 6063 C CA . GLY A 1 782 ? -1.218 14.334 29.008 1.00 93.56 782 GLY A CA 1
ATOM 6064 C C . GLY A 1 782 ? -1.457 13.492 27.748 1.00 93.56 782 GLY A C 1
ATOM 6065 O O . GLY A 1 782 ? -1.707 12.289 27.827 1.00 93.56 782 GLY A O 1
ATOM 6066 N N . MET A 1 783 ? -1.361 14.122 26.579 1.00 97.69 783 MET A N 1
ATOM 6067 C CA . MET A 1 783 ? -1.287 13.418 25.298 1.00 97.69 783 MET A CA 1
ATOM 6068 C C . MET A 1 783 ? 0.105 12.800 25.135 1.00 97.69 783 MET A C 1
ATOM 6070 O O . MET A 1 783 ? 1.104 13.466 25.401 1.00 97.69 783 MET A O 1
ATOM 6074 N N . GLY A 1 784 ? 0.171 11.545 24.693 1.00 97.12 784 GLY A N 1
ATOM 6075 C CA . GLY A 1 784 ? 1.429 10.833 24.473 1.00 97.12 784 GLY A CA 1
ATOM 6076 C C . GLY A 1 784 ? 2.283 11.388 23.326 1.00 97.12 784 GLY A C 1
ATOM 6077 O O . GLY A 1 784 ? 1.912 12.325 22.615 1.00 97.12 784 GLY A O 1
ATOM 6078 N N . ASP A 1 785 ? 3.451 10.773 23.140 1.00 97.81 785 ASP A N 1
ATOM 6079 C CA . ASP A 1 785 ? 4.397 11.134 22.082 1.00 97.81 785 ASP A CA 1
ATOM 6080 C C . ASP A 1 785 ? 3.846 10.845 20.677 1.00 97.81 785 ASP A C 1
ATOM 6082 O O . ASP A 1 785 ? 2.963 10.002 20.477 1.00 97.81 785 ASP A O 1
ATOM 6086 N N . TYR A 1 786 ? 4.444 11.486 19.669 1.00 97.56 786 TYR A N 1
ATOM 6087 C CA . TYR A 1 786 ? 4.163 11.250 18.248 1.00 97.56 786 TYR A CA 1
ATOM 6088 C C . TYR A 1 786 ? 2.704 11.539 17.845 1.00 97.56 786 TYR A C 1
ATOM 6090 O O . TYR A 1 786 ? 2.164 10.922 16.924 1.00 97.56 786 TYR A O 1
ATOM 6098 N N . PHE A 1 787 ? 2.045 12.485 18.515 1.00 98.19 787 PHE A N 1
ATOM 6099 C CA . PHE A 1 787 ? 0.720 12.958 18.113 1.00 98.19 787 PHE A CA 1
ATOM 6100 C C . PHE A 1 787 ? 0.729 13.455 16.658 1.00 98.19 787 PHE A C 1
ATOM 6102 O O . PHE A 1 787 ? 1.583 14.263 16.292 1.00 98.19 787 PHE A O 1
ATOM 6109 N N . MET A 1 788 ? -0.206 12.976 15.829 1.00 97.44 788 MET A N 1
ATOM 6110 C CA . MET A 1 788 ? -0.289 13.279 14.386 1.00 97.44 788 MET A CA 1
ATOM 6111 C C . MET A 1 788 ? 0.991 12.959 13.585 1.00 97.44 788 MET A C 1
ATOM 6113 O O . MET A 1 788 ? 1.301 13.617 12.586 1.00 97.44 788 MET A O 1
ATOM 6117 N N . GLU A 1 789 ? 1.753 11.937 13.990 1.00 96.25 789 GLU A N 1
ATOM 6118 C CA . GLU A 1 789 ? 2.919 11.473 13.227 1.00 96.25 789 GLU A CA 1
ATOM 6119 C C . GLU A 1 789 ? 2.524 11.112 11.781 1.00 96.25 789 GLU A C 1
ATOM 6121 O O . GLU A 1 789 ? 1.497 10.476 11.527 1.00 96.25 789 GLU A O 1
ATOM 6126 N N . TYR A 1 790 ? 3.337 11.530 10.809 1.00 93.88 790 TYR A N 1
ATOM 6127 C CA . TYR A 1 790 ? 3.113 11.306 9.378 1.00 93.88 790 TYR A CA 1
ATOM 6128 C C . TYR A 1 790 ? 1.738 11.750 8.851 1.00 93.88 790 TYR A C 1
ATOM 6130 O O . TYR A 1 790 ? 1.312 11.249 7.810 1.00 93.88 790 TYR A O 1
ATOM 6138 N N . ALA A 1 791 ? 1.029 12.669 9.516 1.00 94.06 791 ALA A N 1
ATOM 6139 C CA . ALA A 1 791 ? -0.248 13.164 9.009 1.00 94.06 791 ALA A CA 1
ATOM 6140 C C . ALA A 1 791 ? -0.106 13.719 7.573 1.00 94.06 791 ALA A C 1
ATOM 6142 O O . ALA A 1 791 ? 0.882 14.367 7.201 1.00 94.06 791 ALA A O 1
ATOM 6143 N N . GLN A 1 792 ? -1.080 13.381 6.730 1.00 91.50 792 GLN A N 1
ATOM 6144 C CA . GLN A 1 792 ? -1.149 13.734 5.305 1.00 91.50 792 GLN A CA 1
ATOM 6145 C C . GLN A 1 792 ? -2.396 14.578 5.011 1.00 91.50 792 GLN A C 1
ATOM 6147 O O . GLN A 1 792 ? -2.866 14.626 3.874 1.00 91.50 792 GLN A O 1
ATOM 6152 N N . GLY A 1 793 ? -2.927 15.203 6.057 1.00 91.56 793 GLY A N 1
ATOM 6153 C CA . GLY A 1 793 ? -4.188 15.913 6.136 1.00 91.56 793 GLY A CA 1
ATOM 6154 C C . GLY A 1 793 ? -4.730 15.812 7.563 1.00 91.56 793 GLY A C 1
ATOM 6155 O O . GLY A 1 793 ? -4.015 15.419 8.485 1.00 91.56 793 GLY A O 1
ATOM 6156 N N . GLY A 1 794 ? -6.010 16.127 7.729 1.00 93.88 794 GLY A N 1
ATOM 6157 C CA . GLY A 1 794 ? -6.684 16.019 9.019 1.00 93.88 794 GLY A CA 1
ATOM 6158 C C . GLY A 1 794 ? -6.325 17.127 10.001 1.00 93.88 794 GLY A C 1
ATOM 6159 O O . GLY A 1 794 ? -5.404 17.919 9.782 1.00 93.88 794 GLY A O 1
ATOM 6160 N N . ILE A 1 795 ? -7.115 17.202 11.070 1.00 97.06 795 ILE A N 1
ATOM 6161 C CA . ILE A 1 795 ? -6.977 18.220 12.106 1.00 97.06 795 ILE A CA 1
ATOM 6162 C C . ILE A 1 795 ? -7.032 17.568 13.486 1.00 97.06 795 ILE A C 1
ATOM 6164 O O . ILE A 1 795 ? -7.978 16.843 13.793 1.00 97.06 795 ILE A O 1
ATOM 6168 N N . GLY A 1 796 ? -6.035 17.845 14.323 1.00 98.19 796 GLY A N 1
ATOM 6169 C CA . GLY A 1 796 ? -6.021 17.467 15.736 1.00 98.19 796 GLY A CA 1
ATOM 6170 C C . GLY A 1 796 ? -6.227 18.687 16.626 1.00 98.19 796 GLY A C 1
ATOM 6171 O O . GLY A 1 796 ? -5.607 19.722 16.403 1.00 98.19 796 GLY A O 1
ATOM 6172 N N . ILE A 1 797 ? -7.093 18.584 17.629 1.00 98.69 797 ILE A N 1
ATOM 6173 C CA . ILE A 1 797 ? -7.410 19.663 18.569 1.00 98.69 797 ILE A CA 1
ATOM 6174 C C . ILE A 1 797 ? -7.225 19.143 19.994 1.00 98.69 797 ILE A C 1
ATOM 6176 O O . ILE A 1 797 ? -7.814 18.133 20.375 1.00 98.69 797 ILE A O 1
ATOM 6180 N N . ILE A 1 798 ? -6.432 19.859 20.783 1.00 98.44 798 ILE A N 1
ATOM 6181 C CA . ILE A 1 798 ? -6.190 19.608 22.203 1.00 98.44 798 ILE A CA 1
ATOM 6182 C C . ILE A 1 798 ? -6.736 20.803 22.987 1.00 98.44 798 ILE A C 1
ATOM 6184 O O . ILE A 1 798 ? -6.174 21.895 22.916 1.00 98.44 798 ILE A O 1
ATOM 6188 N N . LEU A 1 799 ? -7.834 20.600 23.718 1.00 98.19 799 LEU A N 1
ATOM 6189 C CA . LEU A 1 799 ? -8.514 21.654 24.480 1.00 98.19 799 LEU A CA 1
ATOM 6190 C C . LEU A 1 799 ? -7.857 21.931 25.836 1.00 98.19 799 LEU A C 1
ATOM 6192 O O . LEU A 1 799 ? -7.937 23.051 26.334 1.00 98.19 799 LEU A O 1
ATOM 6196 N N . ASN A 1 800 ? -7.210 20.920 26.427 1.00 97.25 800 ASN A N 1
ATOM 6197 C CA . ASN A 1 800 ? -6.564 21.012 27.738 1.00 97.25 800 ASN A CA 1
ATOM 6198 C C . ASN A 1 800 ? -7.498 21.617 28.810 1.00 97.25 800 ASN A C 1
ATOM 6200 O O . ASN A 1 800 ? -7.158 22.593 29.475 1.00 97.25 800 ASN A O 1
ATOM 6204 N N . VAL A 1 801 ? -8.700 21.051 28.936 1.00 96.62 801 VAL A N 1
ATOM 6205 C CA . VAL A 1 801 ? -9.801 21.497 29.810 1.00 96.62 801 VAL A CA 1
ATOM 6206 C C . VAL A 1 801 ? -9.343 21.668 31.260 1.00 96.62 801 VAL A C 1
ATOM 6208 O O . VAL A 1 801 ? -9.779 22.593 31.935 1.00 96.62 801 VAL A O 1
ATOM 6211 N N . VAL A 1 802 ? -8.417 20.823 31.718 1.00 94.75 802 VAL A N 1
ATOM 6212 C CA . VAL A 1 802 ? -7.883 20.850 33.090 1.00 94.75 802 VAL A CA 1
ATOM 6213 C C . VAL A 1 802 ? -6.659 21.763 33.278 1.00 94.75 802 VAL A C 1
ATOM 6215 O O . VAL A 1 802 ? -6.039 21.736 34.335 1.00 94.75 802 VAL A O 1
ATOM 6218 N N . ASN A 1 803 ? -6.278 22.558 32.270 1.00 94.50 803 ASN A N 1
ATOM 6219 C CA . ASN A 1 803 ? -5.164 23.518 32.333 1.00 94.50 803 ASN A CA 1
ATOM 6220 C C . ASN A 1 803 ? -3.809 22.907 32.739 1.00 94.50 803 ASN A C 1
ATOM 6222 O O . ASN A 1 803 ? -3.069 23.476 33.543 1.00 94.50 803 ASN A O 1
ATOM 6226 N N . ARG A 1 804 ? -3.450 21.750 32.169 1.00 93.62 804 ARG A N 1
ATOM 6227 C CA . ARG A 1 804 ? -2.126 21.147 32.387 1.00 93.62 804 ARG A CA 1
ATOM 6228 C C . ARG A 1 804 ? -1.025 22.079 31.893 1.00 93.62 804 ARG A C 1
ATOM 6230 O O . ARG A 1 804 ? -1.148 22.647 30.807 1.00 93.62 804 ARG A O 1
ATOM 6237 N N . ILE A 1 805 ? 0.071 22.130 32.649 1.00 91.94 805 ILE A N 1
ATOM 6238 C CA . ILE A 1 805 ? 1.303 22.799 32.221 1.00 91.94 805 ILE A CA 1
ATOM 6239 C C . ILE A 1 805 ? 1.902 22.048 31.032 1.00 91.94 805 ILE A C 1
ATOM 6241 O O . ILE A 1 805 ? 2.152 22.668 30.019 1.00 91.94 805 ILE A O 1
ATOM 6245 N N . ASP A 1 806 ? 2.023 20.722 31.093 1.00 91.75 806 ASP A N 1
ATOM 6246 C CA . ASP A 1 806 ? 2.521 19.921 29.968 1.00 91.75 806 ASP A CA 1
ATOM 6247 C C . ASP A 1 806 ? 1.375 19.095 29.356 1.00 91.75 806 ASP A C 1
ATOM 6249 O O . ASP A 1 806 ? 1.087 17.978 29.813 1.00 91.75 806 ASP A O 1
ATOM 6253 N N . PRO A 1 807 ? 0.646 19.641 28.361 1.00 95.25 807 PRO A N 1
ATOM 6254 C CA . PRO A 1 807 ? -0.511 18.962 27.783 1.00 95.25 807 PRO A CA 1
ATOM 6255 C C . PRO A 1 807 ? -0.137 17.824 26.827 1.00 95.25 807 PRO A C 1
ATOM 6257 O O . PRO A 1 807 ? -0.978 16.961 26.570 1.00 95.25 807 PRO A O 1
ATOM 6260 N N . ILE A 1 808 ? 1.085 17.810 26.284 1.00 96.44 808 ILE A N 1
ATOM 6261 C CA . ILE A 1 808 ? 1.494 16.903 25.205 1.00 96.44 808 ILE A CA 1
ATOM 6262 C C . ILE A 1 808 ? 2.964 16.475 25.315 1.00 96.44 808 ILE A C 1
ATOM 6264 O O . ILE A 1 808 ? 3.807 17.239 25.782 1.00 96.44 808 ILE A O 1
ATOM 6268 N N . GLY A 1 809 ? 3.258 15.252 24.871 1.00 96.31 809 GLY A N 1
ATOM 6269 C CA . GLY A 1 809 ? 4.603 14.683 24.799 1.00 96.31 809 GLY A CA 1
ATOM 6270 C C . GLY A 1 809 ? 5.480 15.248 23.672 1.00 96.31 809 GLY A C 1
ATOM 6271 O O . GLY A 1 809 ? 5.310 16.379 23.214 1.00 96.31 809 GLY A O 1
ATOM 6272 N N . TYR A 1 810 ? 6.444 14.443 23.227 1.00 97.69 810 TYR A N 1
ATOM 6273 C CA . TYR A 1 810 ? 7.474 14.805 22.250 1.00 97.69 810 TYR A CA 1
ATOM 6274 C C . TYR A 1 810 ? 7.168 14.313 20.831 1.00 97.69 810 TYR A C 1
ATOM 6276 O O . TYR A 1 810 ? 6.289 13.484 20.587 1.00 97.69 810 TYR A O 1
ATOM 6284 N N . TYR A 1 811 ? 7.950 14.816 19.870 1.00 97.69 811 TYR A N 1
ATOM 6285 C CA . TYR A 1 811 ? 7.865 14.488 18.444 1.00 97.69 811 TYR A CA 1
ATOM 6286 C C . TYR A 1 811 ? 6.501 14.810 17.819 1.00 97.69 811 TYR A C 1
ATOM 6288 O O . TYR A 1 811 ? 6.056 14.139 16.880 1.00 97.69 811 TYR A O 1
ATOM 6296 N N . VAL A 1 812 ? 5.849 15.859 18.324 1.00 97.75 812 VAL A N 1
ATOM 6297 C CA . VAL A 1 812 ? 4.528 16.307 17.880 1.00 97.75 812 VAL A CA 1
ATOM 6298 C C . VAL A 1 812 ? 4.561 16.617 16.386 1.00 97.75 812 VAL A C 1
ATOM 6300 O O . VAL A 1 812 ? 5.385 17.401 15.914 1.00 97.75 812 VAL A O 1
ATOM 6303 N N . CYS A 1 813 ? 3.664 15.984 15.632 1.00 97.00 813 CYS A N 1
ATOM 6304 C CA . CYS A 1 813 ? 3.537 16.105 14.180 1.00 97.00 813 CYS A CA 1
ATOM 6305 C C . CYS A 1 813 ? 4.809 15.725 13.393 1.00 97.00 813 CYS A C 1
ATOM 6307 O O . CYS A 1 813 ? 5.026 16.199 12.276 1.00 97.00 813 CYS A O 1
ATOM 6309 N N . SER A 1 814 ? 5.674 14.863 13.941 1.00 94.75 814 SER A N 1
ATOM 6310 C CA . SER A 1 814 ? 6.867 14.389 13.229 1.00 94.75 814 SER A CA 1
ATOM 6311 C C . SER A 1 814 ? 6.506 13.741 11.890 1.00 94.75 814 SER A C 1
ATOM 6313 O O . SER A 1 814 ? 5.635 12.878 11.812 1.00 94.75 814 SER A O 1
ATOM 6315 N N . GLY A 1 815 ? 7.164 14.172 10.811 1.00 90.50 815 GLY A N 1
ATOM 6316 C CA . GLY A 1 815 ? 6.894 13.660 9.465 1.00 90.50 815 GLY A CA 1
ATOM 6317 C C . GLY A 1 815 ? 5.548 14.093 8.870 1.00 90.50 815 GLY A C 1
ATOM 6318 O O . GLY A 1 815 ? 5.201 13.610 7.791 1.00 90.50 815 GLY A O 1
ATOM 6319 N N . MET A 1 816 ? 4.801 14.989 9.529 1.00 92.50 816 MET A N 1
ATOM 6320 C CA . MET A 1 816 ? 3.583 15.580 8.978 1.00 92.50 816 MET A CA 1
ATOM 6321 C C . MET A 1 816 ? 3.909 16.316 7.677 1.00 92.50 816 MET A C 1
ATOM 6323 O O . MET A 1 816 ? 4.823 17.137 7.606 1.00 92.50 816 MET A O 1
ATOM 6327 N N . THR A 1 817 ? 3.153 16.003 6.631 1.00 88.50 817 THR A N 1
ATOM 6328 C CA . THR A 1 817 ? 3.303 16.609 5.296 1.00 88.50 817 THR A CA 1
ATOM 6329 C C . THR A 1 817 ? 2.162 17.558 4.960 1.00 88.50 817 THR A C 1
ATOM 6331 O O . THR A 1 817 ? 2.331 18.409 4.092 1.00 88.50 817 THR A O 1
ATOM 6334 N N . ALA A 1 818 ? 1.036 17.420 5.661 1.00 89.25 818 ALA A N 1
ATOM 6335 C CA . ALA A 1 818 ? -0.214 18.131 5.437 1.00 89.25 818 ALA A CA 1
ATOM 6336 C C . ALA A 1 818 ? -1.114 18.015 6.681 1.00 89.25 818 ALA A C 1
ATOM 6338 O O . ALA A 1 818 ? -0.975 17.052 7.437 1.00 89.25 818 ALA A O 1
ATOM 6339 N N . GLY A 1 819 ? -2.050 18.952 6.859 1.00 91.88 819 GLY A N 1
ATOM 6340 C CA . GLY A 1 819 ? -2.917 19.042 8.043 1.00 91.88 819 GLY A CA 1
ATOM 6341 C C . GLY A 1 819 ? -2.461 20.086 9.068 1.00 91.88 819 GLY A C 1
ATOM 6342 O O . GLY A 1 819 ? -1.510 20.836 8.830 1.00 91.88 819 GLY A O 1
ATOM 6343 N N . ALA A 1 820 ? -3.168 20.153 10.198 1.00 95.81 820 ALA A N 1
ATOM 6344 C CA . ALA A 1 820 ? -2.875 21.098 11.276 1.00 95.81 820 ALA A CA 1
ATOM 6345 C C . ALA A 1 820 ? -3.191 20.510 12.658 1.00 95.81 820 ALA A C 1
ATOM 6347 O O . ALA A 1 820 ? -4.169 19.779 12.818 1.00 95.81 820 ALA A O 1
ATOM 6348 N N . ALA A 1 821 ? -2.405 20.884 13.666 1.00 98.12 821 ALA A N 1
ATOM 6349 C CA . ALA A 1 821 ? -2.737 20.636 15.066 1.00 98.12 821 ALA A CA 1
ATOM 6350 C C . ALA A 1 821 ? -2.973 21.960 15.800 1.00 98.12 821 ALA A C 1
ATOM 6352 O O . ALA A 1 821 ? -2.183 22.890 15.656 1.00 98.12 821 ALA A O 1
ATOM 6353 N N . TYR A 1 822 ? -4.033 22.032 16.597 1.00 98.44 822 TYR A N 1
ATOM 6354 C CA . TYR A 1 822 ? -4.345 23.154 17.477 1.00 98.44 822 TYR A CA 1
ATOM 6355 C C . TYR A 1 822 ? -4.207 22.686 18.918 1.00 98.44 822 TYR A C 1
ATOM 6357 O O . TYR A 1 822 ? -4.898 21.753 19.332 1.00 98.44 822 TYR A O 1
ATOM 6365 N N . ILE A 1 823 ? -3.308 23.304 19.676 1.00 98.06 823 ILE A N 1
ATOM 6366 C CA . ILE A 1 823 ? -2.996 22.868 21.037 1.00 98.06 823 ILE A CA 1
ATOM 6367 C C . ILE A 1 823 ? -3.116 24.042 21.989 1.00 98.06 823 ILE A C 1
ATOM 6369 O O . ILE A 1 823 ? -2.417 25.040 21.821 1.00 98.06 823 ILE A O 1
ATOM 6373 N N . ARG A 1 824 ? -3.991 23.898 22.988 1.00 97.25 824 ARG A N 1
ATOM 6374 C CA . ARG A 1 824 ? -4.141 24.856 24.077 1.00 97.25 824 ARG A CA 1
ATOM 6375 C C . ARG A 1 824 ? -3.179 24.559 25.227 1.00 97.25 824 ARG A C 1
ATOM 6377 O O . ARG A 1 824 ? -3.160 23.446 25.757 1.00 97.25 824 ARG A O 1
ATOM 6384 N N . GLY A 1 825 ? -2.451 25.582 25.664 1.00 94.50 825 GLY A N 1
ATOM 6385 C CA . GLY A 1 825 ? -1.417 25.481 26.697 1.00 94.50 825 GLY A CA 1
ATOM 6386 C C . GLY A 1 825 ? -0.002 25.521 26.112 1.00 94.50 825 GLY A C 1
ATOM 6387 O O . GLY A 1 825 ? 0.166 25.585 24.892 1.00 94.50 825 GLY A O 1
ATOM 6388 N N . PRO A 1 826 ? 1.036 25.522 26.962 1.00 93.69 826 PRO A N 1
ATOM 6389 C CA . PRO A 1 826 ? 2.389 25.765 26.497 1.00 93.69 826 PRO A CA 1
ATOM 6390 C C . PRO A 1 826 ? 2.938 24.539 25.752 1.00 93.69 826 PRO A C 1
ATOM 6392 O O . PRO A 1 826 ? 2.831 23.396 26.193 1.00 93.69 826 PRO A O 1
ATOM 6395 N N . VAL A 1 827 ? 3.540 24.804 24.594 1.00 95.44 827 VAL A N 1
ATOM 6396 C CA . VAL A 1 827 ? 4.243 23.821 23.762 1.00 95.44 827 VAL A CA 1
ATOM 6397 C C . VAL A 1 827 ? 5.580 24.427 23.365 1.00 95.44 827 VAL A C 1
ATOM 6399 O O . VAL A 1 827 ? 5.630 25.533 22.826 1.00 95.44 827 VAL A O 1
ATOM 6402 N N . THR A 1 828 ? 6.673 23.725 23.629 1.00 94.75 828 THR A N 1
ATOM 6403 C CA . THR A 1 828 ? 8.034 24.172 23.308 1.00 94.75 828 THR A CA 1
ATOM 6404 C C . THR A 1 828 ? 8.480 23.660 21.940 1.00 94.75 828 THR A C 1
ATOM 6406 O O . THR A 1 828 ? 8.033 22.611 21.477 1.00 94.75 828 THR A O 1
ATOM 6409 N N . ASP A 1 829 ? 9.425 24.354 21.303 1.00 94.44 829 ASP A N 1
ATOM 6410 C CA . ASP A 1 829 ? 9.988 23.904 20.021 1.00 94.44 829 ASP A CA 1
ATOM 6411 C C . ASP A 1 829 ? 10.721 22.554 20.142 1.00 94.44 829 ASP A C 1
ATOM 6413 O O . ASP A 1 829 ? 10.776 21.793 19.180 1.00 94.44 829 ASP A O 1
ATOM 6417 N N . ALA A 1 830 ? 11.221 22.211 21.337 1.00 95.44 830 ALA A N 1
ATOM 6418 C CA . ALA A 1 830 ? 11.861 20.925 21.619 1.00 95.44 830 ALA A CA 1
ATOM 6419 C C . ALA A 1 830 ? 10.881 19.735 21.597 1.00 95.44 830 ALA A C 1
ATOM 6421 O O . ALA A 1 830 ? 11.303 18.599 21.381 1.00 95.44 830 ALA A O 1
ATOM 6422 N N . GLN A 1 831 ? 9.583 19.979 21.801 1.00 96.88 831 GLN A N 1
ATOM 6423 C CA . GLN A 1 831 ? 8.540 18.953 21.687 1.00 96.88 831 GLN A CA 1
ATOM 6424 C C . GLN A 1 831 ? 8.128 18.698 20.231 1.00 96.88 831 GLN A C 1
ATOM 6426 O O . GLN A 1 831 ? 7.520 17.666 19.937 1.00 96.88 831 GLN A O 1
ATOM 6431 N N . LEU A 1 832 ? 8.457 19.599 19.301 1.00 97.50 832 LEU A N 1
ATOM 6432 C CA . LEU A 1 832 ? 8.040 19.486 17.908 1.00 97.50 832 LEU A CA 1
ATOM 6433 C C . LEU A 1 832 ? 8.850 18.433 17.148 1.00 97.50 832 LEU A C 1
ATOM 6435 O O . LEU A 1 832 ? 10.057 18.261 17.318 1.00 97.50 832 LEU A O 1
ATOM 6439 N N . GLY A 1 833 ? 8.169 17.728 16.250 1.00 95.69 833 GLY A N 1
ATOM 6440 C CA . GLY A 1 833 ? 8.800 16.830 15.299 1.00 95.69 833 GLY A CA 1
ATOM 6441 C C . GLY A 1 833 ? 9.570 17.571 14.201 1.00 95.69 833 GLY A C 1
ATOM 6442 O O . GLY A 1 833 ? 9.411 18.767 13.959 1.00 95.69 833 GLY A O 1
ATOM 6443 N N . LYS A 1 834 ? 10.403 16.836 13.461 1.00 90.56 834 LYS A N 1
ATOM 6444 C CA . LYS A 1 834 ? 11.148 17.416 12.337 1.00 90.56 834 LYS A CA 1
ATOM 6445 C C . LYS A 1 834 ? 10.204 17.774 11.186 1.00 90.56 834 LYS A C 1
ATOM 6447 O O . LYS A 1 834 ? 9.417 16.936 10.747 1.00 90.56 834 LYS A O 1
ATOM 6452 N N . GLY A 1 835 ? 10.370 18.975 10.629 1.00 89.81 835 GLY A N 1
ATOM 6453 C CA . GLY A 1 835 ? 9.653 19.417 9.425 1.00 89.81 835 GLY A CA 1
ATOM 6454 C C . GLY A 1 835 ? 8.340 20.153 9.691 1.00 89.81 835 GLY A C 1
ATOM 6455 O O . GLY A 1 835 ? 7.647 20.495 8.734 1.00 89.81 835 GLY A O 1
ATOM 6456 N N . VAL A 1 836 ? 8.020 20.437 10.955 1.00 95.00 836 VAL A N 1
ATOM 6457 C CA . VAL A 1 836 ? 6.877 21.263 11.358 1.00 95.00 836 VAL A CA 1
ATOM 6458 C C . VAL A 1 836 ? 7.341 22.520 12.084 1.00 95.00 836 VAL A C 1
ATOM 6460 O O . VAL A 1 836 ? 8.499 22.628 12.485 1.00 95.00 836 VAL A O 1
ATOM 6463 N N . ARG A 1 837 ? 6.436 23.485 12.222 1.00 94.75 837 ARG A N 1
ATOM 6464 C CA . ARG A 1 837 ? 6.642 24.710 12.997 1.00 94.75 837 ARG A CA 1
ATOM 6465 C C . ARG A 1 837 ? 5.394 25.042 13.797 1.00 94.75 837 ARG A C 1
ATOM 6467 O O . ARG A 1 837 ? 4.284 24.739 13.358 1.00 94.75 837 ARG A O 1
ATOM 6474 N N . LYS A 1 838 ? 5.597 25.719 14.920 1.00 95.75 838 LYS A N 1
ATOM 6475 C CA . LYS A 1 838 ? 4.540 26.329 15.722 1.00 95.75 838 LYS A CA 1
ATOM 6476 C C . LYS A 1 838 ? 4.254 27.756 15.236 1.00 95.75 838 LYS A C 1
ATOM 6478 O O . LYS A 1 838 ? 5.146 28.460 14.757 1.00 95.75 838 LYS A O 1
ATOM 6483 N N . ILE A 1 839 ? 2.994 28.156 15.318 1.00 94.88 839 ILE A N 1
ATOM 6484 C CA . ILE A 1 839 ? 2.469 29.494 15.050 1.00 94.88 839 ILE A CA 1
ATOM 6485 C C . ILE A 1 839 ? 1.675 29.907 16.289 1.00 94.88 839 ILE A C 1
ATOM 6487 O O . ILE A 1 839 ? 0.763 29.194 16.702 1.00 94.88 839 ILE A O 1
ATOM 6491 N N . GLU A 1 840 ? 2.037 31.047 16.872 1.00 91.25 840 GLU A N 1
ATOM 6492 C CA . GLU A 1 840 ? 1.487 31.540 18.149 1.00 91.25 840 GLU A CA 1
ATOM 6493 C C . GLU A 1 840 ? 0.203 32.367 17.990 1.00 91.25 840 GLU A C 1
ATOM 6495 O O . GLU A 1 840 ? -0.355 32.851 18.966 1.00 91.25 840 GLU A O 1
ATOM 6500 N N . TYR A 1 841 ? -0.264 32.577 16.758 1.00 89.75 841 TYR A N 1
ATOM 6501 C CA . TYR A 1 841 ? -1.493 33.312 16.486 1.00 89.75 841 TYR A CA 1
ATOM 6502 C C . TYR A 1 841 ? -2.474 32.468 15.676 1.00 89.75 841 TYR A C 1
ATOM 6504 O O . TYR A 1 841 ? -2.090 31.608 14.880 1.00 89.75 841 TYR A O 1
ATOM 6512 N N . LEU A 1 842 ? -3.758 32.767 15.855 1.00 94.19 842 LEU A N 1
ATOM 6513 C CA . LEU A 1 842 ? -4.854 32.172 15.103 1.00 94.19 842 LEU A CA 1
ATOM 6514 C C . LEU A 1 842 ? -5.469 33.196 14.151 1.00 94.19 842 LEU A C 1
ATOM 6516 O O . LEU A 1 842 ? -5.764 34.327 14.553 1.00 94.19 842 LEU A O 1
ATOM 6520 N N . THR A 1 843 ? -5.716 32.780 12.911 1.00 94.75 843 THR A N 1
ATOM 6521 C CA . THR A 1 843 ? -6.487 33.573 11.942 1.00 94.75 843 THR A CA 1
ATOM 6522 C C . THR A 1 843 ? -7.967 33.667 12.359 1.00 94.75 843 THR A C 1
ATOM 6524 O O . THR A 1 843 ? -8.426 32.879 13.192 1.00 94.75 843 THR A O 1
ATOM 6527 N N . PRO A 1 844 ? -8.756 34.611 11.809 1.00 95.00 844 PRO A N 1
ATOM 6528 C CA . PRO A 1 844 ? -10.201 34.654 12.048 1.00 95.00 844 PRO A CA 1
ATOM 6529 C C . PRO A 1 844 ? -10.909 33.332 11.709 1.00 95.00 844 PRO A C 1
ATOM 6531 O O . PRO A 1 844 ? -11.760 32.882 12.479 1.00 95.00 844 PRO A O 1
ATOM 6534 N N . ASP A 1 845 ? -10.494 32.676 10.623 1.00 94.31 845 ASP A N 1
ATOM 6535 C CA . ASP A 1 845 ? -11.033 31.380 10.200 1.00 94.31 845 ASP A CA 1
ATOM 6536 C C . ASP A 1 845 ? -10.673 30.266 11.187 1.00 94.31 845 ASP A C 1
ATOM 6538 O O . ASP A 1 845 ? -11.534 29.463 11.547 1.00 94.31 845 ASP A O 1
ATOM 6542 N N . ASP A 1 846 ? -9.435 30.256 11.699 1.00 95.94 846 ASP A N 1
ATOM 6543 C CA . ASP A 1 846 ? -9.020 29.321 12.752 1.00 95.94 846 ASP A CA 1
ATOM 6544 C C . ASP A 1 846 ? -9.899 29.477 14.003 1.00 95.94 846 ASP A C 1
ATOM 6546 O O . ASP A 1 846 ? -10.363 28.488 14.571 1.00 95.94 846 ASP A O 1
ATOM 6550 N N . LYS A 1 847 ? -10.167 30.721 14.424 1.00 96.25 847 LYS A N 1
ATOM 6551 C CA . LYS A 1 847 ? -10.998 31.017 15.603 1.00 96.25 847 LYS A CA 1
ATOM 6552 C C . LYS A 1 847 ? -12.441 30.553 15.415 1.00 96.25 847 LYS A C 1
ATOM 6554 O O . LYS A 1 847 ? -13.003 29.937 16.321 1.00 96.25 847 LYS A O 1
ATOM 6559 N N . LEU A 1 848 ? -13.036 30.824 14.252 1.00 96.25 848 LEU A N 1
ATOM 6560 C CA . LEU A 1 848 ? -14.396 30.386 13.928 1.00 96.25 848 LEU A CA 1
ATOM 6561 C C . LEU A 1 848 ? -14.493 28.855 13.886 1.00 96.25 848 LEU A C 1
ATOM 6563 O O . LEU A 1 848 ? -15.425 28.274 14.446 1.00 96.25 848 LEU A O 1
ATOM 6567 N N . PHE A 1 849 ? -13.508 28.207 13.264 1.00 95.88 849 PHE A N 1
ATOM 6568 C CA . PHE A 1 849 ? -13.415 26.755 13.182 1.00 95.88 849 PHE A CA 1
ATOM 6569 C C . PHE A 1 849 ? -13.309 26.110 14.573 1.00 95.88 849 PHE A C 1
ATOM 6571 O O . PHE A 1 849 ? -14.094 25.215 14.899 1.00 95.88 849 PHE A O 1
ATOM 6578 N N . LEU A 1 850 ? -12.395 26.594 15.421 1.00 97.69 850 LEU A N 1
ATOM 6579 C CA . LEU A 1 850 ? -12.225 26.088 16.786 1.00 97.69 850 LEU A CA 1
ATOM 6580 C C . LEU A 1 850 ? -13.477 26.294 17.632 1.00 97.69 850 LEU A C 1
ATOM 6582 O O . LEU A 1 850 ? -13.891 25.360 18.317 1.00 97.69 850 LEU A O 1
ATOM 6586 N N . LYS A 1 851 ? -14.122 27.464 17.545 1.00 97.19 851 LYS A N 1
ATOM 6587 C CA . LYS A 1 851 ? -15.355 27.753 18.288 1.00 97.19 851 LYS A CA 1
ATOM 6588 C C . LYS A 1 851 ? -16.432 26.697 18.037 1.00 97.19 851 LYS A C 1
ATOM 6590 O O . LYS A 1 851 ? -16.940 26.114 18.991 1.00 97.19 851 LYS A O 1
ATOM 6595 N N . GLY A 1 852 ? -16.705 26.374 16.772 1.00 96.75 852 GLY A N 1
ATOM 6596 C CA . GLY A 1 852 ? -17.709 25.363 16.430 1.00 96.75 852 GLY A CA 1
ATOM 6597 C C . GLY A 1 852 ? -17.364 23.955 16.936 1.00 96.75 852 GLY A C 1
ATOM 6598 O O . GLY A 1 852 ? -18.258 23.191 17.304 1.00 96.75 852 GLY A O 1
ATOM 6599 N N . HIS A 1 853 ? -16.079 23.590 16.983 1.00 97.50 853 HIS A N 1
ATOM 6600 C CA . HIS A 1 853 ? -15.647 22.298 17.528 1.00 97.50 853 HIS A CA 1
ATOM 6601 C C . HIS A 1 853 ? -15.679 22.252 19.062 1.00 97.50 853 HIS A C 1
ATOM 6603 O O . HIS A 1 853 ? -16.046 21.212 19.610 1.00 97.50 853 HIS A O 1
ATOM 6609 N N . ILE A 1 854 ? -15.362 23.359 19.739 1.00 98.12 854 ILE A N 1
ATOM 6610 C CA . ILE A 1 854 ? -15.441 23.496 21.201 1.00 98.12 854 ILE A CA 1
ATOM 6611 C C . ILE A 1 854 ? -16.895 23.403 21.674 1.00 98.12 854 ILE A C 1
ATOM 6613 O O . ILE A 1 854 ? -17.193 22.594 22.548 1.00 98.12 854 ILE A O 1
ATOM 6617 N N . GLU A 1 855 ? -17.817 24.150 21.060 1.00 97.44 855 GLU A N 1
ATOM 6618 C CA . GLU A 1 855 ? -19.246 24.127 21.417 1.00 97.44 855 GLU A CA 1
ATOM 6619 C C . GLU A 1 855 ? -19.835 22.716 21.296 1.00 97.44 855 GLU A C 1
ATOM 6621 O O . GLU A 1 855 ? -20.502 22.224 22.207 1.00 97.44 855 GLU A O 1
ATOM 6626 N N . ARG A 1 856 ? -19.521 22.014 20.198 1.00 97.12 856 ARG A N 1
ATOM 6627 C CA . ARG A 1 856 ? -19.948 20.620 20.011 1.00 97.12 856 ARG A CA 1
ATOM 6628 C C . ARG A 1 856 ? -19.297 19.662 21.004 1.00 97.12 856 ARG A C 1
ATOM 6630 O O . ARG A 1 856 ? -19.928 18.686 21.381 1.00 97.12 856 ARG A O 1
ATOM 6637 N N . PHE A 1 857 ? -18.040 19.891 21.382 1.00 98.00 857 PHE A N 1
ATOM 6638 C CA . PHE A 1 857 ? -17.351 19.060 22.371 1.00 98.00 857 PHE A CA 1
ATOM 6639 C C . PHE A 1 857 ? -18.005 19.186 23.750 1.00 98.00 857 PHE A C 1
ATOM 6641 O O . PHE A 1 857 ? -18.321 18.176 24.371 1.00 98.00 857 PHE A O 1
ATOM 6648 N N . ILE A 1 858 ? -18.256 20.422 24.186 1.00 97.19 858 ILE A N 1
ATOM 6649 C CA . ILE A 1 858 ? -18.943 20.735 25.443 1.00 97.19 858 ILE A CA 1
ATOM 6650 C C . ILE A 1 858 ? -20.322 20.071 25.453 1.00 97.19 858 ILE A C 1
ATOM 6652 O O . ILE A 1 858 ? -20.634 19.328 26.378 1.00 97.19 858 ILE A O 1
ATOM 6656 N N . SER A 1 859 ? -21.112 20.279 24.395 1.00 96.44 859 SER A N 1
ATOM 6657 C CA . SER A 1 859 ? -22.453 19.698 24.276 1.00 96.44 859 SER A CA 1
ATOM 6658 C C . SER A 1 859 ? -22.463 18.169 24.307 1.00 96.44 859 SER A C 1
ATOM 6660 O O . SER A 1 859 ? -23.448 17.597 24.759 1.00 96.44 859 SER A O 1
ATOM 6662 N N . GLU A 1 860 ? -21.423 17.502 23.802 1.00 96.12 860 GLU A N 1
ATOM 6663 C CA . GLU A 1 860 ? -21.383 16.036 23.775 1.00 96.12 860 GLU A CA 1
ATOM 6664 C C . GLU A 1 860 ? -21.057 15.441 25.151 1.00 96.12 860 GLU A C 1
ATOM 6666 O O . GLU A 1 860 ? -21.595 14.391 25.497 1.00 96.12 860 GLU A O 1
ATOM 6671 N N . PHE A 1 861 ? -20.193 16.085 25.943 1.00 96.75 861 PHE A N 1
ATOM 6672 C CA . PHE A 1 861 ? -19.663 15.492 27.178 1.00 96.75 861 PHE A CA 1
ATOM 6673 C C . PHE A 1 861 ? -20.224 16.060 28.488 1.00 96.75 861 PHE A C 1
ATOM 6675 O O . PHE A 1 861 ? -20.014 15.427 29.518 1.00 96.75 861 PHE A O 1
ATOM 6682 N N . MET A 1 862 ? -20.962 17.178 28.469 1.00 93.44 862 MET A N 1
ATOM 6683 C CA . MET A 1 862 ? -21.460 17.855 29.684 1.00 93.44 862 MET A CA 1
ATOM 6684 C C . MET A 1 862 ? -22.237 16.937 30.647 1.00 93.44 862 MET A C 1
ATOM 6686 O O . MET A 1 862 ? -22.083 17.054 31.860 1.00 93.44 862 MET A O 1
ATOM 6690 N N . ASP A 1 863 ? -23.038 16.015 30.102 1.00 89.19 863 ASP A N 1
ATOM 6691 C CA . ASP A 1 863 ? -24.008 15.209 30.859 1.00 89.19 863 ASP A CA 1
ATOM 6692 C C . ASP A 1 863 ? -23.689 13.698 30.840 1.00 89.19 863 ASP A C 1
ATOM 6694 O O . ASP A 1 863 ? -24.589 12.861 30.923 1.00 89.19 863 ASP A O 1
ATOM 6698 N N . LYS A 1 864 ? -22.415 13.314 30.662 1.00 87.75 864 LYS A N 1
ATOM 6699 C CA . LYS A 1 864 ? -22.011 11.902 30.476 1.00 87.75 864 LYS A CA 1
ATOM 6700 C C . LYS A 1 864 ? -21.505 11.188 31.739 1.00 87.75 864 LYS A C 1
ATOM 6702 O O . LYS A 1 864 ? -21.151 10.018 31.615 1.00 87.75 864 LYS A O 1
ATOM 6707 N N . ASP A 1 865 ? -21.490 11.862 32.894 1.00 88.88 865 ASP A N 1
ATOM 6708 C CA . ASP A 1 865 ? -21.024 11.342 34.200 1.00 88.88 865 ASP A CA 1
ATOM 6709 C C . ASP A 1 865 ? -19.675 10.605 34.095 1.00 88.88 865 ASP A C 1
ATOM 6711 O O . ASP A 1 865 ? -19.551 9.406 34.346 1.00 88.88 865 ASP A O 1
ATOM 6715 N N . ILE A 1 866 ? -18.662 11.314 33.595 1.00 90.44 866 ILE A N 1
ATOM 6716 C CA . ILE A 1 866 ? -17.385 10.720 33.180 1.00 90.44 866 ILE A CA 1
ATOM 6717 C C . ILE A 1 866 ? -16.515 10.401 34.389 1.00 90.44 866 ILE A C 1
ATOM 6719 O O . ILE A 1 866 ? -15.956 9.310 34.527 1.00 90.44 866 ILE A O 1
ATOM 6723 N N . ASP A 1 867 ? -16.307 11.433 35.189 1.00 88.50 867 ASP A N 1
ATOM 6724 C CA . ASP A 1 867 ? -15.534 11.456 36.415 1.00 88.50 867 ASP A CA 1
ATOM 6725 C C . ASP A 1 867 ? -15.776 12.825 37.041 1.00 88.50 867 ASP A C 1
ATOM 6727 O O . ASP A 1 867 ? -15.612 13.847 36.375 1.00 88.50 867 ASP A O 1
ATOM 6731 N N . LYS A 1 868 ? -16.102 12.850 38.333 1.00 91.00 868 LYS A N 1
ATOM 6732 C CA . LYS A 1 868 ? -16.482 14.082 39.027 1.00 91.00 868 LYS A CA 1
ATOM 6733 C C . LYS A 1 868 ? -15.457 15.211 38.860 1.00 91.00 868 LYS A C 1
ATOM 6735 O O . LYS A 1 868 ? -15.842 16.342 38.584 1.00 91.00 868 LYS A O 1
ATOM 6740 N N . ALA A 1 869 ? -14.164 14.918 39.012 1.00 92.69 869 ALA A N 1
ATOM 6741 C CA . ALA A 1 869 ? -13.124 15.942 38.939 1.00 92.69 869 ALA A CA 1
ATOM 6742 C C . ALA A 1 869 ? -12.951 16.481 37.513 1.00 92.69 869 ALA A C 1
ATOM 6744 O O . ALA A 1 869 ? -12.680 17.668 37.323 1.00 92.69 869 ALA A O 1
ATOM 6745 N N . TYR A 1 870 ? -13.102 15.621 36.505 1.00 94.44 870 TYR A N 1
ATOM 6746 C CA . TYR A 1 870 ? -13.095 16.049 35.109 1.00 94.44 870 TYR A CA 1
ATOM 6747 C C . TYR A 1 870 ? -14.350 16.856 34.748 1.00 94.44 870 TYR A C 1
ATOM 6749 O O . TYR A 1 870 ? -14.231 17.907 34.122 1.00 94.44 870 TYR A O 1
ATOM 6757 N N . ASP A 1 871 ? -15.532 16.405 35.167 1.00 94.50 871 ASP A N 1
ATOM 6758 C CA . ASP A 1 871 ? -16.810 17.054 34.859 1.00 94.50 871 ASP A CA 1
ATOM 6759 C C . ASP A 1 871 ? -16.897 18.455 35.480 1.00 94.50 871 ASP A C 1
ATOM 6761 O O . ASP A 1 871 ? -17.388 19.389 34.844 1.00 94.50 871 ASP A O 1
ATOM 6765 N N . ASP A 1 872 ? -16.362 18.636 36.691 1.00 95.94 872 ASP A N 1
ATOM 6766 C CA . ASP A 1 872 ? -16.248 19.950 37.329 1.00 95.94 872 ASP A CA 1
ATOM 6767 C C . ASP A 1 872 ? -15.329 20.886 36.520 1.00 95.94 872 ASP A C 1
ATOM 6769 O O . ASP A 1 872 ? -15.700 22.030 36.241 1.00 95.94 872 ASP A O 1
ATOM 6773 N N . SER A 1 873 ? -14.176 20.391 36.048 1.00 96.56 873 SER A N 1
ATOM 6774 C CA . SER A 1 873 ? -13.285 21.159 35.160 1.00 96.56 873 SER A CA 1
ATOM 6775 C C . SER A 1 873 ? -13.924 21.468 33.801 1.00 96.56 873 SER A C 1
ATOM 6777 O O . SER A 1 873 ? -13.733 22.558 33.265 1.00 96.56 873 SER A O 1
ATOM 6779 N N . LEU A 1 874 ? -14.710 20.547 33.235 1.00 96.88 874 LEU A N 1
ATOM 6780 C CA . LEU A 1 874 ? -15.417 20.763 31.971 1.00 96.88 874 LEU A CA 1
ATOM 6781 C C . LEU A 1 874 ? -16.490 21.848 32.101 1.00 96.88 874 LEU A C 1
ATOM 6783 O O . LEU A 1 874 ? -16.605 22.697 31.215 1.00 96.88 874 LEU A O 1
ATOM 6787 N N . LYS A 1 875 ? -17.239 21.863 33.209 1.00 96.62 875 LYS A N 1
ATOM 6788 C CA . LYS A 1 875 ? -18.218 22.920 33.513 1.00 96.62 875 LYS A CA 1
ATOM 6789 C C . LYS A 1 875 ? -17.544 24.278 33.663 1.00 96.62 875 LYS A C 1
ATOM 6791 O O . LYS A 1 875 ? -18.027 25.263 33.106 1.00 96.62 875 LYS A O 1
ATOM 6796 N N . GLU A 1 876 ? -16.420 24.332 34.373 1.00 96.19 876 GLU A N 1
ATOM 6797 C CA . GLU A 1 876 ? -15.633 25.559 34.517 1.00 96.19 876 GLU A CA 1
ATOM 6798 C C . GLU A 1 876 ? -15.110 26.053 33.161 1.00 96.19 876 GLU A C 1
ATOM 6800 O O . GLU A 1 876 ? -15.290 27.219 32.808 1.00 96.19 876 GLU A O 1
ATOM 6805 N N . PHE A 1 877 ? -14.536 25.158 32.355 1.00 96.75 877 PHE A N 1
ATOM 6806 C CA . PHE A 1 877 ? -14.075 25.473 31.006 1.00 96.75 877 PHE A CA 1
ATOM 6807 C C . PHE A 1 877 ? -15.210 25.991 30.113 1.00 96.75 877 PHE A C 1
ATOM 6809 O O . PHE A 1 877 ? -15.039 26.996 29.423 1.00 96.75 877 PHE A O 1
ATOM 6816 N N . ALA A 1 878 ? -16.383 25.354 30.149 1.00 96.81 878 ALA A N 1
ATOM 6817 C CA . ALA A 1 878 ? -17.546 25.768 29.368 1.00 96.81 878 ALA A CA 1
ATOM 6818 C C . ALA A 1 878 ? -18.072 27.146 29.784 1.00 96.81 878 ALA A C 1
ATOM 6820 O O . ALA A 1 878 ? -18.413 27.965 28.924 1.00 96.81 878 ALA A O 1
ATOM 6821 N N . LYS A 1 879 ? -18.085 27.428 31.092 1.00 96.50 879 LYS A N 1
ATOM 6822 C CA . LYS A 1 879 ? -18.419 28.751 31.623 1.00 96.50 879 LYS A CA 1
ATOM 6823 C C . LYS A 1 879 ? -17.430 29.803 31.118 1.00 96.50 879 LYS A C 1
ATOM 6825 O O . LYS A 1 879 ? -17.847 30.776 30.501 1.00 96.50 879 LYS A O 1
ATOM 6830 N N . ASN A 1 880 ? -16.129 29.564 31.275 1.00 95.19 880 ASN A N 1
ATOM 6831 C CA . ASN A 1 880 ? -15.085 30.491 30.831 1.00 95.19 880 ASN A CA 1
ATOM 6832 C C . ASN A 1 880 ? -15.119 30.731 29.314 1.00 95.19 880 ASN A C 1
ATOM 6834 O O . ASN A 1 880 ? -14.917 31.855 28.859 1.00 95.19 880 ASN A O 1
ATOM 6838 N N . PHE A 1 881 ? -15.407 29.696 28.523 1.00 96.38 881 PHE A N 1
ATOM 6839 C CA . PHE A 1 881 ? -15.557 29.823 27.076 1.00 96.38 881 PHE A CA 1
ATOM 6840 C C . PHE A 1 881 ? -16.785 30.651 26.677 1.00 96.38 881 PHE A C 1
ATOM 6842 O O . PHE A 1 881 ? -16.733 31.380 25.689 1.00 96.38 881 PHE A O 1
ATOM 6849 N N . THR A 1 882 ? -17.871 30.564 27.446 1.00 95.06 882 THR A N 1
ATOM 6850 C CA . THR A 1 882 ? -19.083 31.368 27.228 1.00 95.06 882 THR A CA 1
ATOM 6851 C C . THR A 1 882 ? -18.850 32.828 27.613 1.00 95.06 882 THR A C 1
ATOM 6853 O O . THR A 1 882 ? -19.184 33.726 26.841 1.00 95.06 882 THR A O 1
ATOM 6856 N N . ASP A 1 883 ? -18.230 33.058 28.771 1.00 95.31 883 ASP A N 1
ATOM 6857 C CA . ASP A 1 883 ? -18.003 34.393 29.329 1.00 95.31 883 ASP A CA 1
ATOM 6858 C C . ASP A 1 883 ? -16.909 35.159 28.561 1.00 95.31 883 ASP A C 1
ATOM 6860 O O . ASP A 1 883 ? -17.045 36.356 28.302 1.00 95.31 883 ASP A O 1
ATOM 6864 N N . ASN A 1 884 ? -15.820 34.484 28.171 1.00 93.25 884 ASN A N 1
ATOM 6865 C CA . ASN A 1 884 ? -14.687 35.094 27.473 1.00 93.25 884 ASN A CA 1
ATOM 6866 C C . ASN A 1 884 ? -14.036 34.140 26.444 1.00 93.25 884 ASN A C 1
ATOM 6868 O O . ASN A 1 884 ? -12.910 33.661 26.637 1.00 93.25 884 ASN A O 1
ATOM 6872 N N . PRO A 1 885 ? -14.689 33.895 25.292 1.00 92.50 885 PRO A N 1
ATOM 6873 C CA . PRO A 1 885 ? -14.165 32.989 24.267 1.00 92.50 885 PRO A CA 1
ATOM 6874 C C . PRO A 1 885 ? -12.827 33.463 23.687 1.00 92.50 885 PRO A C 1
ATOM 6876 O O . PRO A 1 885 ? -12.001 32.647 23.279 1.00 92.50 885 PRO A O 1
ATOM 6879 N N . GLY A 1 886 ? -12.589 34.780 23.657 1.00 91.44 886 GLY A N 1
ATOM 6880 C CA . GLY A 1 886 ? -11.351 35.363 23.142 1.00 91.44 886 GLY A CA 1
ATOM 6881 C C . GLY A 1 886 ? -10.120 34.932 23.937 1.00 91.44 886 GLY A C 1
ATOM 6882 O O . GLY A 1 886 ? -9.087 34.655 23.333 1.00 91.44 886 GLY A O 1
ATOM 6883 N N . GLN A 1 887 ? -10.248 34.815 25.261 1.00 90.94 887 GLN A N 1
ATOM 6884 C CA . GLN A 1 887 ? -9.166 34.369 26.137 1.00 90.94 887 GLN A CA 1
ATOM 6885 C C . GLN A 1 887 ? -8.839 32.888 25.926 1.00 90.94 887 GLN A C 1
ATOM 6887 O O . GLN A 1 887 ? -7.682 32.549 25.711 1.00 90.94 887 GLN A O 1
ATOM 6892 N N . ILE A 1 888 ? -9.852 32.016 25.882 1.00 93.94 888 ILE A N 1
ATOM 6893 C CA . ILE A 1 888 ? -9.638 30.582 25.623 1.00 93.94 888 ILE A CA 1
ATOM 6894 C C . ILE A 1 888 ? -8.966 30.359 24.264 1.00 93.94 888 ILE A C 1
ATOM 6896 O O . ILE A 1 888 ? -8.070 29.527 24.150 1.00 93.94 888 ILE A O 1
ATOM 6900 N N . LEU A 1 889 ? -9.377 31.107 23.235 1.00 95.38 889 LEU A N 1
ATOM 6901 C CA . LEU A 1 889 ? -8.791 31.015 21.897 1.00 95.38 889 LEU A CA 1
ATOM 6902 C C . LEU A 1 889 ? -7.373 31.602 21.819 1.00 95.38 889 LEU A C 1
ATOM 6904 O O . LEU A 1 889 ? -6.608 31.185 20.955 1.00 95.38 889 LEU A O 1
ATOM 6908 N N . ALA A 1 890 ? -7.013 32.552 22.686 1.00 93.62 890 ALA A N 1
ATOM 6909 C CA . ALA A 1 890 ? -5.667 33.127 22.731 1.00 93.62 890 ALA A CA 1
ATOM 6910 C C . ALA A 1 890 ? -4.616 32.144 23.278 1.00 93.62 890 ALA A C 1
ATOM 6912 O O . ALA A 1 890 ? -3.446 32.262 22.930 1.00 93.62 890 ALA A O 1
ATOM 6913 N N . ASP A 1 891 ? -5.035 31.152 24.068 1.00 94.38 891 ASP A N 1
ATOM 6914 C CA . ASP A 1 891 ? -4.152 30.131 24.650 1.00 94.38 891 ASP A CA 1
ATOM 6915 C C . ASP A 1 891 ? -3.753 29.016 23.658 1.00 94.38 891 ASP A C 1
ATOM 6917 O O . ASP A 1 891 ? -3.019 28.091 24.021 1.00 94.38 891 ASP A O 1
ATOM 6921 N N . PHE A 1 892 ? -4.280 29.036 22.429 1.00 97.31 892 PHE A N 1
ATOM 6922 C CA . PHE A 1 892 ? -3.983 28.034 21.408 1.00 97.31 892 PHE A CA 1
ATOM 6923 C C . PHE A 1 892 ? -2.781 28.427 20.555 1.00 97.31 892 PHE A C 1
ATOM 6925 O O . PHE A 1 892 ? -2.744 29.505 19.964 1.00 97.31 892 PHE A O 1
ATOM 6932 N N . CYS A 1 893 ? -1.880 27.471 20.350 1.00 96.31 893 CYS A N 1
ATOM 6933 C CA . CYS A 1 893 ? -0.923 27.503 19.254 1.00 96.31 893 CYS A CA 1
ATOM 6934 C C . CYS A 1 893 ? -1.375 26.583 18.108 1.00 96.31 893 CYS A C 1
ATOM 6936 O O . CYS A 1 893 ? -2.117 25.613 18.305 1.00 96.31 893 CYS A O 1
ATOM 6938 N N . LYS A 1 894 ? -0.913 26.883 16.892 1.00 97.44 894 LYS A N 1
ATOM 6939 C CA . LYS A 1 894 ? -1.166 26.099 15.677 1.00 97.44 894 LYS A CA 1
ATOM 6940 C C . LYS A 1 894 ? 0.138 25.500 15.160 1.00 97.44 894 LYS A C 1
ATOM 6942 O O . LYS A 1 894 ? 1.112 26.217 14.951 1.00 97.44 894 LYS A O 1
ATOM 6947 N N . ILE A 1 895 ? 0.167 24.198 14.904 1.00 97.50 895 ILE A N 1
ATOM 6948 C CA . ILE A 1 895 ? 1.324 23.488 14.344 1.00 97.50 895 ILE A CA 1
ATOM 6949 C C . ILE A 1 895 ? 1.000 23.064 12.913 1.00 97.50 895 ILE A C 1
ATOM 6951 O O . ILE A 1 895 ? -0.014 22.409 12.667 1.00 97.50 895 ILE A O 1
ATOM 695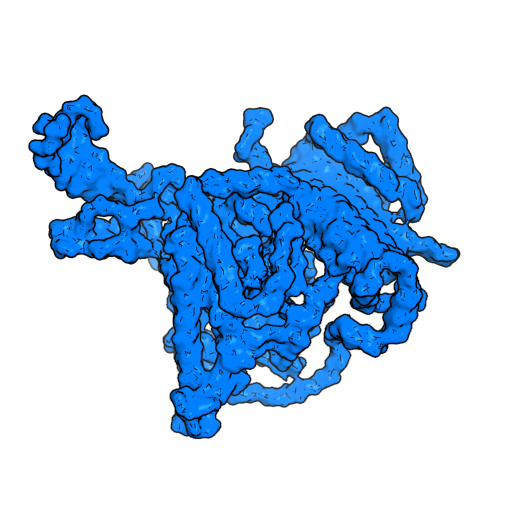5 N N . ILE A 1 896 ? 1.872 23.430 11.970 1.00 95.31 896 ILE A N 1
ATOM 6956 C CA . ILE A 1 896 ? 1.734 23.131 10.535 1.00 95.31 896 ILE A CA 1
ATOM 6957 C C . ILE A 1 896 ? 3.062 22.635 9.942 1.00 95.31 896 ILE A C 1
ATOM 6959 O O . ILE A 1 896 ? 4.133 22.944 10.481 1.00 95.31 896 ILE A O 1
ATOM 6963 N N . PRO A 1 897 ? 3.049 21.884 8.825 1.00 92.19 897 PRO A N 1
ATOM 6964 C CA . PRO A 1 897 ? 4.285 21.472 8.166 1.00 92.19 897 PRO A CA 1
ATOM 6965 C C . PRO A 1 897 ? 4.989 22.673 7.528 1.00 92.19 897 PRO A C 1
ATOM 6967 O O . PRO A 1 897 ? 4.349 23.491 6.876 1.00 92.19 897 PRO A O 1
ATOM 6970 N N . ILE A 1 898 ? 6.319 22.762 7.625 1.00 88.56 898 ILE A N 1
ATOM 6971 C CA . ILE A 1 898 ? 7.112 23.876 7.056 1.00 88.56 898 ILE A CA 1
ATOM 6972 C C . ILE A 1 898 ? 6.868 24.014 5.546 1.00 88.56 898 ILE A C 1
ATOM 6974 O O . ILE A 1 898 ? 6.803 25.115 5.008 1.00 88.56 898 ILE A O 1
ATOM 6978 N N . SER A 1 899 ? 6.669 22.884 4.865 1.00 72.50 899 SER A N 1
ATOM 6979 C CA . SER A 1 899 ? 6.433 22.846 3.421 1.00 72.50 899 SER A CA 1
ATOM 6980 C C . SER A 1 899 ? 5.105 23.488 2.975 1.00 72.50 899 SER A C 1
ATOM 6982 O O . SER A 1 899 ? 4.961 23.808 1.795 1.00 72.50 899 SER A O 1
ATOM 6984 N N . SER A 1 900 ? 4.147 23.715 3.884 1.00 59.75 900 SER A N 1
ATOM 6985 C CA . SER A 1 900 ? 2.849 24.344 3.569 1.00 59.75 900 SER A CA 1
ATOM 6986 C C . SER A 1 900 ? 2.948 25.815 3.149 1.00 59.75 900 SER A C 1
ATOM 6988 O O . SER A 1 900 ? 2.051 26.303 2.475 1.00 59.75 900 SER A O 1
ATOM 6990 N N . LEU A 1 901 ? 4.058 26.492 3.451 1.00 52.53 901 LEU A N 1
ATOM 6991 C CA . LEU A 1 901 ? 4.265 27.909 3.125 1.00 52.53 901 LEU A CA 1
ATOM 6992 C C . LEU A 1 901 ? 4.791 28.140 1.696 1.00 52.53 901 LEU A C 1
ATOM 6994 O O . LEU A 1 901 ? 4.770 29.259 1.194 1.00 52.53 901 LEU A O 1
ATOM 6998 N N . SER A 1 902 ? 5.276 27.094 1.015 1.00 39.69 902 SER A N 1
ATOM 6999 C CA . SER A 1 902 ? 6.106 27.252 -0.189 1.00 39.69 902 SER A CA 1
ATOM 7000 C C . SER A 1 902 ? 5.365 27.178 -1.527 1.00 39.69 902 SER A C 1
ATOM 7002 O O . SER A 1 902 ? 6.013 26.937 -2.545 1.00 39.69 902 SER A O 1
ATOM 7004 N N . THR A 1 903 ? 4.040 27.328 -1.568 1.00 35.78 903 THR A N 1
ATOM 7005 C CA . THR A 1 903 ? 3.313 27.293 -2.853 1.00 35.78 903 THR A CA 1
ATOM 7006 C C . THR A 1 903 ? 2.561 28.560 -3.223 1.00 35.78 903 THR A C 1
ATOM 7008 O O . THR A 1 903 ? 2.189 28.648 -4.388 1.00 35.78 903 THR A O 1
ATOM 7011 N N . THR A 1 904 ? 2.384 29.549 -2.332 1.00 31.14 904 THR A N 1
ATOM 7012 C CA . THR A 1 904 ? 1.923 30.912 -2.715 1.00 31.14 904 THR A CA 1
ATOM 7013 C C . THR A 1 904 ? 1.856 31.951 -1.582 1.00 31.14 904 THR A C 1
ATOM 7015 O O . THR A 1 904 ? 1.358 33.037 -1.832 1.00 31.14 904 THR A O 1
ATOM 7018 N N . SER A 1 905 ? 2.349 31.706 -0.361 1.00 27.48 905 SER A N 1
ATOM 7019 C CA . SER A 1 905 ? 2.280 32.712 0.717 1.00 27.48 905 SER A CA 1
ATOM 7020 C C . SER A 1 905 ? 3.634 33.395 0.939 1.00 27.48 905 SER A C 1
ATOM 7022 O O . SER A 1 905 ? 4.346 33.097 1.897 1.00 27.48 905 SER A O 1
ATOM 7024 N N . ASN A 1 906 ? 3.987 34.286 0.012 1.00 23.38 906 ASN A N 1
ATOM 7025 C CA . ASN A 1 906 ? 4.758 35.496 0.322 1.00 23.38 906 ASN A CA 1
ATOM 7026 C C . ASN A 1 906 ? 3.766 36.676 0.415 1.00 23.38 906 ASN A C 1
ATOM 7028 O O . ASN A 1 906 ? 3.954 37.703 -0.232 1.00 23.38 906 ASN A O 1
ATOM 7032 N N . GLU A 1 907 ? 2.697 36.487 1.190 1.00 26.56 907 GLU A N 1
ATOM 7033 C CA . GLU A 1 907 ? 1.816 37.546 1.696 1.00 26.56 907 GLU A CA 1
ATOM 7034 C C . GLU A 1 907 ? 1.674 37.379 3.206 1.00 26.56 907 GLU A C 1
ATOM 7036 O O . GLU A 1 907 ? 1.457 36.220 3.647 1.00 26.56 907 GLU A O 1
#

Radius of gyration: 31.09 Å; Cα contacts (8 Å, |Δi|>4): 2122; chains: 1; bounding box: 79×82×100 Å

Solvent-accessible surface area (backbone atoms only — not comparable to full-atom values): 45855 Å² total; per-residue (Å²): 136,89,85,84,69,86,59,45,76,46,77,48,80,45,72,58,78,76,95,58,81,61,91,80,45,65,69,23,67,22,38,67,47,74,39,37,47,85,80,34,72,97,28,23,58,81,81,78,53,71,36,45,62,64,33,47,38,21,84,94,45,71,84,68,71,38,25,32,40,46,81,49,80,47,39,19,28,87,85,68,49,81,52,62,102,78,73,83,70,66,64,36,36,36,40,42,36,40,39,33,37,41,63,44,41,56,66,52,55,54,45,38,73,50,27,94,56,54,23,44,45,75,47,76,24,62,80,35,63,67,37,66,48,98,91,48,42,27,68,58,51,52,54,50,45,39,44,76,71,72,46,81,60,67,33,21,60,48,70,90,88,56,81,71,70,72,74,81,22,53,45,72,60,81,44,92,74,43,77,62,76,65,46,53,90,85,43,93,30,12,45,54,52,79,43,62,53,28,52,56,80,16,59,44,72,23,51,49,50,71,35,56,41,67,55,23,48,53,48,31,8,68,32,47,50,48,11,53,43,51,18,19,53,76,48,39,33,60,27,35,34,11,55,35,28,80,59,79,69,52,44,58,46,29,61,40,25,31,41,26,44,34,48,60,57,26,50,76,82,56,78,65,62,52,30,38,21,40,27,43,42,72,40,40,22,30,30,67,82,43,40,60,56,46,45,22,86,43,23,36,40,60,45,11,50,60,48,21,35,62,53,62,40,68,46,71,25,46,47,62,40,88,92,53,92,54,80,82,46,43,36,55,51,46,49,46,48,36,56,51,43,43,60,62,36,38,40,31,37,28,36,31,49,72,43,84,62,41,39,60,51,49,42,48,45,49,72,32,62,34,22,31,40,34,41,24,10,20,46,23,58,40,49,40,36,46,50,70,34,59,66,54,65,42,51,59,42,48,61,49,32,31,45,40,39,51,42,20,39,77,69,55,42,50,78,46,32,34,36,33,41,28,25,67,48,78,52,34,65,49,43,46,52,34,22,20,30,31,18,68,28,33,27,36,53,71,63,56,42,39,70,62,53,55,60,79,45,41,48,36,50,72,37,42,32,76,52,4,44,24,5,63,92,44,12,82,72,42,57,35,69,66,46,12,52,52,42,39,49,55,51,48,54,32,47,52,52,35,23,46,52,33,13,54,56,34,26,44,36,54,75,60,42,40,34,26,44,60,52,45,35,76,47,85,53,64,69,56,27,66,71,42,43,60,76,84,66,66,62,55,77,75,86,56,80,65,77,88,65,91,61,91,66,88,69,45,66,68,57,49,44,69,77,39,41,70,61,48,52,59,53,59,68,48,54,53,87,45,28,36,62,42,53,37,52,85,70,64,56,50,32,69,56,48,34,46,47,53,52,54,39,34,77,73,56,29,33,34,39,39,37,33,56,35,82,42,44,30,32,36,51,22,45,47,75,38,54,35,40,38,36,21,13,26,43,12,42,38,13,34,18,51,18,55,63,21,36,35,40,27,32,45,29,79,54,100,87,53,74,38,59,9,28,35,34,42,34,23,29,27,41,12,31,26,53,29,39,39,30,45,19,38,37,31,31,28,30,34,20,38,16,27,23,30,40,38,37,29,49,21,30,37,29,42,31,26,33,23,38,14,15,30,10,61,49,71,72,70,76,72,65,83,49,72,84,38,76,82,52,53,67,66,58,33,51,51,50,40,51,51,41,48,51,56,53,48,56,53,54,75,77,36,55,67,66,63,59,40,51,70,33,46,65,53,54,73,74,30,54,44,18,37,36,40,28,28,29,40,91,89,45,44,30,31,35,27,35,31,22,43,9,28,16,24,36,42,36,38,58,32,46,63,67,48,72,67,43,59,42,40,36,37,31,23,59,23,69,33,44,42,36,38,36,33,48,69,80,58,79,85,27,46,15,65,59,44,44,80,36,78,68,73,54,73,65,53,50,56,54,48,50,59,52,49,54,52,49,49,70,67,54,74,86,50,79,66,43,73,73,54,50,53,32,45,52,51,41,52,50,48,41,70,78,41,45,68,61,63,60,62,44,29,33,36,36,36,27,58,74,71,49,77,79,79,61,92,117

pLDDT: mean 87.94, std 11.31, range [23.38, 98.69]

Sequence (907 aa):
MTVNKDIVIQRSIRYTEPDEKGIFAQGAKYWVKVTDDIEEPGRGCVHCSTCVESCTHNIKQPAAGHGVFTMEERFYNDEGHRVSPGSGDSVSLMEKILWINPDECCNCKRCVKMCPQRSIKVYENPDYHDIGVTLTGHEQINNIIARAGGKSTISSAHLGRGQSKMYTDWLIDAAEILSPTRDHMNEYAGQLRGMTLGKRAARFKVDTPIFDVHQSYGSNSHEAVLSRMMACVKLGRPFFTGEGFVHPDMMAAASHCILQFGSGGFGPWVELDKFAGISMKYGQDAKKGKGGRLQDKKNDYEIALLRCVEALRHLSSPNPQHLQYSIEELPMRVESLRALLGDDKLIGADVYGTAWNFAEICVAIAKAGFEYITIKAGDGSTGAAHMVDLQNRGLNIIYLTHMADMALRAEGLREHVSLISEGGVMDSFHAMLTMLAGADFVGMGMRTLHVLGCTLCQRCHTGQCAWGITSRPYGQRIDPATSSDNIARMIKTFHDDMEGMAAGLGMSNHADVIGARRFRYHGSDPLLFETFGRGEHAKQVPHVQMKEREKKIFKSRTVSYAQNKDVFERVLTGIDGDSLKIDVGFDKIESMHLNHIMKEAVDRGVKKFFLDNVMGQRCLGTGIKCDEITVRGLVGNHSFAFLRDVKVNVIPNHSTITTVPANAQVGVANTSNPTEINISGEVSDLFAAYAISGTFRVAKSGGVRNLLLMKAGLPDEWKNLNVDRFKSAGKDDILKELVKKYQSRRAKRVKASWQDFLKQFELKLVNRKAPVAVYGLGHEKGMGDYFMEYAQGGIGIILNVVNRIDPIGYYVCSGMTAGAAYIRGPVTDAQLGKGVRKIEYLTPDDKLFLKGHIERFISEFMDKDIDKAYDDSLKEFAKNFTDNPGQILADFCKIIPISSLSTTSNE